Protein AF-A0A7V2D013-F1 (afdb_monomer_lite)

pLDDT: mean 81.35, std 12.37, range [38.5, 94.19]

Structure (mmCIF, N/CA/C/O backbone):
data_AF-A0A7V2D013-F1
#
_entry.id   AF-A0A7V2D013-F1
#
loop_
_atom_site.group_PDB
_atom_site.id
_atom_site.type_symbol
_atom_site.label_atom_id
_atom_site.label_alt_id
_atom_site.label_comp_id
_atom_site.label_asym_id
_atom_site.label_entity_id
_atom_site.label_seq_id
_atom_site.pdbx_PDB_ins_code
_atom_site.Cartn_x
_atom_site.Cartn_y
_atom_site.Cartn_z
_atom_site.occupancy
_atom_site.B_iso_or_equiv
_atom_site.auth_seq_id
_atom_site.auth_comp_id
_atom_site.auth_asym_id
_atom_site.auth_atom_id
_atom_site.pdbx_PDB_model_num
ATOM 1 N N . MET A 1 1 ? -15.275 -6.147 20.238 1.00 48.84 1 MET A N 1
ATOM 2 C CA . MET A 1 1 ? -16.226 -6.007 21.371 1.00 48.84 1 MET A CA 1
ATOM 3 C C . MET A 1 1 ? -17.447 -5.237 20.873 1.00 48.84 1 MET A C 1
ATOM 5 O O . MET A 1 1 ? -17.282 -4.377 20.027 1.00 48.84 1 MET A O 1
ATOM 9 N N . SER A 1 2 ? -18.668 -5.519 21.338 1.00 57.03 2 SER A N 1
ATOM 10 C CA . SER A 1 2 ? -19.839 -4.709 20.943 1.00 57.03 2 SER A CA 1
ATOM 11 C C . SER A 1 2 ? -19.957 -3.499 21.868 1.00 57.03 2 SER A C 1
ATOM 13 O O . SER A 1 2 ? -20.149 -3.677 23.070 1.00 57.03 2 SER A O 1
ATOM 15 N N . GLN A 1 3 ? -19.839 -2.284 21.332 1.00 69.25 3 GLN A N 1
ATOM 16 C CA . GLN A 1 3 ? -20.064 -1.048 22.090 1.00 69.25 3 GLN A CA 1
ATOM 17 C C . GLN A 1 3 ? -21.517 -0.597 21.887 1.00 69.25 3 GLN A C 1
ATOM 19 O O . GLN A 1 3 ? -21.955 -0.453 20.745 1.00 69.25 3 GLN A O 1
ATOM 24 N N . ARG A 1 4 ? -22.274 -0.402 22.977 1.00 81.31 4 ARG A N 1
ATOM 25 C CA . ARG A 1 4 ? -23.657 0.108 22.949 1.00 81.31 4 ARG A CA 1
ATOM 26 C C . ARG A 1 4 ? -23.694 1.537 23.492 1.00 81.31 4 ARG A C 1
ATOM 28 O O . ARG A 1 4 ? -23.240 1.769 24.608 1.00 81.31 4 ARG A O 1
ATOM 35 N N . PHE A 1 5 ? -24.262 2.465 22.728 1.00 85.88 5 PHE A N 1
ATOM 36 C CA . PHE A 1 5 ? -24.446 3.866 23.118 1.00 85.88 5 PHE A CA 1
ATOM 37 C C . PHE A 1 5 ? -25.932 4.229 23.114 1.00 85.88 5 PHE A C 1
ATOM 39 O O . PHE A 1 5 ? -26.641 3.870 22.178 1.00 85.88 5 PHE A O 1
ATOM 46 N N . LEU A 1 6 ? -26.399 4.957 24.130 1.00 86.56 6 LEU A N 1
ATOM 47 C CA . LEU A 1 6 ? -27.710 5.612 24.118 1.00 86.56 6 LEU A CA 1
ATOM 48 C C . LEU A 1 6 ? -27.517 7.083 23.750 1.00 86.56 6 LEU A C 1
ATOM 50 O O . LEU A 1 6 ? -26.732 7.779 24.394 1.00 86.56 6 LEU A O 1
ATOM 54 N N . VAL A 1 7 ? -28.223 7.549 22.723 1.00 90.38 7 VAL A N 1
ATOM 55 C CA . VAL A 1 7 ? -28.112 8.921 22.217 1.00 90.38 7 VAL A CA 1
ATOM 56 C C . VAL A 1 7 ? -29.482 9.519 21.920 1.00 90.38 7 VAL A C 1
ATOM 58 O O . VAL A 1 7 ? -30.440 8.812 21.604 1.00 90.38 7 VAL A O 1
ATOM 61 N N . TYR A 1 8 ? -29.570 10.842 21.994 1.00 90.38 8 TYR A N 1
ATOM 62 C CA . TYR A 1 8 ? -30.775 11.592 21.669 1.00 90.38 8 TYR A CA 1
ATOM 63 C C . TYR A 1 8 ? -30.547 12.360 20.365 1.00 90.38 8 TYR A C 1
ATOM 65 O O . TYR A 1 8 ? -29.547 13.052 20.195 1.00 90.38 8 TYR A O 1
ATOM 73 N N . ALA A 1 9 ? -31.455 12.212 19.409 1.00 91.19 9 ALA A N 1
ATOM 74 C CA . ALA A 1 9 ? -31.427 12.924 18.144 1.00 91.19 9 ALA A CA 1
ATOM 75 C C . ALA A 1 9 ? -32.244 14.210 18.274 1.00 91.19 9 ALA A C 1
ATOM 77 O O . ALA A 1 9 ? -33.476 14.171 18.324 1.00 91.19 9 ALA A O 1
ATOM 78 N N . HIS A 1 10 ? -31.566 15.354 18.309 1.00 91.00 10 HIS A N 1
ATOM 79 C CA . HIS A 1 10 ? -32.226 16.651 18.319 1.00 91.00 10 HIS A CA 1
ATOM 80 C C . HIS A 1 10 ? -32.726 16.982 16.906 1.00 91.00 10 HIS A C 1
ATOM 82 O O . HIS A 1 10 ? -31.964 17.425 16.050 1.00 91.00 10 HIS A O 1
ATOM 88 N N . MET A 1 11 ? -34.026 16.817 16.662 1.00 85.12 11 MET A N 1
ATOM 89 C CA . MET A 1 11 ? -34.632 16.890 15.325 1.00 85.12 11 MET A CA 1
ATOM 90 C C . MET A 1 11 ? -34.581 18.294 14.696 1.00 85.12 11 MET A C 1
ATOM 92 O O . MET A 1 11 ? -34.457 18.421 13.475 1.00 85.12 11 MET A O 1
ATOM 96 N N . ALA A 1 12 ? -34.645 19.355 15.510 1.00 83.25 12 ALA A N 1
ATOM 97 C CA . ALA A 1 12 ? -34.530 20.735 15.033 1.00 83.25 12 ALA A CA 1
ATOM 98 C C . ALA A 1 12 ? -33.088 21.116 14.640 1.00 83.25 12 ALA A C 1
ATOM 100 O O . ALA A 1 12 ? -32.873 21.672 13.562 1.00 83.25 12 ALA A O 1
ATOM 101 N N . GLU A 1 13 ? -32.098 20.792 15.481 1.00 84.44 13 GLU A N 1
ATOM 102 C CA . GLU A 1 13 ? -30.683 21.119 15.230 1.00 84.44 13 GLU A CA 1
ATOM 103 C C . GLU A 1 13 ? -29.951 20.082 14.365 1.00 84.44 13 GLU A C 1
ATOM 105 O O . GLU A 1 13 ? -28.898 20.378 13.799 1.00 84.44 13 GLU A O 1
ATOM 110 N N . ARG A 1 14 ? -30.531 18.886 14.215 1.00 88.19 14 ARG A N 1
ATOM 111 C CA . ARG A 1 14 ? -29.988 17.722 13.496 1.00 88.19 14 ARG A CA 1
ATOM 112 C C . ARG A 1 14 ? -28.646 17.255 14.047 1.00 88.19 14 ARG A C 1
ATOM 114 O O . ARG A 1 14 ? -27.709 16.979 13.289 1.00 88.19 14 ARG A O 1
ATOM 121 N N . ARG A 1 15 ? -28.575 17.165 15.371 1.00 88.50 15 ARG A N 1
ATOM 122 C CA . ARG A 1 15 ? -27.374 16.812 16.130 1.00 88.50 15 ARG A CA 1
ATOM 123 C C . ARG A 1 15 ? -27.632 15.693 17.117 1.00 88.50 15 ARG A C 1
ATOM 125 O O . ARG A 1 15 ? -28.773 15.440 17.505 1.00 88.50 15 ARG A O 1
ATOM 132 N N . MET A 1 16 ? -26.548 15.041 17.506 1.00 91.44 16 MET A N 1
ATOM 133 C CA . MET A 1 16 ? -26.563 14.028 18.551 1.00 91.44 16 MET A CA 1
ATOM 134 C C . MET A 1 16 ? -26.314 14.685 19.909 1.00 91.44 16 MET A C 1
ATOM 136 O O . MET A 1 16 ? -25.320 15.390 20.105 1.00 91.44 16 MET A O 1
ATOM 140 N N . THR A 1 17 ? -27.217 14.443 20.849 1.00 90.31 17 THR A N 1
ATOM 141 C CA . THR A 1 17 ? -27.198 15.034 22.184 1.00 90.31 17 THR A CA 1
ATOM 142 C C . THR A 1 17 ? -27.422 13.987 23.270 1.00 90.31 17 THR A C 1
ATOM 144 O O . THR A 1 17 ? -27.738 12.825 23.000 1.00 90.31 17 THR A O 1
ATOM 147 N N . ASP A 1 18 ? -27.251 14.403 24.519 1.00 87.75 18 ASP A N 1
ATOM 148 C CA . ASP A 1 18 ? -27.757 13.686 25.683 1.00 87.75 18 ASP A CA 1
ATOM 149 C C . ASP A 1 18 ? -29.231 14.054 25.948 1.00 87.75 18 ASP A C 1
ATOM 151 O O . ASP A 1 18 ? -29.847 14.814 25.192 1.00 87.75 18 ASP A O 1
ATOM 155 N N . ALA A 1 19 ? -29.794 13.525 27.038 1.00 80.31 19 ALA A N 1
ATOM 156 C CA . ALA A 1 19 ? -31.178 13.780 27.443 1.00 80.31 19 ALA A CA 1
ATOM 157 C C . ALA A 1 19 ? -31.468 15.263 27.752 1.00 80.31 19 ALA A C 1
ATOM 159 O O . ALA A 1 19 ? -32.623 15.677 27.748 1.00 80.31 19 ALA A O 1
ATOM 160 N N . THR A 1 20 ? -30.433 16.064 28.027 1.00 80.44 20 THR A N 1
ATOM 161 C CA . THR A 1 20 ? -30.549 17.498 28.340 1.00 80.44 20 THR A CA 1
ATOM 162 C C . THR A 1 20 ? -30.430 18.388 27.102 1.00 80.44 20 THR A C 1
ATOM 164 O O . THR A 1 20 ? -30.601 19.602 27.203 1.00 80.44 20 THR A O 1
ATOM 167 N N . GLY A 1 21 ? -30.135 17.801 25.935 1.00 78.62 21 GLY A N 1
ATOM 168 C CA . GLY A 1 21 ? -29.842 18.534 24.704 1.00 78.62 21 GLY A CA 1
ATOM 169 C C . GLY A 1 21 ? -28.378 18.969 24.572 1.00 78.62 21 GLY A C 1
ATOM 170 O O . GLY A 1 21 ? -28.044 19.697 23.637 1.00 78.62 21 GLY A O 1
ATOM 171 N N . SER A 1 22 ? -27.485 18.527 25.463 1.00 85.94 22 SER A N 1
ATOM 172 C CA . SER A 1 22 ? -26.056 18.848 25.368 1.00 85.94 22 SER A CA 1
ATOM 173 C C . SER A 1 22 ? -25.366 17.969 24.313 1.00 85.94 22 SER A C 1
ATOM 175 O O . SER A 1 22 ? -25.691 16.785 24.224 1.00 85.94 22 SER A O 1
ATOM 177 N N . PRO A 1 23 ? -24.408 18.487 23.514 1.00 85.75 23 PRO A N 1
ATOM 178 C CA . PRO A 1 23 ? -23.745 17.706 22.467 1.00 85.75 23 PRO A CA 1
ATOM 179 C C . PRO A 1 23 ? -22.999 16.483 23.011 1.00 85.75 23 PRO A C 1
ATOM 181 O O . PRO A 1 23 ? -22.244 16.594 23.979 1.00 85.75 23 PRO A O 1
ATOM 184 N N . VAL A 1 24 ? -23.146 15.340 22.339 1.00 87.62 24 VAL A N 1
ATOM 185 C CA . VAL A 1 24 ? -22.423 14.101 22.667 1.00 87.62 24 VAL A CA 1
ATOM 186 C C . VAL A 1 24 ? -21.383 13.817 21.591 1.00 87.62 24 VAL A C 1
ATOM 188 O O . VAL A 1 24 ? -21.656 13.932 20.400 1.00 87.62 24 VAL A O 1
ATOM 191 N N . VAL A 1 25 ? -20.182 13.419 22.012 1.00 86.19 25 VAL A N 1
ATOM 192 C CA . VAL A 1 25 ? -19.102 12.992 21.114 1.00 86.19 25 VAL A CA 1
ATOM 193 C C . VAL A 1 25 ? -18.832 11.516 21.362 1.00 86.19 25 VAL A C 1
ATOM 195 O O . VAL A 1 25 ? -18.525 11.123 22.487 1.00 86.19 25 VAL A O 1
ATOM 198 N N . LEU A 1 26 ? -18.951 10.699 20.316 1.00 87.94 26 LEU A N 1
ATOM 199 C CA . LEU A 1 26 ? -18.602 9.283 20.402 1.00 87.94 26 LEU A CA 1
ATOM 200 C C . LEU A 1 26 ? -17.077 9.122 20.495 1.00 87.94 26 LEU A C 1
ATOM 202 O O . LEU A 1 26 ? -16.343 9.879 19.849 1.00 87.94 26 LEU A O 1
ATOM 206 N N . PRO A 1 27 ? -16.581 8.137 21.264 1.00 89.06 27 PRO A N 1
ATOM 207 C CA . PRO A 1 27 ? -15.171 7.775 21.215 1.00 89.06 27 PRO A CA 1
ATOM 208 C C . PRO A 1 27 ? -14.786 7.281 19.807 1.00 89.06 27 PRO A C 1
ATOM 210 O O . PRO A 1 27 ? -15.666 6.909 19.023 1.00 89.06 27 PRO A O 1
ATOM 213 N N . PRO A 1 28 ? -13.482 7.253 19.468 1.00 89.06 28 PRO A N 1
ATOM 214 C CA . PRO A 1 28 ? -13.022 6.663 18.217 1.00 89.06 28 PRO A CA 1
ATOM 215 C C . PRO A 1 28 ? -13.534 5.227 18.068 1.00 89.06 28 PRO A C 1
ATOM 217 O O . PRO A 1 28 ? -13.373 4.407 18.973 1.00 89.06 28 PRO A O 1
ATOM 220 N N . LEU A 1 29 ? -14.157 4.940 16.929 1.00 90.75 29 LEU A N 1
ATOM 221 C CA . LEU A 1 29 ? -14.691 3.619 16.616 1.00 90.75 29 LEU A CA 1
ATOM 222 C C . LEU A 1 29 ? -13.575 2.751 16.030 1.00 90.75 29 LEU A C 1
ATOM 224 O O . LEU A 1 29 ? -12.749 3.249 15.267 1.00 90.75 29 LEU A O 1
ATOM 228 N N . VAL A 1 30 ? -13.544 1.464 16.361 1.00 88.69 30 VAL A N 1
ATOM 229 C CA . VAL A 1 30 ? -12.441 0.569 15.981 1.00 88.69 30 VAL A CA 1
ATOM 230 C C . VAL A 1 30 ? -12.851 -0.331 14.814 1.00 88.69 30 VAL A C 1
ATOM 232 O O . VAL A 1 30 ? -13.966 -0.853 14.776 1.00 88.69 30 VAL A O 1
ATOM 235 N N . GLU A 1 31 ? -11.952 -0.506 13.844 1.00 88.06 31 GLU A N 1
ATOM 236 C CA . GLU A 1 31 ? -12.093 -1.483 12.757 1.00 88.06 31 GLU A CA 1
ATOM 237 C C . GLU A 1 31 ? -12.451 -2.876 13.297 1.00 88.06 31 GLU A C 1
ATOM 239 O O . GLU A 1 31 ? -11.859 -3.345 14.263 1.00 88.06 31 GLU A O 1
ATOM 244 N N . GLY A 1 32 ? -13.402 -3.559 12.655 1.00 84.19 32 GLY A N 1
ATOM 245 C CA . GLY A 1 32 ? -13.798 -4.919 13.039 1.00 84.19 32 GLY A CA 1
ATOM 246 C C . GLY A 1 32 ? -14.856 -5.013 14.145 1.00 84.19 32 GLY A C 1
ATOM 247 O O . GLY A 1 32 ? -15.444 -6.083 14.311 1.00 84.19 32 GLY A O 1
ATOM 248 N N . ASP A 1 33 ? -15.162 -3.919 14.849 1.00 88.56 33 ASP A N 1
ATOM 249 C CA . ASP A 1 33 ? -16.217 -3.894 15.866 1.00 88.56 33 ASP A CA 1
ATOM 250 C C . ASP A 1 33 ? -17.629 -3.714 15.274 1.00 88.56 33 ASP A C 1
ATOM 252 O O . ASP A 1 33 ? -17.833 -3.248 14.149 1.00 88.56 33 ASP A O 1
ATOM 256 N N . ALA A 1 34 ? -18.635 -4.074 16.075 1.00 88.31 34 ALA A N 1
ATOM 257 C CA . ALA A 1 34 ? -20.032 -3.737 15.829 1.00 88.31 34 ALA A CA 1
ATOM 258 C C . ALA A 1 34 ? -20.449 -2.616 16.789 1.00 88.31 34 ALA A C 1
ATOM 260 O O . ALA A 1 34 ? -20.396 -2.777 18.012 1.00 88.31 34 ALA A O 1
ATOM 261 N N . VAL A 1 35 ? -20.864 -1.479 16.232 1.00 89.88 35 VAL A N 1
ATOM 262 C CA . VAL A 1 35 ? -21.283 -0.301 17.001 1.00 89.88 35 VAL A CA 1
ATOM 263 C C . VAL A 1 35 ? -22.798 -0.280 17.064 1.00 89.88 35 VAL A C 1
ATOM 265 O O . VAL A 1 35 ? -23.454 -0.164 16.033 1.00 89.88 35 VAL A O 1
ATOM 268 N N . THR A 1 36 ? -23.360 -0.385 18.263 1.00 91.12 36 THR A N 1
ATOM 269 C CA . THR A 1 36 ? -24.811 -0.387 18.477 1.00 91.12 36 THR A CA 1
ATOM 270 C C . THR A 1 36 ? -25.248 0.943 19.077 1.00 91.12 36 THR A C 1
ATOM 272 O O . THR A 1 36 ? -24.730 1.355 20.113 1.00 91.12 36 THR A O 1
ATOM 275 N N . LEU A 1 37 ? -26.206 1.619 18.445 1.00 90.44 37 LEU A N 1
ATOM 276 C CA . LEU A 1 37 ? -26.797 2.852 18.960 1.00 90.44 37 LEU A CA 1
ATOM 277 C C . LEU A 1 37 ? -28.277 2.629 19.255 1.00 90.44 37 LEU A C 1
ATOM 279 O O . LEU A 1 37 ? -29.020 2.189 18.382 1.00 90.44 37 LEU A O 1
ATOM 283 N N . ALA A 1 38 ? -28.689 2.963 20.474 1.00 89.62 38 ALA A N 1
ATOM 284 C CA . ALA A 1 38 ? -30.078 3.177 20.849 1.00 89.62 38 ALA A CA 1
ATOM 285 C C . ALA A 1 38 ? -30.375 4.678 20.734 1.00 89.62 38 ALA A C 1
ATOM 287 O O . ALA A 1 38 ? -29.634 5.498 21.280 1.00 89.62 38 ALA A O 1
ATOM 288 N N . VAL A 1 39 ? -31.422 5.042 19.997 1.00 90.06 39 VAL A N 1
ATOM 289 C CA . VAL A 1 39 ? -31.744 6.430 19.658 1.00 90.06 39 VAL A CA 1
ATOM 290 C C . VAL A 1 39 ? -33.134 6.806 20.150 1.00 90.06 39 VAL A C 1
ATOM 292 O O . VAL A 1 39 ? -34.116 6.121 19.863 1.00 90.06 39 VAL A O 1
ATOM 295 N N . ARG A 1 40 ? -33.212 7.955 20.823 1.00 89.00 40 ARG A N 1
ATOM 296 C CA . ARG A 1 40 ? -34.459 8.656 21.172 1.00 89.00 40 ARG A CA 1
ATOM 297 C C . ARG A 1 40 ? -34.552 9.967 20.405 1.00 89.00 40 ARG A C 1
ATOM 299 O O . ARG A 1 40 ? -33.527 10.504 19.997 1.00 89.00 40 ARG A O 1
ATOM 306 N N . LEU A 1 41 ? -35.755 10.491 20.179 1.00 89.50 41 LEU A N 1
ATOM 307 C CA . LEU A 1 41 ? -35.939 11.733 19.419 1.00 89.50 41 LEU A CA 1
ATOM 308 C C . LEU A 1 41 ? -36.306 12.880 20.360 1.00 89.50 41 LEU A C 1
ATOM 310 O O . LEU A 1 41 ? -37.228 12.754 21.160 1.00 89.50 41 LEU A O 1
ATOM 314 N N . LEU A 1 42 ? -35.615 14.010 20.222 1.00 89.19 42 LEU A N 1
ATOM 315 C CA . LEU A 1 42 ? -35.938 15.265 20.896 1.00 89.19 42 LEU A CA 1
ATOM 316 C C . LEU A 1 42 ? -36.432 16.280 19.864 1.00 89.19 42 LEU A C 1
ATOM 318 O O . LEU A 1 42 ? -35.790 16.493 18.830 1.00 89.19 42 LEU A O 1
ATOM 322 N N . ASP A 1 43 ? -37.554 16.927 20.148 1.00 87.50 43 ASP A N 1
ATOM 323 C CA . ASP A 1 43 ? -38.118 17.992 19.319 1.00 87.50 43 ASP A CA 1
ATOM 324 C C . ASP A 1 43 ? -38.484 19.197 20.192 1.00 87.50 43 ASP A C 1
ATOM 326 O O . ASP A 1 43 ? -38.609 19.087 21.413 1.00 87.50 43 ASP A O 1
ATOM 330 N N . LEU A 1 44 ? -38.628 20.362 19.568 1.00 85.50 44 LEU A N 1
ATOM 331 C CA . LEU A 1 44 ? -39.073 21.557 20.280 1.00 85.50 44 LEU A CA 1
ATOM 332 C C . LEU A 1 44 ? -40.599 21.542 20.380 1.00 85.50 44 LEU A C 1
ATOM 334 O O . LEU A 1 44 ? -41.296 21.395 19.372 1.00 85.50 44 LEU A O 1
ATOM 338 N N . ASP A 1 45 ? -41.122 21.720 21.590 1.00 84.12 45 ASP A N 1
ATOM 339 C CA . ASP A 1 45 ? -42.550 21.935 21.787 1.00 84.12 45 ASP A CA 1
ATOM 340 C C . ASP A 1 45 ? -42.993 23.321 21.268 1.00 84.12 45 ASP A C 1
ATOM 342 O O . ASP A 1 45 ? -42.196 24.157 20.830 1.00 84.12 45 ASP A O 1
ATOM 346 N N . ALA A 1 46 ? -44.298 23.601 21.330 1.00 78.88 46 ALA A N 1
ATOM 347 C CA . ALA A 1 46 ? -44.852 24.887 20.897 1.00 78.88 46 ALA A CA 1
ATOM 348 C C . ALA A 1 46 ? -44.339 26.096 21.714 1.00 78.88 46 ALA A C 1
ATOM 350 O O . ALA A 1 46 ? -44.480 27.235 21.265 1.00 78.88 46 ALA A O 1
ATOM 351 N N . ALA A 1 47 ? -43.764 25.862 22.898 1.00 79.88 47 ALA A N 1
ATOM 352 C CA . ALA A 1 47 ? -43.162 26.870 23.764 1.00 79.88 47 ALA A CA 1
ATOM 353 C C . ALA A 1 47 ? -41.637 27.003 23.558 1.00 79.88 47 ALA A C 1
ATOM 355 O O . ALA A 1 47 ? -41.014 27.857 24.191 1.00 79.88 47 ALA A O 1
ATOM 356 N N . GLY A 1 48 ? -41.041 26.205 22.664 1.00 77.88 48 GLY A N 1
ATOM 357 C CA . GLY A 1 48 ? -39.605 26.185 22.386 1.00 77.88 48 GLY A CA 1
ATOM 358 C C . GLY A 1 48 ? -38.772 25.418 23.418 1.00 77.88 48 GLY A C 1
ATOM 359 O O . GLY A 1 48 ? -37.554 25.589 23.443 1.00 77.88 48 GLY A O 1
ATOM 360 N N . SER A 1 49 ? -39.398 24.601 24.268 1.00 84.94 49 SER A N 1
ATOM 361 C CA . SER A 1 49 ? -38.707 23.708 25.204 1.00 84.94 49 SER A CA 1
ATOM 362 C C . SER A 1 49 ? -38.404 22.371 24.535 1.00 84.94 49 SER A C 1
ATOM 364 O O . SER A 1 49 ? -39.216 21.850 23.770 1.00 84.94 49 SER A O 1
ATOM 366 N N . LEU A 1 50 ? -37.225 21.815 24.815 1.00 83.69 50 LEU A N 1
ATOM 367 C CA . LEU A 1 50 ? -36.815 20.527 24.270 1.00 83.69 50 LEU A CA 1
ATOM 368 C C . LEU A 1 50 ? -37.544 19.402 25.010 1.00 83.69 50 LEU A C 1
ATOM 370 O O . LEU A 1 50 ? -37.403 19.268 26.225 1.00 83.69 50 LEU A O 1
ATOM 374 N N . VAL A 1 51 ? -38.322 18.612 24.276 1.00 86.12 51 VAL A N 1
ATOM 375 C CA . VAL A 1 51 ? -39.089 17.485 24.814 1.00 86.12 51 VAL A CA 1
ATOM 376 C C . VAL A 1 51 ? -38.816 16.225 24.004 1.00 86.12 51 VAL A C 1
ATOM 378 O O . VAL A 1 51 ? -38.566 16.278 22.799 1.00 86.12 51 VAL A O 1
ATOM 381 N N . GLU A 1 52 ? -38.867 15.073 24.666 1.00 83.94 52 GLU A N 1
ATOM 382 C CA . GLU A 1 52 ? -38.803 13.785 23.982 1.00 83.94 52 GLU A CA 1
ATOM 383 C C . GLU A 1 52 ? -40.101 13.533 23.214 1.00 83.94 52 GLU A C 1
ATOM 385 O O . GLU A 1 52 ? -41.200 13.711 23.740 1.00 83.94 52 GLU A O 1
ATOM 390 N N . VAL A 1 53 ? -39.976 13.144 21.946 1.00 84.81 53 VAL A N 1
ATOM 391 C CA . VAL A 1 53 ? -41.115 12.924 21.054 1.00 84.81 53 VAL A CA 1
ATOM 392 C C . VAL A 1 53 ? -41.031 11.540 20.441 1.00 84.81 53 VAL A C 1
ATOM 394 O O . VAL A 1 53 ? -40.001 11.125 19.920 1.00 84.81 53 VAL A O 1
ATOM 397 N N . ARG A 1 54 ? -42.163 10.839 20.418 1.00 80.81 54 ARG A N 1
ATOM 398 C CA . ARG A 1 54 ? -42.306 9.591 19.669 1.00 80.81 54 ARG A CA 1
ATOM 399 C C . ARG A 1 54 ? -42.937 9.873 18.315 1.00 80.81 54 ARG A C 1
ATOM 401 O O . ARG A 1 54 ? -43.902 10.625 18.203 1.00 80.81 54 ARG A O 1
ATOM 408 N N . ARG A 1 55 ? -42.363 9.281 17.273 1.00 83.06 55 ARG A N 1
ATOM 409 C CA . ARG A 1 55 ? -42.840 9.380 15.892 1.00 83.06 55 ARG A CA 1
ATOM 410 C C . ARG A 1 55 ? -43.030 7.972 15.343 1.00 83.06 55 ARG A C 1
ATOM 412 O O . ARG A 1 55 ? -42.276 7.073 15.704 1.00 83.06 55 ARG A O 1
ATOM 419 N N . ASN A 1 56 ? -44.006 7.792 14.459 1.00 82.88 56 ASN A N 1
ATOM 420 C CA . ASN A 1 56 ? -44.190 6.537 13.739 1.00 82.88 56 ASN A CA 1
ATOM 421 C C . ASN A 1 56 ? -43.097 6.389 12.663 1.00 82.88 56 ASN A C 1
ATOM 423 O O . ASN A 1 56 ? -43.228 6.913 11.553 1.00 82.88 56 ASN A O 1
ATOM 427 N N . VAL A 1 57 ? -41.987 5.741 13.021 1.00 84.50 57 VAL A N 1
ATOM 428 C CA . VAL A 1 57 ? -40.855 5.486 12.119 1.00 84.50 57 VAL A CA 1
ATOM 429 C C . VAL A 1 57 ? -41.132 4.216 11.319 1.00 84.50 57 VAL A C 1
ATOM 431 O O . VAL A 1 57 ? -41.219 3.130 11.887 1.00 84.50 57 VAL A O 1
ATOM 434 N N . ARG A 1 58 ? -41.250 4.347 9.995 1.00 83.75 58 ARG A N 1
ATOM 435 C CA . ARG A 1 58 ? -41.502 3.214 9.085 1.00 83.75 58 ARG A CA 1
ATOM 436 C C . ARG A 1 58 ? -40.225 2.571 8.579 1.00 83.75 58 ARG A C 1
ATOM 438 O O . ARG A 1 58 ? -40.139 1.354 8.469 1.00 83.75 58 ARG A O 1
ATOM 445 N N . SER A 1 59 ? -39.248 3.404 8.244 1.00 85.06 59 SER A N 1
ATOM 446 C CA . SER A 1 59 ? -37.941 2.970 7.781 1.00 85.06 59 SER A CA 1
ATOM 447 C C . SER A 1 59 ? -36.864 3.870 8.373 1.00 85.06 59 SER A C 1
ATOM 449 O O . SER A 1 59 ? -37.094 5.043 8.686 1.00 85.06 59 SER A O 1
ATOM 451 N N . MET A 1 60 ? -35.685 3.293 8.564 1.00 88.25 60 MET A N 1
ATOM 452 C CA . MET A 1 60 ? -34.515 3.970 9.097 1.00 88.25 60 MET A CA 1
ATOM 453 C C . MET A 1 60 ? -33.344 3.669 8.173 1.00 88.25 60 MET A C 1
ATOM 455 O O . MET A 1 60 ? -33.235 2.577 7.624 1.00 88.25 60 MET A O 1
ATOM 459 N N . LYS A 1 61 ? -32.449 4.633 8.015 1.00 89.06 61 LYS A N 1
ATOM 460 C CA . LYS A 1 61 ? -31.174 4.446 7.346 1.00 89.06 61 LYS A CA 1
ATOM 461 C C . LYS A 1 61 ? -30.083 5.103 8.173 1.00 89.06 61 LYS A C 1
ATOM 463 O O . LYS A 1 61 ? -30.068 6.323 8.317 1.00 89.06 61 LYS A O 1
ATOM 468 N N . ALA A 1 62 ? -29.152 4.299 8.665 1.00 89.81 62 ALA A N 1
ATOM 469 C CA . ALA A 1 62 ? -27.954 4.772 9.339 1.00 89.81 62 ALA A CA 1
ATOM 470 C C . ALA A 1 62 ? -26.720 4.446 8.495 1.00 89.81 62 ALA A C 1
ATOM 472 O O . ALA A 1 62 ? -26.582 3.345 7.957 1.00 89.81 62 ALA A O 1
ATOM 473 N N . SER A 1 63 ? -25.805 5.402 8.360 1.00 89.75 63 SER A N 1
ATOM 474 C CA . SER A 1 63 ? -24.571 5.175 7.606 1.00 89.75 63 SER A CA 1
ATOM 475 C C . SER A 1 63 ? -23.413 6.025 8.094 1.00 89.75 63 SER A C 1
ATOM 477 O O . SER A 1 63 ? -23.615 7.171 8.491 1.00 89.75 63 SER A O 1
ATOM 479 N N . ILE A 1 64 ? -22.203 5.477 7.999 1.00 88.81 64 ILE A N 1
ATOM 480 C CA . ILE A 1 64 ? -20.953 6.217 8.164 1.00 88.81 64 ILE A CA 1
ATOM 481 C C . ILE A 1 64 ? -20.321 6.355 6.784 1.00 88.81 64 ILE A C 1
ATOM 483 O O . ILE A 1 64 ? -19.948 5.362 6.158 1.00 88.81 64 ILE A O 1
ATOM 487 N N . GLY A 1 65 ? -20.219 7.586 6.290 1.00 82.44 65 GLY A N 1
ATOM 488 C CA . GLY A 1 65 ? -19.695 7.878 4.955 1.00 82.44 65 GLY A CA 1
ATOM 489 C C . GLY A 1 65 ? -18.697 9.034 4.944 1.00 82.44 65 GLY A C 1
ATOM 490 O O . GLY A 1 65 ? -18.535 9.726 5.948 1.00 82.44 65 GLY A O 1
ATOM 491 N N . PRO A 1 66 ? -18.010 9.272 3.816 1.00 72.88 66 PRO A N 1
ATOM 492 C CA . PRO A 1 66 ? -17.080 10.389 3.693 1.00 72.88 66 PRO A CA 1
ATOM 493 C C . PRO A 1 66 ? -17.795 11.742 3.815 1.00 72.88 66 PRO A C 1
ATOM 495 O O . PRO A 1 66 ? -18.948 11.910 3.405 1.00 72.88 66 PRO A O 1
ATOM 498 N N . VAL A 1 67 ? -17.082 12.742 4.342 1.00 64.56 67 VAL A N 1
ATOM 499 C CA . VAL A 1 67 ? -17.584 14.117 4.481 1.00 64.56 67 VAL A CA 1
ATOM 500 C C . VAL A 1 67 ? -18.009 14.667 3.110 1.00 64.56 67 VAL A C 1
ATOM 502 O O . VAL A 1 67 ? -17.217 14.730 2.165 1.00 64.56 67 VAL A O 1
ATOM 505 N N . ALA A 1 68 ? -19.272 15.084 2.978 1.00 52.50 68 ALA A N 1
ATOM 506 C CA . ALA A 1 68 ? -19.774 15.611 1.709 1.00 52.50 68 ALA A CA 1
ATOM 507 C C . ALA A 1 68 ? -19.116 16.963 1.381 1.00 52.50 68 ALA A C 1
ATOM 509 O O . ALA A 1 68 ? -19.212 17.904 2.163 1.00 52.50 68 ALA A O 1
ATOM 510 N N . GLY A 1 69 ? -18.503 17.083 0.198 1.00 50.22 69 GLY A N 1
ATOM 511 C CA . GLY A 1 69 ? -17.954 18.356 -0.293 1.00 50.22 69 GLY A CA 1
ATOM 512 C C . GLY A 1 69 ? -16.778 18.214 -1.257 1.00 50.22 69 GLY A C 1
ATOM 513 O O . GLY A 1 69 ? -16.687 18.981 -2.210 1.00 50.22 69 GLY A O 1
ATOM 514 N N . SER A 1 70 ? -15.944 17.194 -1.066 1.00 43.16 70 SER A N 1
ATOM 515 C CA . SER A 1 70 ? -14.790 16.889 -1.933 1.00 43.16 70 SER A CA 1
ATOM 516 C C . SER A 1 70 ? -14.304 15.440 -1.800 1.00 43.16 70 SER A C 1
ATOM 518 O O . SER A 1 70 ? -13.766 14.899 -2.757 1.00 43.16 70 SER A O 1
ATOM 520 N N . ALA A 1 71 ? -14.560 14.784 -0.662 1.00 49.91 71 ALA A N 1
ATOM 521 C CA . ALA A 1 71 ? -14.154 13.402 -0.385 1.00 49.91 71 ALA A CA 1
ATOM 522 C C . ALA A 1 71 ? -15.157 12.329 -0.857 1.00 49.91 71 ALA A C 1
ATOM 524 O O . ALA A 1 71 ? -14.889 11.143 -0.726 1.00 49.91 71 ALA A O 1
ATOM 525 N N . ALA A 1 72 ? -16.318 12.724 -1.394 1.00 61.16 72 ALA A N 1
ATOM 526 C CA . ALA A 1 72 ? -17.373 11.795 -1.820 1.00 61.16 72 ALA A CA 1
ATOM 527 C C . ALA A 1 72 ? -17.277 11.364 -3.297 1.00 61.16 72 ALA A C 1
ATOM 529 O O . ALA A 1 72 ? -18.056 10.516 -3.734 1.00 61.16 72 ALA A O 1
ATOM 530 N N . VAL A 1 73 ? -16.359 11.959 -4.070 1.00 70.81 73 VAL A N 1
ATOM 531 C CA . VAL A 1 73 ? -16.124 11.592 -5.473 1.00 70.81 73 VAL A CA 1
ATOM 532 C C . VAL A 1 73 ? -15.100 10.450 -5.508 1.00 70.81 73 VAL A C 1
ATOM 534 O O . VAL A 1 73 ? -14.065 10.566 -4.851 1.00 70.81 73 VAL A O 1
ATOM 537 N N . PRO A 1 74 ? -15.353 9.357 -6.251 1.00 76.31 74 PRO A N 1
ATOM 538 C CA . PRO A 1 74 ? -14.388 8.272 -6.387 1.00 76.31 74 PRO A CA 1
ATOM 539 C C . PRO A 1 74 ? -13.073 8.790 -6.983 1.00 76.31 74 PRO A C 1
ATOM 541 O O . PRO A 1 74 ? -13.083 9.600 -7.912 1.00 76.31 74 PRO A O 1
ATOM 544 N N . ALA A 1 75 ? -11.940 8.311 -6.470 1.00 74.06 75 ALA A N 1
ATOM 545 C CA . ALA A 1 75 ? -10.613 8.743 -6.909 1.00 74.06 75 ALA A CA 1
ATOM 546 C C . ALA A 1 75 ? -10.213 8.162 -8.280 1.00 74.06 75 ALA A C 1
ATOM 548 O O . ALA A 1 75 ? -9.342 8.707 -8.959 1.00 74.06 75 ALA A O 1
ATOM 549 N N . GLY A 1 76 ? -10.843 7.063 -8.701 1.00 78.56 76 GLY A N 1
ATOM 550 C CA . GLY A 1 76 ? -10.556 6.382 -9.955 1.00 78.56 76 GLY A CA 1
ATOM 551 C C . GLY A 1 76 ? -11.612 5.349 -10.347 1.00 78.56 76 GLY A C 1
ATOM 552 O O . GLY A 1 76 ? -12.722 5.314 -9.816 1.00 78.56 76 GLY A O 1
ATOM 553 N N . GLY A 1 77 ? -11.254 4.508 -11.317 1.00 85.69 77 GLY A N 1
ATOM 554 C CA . GLY A 1 77 ? -12.152 3.511 -11.898 1.00 85.69 77 GLY A CA 1
ATOM 555 C C . GLY A 1 77 ? -13.067 4.067 -12.991 1.00 85.69 77 GLY A C 1
ATOM 556 O O . GLY A 1 77 ? -13.028 5.256 -13.304 1.00 85.69 77 GLY A O 1
ATOM 557 N N . ALA A 1 78 ? -13.868 3.189 -13.595 1.00 90.75 78 ALA A N 1
ATOM 558 C CA . ALA A 1 78 ? -14.766 3.531 -14.697 1.00 90.75 78 ALA A CA 1
ATOM 559 C C . ALA A 1 78 ? -16.172 2.974 -14.478 1.00 90.75 78 ALA A C 1
ATOM 561 O O . ALA A 1 78 ? -16.351 1.956 -13.805 1.00 90.75 78 ALA A O 1
ATOM 562 N N . PHE A 1 79 ? -17.157 3.612 -15.095 1.00 92.19 79 PHE A N 1
ATOM 563 C CA . PHE A 1 79 ? -18.526 3.125 -15.177 1.00 92.19 79 PHE A CA 1
ATOM 564 C C . PHE A 1 79 ? -19.068 3.294 -16.595 1.00 92.19 79 PHE A C 1
ATOM 566 O O . PHE A 1 79 ? -18.574 4.108 -17.370 1.00 92.19 79 PHE A O 1
ATOM 573 N N . THR A 1 80 ? -20.093 2.531 -16.934 1.00 93.12 80 THR A N 1
ATOM 574 C CA . THR A 1 80 ? -20.773 2.604 -18.230 1.00 93.12 80 THR A CA 1
ATOM 575 C C . THR A 1 80 ? -22.275 2.669 -18.030 1.00 93.12 80 THR A C 1
ATOM 577 O O . THR A 1 80 ? -22.817 2.252 -17.000 1.00 93.12 80 THR A O 1
ATOM 580 N N . LEU A 1 81 ? -22.958 3.229 -19.019 1.00 92.81 81 LEU A N 1
ATOM 581 C CA . LEU A 1 81 ? -24.398 3.425 -19.017 1.00 92.81 81 LEU A CA 1
ATOM 582 C C . LEU A 1 81 ? -25.053 2.528 -20.069 1.00 92.81 81 LEU A C 1
ATOM 584 O O . LEU A 1 81 ? -24.415 2.075 -21.016 1.00 92.81 81 LEU A O 1
ATOM 588 N N . LYS A 1 82 ? -26.347 2.285 -19.895 1.00 91.75 82 LYS A N 1
ATOM 589 C CA . LYS A 1 82 ? -27.230 1.635 -20.867 1.00 91.75 82 LYS A CA 1
ATOM 590 C C . LYS A 1 82 ? -28.612 2.276 -20.809 1.00 91.75 82 LYS A C 1
ATOM 592 O O . LYS A 1 82 ? -28.979 2.883 -19.802 1.00 91.75 82 LYS A O 1
ATOM 597 N N . ILE A 1 83 ? -29.398 2.098 -21.863 1.00 90.25 83 ILE A N 1
ATOM 598 C CA . ILE A 1 83 ? -30.817 2.470 -21.881 1.00 90.25 83 ILE A CA 1
ATOM 599 C C . ILE A 1 83 ? -31.649 1.191 -21.963 1.00 90.25 83 ILE A C 1
ATOM 601 O O . ILE A 1 83 ? -31.458 0.387 -22.875 1.00 90.25 83 ILE A O 1
ATOM 605 N N . GLY A 1 84 ? -32.578 1.031 -21.021 1.00 83.44 84 GLY A N 1
ATOM 606 C CA . GLY A 1 84 ? -33.485 -0.113 -20.953 1.00 83.44 84 GLY A CA 1
ATOM 607 C C . GLY A 1 84 ? -32.844 -1.404 -20.433 1.00 83.44 84 GLY A C 1
ATOM 608 O O . GLY A 1 84 ? -31.631 -1.520 -20.223 1.00 83.44 84 GLY A O 1
ATOM 609 N N . GLU A 1 85 ? -33.693 -2.401 -20.206 1.00 74.81 85 GLU A N 1
ATOM 610 C CA . GLU A 1 85 ? -33.280 -3.721 -19.742 1.00 74.81 85 GLU A CA 1
ATOM 611 C C . GLU A 1 85 ? -32.646 -4.502 -20.908 1.00 74.81 85 GLU A C 1
ATOM 613 O O . GLU A 1 85 ? -33.256 -4.671 -21.959 1.00 74.81 85 GLU A O 1
ATOM 618 N N . GLY A 1 86 ? -31.381 -4.913 -20.764 1.00 72.62 86 GLY A N 1
ATOM 619 C CA . GLY A 1 86 ? -30.620 -5.584 -21.832 1.00 72.62 86 GLY A CA 1
ATOM 620 C C . GLY A 1 86 ? -29.984 -4.664 -22.888 1.00 72.62 86 GLY A C 1
ATOM 621 O O . GLY A 1 86 ? -29.460 -5.165 -23.880 1.00 72.62 86 GLY A O 1
ATOM 622 N N . GLY A 1 87 ? -30.000 -3.339 -22.690 1.00 78.31 87 GLY A N 1
ATOM 623 C CA . GLY A 1 87 ? -29.343 -2.386 -23.590 1.00 78.31 87 GLY A CA 1
ATOM 624 C C . GLY A 1 87 ? -27.820 -2.565 -23.674 1.00 78.31 87 GLY A C 1
ATOM 625 O O . GLY A 1 87 ? -27.178 -2.961 -22.696 1.00 78.31 87 GLY A O 1
ATOM 626 N N . ALA A 1 88 ? -27.255 -2.246 -24.846 1.00 84.31 88 ALA A N 1
ATOM 627 C CA . ALA A 1 88 ? -25.812 -2.247 -25.081 1.00 84.31 88 ALA A CA 1
ATOM 628 C C . ALA A 1 88 ? -25.088 -1.241 -24.170 1.00 84.31 88 ALA A C 1
ATOM 630 O O . ALA A 1 88 ? -25.667 -0.237 -23.753 1.00 84.31 88 ALA A O 1
ATOM 631 N N . GLU A 1 89 ? -23.831 -1.543 -23.863 1.00 90.12 89 GLU A N 1
ATOM 632 C CA . GLU A 1 89 ? -22.969 -0.727 -23.011 1.00 90.12 89 GLU A CA 1
ATOM 633 C C . GLU A 1 89 ? -22.477 0.527 -23.755 1.00 90.12 89 GLU A C 1
ATOM 635 O O . GLU A 1 89 ? -22.167 0.464 -24.946 1.00 90.12 89 GLU A O 1
ATOM 640 N N . SER A 1 90 ? -22.419 1.667 -23.062 1.00 91.81 90 SER A N 1
ATOM 641 C CA . SER A 1 90 ? -21.785 2.892 -23.563 1.00 91.81 90 SER A CA 1
ATOM 642 C C . SER A 1 90 ? -20.260 2.795 -23.527 1.00 91.81 90 SER A C 1
ATOM 644 O O . SER A 1 90 ? -19.688 1.931 -22.863 1.00 91.81 90 SER A O 1
ATOM 646 N N . ASP A 1 91 ? -19.583 3.784 -24.109 1.00 90.38 91 ASP A N 1
ATOM 647 C CA . ASP A 1 91 ? -18.171 4.016 -23.805 1.00 90.38 91 ASP A CA 1
ATOM 648 C C . ASP A 1 91 ? -17.951 4.246 -22.297 1.00 90.38 91 ASP A C 1
ATOM 650 O O . ASP A 1 91 ? -18.846 4.693 -21.568 1.00 90.38 91 ASP A O 1
ATOM 654 N N . SER A 1 92 ? -16.747 3.913 -21.823 1.00 91.50 92 SER A N 1
ATOM 655 C CA . SER A 1 92 ? -16.368 4.036 -20.411 1.00 91.50 92 SER A CA 1
ATOM 656 C C . SER A 1 92 ? -16.254 5.493 -19.967 1.00 91.50 92 SER A C 1
ATOM 658 O O . SER A 1 92 ? -15.495 6.275 -20.539 1.00 91.50 92 SER A O 1
ATOM 660 N N . LEU A 1 93 ? -16.968 5.822 -18.892 1.00 89.75 93 LEU A N 1
ATOM 661 C CA . LEU A 1 93 ? -16.969 7.112 -18.212 1.00 89.75 93 LEU A CA 1
ATOM 662 C C . LEU A 1 93 ? -16.170 7.044 -16.909 1.00 89.75 93 LEU A C 1
ATOM 664 O O . LEU A 1 93 ? -16.089 6.001 -16.258 1.00 89.75 93 LEU A O 1
ATOM 668 N N . TRP A 1 94 ? -15.598 8.178 -16.514 1.00 89.25 94 TRP A N 1
ATOM 669 C CA . TRP A 1 94 ? -14.682 8.307 -15.379 1.00 89.25 94 TRP A CA 1
ATOM 670 C C . TRP A 1 94 ? -15.207 9.371 -14.403 1.00 89.25 94 TRP A C 1
ATOM 672 O O . TRP A 1 94 ? -15.969 10.249 -14.817 1.00 89.25 94 TRP A O 1
ATOM 682 N N . PRO A 1 95 ? -14.793 9.372 -13.120 1.00 83.12 95 PRO A N 1
ATOM 683 C CA . PRO A 1 95 ? -15.239 10.375 -12.150 1.00 83.12 95 PRO A CA 1
ATOM 684 C C . PRO A 1 95 ? -15.062 11.833 -12.583 1.00 83.12 95 PRO A C 1
ATOM 686 O O . PRO A 1 95 ? -15.880 12.678 -12.233 1.00 83.12 95 PRO A O 1
ATOM 689 N N . GLY A 1 96 ? -14.027 12.111 -13.379 1.00 82.94 96 GLY A N 1
ATOM 690 C CA . GLY A 1 96 ? -13.733 13.434 -13.930 1.00 82.94 96 GLY A CA 1
ATOM 691 C C . GLY A 1 96 ? -14.279 13.699 -15.335 1.00 82.94 96 GLY A C 1
ATOM 692 O O . GLY A 1 96 ? -13.898 14.712 -15.919 1.00 82.94 96 GLY A O 1
ATOM 693 N N . SER A 1 97 ? -15.123 12.825 -15.898 1.00 87.06 97 SER A N 1
ATOM 694 C CA . SER A 1 97 ? -15.602 12.983 -17.275 1.00 87.06 97 SER A CA 1
ATOM 695 C C . SER A 1 97 ? -16.341 14.306 -17.484 1.00 87.06 97 SER A C 1
ATOM 697 O O . SER A 1 97 ? -17.237 14.692 -16.727 1.00 87.06 97 SER A O 1
ATOM 699 N N . SER A 1 98 ? -15.973 15.023 -18.540 1.00 89.12 98 SER A N 1
ATOM 700 C CA . SER A 1 98 ? -16.621 16.275 -18.915 1.00 89.12 98 SER A CA 1
ATOM 701 C C . SER A 1 98 ? -18.057 16.033 -19.392 1.00 89.12 98 SER A C 1
ATOM 703 O O . SER A 1 98 ? -18.427 14.937 -19.814 1.00 89.12 98 SER A O 1
ATOM 705 N N . ALA A 1 99 ? -18.887 17.079 -19.378 1.00 88.38 99 ALA A N 1
ATOM 706 C CA . ALA A 1 99 ? -20.249 16.989 -19.905 1.00 88.38 99 ALA A CA 1
ATOM 707 C C . ALA A 1 99 ? -20.285 16.558 -21.387 1.00 88.38 99 ALA A C 1
ATOM 709 O O . ALA A 1 99 ? -21.217 15.875 -21.800 1.00 88.38 99 ALA A O 1
ATOM 710 N N . ALA A 1 100 ? -19.256 16.913 -22.168 1.00 88.44 100 ALA A N 1
ATOM 711 C CA . ALA A 1 100 ? -19.127 16.510 -23.566 1.00 88.44 100 ALA A CA 1
ATOM 712 C C . ALA A 1 100 ? -18.833 15.008 -23.716 1.00 88.44 100 ALA A C 1
ATOM 714 O O . ALA A 1 100 ? -19.408 14.363 -24.586 1.00 88.44 100 ALA A O 1
ATOM 715 N N . GLU A 1 101 ? -17.997 14.440 -22.847 1.00 89.44 101 GLU A N 1
ATOM 716 C CA . GLU A 1 101 ? -17.686 13.003 -22.847 1.00 89.44 101 GLU A CA 1
ATOM 717 C C . GLU A 1 101 ? -18.893 12.169 -22.411 1.00 89.44 101 GLU A C 1
ATOM 719 O O . GLU A 1 101 ? -19.215 11.171 -23.049 1.00 89.44 101 GLU A O 1
ATOM 724 N N . VAL A 1 102 ? -19.621 12.616 -21.380 1.00 89.31 102 VAL A N 1
ATOM 725 C CA . VAL A 1 102 ? -20.878 11.970 -20.963 1.00 89.31 102 VAL A CA 1
ATOM 726 C C . VAL A 1 102 ? -21.921 12.047 -22.075 1.00 89.31 102 VAL A C 1
ATOM 728 O O . VAL A 1 102 ? -22.605 11.061 -22.344 1.00 89.31 102 VAL A O 1
ATOM 731 N N . LYS A 1 103 ? -22.017 13.190 -22.766 1.00 90.31 103 LYS A N 1
ATOM 732 C CA . LYS A 1 103 ? -22.891 13.332 -23.933 1.00 90.31 103 LYS A CA 1
ATOM 733 C C . LYS A 1 103 ? -22.513 12.341 -25.037 1.00 90.31 103 LYS A C 1
ATOM 735 O O . LYS A 1 103 ? -23.392 11.622 -25.498 1.00 90.31 103 LYS A O 1
ATOM 740 N N . ALA A 1 104 ? -21.236 12.262 -25.406 1.00 89.38 104 ALA A N 1
ATOM 741 C CA . ALA A 1 104 ? -20.758 11.352 -26.446 1.00 89.38 104 ALA A CA 1
ATOM 742 C C . ALA A 1 104 ? -21.033 9.877 -26.103 1.00 89.38 104 ALA A C 1
ATOM 744 O O . ALA A 1 104 ? -21.512 9.131 -26.953 1.00 89.38 104 ALA A O 1
ATOM 745 N N . ALA A 1 105 ? -20.822 9.473 -24.845 1.00 89.44 105 ALA A N 1
ATOM 746 C CA . ALA A 1 105 ? -21.101 8.109 -24.399 1.00 89.44 105 ALA A CA 1
ATOM 747 C C . ALA A 1 105 ? -22.596 7.757 -24.488 1.00 89.44 105 ALA A C 1
ATOM 749 O O . ALA A 1 105 ? -22.944 6.643 -24.877 1.00 89.44 105 ALA A O 1
ATOM 750 N N . ILE A 1 106 ? -23.487 8.703 -24.165 1.00 89.25 106 ILE A N 1
ATOM 751 C CA . ILE A 1 106 ? -24.935 8.501 -24.310 1.00 89.25 106 ILE A CA 1
ATOM 752 C C . ILE A 1 106 ? -25.333 8.493 -25.794 1.00 89.25 106 ILE A C 1
ATOM 754 O O . ILE A 1 106 ? -26.150 7.664 -26.186 1.00 89.25 106 ILE A O 1
ATOM 758 N N . GLU A 1 107 ? -24.743 9.357 -26.627 1.00 89.19 107 GLU A N 1
ATOM 759 C CA . GLU A 1 107 ? -24.962 9.389 -28.086 1.00 89.19 107 GLU A CA 1
ATOM 760 C C . GLU A 1 107 ? -24.506 8.107 -28.794 1.00 89.19 107 GLU A C 1
ATOM 762 O O . GLU A 1 107 ? -25.117 7.706 -29.786 1.00 89.19 107 GLU A O 1
ATOM 767 N N . GLY A 1 108 ? -23.497 7.419 -28.254 1.00 83.06 108 GLY A N 1
ATOM 768 C CA . GLY A 1 108 ? -23.044 6.113 -28.735 1.00 83.06 108 GLY A CA 1
ATOM 769 C C . GLY A 1 108 ? -24.009 4.952 -28.453 1.00 83.06 108 GLY A C 1
ATOM 770 O O . GLY A 1 108 ? -23.864 3.879 -29.043 1.00 83.06 108 GLY A O 1
ATOM 771 N N . LEU A 1 109 ? -25.015 5.129 -27.587 1.00 87.38 109 LEU A N 1
ATOM 772 C CA . LEU A 1 109 ? -25.973 4.070 -27.265 1.00 87.38 109 LEU A CA 1
ATOM 773 C C . LEU A 1 109 ? -26.980 3.874 -28.404 1.00 87.38 109 LEU A C 1
ATOM 775 O O . LEU A 1 109 ? -27.824 4.728 -28.663 1.00 87.38 109 LEU A O 1
ATOM 779 N N . ALA A 1 110 ? -26.984 2.690 -29.024 1.00 78.56 110 ALA A N 1
ATOM 780 C CA . ALA A 1 110 ? -27.889 2.360 -30.135 1.00 78.56 110 ALA A CA 1
ATOM 781 C C . ALA A 1 110 ? -29.387 2.575 -29.806 1.00 78.56 110 ALA A C 1
ATOM 783 O O . ALA A 1 110 ? -30.178 2.984 -30.661 1.00 78.56 110 ALA A O 1
ATOM 784 N N . ALA A 1 111 ? -29.768 2.343 -28.545 1.00 78.75 111 ALA A N 1
ATOM 785 C CA . ALA A 1 111 ? -31.129 2.525 -28.042 1.00 78.75 111 ALA A CA 1
ATOM 786 C C . ALA A 1 111 ? -31.561 4.002 -27.918 1.00 78.75 111 ALA A C 1
ATOM 788 O O . ALA A 1 111 ? -32.751 4.270 -27.762 1.00 78.75 111 ALA A O 1
ATOM 789 N N . LEU A 1 112 ? -30.638 4.966 -28.029 1.00 80.25 112 LEU A N 1
ATOM 790 C CA . LEU A 1 112 ? -30.942 6.398 -27.937 1.00 80.25 112 LEU A CA 1
ATOM 791 C C . LEU A 1 112 ? -31.851 6.887 -29.076 1.00 80.25 112 LEU A C 1
ATOM 793 O O . LEU A 1 112 ? -32.618 7.829 -28.888 1.00 80.25 112 LEU A O 1
ATOM 797 N N . SER A 1 113 ? -31.808 6.240 -30.244 1.00 74.56 113 SER A N 1
ATOM 798 C CA . SER A 1 113 ? -32.621 6.613 -31.414 1.00 74.56 113 SER A CA 1
ATOM 799 C C . SER A 1 113 ? -34.133 6.663 -31.129 1.00 74.56 113 SER A C 1
ATOM 801 O O . SER A 1 113 ? -34.840 7.446 -31.759 1.00 74.56 113 SER A O 1
ATOM 803 N N . GLY A 1 114 ? -34.620 5.904 -30.138 1.00 77.38 114 GLY A N 1
ATOM 804 C CA . GLY A 1 114 ? -36.013 5.940 -29.673 1.00 77.38 114 GLY A CA 1
ATOM 805 C C . GLY A 1 114 ? -36.369 7.103 -28.732 1.00 77.38 114 GLY A C 1
ATOM 806 O O . GLY A 1 114 ? -37.544 7.282 -28.422 1.00 77.38 114 GLY A O 1
ATOM 807 N N . TYR A 1 115 ? -35.387 7.895 -28.285 1.00 80.38 115 TYR A N 1
ATOM 808 C CA . TYR A 1 115 ? -35.523 8.894 -27.210 1.00 80.38 115 TYR A CA 1
ATOM 809 C C . TYR A 1 115 ? -34.940 10.279 -27.557 1.00 80.38 115 TYR A C 1
ATOM 811 O O . TYR A 1 115 ? -34.675 11.080 -26.661 1.00 80.38 115 TYR A O 1
ATOM 819 N N . GLY A 1 116 ? -34.741 10.567 -28.847 1.00 71.38 116 GLY A N 1
ATOM 820 C CA . GLY A 1 116 ? -34.169 11.832 -29.315 1.00 71.38 116 GLY A CA 1
ATOM 821 C C . GLY A 1 116 ? -32.639 11.786 -29.315 1.00 71.38 116 GLY A C 1
ATOM 822 O O . GLY A 1 116 ? -31.990 11.886 -28.278 1.00 71.38 116 GLY A O 1
ATOM 823 N N . GLY A 1 117 ? -32.056 11.617 -30.503 1.00 68.06 117 GLY A N 1
ATOM 824 C CA . GLY A 1 117 ? -30.654 11.234 -30.736 1.00 68.06 117 GLY A CA 1
ATOM 825 C C . GLY A 1 117 ? -29.550 12.208 -30.302 1.00 68.06 117 GLY A C 1
ATOM 826 O O . GLY A 1 117 ? -28.400 11.961 -30.645 1.00 68.06 117 GLY A O 1
ATOM 827 N N . SER A 1 118 ? -29.851 13.299 -29.591 1.00 80.19 118 SER A N 1
ATOM 828 C CA . SER A 1 118 ? -28.822 14.194 -29.039 1.00 80.19 118 SER A CA 1
ATOM 829 C C . SER A 1 118 ? -29.275 14.814 -27.711 1.00 80.19 118 SER A C 1
ATOM 831 O O . SER A 1 118 ? -29.963 15.839 -27.708 1.00 80.19 118 SER A O 1
ATOM 833 N N . PRO A 1 119 ? -28.919 14.215 -26.560 1.00 85.12 119 PRO A N 1
ATOM 834 C CA . PRO A 1 119 ? -29.233 14.781 -25.259 1.00 85.12 119 PRO A CA 1
ATOM 835 C C . PRO A 1 119 ? -28.389 16.029 -24.969 1.00 85.12 119 PRO A C 1
ATOM 837 O O . PRO A 1 119 ? -27.252 16.188 -25.428 1.00 85.12 119 PRO A O 1
ATOM 840 N N . VAL A 1 120 ? -28.935 16.917 -24.144 1.00 83.94 120 VAL A N 1
ATOM 841 C CA . VAL A 1 120 ? -28.190 18.024 -23.540 1.00 83.94 120 VAL A CA 1
ATOM 842 C C . VAL A 1 120 ? -27.647 17.545 -22.203 1.00 83.94 120 VAL A C 1
ATOM 844 O O . VAL A 1 120 ? -28.416 17.142 -21.334 1.00 83.94 120 VAL A O 1
ATOM 847 N N . VAL A 1 121 ? -26.330 17.610 -22.024 1.00 84.88 121 VAL A N 1
ATOM 848 C CA . VAL A 1 121 ? -25.671 17.248 -20.766 1.00 84.88 121 VAL A CA 1
ATOM 849 C C . VAL A 1 121 ? -24.994 18.477 -20.182 1.00 84.88 121 VAL A C 1
ATOM 851 O O . VAL A 1 121 ? -24.220 19.151 -20.862 1.00 84.88 121 VAL A O 1
ATOM 854 N N . VAL A 1 122 ? -25.267 18.755 -18.912 1.00 83.19 122 VAL A N 1
ATOM 855 C CA . VAL A 1 122 ? -24.592 19.788 -18.122 1.00 83.19 122 VAL A CA 1
ATOM 856 C C . VAL A 1 122 ? -23.988 19.107 -16.904 1.00 83.19 122 VAL A C 1
ATOM 858 O O . VAL A 1 122 ? -24.681 18.399 -16.185 1.00 83.19 122 VAL A O 1
ATOM 861 N N . GLY A 1 123 ? -22.690 19.284 -16.674 1.00 78.31 123 GLY A N 1
ATOM 862 C CA . GLY A 1 123 ? -21.967 18.552 -15.638 1.00 78.31 123 GLY A CA 1
ATOM 863 C C . GLY A 1 123 ? -21.142 19.449 -14.736 1.00 78.31 123 GLY A C 1
ATOM 864 O O . GLY A 1 123 ? -20.496 20.386 -15.199 1.00 78.31 123 GLY A O 1
ATOM 865 N N . LEU A 1 124 ? -21.111 19.105 -13.454 1.00 75.12 124 LEU A N 1
ATOM 866 C CA . LEU A 1 124 ? -20.088 19.523 -12.506 1.00 75.12 124 LEU A CA 1
ATOM 867 C C . LEU A 1 124 ? -19.127 18.343 -12.342 1.00 75.12 124 LEU A C 1
ATOM 869 O O . LEU A 1 124 ? -19.193 17.617 -11.352 1.00 75.12 124 LEU A O 1
ATOM 873 N N . ALA A 1 125 ? -18.249 18.145 -13.330 1.00 67.81 125 ALA A N 1
ATOM 874 C CA . ALA A 1 125 ? -17.327 17.004 -13.382 1.00 67.81 125 ALA A CA 1
ATOM 875 C C . ALA A 1 125 ? -16.472 16.885 -12.106 1.00 67.81 125 ALA A C 1
ATOM 877 O O . ALA A 1 125 ? -16.320 15.803 -11.557 1.00 67.81 125 ALA A O 1
ATOM 878 N N . ALA A 1 126 ? -16.030 18.016 -11.542 1.00 65.06 126 ALA A N 1
ATOM 879 C CA . ALA A 1 126 ? -15.291 18.061 -10.275 1.00 65.06 126 ALA A CA 1
ATOM 880 C C . ALA A 1 126 ? -16.077 17.532 -9.054 1.00 65.06 126 ALA A C 1
ATOM 882 O O . ALA A 1 126 ? -15.491 17.285 -8.005 1.00 65.06 126 ALA A O 1
ATOM 883 N N . ARG A 1 127 ? -17.403 17.386 -9.166 1.00 67.25 127 ARG A N 1
ATOM 884 C CA . ARG A 1 127 ? -18.288 16.852 -8.119 1.00 67.25 127 ARG A CA 1
ATOM 885 C C . ARG A 1 127 ? -18.902 15.500 -8.500 1.00 67.25 127 ARG A C 1
ATOM 887 O O . ARG A 1 127 ? -19.718 15.001 -7.734 1.00 67.25 127 ARG A O 1
ATOM 894 N N . GLY A 1 128 ? -18.554 14.935 -9.662 1.00 77.00 128 GLY A N 1
ATOM 895 C CA . GLY A 1 128 ? -19.135 13.687 -10.167 1.00 77.00 128 GLY A CA 1
ATOM 896 C C . GLY A 1 128 ? -20.651 13.758 -10.384 1.00 77.00 128 GLY A C 1
ATOM 897 O O . GLY A 1 128 ? -21.349 12.779 -10.121 1.00 77.00 128 GLY A O 1
ATOM 898 N N . ILE A 1 129 ? -21.177 14.928 -10.775 1.00 85.69 129 ILE A N 1
ATOM 899 C CA . ILE A 1 129 ? -22.613 15.148 -11.008 1.00 85.69 129 ILE A CA 1
ATOM 900 C C . ILE A 1 129 ? -22.837 15.608 -12.445 1.00 85.69 129 ILE A C 1
ATOM 902 O O . ILE A 1 129 ? -22.238 16.595 -12.881 1.00 85.69 129 ILE A O 1
ATOM 906 N N . TRP A 1 130 ? -23.768 14.961 -13.143 1.00 89.12 130 TRP A N 1
ATOM 907 C CA . TRP A 1 130 ? -24.236 15.363 -14.466 1.00 89.12 130 TRP A CA 1
ATOM 908 C C . TRP A 1 130 ? -25.759 15.378 -14.518 1.00 89.12 130 TRP A C 1
ATOM 910 O O . TRP A 1 130 ? -26.424 14.472 -14.029 1.00 89.12 130 TRP A O 1
ATOM 920 N N . LEU A 1 131 ? -26.306 16.419 -15.131 1.00 89.75 131 LEU A N 1
ATOM 921 C CA . LEU A 1 131 ? -27.713 16.550 -15.464 1.00 89.75 131 LEU A CA 1
ATOM 922 C C . LEU A 1 131 ? -27.864 16.324 -16.962 1.00 89.75 131 LEU A C 1
ATOM 924 O O . LEU A 1 131 ? -27.266 17.036 -17.772 1.00 89.75 131 LEU A O 1
ATOM 928 N N . VAL A 1 132 ? -28.662 15.329 -17.318 1.00 90.19 132 VAL A N 1
ATOM 929 C CA . VAL A 1 132 ? -28.957 14.950 -18.695 1.00 90.19 132 VAL A CA 1
ATOM 930 C C . VAL A 1 132 ? -30.410 15.295 -18.986 1.00 90.19 132 VAL A C 1
ATOM 932 O O . VAL A 1 132 ? -31.304 14.987 -18.201 1.00 90.19 132 VAL A O 1
ATOM 935 N N . LYS A 1 133 ? -30.643 15.931 -20.128 1.00 90.00 133 LYS A N 1
ATOM 936 C CA . LYS A 1 133 ? -31.969 16.183 -20.680 1.00 90.00 133 LYS A CA 1
ATOM 937 C C . LYS A 1 133 ? -32.058 15.524 -22.050 1.00 90.00 133 LYS A C 1
ATOM 939 O O . LYS A 1 133 ? -31.269 15.841 -22.940 1.00 90.00 133 LYS A O 1
ATOM 944 N N . PHE A 1 134 ? -33.043 14.654 -22.222 1.00 87.81 134 PHE A N 1
ATOM 945 C CA . PHE A 1 134 ? -33.362 14.030 -23.504 1.00 87.81 134 PHE A CA 1
ATOM 946 C C . PHE A 1 134 ? -34.423 14.841 -24.253 1.00 87.81 134 PHE A C 1
ATOM 948 O O . PHE A 1 134 ? -35.226 15.544 -23.636 1.00 87.81 134 PHE A O 1
ATOM 955 N N . ASP A 1 135 ? -34.446 14.726 -25.581 1.00 83.81 135 ASP A N 1
ATOM 956 C CA . ASP A 1 135 ? -35.530 15.265 -26.410 1.00 83.81 135 ASP A CA 1
ATOM 957 C C . ASP A 1 135 ? -36.696 14.260 -26.459 1.00 83.81 135 ASP A C 1
ATOM 959 O O . ASP A 1 135 ? -37.023 13.672 -27.489 1.00 83.81 135 ASP A O 1
ATOM 963 N N . HIS A 1 136 ? -37.261 13.981 -25.280 1.00 84.44 136 HIS A N 1
ATOM 964 C CA . HIS A 1 136 ? -38.336 13.016 -25.076 1.00 84.44 136 HIS A CA 1
ATOM 965 C C . HIS A 1 136 ? -39.317 13.515 -24.009 1.00 84.44 136 HIS A C 1
ATOM 967 O O . HIS A 1 136 ? -38.922 14.139 -23.026 1.00 84.44 136 HIS A O 1
ATOM 973 N N . ALA A 1 137 ? -40.609 13.226 -24.190 1.00 80.88 137 ALA A N 1
ATOM 974 C CA . ALA A 1 137 ? -41.678 13.722 -23.320 1.00 80.88 137 ALA A CA 1
ATOM 975 C C . ALA A 1 137 ? -41.782 12.992 -21.961 1.00 80.88 137 ALA A C 1
ATOM 977 O O . ALA A 1 137 ? -42.560 13.412 -21.109 1.00 80.88 137 ALA A O 1
ATOM 978 N N . GLY A 1 138 ? -41.019 11.914 -21.751 1.00 85.50 138 GLY A N 1
ATOM 979 C CA . GLY A 1 138 ? -41.067 11.078 -20.547 1.00 85.50 138 GLY A CA 1
ATOM 980 C C . GLY A 1 138 ? -39.693 10.725 -19.972 1.00 85.50 138 GLY A C 1
ATOM 981 O O . GLY A 1 138 ? -38.648 11.063 -20.532 1.00 85.50 138 GLY A O 1
ATOM 982 N N . ALA A 1 139 ? -39.692 9.994 -18.855 1.00 86.75 139 ALA A N 1
ATOM 983 C CA . ALA A 1 139 ? -38.471 9.477 -18.247 1.00 86.75 139 ALA A CA 1
ATOM 984 C C . ALA A 1 139 ? -37.824 8.398 -19.133 1.00 86.75 139 ALA A C 1
ATOM 986 O O . ALA A 1 139 ? -38.363 7.309 -19.318 1.00 86.75 139 ALA A O 1
ATOM 987 N N . VAL A 1 140 ? -36.629 8.683 -19.651 1.00 88.81 140 VAL A N 1
ATOM 988 C CA . VAL A 1 140 ? -35.792 7.689 -20.338 1.00 88.81 140 VAL A CA 1
ATOM 989 C C . VAL A 1 140 ? -35.230 6.691 -19.312 1.00 88.81 140 VAL A C 1
ATOM 991 O O . VAL A 1 140 ? -34.714 7.136 -18.282 1.00 88.81 140 VAL A O 1
ATOM 994 N N . PRO A 1 141 ? -35.284 5.366 -19.555 1.00 89.38 141 PRO A N 1
ATOM 995 C CA . PRO A 1 141 ? -34.796 4.348 -18.621 1.00 89.38 141 PRO A CA 1
ATOM 996 C C . PRO A 1 141 ? -33.264 4.219 -18.678 1.00 89.38 141 PRO A C 1
ATOM 998 O O . PRO A 1 141 ? -32.724 3.177 -19.051 1.00 89.38 141 PRO A O 1
ATOM 1001 N N . LEU A 1 142 ? -32.558 5.299 -18.345 1.00 90.31 142 LEU A N 1
ATOM 1002 C CA . LEU A 1 142 ? -31.101 5.328 -18.257 1.00 90.31 142 LEU A CA 1
ATOM 1003 C C . LEU A 1 142 ? -30.647 4.586 -16.993 1.00 90.31 142 LEU A C 1
ATOM 1005 O O . LEU A 1 142 ? -31.118 4.869 -15.892 1.00 90.31 142 LEU A O 1
ATOM 1009 N N . GLN A 1 143 ? -29.733 3.635 -17.152 1.00 90.62 143 GLN A N 1
ATOM 1010 C CA . GLN A 1 143 ? -29.242 2.779 -16.076 1.00 90.62 143 GLN A CA 1
ATOM 1011 C C . GLN A 1 143 ? -27.730 2.597 -16.178 1.00 90.62 143 GLN A C 1
ATOM 1013 O O . GLN A 1 143 ? -27.125 2.804 -17.228 1.00 90.62 143 GLN A O 1
ATOM 1018 N N . VAL A 1 144 ? -27.122 2.163 -15.080 1.00 90.81 144 VAL A N 1
ATOM 1019 C CA . VAL A 1 144 ? -25.716 1.754 -15.044 1.00 90.81 144 VAL A CA 1
ATOM 1020 C C . VAL A 1 144 ? -25.609 0.335 -15.600 1.00 90.81 144 VAL A C 1
ATOM 1022 O O . VAL A 1 144 ? -26.433 -0.521 -15.267 1.00 90.81 144 VAL A O 1
ATOM 1025 N N . HIS A 1 145 ? -24.620 0.083 -16.457 1.00 90.06 145 HIS A N 1
ATOM 1026 C CA . HIS A 1 145 ? -24.311 -1.261 -16.950 1.00 90.06 145 HIS A CA 1
ATOM 1027 C C . HIS A 1 145 ? -23.173 -1.877 -16.130 1.00 90.06 145 HIS A C 1
ATOM 1029 O O . HIS A 1 145 ? -23.415 -2.780 -15.331 1.00 90.06 145 HIS A O 1
ATOM 1035 N N . THR A 1 146 ? -21.960 -1.336 -16.262 1.00 88.56 146 THR A N 1
ATOM 1036 C CA . THR A 1 146 ? -20.781 -1.742 -15.486 1.00 88.56 146 THR A CA 1
ATOM 1037 C C . THR A 1 146 ? -20.391 -0.637 -14.512 1.00 88.56 146 THR A C 1
ATOM 1039 O O . THR A 1 146 ? -20.410 0.543 -14.854 1.00 88.56 146 THR A O 1
ATOM 1042 N N . ASN A 1 147 ? -19.972 -1.013 -13.304 1.00 90.25 147 ASN A N 1
ATOM 1043 C CA . ASN A 1 147 ? -19.400 -0.094 -12.327 1.00 90.25 147 ASN A CA 1
ATOM 1044 C C . ASN A 1 147 ? -18.128 -0.696 -11.716 1.00 90.25 147 ASN A C 1
ATOM 1046 O O . ASN A 1 147 ? -18.171 -1.752 -11.087 1.00 90.25 147 ASN A O 1
ATOM 1050 N N . ARG A 1 148 ? -16.991 -0.036 -11.939 1.00 87.00 148 ARG A N 1
ATOM 1051 C CA . ARG A 1 148 ? -15.660 -0.400 -11.429 1.00 87.00 148 ARG A CA 1
ATOM 1052 C C . ARG A 1 148 ? -14.974 0.804 -10.778 1.00 87.00 148 ARG A C 1
ATOM 1054 O O . ARG A 1 148 ? -13.763 0.965 -10.920 1.00 87.00 148 ARG A O 1
ATOM 1061 N N . LEU A 1 149 ? -15.754 1.685 -10.158 1.00 84.44 149 LEU A N 1
ATOM 1062 C CA . LEU A 1 149 ? -15.256 2.864 -9.452 1.00 84.44 149 LEU A CA 1
ATOM 1063 C C . LEU A 1 149 ? -14.452 2.476 -8.202 1.00 84.44 149 LEU A C 1
ATOM 1065 O O . LEU A 1 149 ? -14.777 1.493 -7.536 1.00 84.44 149 LEU A O 1
ATOM 1069 N N . ASP A 1 150 ? -13.408 3.253 -7.911 1.00 75.31 150 ASP A N 1
ATOM 1070 C CA . ASP A 1 150 ? -12.477 3.044 -6.795 1.00 75.31 150 ASP A CA 1
ATOM 1071 C C . ASP A 1 150 ? -12.215 4.377 -6.058 1.00 75.31 150 ASP A C 1
ATOM 1073 O O . ASP A 1 150 ? -11.850 5.359 -6.716 1.00 75.31 150 ASP A O 1
ATOM 1077 N N . PRO A 1 151 ? -12.389 4.485 -4.727 1.00 75.38 151 PRO A N 1
ATOM 1078 C CA . PRO A 1 151 ? -12.956 3.493 -3.803 1.00 75.38 151 PRO A CA 1
ATOM 1079 C C . PRO A 1 151 ? -14.347 3.005 -4.222 1.00 75.38 151 PRO A C 1
ATOM 1081 O O . PRO A 1 151 ? -15.001 3.657 -5.041 1.00 75.38 151 PRO A O 1
ATOM 1084 N N . VAL A 1 152 ? -14.802 1.874 -3.667 1.00 78.44 152 VAL A N 1
ATOM 1085 C CA . VAL A 1 152 ? -16.126 1.293 -3.965 1.00 78.44 152 VAL A CA 1
ATOM 1086 C C . VAL A 1 152 ? -17.184 2.394 -3.906 1.00 78.44 152 VAL A C 1
ATOM 1088 O O . VAL A 1 152 ? -17.318 3.097 -2.908 1.00 78.44 152 VAL A O 1
ATOM 1091 N N . SER A 1 153 ? -17.884 2.603 -5.017 1.00 83.38 153 SER A N 1
ATOM 1092 C CA . SER A 1 153 ? -18.804 3.725 -5.194 1.00 83.38 153 SER A CA 1
ATOM 1093 C C . SER A 1 153 ? -19.979 3.322 -6.062 1.00 83.38 153 SER A C 1
ATOM 1095 O O . SER A 1 153 ? -19.872 2.414 -6.881 1.00 83.38 153 SER A O 1
ATOM 1097 N N . PHE A 1 154 ? -21.089 4.034 -5.933 1.00 84.06 154 PHE A N 1
ATOM 1098 C CA . PHE A 1 154 ? -22.306 3.845 -6.705 1.00 84.06 154 PHE A CA 1
ATOM 1099 C C . PHE A 1 154 ? -22.504 4.988 -7.697 1.00 84.06 154 PHE A C 1
ATOM 1101 O O . PHE A 1 154 ? -22.247 6.154 -7.393 1.00 84.06 154 PHE A O 1
ATOM 1108 N N . VAL A 1 155 ? -23.029 4.655 -8.874 1.00 86.94 155 VAL A N 1
ATOM 1109 C CA . VAL A 1 155 ? -23.554 5.644 -9.817 1.00 86.94 155 VAL A CA 1
ATOM 1110 C C . VAL A 1 155 ? -25.061 5.687 -9.641 1.00 86.94 155 VAL A C 1
ATOM 1112 O O . VAL A 1 155 ? -25.777 4.753 -9.998 1.00 86.94 155 VAL A O 1
ATOM 1115 N N . ARG A 1 156 ? -25.553 6.767 -9.042 1.00 85.12 156 ARG A N 1
ATOM 1116 C CA . ARG A 1 156 ? -26.977 6.975 -8.821 1.00 85.12 156 ARG A CA 1
ATOM 1117 C C . ARG A 1 156 ? -27.575 7.679 -10.029 1.00 85.12 156 ARG A C 1
ATOM 1119 O O . ARG A 1 156 ? -27.151 8.784 -10.357 1.00 85.12 156 ARG A O 1
ATOM 1126 N N . VAL A 1 157 ? -28.581 7.058 -10.638 1.00 87.38 157 VAL A N 1
ATOM 1127 C CA . VAL A 1 157 ? -29.387 7.662 -11.703 1.00 87.38 157 VAL A CA 1
ATOM 1128 C C . VAL A 1 157 ? -30.765 7.993 -11.140 1.00 87.38 157 VAL A C 1
ATOM 1130 O O . VAL A 1 157 ? -31.448 7.111 -10.623 1.00 87.38 157 VAL A O 1
ATOM 1133 N N . ARG A 1 158 ? -31.168 9.263 -11.196 1.00 86.44 158 ARG A N 1
ATOM 1134 C CA . ARG A 1 158 ? -32.498 9.725 -10.769 1.00 86.44 158 ARG A CA 1
ATOM 1135 C C . ARG A 1 158 ? -33.165 10.490 -11.898 1.00 86.44 158 ARG A C 1
ATOM 1137 O O . ARG A 1 158 ? -32.603 11.468 -12.372 1.00 86.44 158 ARG A O 1
ATOM 1144 N N . ALA A 1 159 ? -34.367 10.082 -12.284 1.00 87.88 159 ALA A N 1
ATOM 1145 C CA . ALA A 1 159 ? -35.213 10.857 -13.182 1.00 87.88 159 ALA A CA 1
ATOM 1146 C C . ALA A 1 159 ? -36.221 11.667 -12.359 1.00 87.88 159 ALA A C 1
ATOM 1148 O O . ALA A 1 159 ? -36.841 11.124 -11.445 1.00 87.88 159 ALA A O 1
ATOM 1149 N N . TYR A 1 160 ? -36.386 12.948 -12.672 1.00 86.81 160 TYR A N 1
ATOM 1150 C CA . TYR A 1 160 ? -37.417 13.789 -12.068 1.00 86.81 160 TYR A CA 1
ATOM 1151 C C . TYR A 1 160 ? -37.933 14.822 -13.066 1.00 86.81 160 TYR A C 1
ATOM 1153 O O . TYR A 1 160 ? -37.234 15.222 -14.000 1.00 86.81 160 TYR A O 1
ATOM 1161 N N . GLU A 1 161 ? -39.166 15.265 -12.853 1.00 87.88 161 GLU A N 1
ATOM 1162 C CA . GLU A 1 161 ? -39.783 16.313 -13.652 1.00 87.88 161 GLU A CA 1
ATOM 1163 C C . GLU A 1 161 ? -39.611 17.668 -12.959 1.00 87.88 161 GLU A C 1
ATOM 1165 O O . GLU A 1 161 ? -39.911 17.830 -11.774 1.00 87.88 161 GLU A O 1
ATOM 1170 N N . HIS A 1 162 ? -39.123 18.659 -13.701 1.00 82.62 162 HIS A N 1
ATOM 1171 C CA . HIS A 1 162 ? -39.060 20.038 -13.234 1.00 82.62 162 HIS A CA 1
ATOM 1172 C C . HIS A 1 162 ? -39.502 20.984 -14.349 1.00 82.62 162 HIS A C 1
ATOM 1174 O O . HIS A 1 162 ? -38.931 20.978 -15.439 1.00 82.62 162 HIS A O 1
ATOM 1180 N N . ALA A 1 163 ? -40.520 21.800 -14.065 1.00 82.25 163 ALA A N 1
ATOM 1181 C CA . ALA A 1 163 ? -41.098 22.762 -15.007 1.00 82.25 163 ALA A CA 1
ATOM 1182 C C . ALA A 1 163 ? -41.531 22.142 -16.359 1.00 82.25 163 ALA A C 1
ATOM 1184 O O . ALA A 1 163 ? -41.313 22.737 -17.413 1.00 82.25 163 ALA A O 1
ATOM 1185 N N . GLY A 1 164 ? -42.125 20.940 -16.336 1.00 80.31 164 GLY A N 1
ATOM 1186 C CA . GLY A 1 164 ? -42.605 20.244 -17.539 1.00 80.31 164 GLY A CA 1
ATOM 1187 C C . GLY A 1 164 ? -41.506 19.592 -18.387 1.00 80.31 164 GLY A C 1
ATOM 1188 O O . GLY A 1 164 ? -41.754 19.210 -19.528 1.00 80.31 164 GLY A O 1
ATOM 1189 N N . VAL A 1 165 ? -40.277 19.500 -17.863 1.00 84.44 165 VAL A N 1
ATOM 1190 C CA . VAL A 1 165 ? -39.126 18.874 -18.524 1.00 84.44 165 VAL A CA 1
ATOM 1191 C C . VAL A 1 165 ? -38.578 17.752 -17.647 1.00 84.44 165 VAL A C 1
ATOM 1193 O O . VAL A 1 165 ? -38.341 17.950 -16.454 1.00 84.44 165 VAL A O 1
ATOM 1196 N N . TRP A 1 166 ? -38.324 16.593 -18.255 1.00 87.06 166 TRP A N 1
ATOM 1197 C CA . TRP A 1 166 ? -37.663 15.469 -17.597 1.00 87.06 166 TRP A CA 1
ATOM 1198 C C . TRP A 1 166 ? -36.147 15.658 -17.565 1.00 87.06 166 TRP A C 1
ATOM 1200 O O . TRP A 1 166 ? -35.505 15.840 -18.604 1.00 87.06 166 TRP A O 1
ATOM 1210 N N . TRP A 1 167 ? -35.590 15.595 -16.359 1.00 88.50 167 TRP A N 1
ATOM 1211 C CA . TRP A 1 167 ? -34.158 15.636 -16.093 1.00 88.50 167 TRP A CA 1
ATOM 1212 C C . TRP A 1 167 ? -33.695 14.314 -15.496 1.00 88.50 167 TRP A C 1
ATOM 1214 O O . TRP A 1 167 ? -34.379 13.721 -14.660 1.00 88.50 167 TRP A O 1
ATOM 1224 N N . HIS A 1 168 ? -32.497 13.894 -15.887 1.00 90.31 168 HIS A N 1
ATOM 1225 C CA . HIS A 1 168 ? -31.821 12.721 -15.356 1.00 90.31 168 HIS A CA 1
ATOM 1226 C C . HIS A 1 168 ? -30.541 13.155 -14.663 1.00 90.31 168 HIS A C 1
ATOM 1228 O O . HIS A 1 168 ? -29.591 13.611 -15.296 1.00 90.31 168 HIS A O 1
ATOM 1234 N N . GLU A 1 169 ? -30.519 13.015 -13.348 1.00 89.06 169 GLU A N 1
ATOM 1235 C CA . GLU A 1 169 ? -29.337 13.242 -12.538 1.00 89.06 169 GLU A CA 1
ATOM 1236 C C . GLU A 1 169 ? -28.505 11.962 -12.457 1.00 89.06 169 GLU A C 1
ATOM 1238 O O . GLU A 1 169 ? -28.958 10.943 -11.937 1.00 89.06 169 GLU A O 1
ATOM 1243 N N . LEU A 1 170 ? -27.269 12.048 -12.939 1.00 88.69 170 LEU A N 1
ATOM 1244 C CA . LEU A 1 170 ? -26.199 11.088 -12.717 1.00 88.69 170 LEU A CA 1
ATOM 1245 C C . LEU A 1 170 ? -25.315 11.623 -11.594 1.00 88.69 170 LEU A C 1
ATOM 1247 O O . LEU A 1 170 ? -24.710 12.685 -11.743 1.00 88.69 170 LEU A O 1
ATOM 1251 N N . ARG A 1 171 ? -25.221 10.901 -10.479 1.00 86.31 171 ARG A N 1
ATOM 1252 C CA . ARG A 1 171 ? -24.389 11.290 -9.335 1.00 86.31 171 ARG A CA 1
ATOM 1253 C C . ARG A 1 171 ? -23.515 10.132 -8.883 1.00 86.31 171 ARG A C 1
ATOM 1255 O O . ARG A 1 171 ? -24.027 9.057 -8.574 1.00 86.31 171 ARG A O 1
ATOM 1262 N N . LEU A 1 172 ? -22.215 10.376 -8.777 1.00 85.38 172 LEU A N 1
ATOM 1263 C CA . LEU A 1 172 ? -21.289 9.455 -8.127 1.00 85.38 172 LEU A CA 1
ATOM 1264 C C . LEU A 1 172 ? -21.373 9.627 -6.615 1.00 85.38 172 LEU A C 1
ATOM 1266 O O . LEU A 1 172 ? -21.326 10.746 -6.102 1.00 85.38 172 LEU A O 1
ATOM 1270 N N . VAL A 1 173 ? -21.525 8.512 -5.911 1.00 78.25 173 VAL A N 1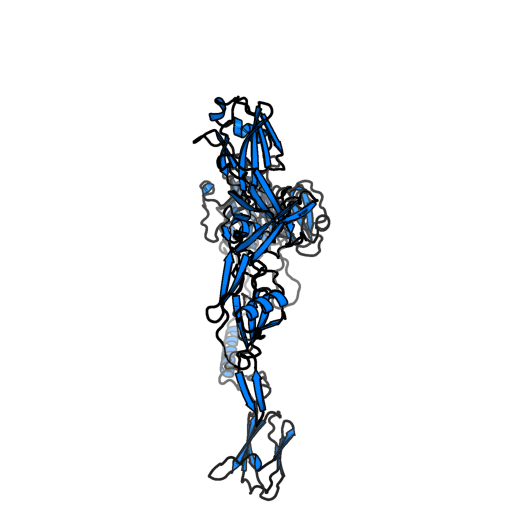
ATOM 1271 C CA . VAL A 1 173 ? -21.624 8.475 -4.455 1.00 78.25 173 VAL A CA 1
ATOM 1272 C C . VAL A 1 173 ? -20.701 7.377 -3.961 1.00 78.25 173 VAL A C 1
ATOM 1274 O O . VAL A 1 173 ? -20.930 6.210 -4.268 1.00 78.25 173 VAL A O 1
ATOM 1277 N N . MET A 1 174 ? -19.662 7.733 -3.213 1.00 79.12 174 MET A N 1
ATOM 1278 C CA . MET A 1 174 ? -18.826 6.735 -2.548 1.00 79.12 174 MET A CA 1
ATOM 1279 C C . MET A 1 174 ? -19.667 5.861 -1.616 1.00 79.12 174 MET A C 1
ATOM 1281 O O . MET A 1 174 ? -20.577 6.363 -0.949 1.00 79.12 174 MET A O 1
ATOM 1285 N N . ALA A 1 175 ? -19.389 4.559 -1.597 1.00 78.69 175 ALA A N 1
ATOM 1286 C CA . ALA A 1 175 ? -20.063 3.656 -0.684 1.00 78.69 175 ALA A CA 1
ATOM 1287 C C . ALA A 1 175 ? -19.750 4.071 0.764 1.00 78.69 175 ALA A C 1
ATOM 1289 O O . ALA A 1 175 ? -18.611 4.445 1.062 1.00 78.69 175 ALA A O 1
ATOM 1290 N N . PRO A 1 176 ? -20.747 4.054 1.662 1.00 82.62 176 PRO A N 1
ATOM 1291 C CA . PRO A 1 176 ? -20.481 4.241 3.077 1.00 82.62 176 PRO A CA 1
ATOM 1292 C C . PRO A 1 176 ? -19.585 3.103 3.579 1.00 82.62 176 PRO A C 1
ATOM 1294 O O . PRO A 1 176 ? -19.696 1.969 3.115 1.00 82.62 176 PRO A O 1
ATOM 1297 N N . ILE A 1 177 ? -18.710 3.399 4.538 1.00 85.62 177 ILE A N 1
ATOM 1298 C CA . ILE A 1 177 ? -17.851 2.380 5.153 1.00 85.62 177 ILE A CA 1
ATOM 1299 C C . ILE A 1 177 ? -18.655 1.433 6.050 1.00 85.62 177 ILE A C 1
ATOM 1301 O O . ILE A 1 177 ? -18.271 0.285 6.233 1.00 85.62 177 ILE A O 1
ATOM 1305 N N . ALA A 1 178 ? -19.788 1.900 6.576 1.00 87.88 178 ALA A N 1
ATOM 1306 C CA . ALA A 1 178 ? -20.751 1.094 7.309 1.00 87.88 178 ALA A CA 1
ATOM 1307 C C . ALA A 1 178 ? -22.163 1.609 7.042 1.00 87.88 178 ALA A C 1
ATOM 1309 O O . ALA A 1 178 ? -22.388 2.818 6.946 1.00 87.88 178 ALA A O 1
ATOM 1310 N N . PHE A 1 179 ? -23.112 0.691 6.917 1.00 88.56 179 PHE A N 1
ATOM 1311 C CA . PHE A 1 179 ? -24.497 0.988 6.578 1.00 88.56 179 PHE A CA 1
ATOM 1312 C C . PHE A 1 179 ? -25.423 -0.031 7.234 1.00 88.56 179 PHE A C 1
ATOM 1314 O O . PHE A 1 179 ? -25.099 -1.217 7.273 1.00 88.56 179 PHE A O 1
ATOM 1321 N N . THR A 1 180 ? -26.580 0.434 7.696 1.00 90.38 180 THR A N 1
ATOM 1322 C CA . THR A 1 180 ? -27.723 -0.412 8.039 1.00 90.38 180 THR A CA 1
ATOM 1323 C C . THR A 1 180 ? -29.023 0.317 7.713 1.00 90.38 180 THR A C 1
ATOM 1325 O O . THR A 1 180 ? -29.146 1.528 7.914 1.00 90.38 180 THR A O 1
ATOM 1328 N N . ASP A 1 181 ? -29.996 -0.426 7.208 1.00 89.69 181 ASP A N 1
ATOM 1329 C CA . ASP A 1 181 ? -31.399 -0.031 7.077 1.00 89.69 181 ASP A CA 1
ATOM 1330 C C . ASP A 1 181 ? -32.317 -0.808 8.038 1.00 89.69 181 ASP A C 1
ATOM 1332 O O . ASP A 1 181 ? -33.524 -0.573 8.094 1.00 89.69 181 ASP A O 1
ATOM 1336 N N . ALA A 1 182 ? -31.736 -1.713 8.829 1.00 88.25 182 ALA A N 1
ATOM 1337 C CA . ALA A 1 182 ? -32.432 -2.476 9.846 1.00 88.25 182 ALA A CA 1
ATOM 1338 C C . ALA A 1 182 ? -32.351 -1.770 11.203 1.00 88.25 182 ALA A C 1
ATOM 1340 O O . ALA A 1 182 ? -31.279 -1.318 11.625 1.00 88.25 182 ALA A O 1
ATOM 1341 N N . PHE A 1 183 ? -33.487 -1.727 11.894 1.00 90.75 183 PHE A N 1
ATOM 1342 C CA . PHE A 1 183 ? -33.601 -1.296 13.280 1.00 90.75 183 PHE A CA 1
ATOM 1343 C C . PHE A 1 183 ? -34.638 -2.146 14.005 1.00 90.75 183 PHE A C 1
ATOM 1345 O O . PHE A 1 183 ? -35.560 -2.683 13.390 1.00 90.75 183 PHE A O 1
ATOM 1352 N N . GLU A 1 184 ? -34.499 -2.229 15.321 1.00 87.31 184 GLU A N 1
ATOM 1353 C CA . GLU A 1 184 ? -35.456 -2.888 16.200 1.00 87.31 184 GLU A CA 1
ATOM 1354 C C . GLU A 1 184 ? -35.821 -1.947 17.347 1.00 87.31 184 GLU A C 1
ATOM 1356 O O . GLU A 1 184 ? -35.006 -1.140 17.796 1.00 87.31 184 GLU A O 1
ATOM 1361 N N . SER A 1 185 ? -37.057 -2.037 17.830 1.00 84.38 185 SER A N 1
ATOM 1362 C CA . SER A 1 185 ? -37.449 -1.387 19.079 1.00 84.38 185 SER A CA 1
ATOM 1363 C C . SER A 1 185 ? -37.079 -2.324 20.227 1.00 84.38 185 SER A C 1
ATOM 1365 O O . SER A 1 185 ? -37.712 -3.364 20.412 1.00 84.38 185 SER A O 1
ATOM 1367 N N . VAL A 1 186 ? -36.021 -1.983 20.962 1.00 84.06 186 VAL A N 1
ATOM 1368 C CA . VAL A 1 186 ? -35.475 -2.811 22.045 1.00 84.06 186 VAL A CA 1
ATOM 1369 C C . VAL A 1 186 ? -35.853 -2.189 23.382 1.00 84.06 186 VAL A C 1
ATOM 1371 O O . VAL A 1 186 ? -35.536 -1.032 23.654 1.00 84.06 186 VAL A O 1
ATOM 1374 N N . LEU A 1 187 ? -36.543 -2.954 24.227 1.00 82.19 187 LEU A N 1
ATOM 1375 C CA . LEU A 1 187 ? -36.848 -2.531 25.592 1.00 82.19 187 LEU A CA 1
ATOM 1376 C C . LEU A 1 187 ? -35.565 -2.504 26.431 1.00 82.19 187 LEU A C 1
ATOM 1378 O O . LEU A 1 187 ? -34.679 -3.34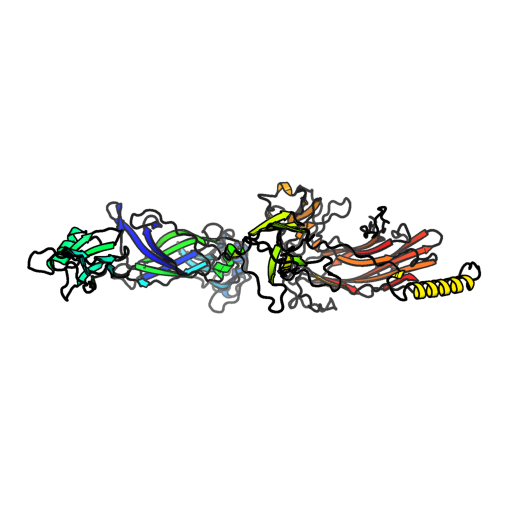2 26.264 1.00 82.19 187 LEU A O 1
ATOM 1382 N N . ALA A 1 188 ? -35.471 -1.524 27.324 1.00 78.12 188 ALA A N 1
ATOM 1383 C CA . ALA A 1 188 ? -34.430 -1.493 28.339 1.00 78.12 188 ALA A CA 1
ATOM 1384 C C . ALA A 1 188 ? -34.598 -2.658 29.324 1.00 78.12 188 ALA A C 1
ATOM 1386 O O . ALA A 1 188 ? -35.709 -3.162 29.516 1.00 78.12 188 ALA A O 1
ATOM 1387 N N . ASP A 1 189 ? -33.498 -3.051 29.964 1.00 82.50 189 ASP A N 1
ATOM 1388 C CA . ASP A 1 189 ? -33.531 -4.078 30.999 1.00 82.50 189 ASP A CA 1
ATOM 1389 C C . ASP A 1 189 ? -34.425 -3.623 32.161 1.00 82.50 189 ASP A C 1
ATOM 1391 O O . ASP A 1 189 ? -34.451 -2.445 32.531 1.00 82.50 189 ASP A O 1
ATOM 1395 N N . ALA A 1 190 ? -35.201 -4.556 32.715 1.00 84.12 190 ALA A N 1
ATOM 1396 C CA . ALA A 1 190 ? -36.043 -4.274 33.869 1.00 84.12 190 ALA A CA 1
ATOM 1397 C C . ALA A 1 190 ? -35.178 -3.983 35.111 1.00 84.12 190 ALA A C 1
ATOM 1399 O O . ALA A 1 190 ? -34.051 -4.479 35.199 1.00 84.12 190 ALA A O 1
ATOM 1400 N N . PRO A 1 191 ? -35.692 -3.221 36.096 1.00 89.44 191 PRO A N 1
ATOM 1401 C CA . PRO A 1 191 ? -35.002 -3.049 37.363 1.00 89.44 191 PRO A CA 1
ATOM 1402 C C . PRO A 1 191 ? -34.745 -4.399 38.031 1.00 89.44 191 PRO A C 1
ATOM 1404 O O . PRO A 1 191 ? -35.537 -5.335 37.907 1.00 89.44 191 PRO A O 1
ATOM 1407 N N . SER A 1 192 ? -33.634 -4.495 38.748 1.00 90.81 192 SER A N 1
ATOM 1408 C CA . SER A 1 192 ? -33.199 -5.735 39.386 1.00 90.81 192 SER A CA 1
ATOM 1409 C C . SER A 1 192 ? -32.810 -5.483 40.829 1.00 90.81 192 SER A C 1
ATOM 1411 O O . SER A 1 192 ? -32.281 -4.417 41.155 1.00 90.81 192 SER A O 1
ATOM 1413 N N . ILE A 1 193 ? -33.009 -6.485 41.675 1.00 92.69 193 ILE A N 1
ATOM 1414 C CA . ILE A 1 193 ? -32.492 -6.491 43.038 1.00 92.69 193 ILE A CA 1
ATOM 1415 C C . ILE A 1 193 ? -31.296 -7.440 43.108 1.00 92.69 193 ILE A C 1
ATOM 1417 O O . ILE A 1 193 ? -31.113 -8.303 42.254 1.00 92.69 193 ILE A O 1
ATOM 1421 N N . SER A 1 194 ? -30.396 -7.165 44.045 1.00 91.75 194 SER A N 1
ATOM 1422 C CA . SER A 1 194 ? -29.278 -8.042 44.373 1.00 91.75 194 SER A CA 1
ATOM 1423 C C . SER A 1 194 ? -28.920 -7.890 45.842 1.00 91.75 194 SER A C 1
ATOM 1425 O O . SER A 1 194 ? -29.000 -6.794 46.405 1.00 91.75 194 SER A O 1
ATOM 1427 N N . THR A 1 195 ? -28.489 -8.973 46.471 1.00 91.06 195 THR A N 1
ATOM 1428 C CA . THR A 1 195 ? -28.077 -8.944 47.877 1.00 91.06 195 THR A CA 1
ATOM 1429 C C . THR A 1 195 ? -26.679 -8.328 48.028 1.00 91.06 195 THR A C 1
ATOM 1431 O O . THR A 1 195 ? -25.723 -8.737 47.369 1.00 91.06 195 THR A O 1
ATOM 1434 N N . VAL A 1 196 ? -26.549 -7.309 48.886 1.00 89.94 196 VAL A N 1
ATOM 1435 C CA . VAL A 1 196 ? -25.272 -6.625 49.184 1.00 89.94 196 VAL A CA 1
ATOM 1436 C C . VAL A 1 196 ? -24.636 -7.181 50.452 1.00 89.94 196 VAL A C 1
ATOM 1438 O O . VAL A 1 196 ? -23.408 -7.247 50.556 1.00 89.94 196 VAL A O 1
ATOM 1441 N N . ARG A 1 197 ? -25.463 -7.519 51.444 1.00 90.12 197 ARG A N 1
ATOM 1442 C CA . ARG A 1 197 ? -25.021 -8.036 52.738 1.00 90.12 197 ARG A CA 1
ATOM 1443 C C . ARG A 1 197 ? -26.131 -8.848 53.382 1.00 90.12 197 ARG A C 1
ATOM 1445 O O . ARG A 1 197 ? -27.179 -8.270 53.636 1.00 90.12 197 ARG A O 1
ATOM 1452 N N . ASP A 1 198 ? -25.831 -10.088 53.742 1.00 89.44 198 ASP A N 1
ATOM 1453 C CA . ASP A 1 198 ? -26.756 -11.000 54.422 1.00 89.44 198 ASP A CA 1
ATOM 1454 C C . ASP A 1 198 ? -27.037 -10.560 55.867 1.00 89.44 198 ASP A C 1
ATOM 1456 O O . ASP A 1 198 ? -26.179 -9.972 56.549 1.00 89.44 198 ASP A O 1
ATOM 1460 N N . GLY A 1 199 ? -28.242 -10.855 56.350 1.00 86.81 199 GLY A N 1
ATOM 1461 C CA . GLY A 1 199 ? -28.614 -10.618 57.738 1.00 86.81 199 GLY A CA 1
ATOM 1462 C C . GLY A 1 199 ? -28.053 -11.690 58.672 1.00 86.81 199 GLY A C 1
ATOM 1463 O O . GLY A 1 199 ? -28.113 -12.886 58.397 1.00 86.81 199 GLY A O 1
ATOM 1464 N N . SER A 1 200 ? -27.516 -11.290 59.824 1.00 86.44 200 SER A N 1
ATOM 1465 C CA . SER A 1 200 ? -27.075 -12.252 60.838 1.00 86.44 200 SER A CA 1
ATOM 1466 C C . SER A 1 200 ? -27.218 -11.724 62.259 1.00 86.44 200 SER A C 1
ATOM 1468 O O . SER A 1 200 ? -27.235 -10.519 62.524 1.00 86.44 200 SER A O 1
ATOM 1470 N N . THR A 1 201 ? -27.336 -12.654 63.204 1.00 85.12 201 THR A N 1
ATOM 1471 C CA . THR A 1 201 ? -27.343 -12.350 64.633 1.00 85.12 201 THR A CA 1
ATOM 1472 C C . THR A 1 201 ? -26.097 -12.954 65.267 1.00 85.12 201 THR A C 1
ATOM 1474 O O . THR A 1 201 ? -25.938 -14.173 65.314 1.00 85.12 201 THR A O 1
ATOM 1477 N N . GLU A 1 202 ? -25.224 -12.098 65.790 1.00 83.31 202 GLU A N 1
ATOM 1478 C CA . GLU A 1 202 ? -24.023 -12.503 66.515 1.00 83.31 202 GLU A CA 1
ATOM 1479 C C . GLU A 1 202 ? -24.240 -12.321 68.019 1.00 83.31 202 GLU A C 1
ATOM 1481 O O . GLU A 1 202 ? -24.602 -11.242 68.491 1.00 83.31 202 GLU A O 1
ATOM 1486 N N . VAL A 1 203 ? -23.988 -13.371 68.801 1.00 78.00 203 VAL A N 1
ATOM 1487 C CA . VAL A 1 203 ? -23.983 -13.282 70.267 1.00 78.00 203 VAL A CA 1
ATOM 1488 C C . VAL A 1 203 ? -22.539 -13.154 70.739 1.00 78.00 203 VAL A C 1
ATOM 1490 O O . VAL A 1 203 ? -21.759 -14.101 70.630 1.00 78.00 203 VAL A O 1
ATOM 1493 N N . VAL A 1 204 ? -22.183 -11.990 71.286 1.00 72.00 204 VAL A N 1
ATOM 1494 C CA . VAL A 1 204 ? -20.853 -11.715 71.846 1.00 72.00 204 VAL A CA 1
ATOM 1495 C C . VAL A 1 204 ? -20.998 -11.504 73.354 1.00 72.00 204 VAL A C 1
ATOM 1497 O O . VAL A 1 204 ? -21.344 -10.428 73.838 1.00 72.00 204 VAL A O 1
ATOM 1500 N N . GLY A 1 205 ? -20.756 -12.563 74.131 1.00 76.75 205 GLY A N 1
ATOM 1501 C CA . GLY A 1 205 ? -20.931 -12.535 75.586 1.00 76.75 205 GLY A CA 1
ATOM 1502 C C . GLY A 1 205 ? -22.408 -12.481 75.995 1.00 76.75 205 GLY A C 1
ATOM 1503 O O . GLY A 1 205 ? -23.151 -13.418 75.722 1.00 76.75 205 GLY A O 1
ATOM 1504 N N . LEU A 1 206 ? -22.821 -11.409 76.682 1.00 72.88 206 LEU A N 1
ATOM 1505 C CA . LEU A 1 206 ? -24.226 -11.139 77.044 1.00 72.88 206 LEU A CA 1
ATOM 1506 C C . LEU A 1 206 ? -24.912 -10.159 76.072 1.00 72.88 206 LEU A C 1
ATOM 1508 O O . LEU A 1 206 ? -26.086 -9.843 76.261 1.00 72.88 206 LEU A O 1
ATOM 1512 N N . GLU A 1 207 ? -24.196 -9.667 75.056 1.00 71.44 207 GLU A N 1
ATOM 1513 C CA . GLU A 1 207 ? -24.724 -8.725 74.070 1.00 71.44 207 GLU A CA 1
ATOM 1514 C C . GLU A 1 207 ? -25.106 -9.451 72.777 1.00 71.44 207 GLU A C 1
ATOM 1516 O O . GLU A 1 207 ? -24.347 -10.260 72.238 1.00 71.44 207 GLU A O 1
ATOM 1521 N N . VAL A 1 208 ? -26.306 -9.148 72.278 1.00 77.88 208 VAL A N 1
ATOM 1522 C CA . VAL A 1 208 ? -26.786 -9.611 70.974 1.00 77.88 208 VAL A CA 1
ATOM 1523 C C . VAL A 1 208 ? -26.580 -8.481 69.976 1.00 77.88 208 VAL A C 1
ATOM 1525 O O . VAL A 1 208 ? -27.201 -7.421 70.093 1.00 77.88 208 VAL A O 1
ATOM 1528 N N . ARG A 1 209 ? -25.704 -8.708 68.999 1.00 81.69 209 ARG A N 1
ATOM 1529 C CA . ARG A 1 209 ? -25.454 -7.795 67.890 1.00 81.69 209 ARG A CA 1
ATOM 1530 C C . ARG A 1 209 ? -26.249 -8.263 66.678 1.00 81.69 209 ARG A C 1
ATOM 1532 O O . ARG A 1 209 ? -26.067 -9.377 66.200 1.00 81.69 209 ARG A O 1
ATOM 1539 N N . TYR A 1 210 ? -27.112 -7.389 66.176 1.00 82.62 210 TYR A N 1
ATOM 1540 C CA . TYR A 1 210 ? -27.854 -7.621 64.942 1.00 82.62 210 TYR A CA 1
ATOM 1541 C C . TYR A 1 210 ? -27.104 -6.968 63.783 1.00 82.62 210 TYR A C 1
ATOM 1543 O O . TYR A 1 210 ? -26.757 -5.785 63.854 1.00 82.62 210 TYR A O 1
ATOM 1551 N N . ILE A 1 211 ? -26.843 -7.742 62.737 1.00 85.88 211 ILE A N 1
ATOM 1552 C CA . ILE A 1 211 ? -26.338 -7.269 61.453 1.00 85.88 211 ILE A CA 1
ATOM 1553 C C . ILE A 1 211 ? -27.517 -7.339 60.489 1.00 85.88 211 ILE A C 1
ATOM 1555 O O . ILE A 1 211 ? -27.982 -8.420 60.150 1.00 85.88 211 ILE A O 1
ATOM 1559 N N . ASN A 1 212 ? -28.039 -6.178 60.102 1.00 89.38 212 ASN A N 1
ATOM 1560 C CA . ASN A 1 212 ? -29.181 -6.093 59.199 1.00 89.38 212 ASN A CA 1
ATOM 1561 C C . ASN A 1 212 ? -28.783 -6.471 57.773 1.00 89.38 212 ASN A C 1
ATOM 1563 O O . ASN A 1 212 ? -27.704 -6.079 57.305 1.00 89.38 212 ASN A O 1
ATOM 1567 N N . GLU A 1 213 ? -29.692 -7.151 57.086 1.00 91.31 213 GLU A N 1
ATOM 1568 C CA . GLU A 1 213 ? -29.564 -7.428 55.665 1.00 91.31 213 GLU A CA 1
ATOM 1569 C C . GLU A 1 213 ? -29.719 -6.146 54.838 1.00 91.31 213 GLU A C 1
ATOM 1571 O O . GLU A 1 213 ? -30.496 -5.253 55.196 1.00 91.31 213 GLU A O 1
ATOM 1576 N N . ILE A 1 214 ? -28.960 -6.046 53.746 1.00 91.50 214 ILE A N 1
ATOM 1577 C CA . ILE A 1 214 ? -29.076 -4.973 52.758 1.00 91.50 214 ILE A CA 1
ATOM 1578 C C . ILE A 1 214 ? -29.197 -5.590 51.369 1.00 91.50 214 ILE A C 1
ATOM 1580 O O . ILE A 1 214 ? -28.282 -6.276 50.904 1.00 91.50 214 ILE A O 1
ATOM 1584 N N . GLN A 1 215 ? -30.273 -5.237 50.676 1.00 93.50 215 GLN A N 1
ATOM 1585 C CA . GLN A 1 215 ? -30.473 -5.533 49.261 1.00 93.50 215 GLN A CA 1
ATOM 1586 C C . GLN A 1 215 ? -30.399 -4.235 48.445 1.00 93.50 215 GLN A C 1
ATOM 1588 O O . GLN A 1 215 ? -30.817 -3.172 48.900 1.00 93.50 215 GLN A O 1
ATOM 1593 N N . ALA A 1 216 ? -29.826 -4.293 47.246 1.00 91.69 216 ALA A N 1
ATOM 1594 C CA . ALA A 1 216 ? -29.688 -3.161 46.338 1.00 91.69 216 ALA A CA 1
ATOM 1595 C C . ALA A 1 216 ? -30.667 -3.285 45.174 1.00 91.69 216 ALA A C 1
ATOM 1597 O O . ALA A 1 216 ? -30.517 -4.167 44.332 1.00 91.69 216 ALA A O 1
ATOM 1598 N N . LEU A 1 217 ? -31.612 -2.351 45.104 1.00 91.81 217 LEU A N 1
ATOM 1599 C CA . LEU A 1 217 ? -32.441 -2.101 43.934 1.00 91.81 217 LEU A CA 1
ATOM 1600 C C . LEU A 1 217 ? -31.661 -1.238 42.942 1.00 91.81 217 LEU A C 1
ATOM 1602 O O . LEU A 1 217 ? -31.354 -0.078 43.225 1.00 91.81 217 LEU A O 1
ATOM 1606 N N . TYR A 1 218 ? -31.361 -1.802 41.778 1.00 90.06 218 TYR A N 1
ATOM 1607 C CA . TYR A 1 218 ? -30.783 -1.096 40.643 1.00 90.06 218 TYR A CA 1
ATOM 1608 C C . TYR A 1 218 ? -31.871 -0.805 39.609 1.00 90.06 218 TYR A C 1
ATOM 1610 O O . TYR A 1 218 ? -32.507 -1.726 39.093 1.00 90.06 218 TYR A O 1
ATOM 1618 N N . VAL A 1 219 ? -32.071 0.477 39.303 1.00 86.94 219 VAL A N 1
ATOM 1619 C CA . VAL A 1 219 ? -32.990 0.932 38.252 1.00 86.94 219 VAL A CA 1
ATOM 1620 C C . VAL A 1 219 ? -32.138 1.433 37.085 1.00 86.94 219 VAL A C 1
ATOM 1622 O O . VAL A 1 219 ? -31.484 2.467 37.227 1.00 86.94 219 VAL A O 1
ATOM 1625 N N . PRO A 1 220 ? -32.097 0.730 35.939 1.00 83.88 220 PRO A N 1
ATOM 1626 C CA . PRO A 1 220 ? -31.322 1.180 34.790 1.00 83.88 220 PRO A CA 1
ATOM 1627 C C . PRO A 1 220 ? -31.764 2.585 34.347 1.00 83.88 220 PRO A C 1
ATOM 1629 O O . PRO A 1 220 ? -32.967 2.823 34.208 1.00 83.88 220 PRO A O 1
ATOM 1632 N N . PRO A 1 221 ? -30.837 3.531 34.100 1.00 76.25 221 PRO A N 1
ATOM 1633 C CA . PRO A 1 221 ? -31.197 4.897 33.710 1.00 76.25 221 PRO A CA 1
ATOM 1634 C C . PRO A 1 221 ? -31.931 4.964 32.363 1.00 76.25 221 PRO A C 1
ATOM 1636 O O . PRO A 1 221 ? -32.614 5.952 32.083 1.00 76.25 221 PRO A O 1
ATOM 1639 N N . GLU A 1 222 ? -31.814 3.929 31.535 1.00 75.50 222 GLU A N 1
ATOM 1640 C CA . GLU A 1 222 ? -32.559 3.731 30.293 1.00 75.50 222 GLU A CA 1
ATOM 1641 C C . GLU A 1 222 ? -33.985 3.181 30.481 1.00 75.50 222 GLU A C 1
ATOM 1643 O O . GLU A 1 222 ? -34.801 3.366 29.577 1.00 75.50 222 GLU A O 1
ATOM 1648 N N . TYR A 1 223 ? -34.325 2.561 31.620 1.00 82.25 223 TYR A N 1
ATOM 1649 C CA . TYR A 1 223 ? -35.649 1.965 31.844 1.00 82.25 223 TYR A CA 1
ATOM 1650 C C . TYR A 1 223 ? -36.740 3.042 31.896 1.00 82.25 223 TYR A C 1
ATOM 1652 O O . TYR A 1 223 ? -36.579 4.086 32.530 1.00 82.25 223 TYR A O 1
ATOM 1660 N N . ARG A 1 224 ? -37.851 2.821 31.188 1.00 72.44 224 ARG A N 1
ATOM 1661 C CA . ARG A 1 224 ? -38.980 3.762 31.079 1.00 72.44 224 ARG A CA 1
ATOM 1662 C C . ARG A 1 224 ? -40.291 3.006 31.215 1.00 72.44 224 ARG A C 1
ATOM 1664 O O . ARG A 1 224 ? -40.962 2.668 30.246 1.00 72.44 224 ARG A O 1
ATOM 1671 N N . GLY A 1 225 ? -40.626 2.710 32.455 1.00 81.12 225 GLY A N 1
ATOM 1672 C CA . GLY A 1 225 ? -41.875 2.078 32.835 1.00 81.12 225 GLY A CA 1
ATOM 1673 C C . GLY A 1 225 ? -42.077 2.246 34.325 1.00 81.12 225 GLY A C 1
ATOM 1674 O O . GLY A 1 225 ? -41.255 2.855 35.008 1.00 81.12 225 GLY A O 1
ATOM 1675 N N . THR A 1 226 ? -43.149 1.685 34.849 1.00 87.44 226 THR A N 1
ATOM 1676 C CA . THR A 1 226 ? -43.255 1.523 36.296 1.00 87.44 226 THR A CA 1
ATOM 1677 C C . THR A 1 226 ? -42.700 0.169 36.717 1.00 87.44 226 THR A C 1
ATOM 1679 O O . THR A 1 226 ? -42.464 -0.724 35.894 1.00 87.44 226 THR A O 1
ATOM 1682 N N . TYR A 1 227 ? -42.445 0.013 38.006 1.00 89.81 227 TYR A N 1
ATOM 1683 C CA . TYR A 1 227 ? -42.084 -1.269 38.599 1.00 89.81 227 TYR A CA 1
ATOM 1684 C C . TYR A 1 227 ? -42.763 -1.403 39.958 1.00 89.81 227 TYR A C 1
ATOM 1686 O O . TYR A 1 227 ? -43.037 -0.407 40.620 1.00 89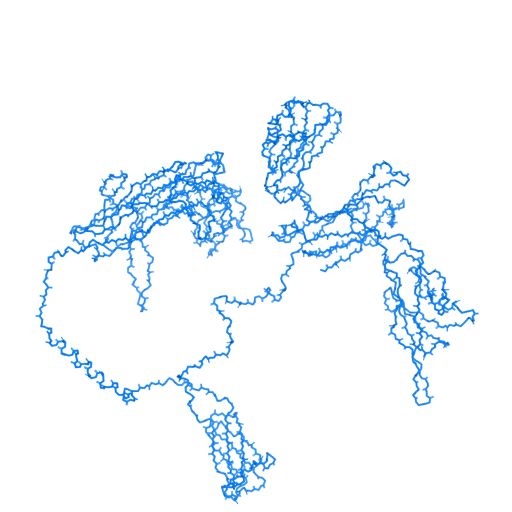.81 227 TYR A O 1
ATOM 1694 N N . ALA A 1 228 ? -43.063 -2.629 40.361 1.00 90.56 228 ALA A N 1
ATOM 1695 C CA . ALA A 1 228 ? -43.517 -2.945 41.707 1.00 90.56 228 ALA A CA 1
ATOM 1696 C C . ALA A 1 228 ? -42.499 -3.874 42.371 1.00 90.56 228 ALA A C 1
ATOM 1698 O O . ALA A 1 228 ? -41.774 -4.613 41.697 1.00 90.56 228 ALA A O 1
ATOM 1699 N N . LEU A 1 229 ? -42.426 -3.820 43.695 1.00 91.75 229 LEU A N 1
ATOM 1700 C CA . LEU A 1 229 ? -41.583 -4.699 44.493 1.00 91.75 229 LEU A CA 1
ATOM 1701 C C . LEU A 1 229 ? -42.469 -5.768 45.129 1.00 91.75 229 LEU A C 1
ATOM 1703 O O . LEU A 1 229 ? -43.502 -5.457 45.716 1.00 91.75 229 LEU A O 1
ATOM 1707 N N . SER A 1 230 ? -42.076 -7.030 44.992 1.00 90.25 230 SER A N 1
ATOM 1708 C CA . SER A 1 230 ? -42.780 -8.176 45.555 1.00 90.25 230 SER A CA 1
ATOM 1709 C C . SER A 1 230 ? -41.943 -8.821 46.649 1.00 90.25 230 SER A C 1
ATOM 1711 O O . SER A 1 230 ? -40.821 -9.267 46.402 1.00 90.25 230 SER A O 1
ATOM 1713 N N . TYR A 1 231 ? -42.512 -8.939 47.843 1.00 89.00 231 TYR A N 1
ATOM 1714 C CA . TYR A 1 231 ? -41.889 -9.606 48.983 1.00 89.00 231 TYR A CA 1
ATOM 1715 C C . TYR A 1 231 ? -42.921 -10.476 49.710 1.00 89.00 231 TYR A C 1
ATOM 1717 O O . TYR A 1 231 ? -44.051 -10.046 49.938 1.00 89.00 231 TYR A O 1
ATOM 1725 N N . GLU A 1 232 ? -42.568 -11.732 50.007 1.00 85.81 232 GLU A N 1
ATOM 1726 C CA . GLU A 1 232 ? -43.464 -12.735 50.623 1.00 85.81 232 GLU A CA 1
ATOM 1727 C C . GLU A 1 232 ? -44.836 -12.894 49.916 1.00 85.81 232 GLU A C 1
ATOM 1729 O O . GLU A 1 232 ? -45.853 -13.206 50.540 1.00 85.81 232 GLU A O 1
ATOM 1734 N N . GLY A 1 233 ? -44.882 -12.673 48.597 1.00 81.50 233 GLY A N 1
ATOM 1735 C CA . GLY A 1 233 ? -46.107 -12.763 47.791 1.00 81.50 233 GLY A CA 1
ATOM 1736 C C . GLY A 1 233 ? -47.049 -11.557 47.898 1.00 81.50 233 GLY A C 1
ATOM 1737 O O . GLY A 1 233 ? -48.200 -11.657 47.469 1.00 81.50 233 GLY A O 1
ATOM 1738 N N . ARG A 1 234 ? -46.590 -10.436 48.471 1.00 86.56 234 ARG A N 1
ATOM 1739 C CA . ARG A 1 234 ? -47.284 -9.138 48.461 1.00 86.56 234 ARG A CA 1
ATOM 1740 C C . ARG A 1 234 ? -46.552 -8.173 47.542 1.00 86.56 234 ARG A C 1
ATOM 1742 O O . ARG A 1 234 ? -45.328 -8.122 47.580 1.00 86.56 234 ARG A O 1
ATOM 1749 N N . GLU A 1 235 ? -47.303 -7.400 46.769 1.00 91.00 235 GLU A N 1
ATOM 1750 C CA . GLU A 1 235 ? -46.774 -6.438 45.800 1.00 91.00 235 GLU A CA 1
ATOM 1751 C C . GLU A 1 235 ? -47.043 -5.007 46.263 1.00 91.00 235 GLU A C 1
ATOM 1753 O O . GLU A 1 235 ? -48.115 -4.712 46.801 1.00 91.00 235 GLU A O 1
ATOM 1758 N N . THR A 1 236 ? -46.073 -4.119 46.054 1.00 91.69 236 THR A N 1
ATOM 1759 C CA . THR A 1 236 ? -46.259 -2.681 46.265 1.00 91.69 236 THR A CA 1
ATOM 1760 C C . THR A 1 236 ? -47.154 -2.083 45.180 1.00 91.69 236 THR A C 1
ATOM 1762 O O . THR A 1 236 ? -47.420 -2.701 44.147 1.00 91.69 236 THR A O 1
ATOM 1765 N N . GLU A 1 237 ? -47.560 -0.826 45.356 1.00 88.69 237 GLU A N 1
ATOM 1766 C CA . GLU A 1 237 ? -48.032 -0.042 44.217 1.00 88.69 237 GLU A CA 1
ATOM 1767 C C . GLU A 1 237 ? -46.922 0.153 43.168 1.00 88.69 237 GLU A C 1
ATOM 1769 O O . GLU A 1 237 ? -45.730 -0.040 43.436 1.00 88.69 237 GLU A O 1
ATOM 1774 N N . PHE A 1 238 ? -47.328 0.517 41.952 1.00 87.38 238 PHE A N 1
ATOM 1775 C CA . PHE A 1 238 ? -46.398 0.797 40.868 1.00 87.38 238 PHE A CA 1
ATOM 1776 C C . PHE A 1 238 ? -45.631 2.094 41.138 1.00 87.38 238 PHE A C 1
ATOM 1778 O O . PHE A 1 238 ? -46.205 3.181 41.128 1.00 87.38 238 PHE A O 1
ATOM 1785 N N . LEU A 1 239 ? -44.321 1.963 41.308 1.00 87.25 239 LEU A N 1
ATOM 1786 C CA . LEU A 1 239 ? -43.375 3.055 41.487 1.00 87.25 239 LEU A CA 1
ATOM 1787 C C . LEU A 1 239 ? -42.892 3.575 40.128 1.00 87.25 239 LEU A C 1
ATOM 1789 O O . LEU A 1 239 ? -42.694 2.809 39.179 1.00 87.25 239 LEU A O 1
ATOM 1793 N N . GLY A 1 240 ? -42.693 4.891 40.039 1.00 83.00 240 GLY A N 1
ATOM 1794 C CA . GLY A 1 240 ? -42.035 5.529 38.899 1.00 83.00 240 GLY A CA 1
ATOM 1795 C C . GLY A 1 240 ? -40.515 5.342 38.927 1.00 83.00 240 GLY A C 1
ATOM 1796 O O . GLY A 1 240 ? -39.927 5.052 39.966 1.00 83.00 240 GLY A O 1
ATOM 1797 N N . VAL A 1 241 ? -39.851 5.543 37.786 1.00 81.19 241 VAL A N 1
ATOM 1798 C CA . VAL A 1 241 ? -38.377 5.468 37.697 1.00 81.19 241 VAL A CA 1
ATOM 1799 C C . VAL A 1 241 ? -37.658 6.546 38.502 1.00 81.19 241 VAL A C 1
ATOM 1801 O O . VAL A 1 241 ? -36.566 6.298 38.999 1.00 81.19 241 VAL A O 1
ATOM 1804 N N . ASP A 1 242 ? -38.299 7.700 38.684 1.00 79.94 242 ASP A N 1
ATOM 1805 C CA . ASP A 1 242 ? -37.783 8.814 39.485 1.00 79.94 242 ASP A CA 1
ATOM 1806 C C . ASP A 1 242 ? -38.185 8.711 40.967 1.00 79.94 242 ASP A C 1
ATOM 1808 O O . ASP A 1 242 ? -38.013 9.678 41.712 1.00 79.94 242 ASP A O 1
ATOM 1812 N N . ALA A 1 243 ? -38.743 7.566 41.395 1.00 82.00 243 ALA A N 1
ATOM 1813 C CA . ALA A 1 243 ? -39.248 7.395 42.751 1.00 82.00 243 ALA A CA 1
ATOM 1814 C C . ALA A 1 243 ? -38.153 7.670 43.789 1.00 82.00 243 ALA A C 1
ATOM 1816 O O . ALA A 1 243 ? -37.066 7.081 43.771 1.00 82.00 243 ALA A O 1
ATOM 1817 N N . GLY A 1 244 ? -38.453 8.593 44.699 1.00 81.69 244 GLY A N 1
ATOM 1818 C CA . GLY A 1 244 ? -37.518 9.036 45.723 1.00 81.69 244 GLY A CA 1
ATOM 1819 C C . GLY A 1 244 ? -37.330 8.010 46.843 1.00 81.69 244 GLY A C 1
ATOM 1820 O O . GLY A 1 244 ? -38.080 7.049 46.990 1.00 81.69 244 GLY A O 1
ATOM 1821 N N . ILE A 1 245 ? -36.348 8.266 47.711 1.00 87.00 245 ILE A N 1
ATOM 1822 C CA . ILE A 1 245 ? -36.048 7.423 48.884 1.00 87.00 245 ILE A CA 1
ATOM 1823 C C . ILE A 1 245 ? -37.288 7.218 49.766 1.00 87.00 245 ILE A C 1
ATOM 1825 O O . ILE A 1 245 ? -37.552 6.108 50.223 1.00 87.00 245 ILE A O 1
ATOM 1829 N N . GLU A 1 246 ? -38.045 8.291 50.002 1.00 86.56 246 GLU A N 1
ATOM 1830 C CA . GLU A 1 246 ? -39.230 8.272 50.865 1.00 86.56 246 GLU A CA 1
ATOM 1831 C C . GLU A 1 246 ? -40.389 7.490 50.238 1.00 86.56 246 GLU A C 1
ATOM 1833 O O . GLU A 1 246 ? -41.084 6.770 50.947 1.00 86.56 246 GLU A O 1
ATOM 1838 N N . GLU A 1 247 ? -40.557 7.573 48.917 1.00 87.38 247 GLU A N 1
ATOM 1839 C CA . GLU A 1 247 ? -41.631 6.893 48.183 1.00 87.38 247 GLU A CA 1
ATOM 1840 C C . GLU A 1 247 ? -41.398 5.380 48.140 1.00 87.38 247 GLU A C 1
ATOM 1842 O O . GLU A 1 247 ? -42.300 4.605 48.452 1.00 87.38 247 GLU A O 1
ATOM 1847 N N . ILE A 1 248 ? -40.162 4.950 47.857 1.00 88.12 248 ILE A N 1
ATOM 1848 C CA . ILE A 1 248 ? -39.792 3.526 47.869 1.00 88.12 248 ILE A CA 1
ATOM 1849 C C . ILE A 1 248 ? -39.934 2.951 49.288 1.00 88.12 248 ILE A C 1
ATOM 1851 O O . ILE A 1 248 ? -40.456 1.849 49.468 1.00 88.12 248 ILE A O 1
ATOM 1855 N N . ALA A 1 249 ? -39.496 3.694 50.313 1.00 87.56 249 ALA A N 1
ATOM 1856 C CA . ALA A 1 249 ? -39.621 3.261 51.703 1.00 87.56 249 ALA A CA 1
ATOM 1857 C C . ALA A 1 249 ? -41.086 3.177 52.157 1.00 87.56 249 ALA A C 1
ATOM 1859 O O . ALA A 1 249 ? -41.443 2.234 52.864 1.00 87.56 249 ALA A O 1
ATOM 1860 N N . ALA A 1 250 ? -41.930 4.137 51.769 1.00 87.00 250 ALA A N 1
ATOM 1861 C CA . ALA A 1 250 ? -43.357 4.116 52.077 1.00 87.00 250 ALA A CA 1
ATOM 1862 C C . ALA A 1 250 ? -44.033 2.899 51.434 1.00 87.00 250 ALA A C 1
ATOM 1864 O O . ALA A 1 250 ? -44.617 2.088 52.150 1.00 87.00 250 ALA A O 1
ATOM 1865 N N . ALA A 1 251 ? -43.828 2.692 50.131 1.00 87.62 251 ALA A N 1
ATOM 1866 C CA . ALA A 1 251 ? -44.429 1.588 49.389 1.00 87.62 251 ALA A CA 1
ATOM 1867 C C . ALA A 1 251 ? -44.065 0.206 49.964 1.00 87.62 251 ALA A C 1
ATOM 1869 O O . ALA A 1 251 ? -44.925 -0.666 50.070 1.00 87.62 251 ALA A O 1
ATOM 1870 N N . LEU A 1 252 ? -42.810 0.005 50.388 1.00 87.88 252 LEU A N 1
ATOM 1871 C CA . LEU A 1 252 ? -42.373 -1.244 51.025 1.00 87.88 252 LEU A CA 1
ATOM 1872 C C . LEU A 1 252 ? -42.952 -1.442 52.432 1.00 87.88 252 LEU A C 1
ATOM 1874 O O . LEU A 1 252 ? -43.267 -2.567 52.819 1.00 87.88 252 LEU A O 1
ATOM 1878 N N . ASN A 1 253 ? -43.080 -0.374 53.223 1.00 88.06 253 ASN A N 1
ATOM 1879 C CA . ASN A 1 253 ? -43.652 -0.475 54.567 1.00 88.06 253 ASN A CA 1
ATOM 1880 C C . ASN A 1 253 ? -45.180 -0.662 54.530 1.00 88.06 253 ASN A C 1
ATOM 1882 O O . ASN A 1 253 ? -45.711 -1.386 55.373 1.00 88.06 253 ASN A O 1
ATOM 1886 N N . ASP A 1 254 ? -45.856 -0.121 53.513 1.00 87.94 254 ASP A N 1
ATOM 1887 C CA . ASP A 1 254 ? -47.295 -0.290 53.271 1.00 87.94 254 ASP A CA 1
ATOM 1888 C C . ASP A 1 254 ? -47.680 -1.724 52.848 1.00 87.94 254 ASP A C 1
ATOM 1890 O O . ASP A 1 254 ? -48.858 -2.075 52.853 1.00 87.94 254 ASP A O 1
ATOM 1894 N N . LEU A 1 255 ? -46.708 -2.613 52.589 1.00 85.88 255 LEU A N 1
ATOM 1895 C CA . LEU A 1 255 ? -46.957 -4.059 52.448 1.00 85.88 255 LEU A CA 1
ATOM 1896 C C . LEU A 1 255 ? -47.520 -4.702 53.734 1.00 85.88 255 LEU A C 1
ATOM 1898 O O . LEU A 1 255 ? -47.995 -5.846 53.701 1.00 85.88 255 LEU A O 1
ATOM 1902 N N . TYR A 1 256 ? -47.436 -4.012 54.879 1.00 83.12 256 TYR A N 1
ATOM 1903 C CA . TYR A 1 256 ? -47.899 -4.480 56.184 1.00 83.12 256 TYR A CA 1
ATOM 1904 C C . TYR A 1 256 ? -48.868 -3.469 56.827 1.00 83.12 256 TYR A C 1
ATOM 1906 O O . TYR A 1 256 ? -48.467 -2.396 57.266 1.00 83.12 256 TYR A O 1
ATOM 1914 N N . ASP A 1 257 ? -50.132 -3.865 57.008 1.00 76.38 257 ASP A N 1
ATOM 1915 C CA . ASP A 1 257 ? -51.211 -3.035 57.592 1.00 76.38 257 ASP A CA 1
ATOM 1916 C C . ASP A 1 257 ? -51.063 -2.719 59.106 1.00 76.38 257 ASP A C 1
ATOM 1918 O O . ASP A 1 257 ? -52.027 -2.335 59.772 1.00 76.38 257 ASP A O 1
ATOM 1922 N N . ASP A 1 258 ? -49.884 -2.912 59.705 1.00 77.75 258 ASP A N 1
ATOM 1923 C CA . ASP A 1 258 ? -49.661 -2.760 61.151 1.00 77.75 258 ASP A CA 1
ATOM 1924 C C . ASP A 1 258 ? -48.914 -1.474 61.552 1.00 77.75 258 ASP A C 1
ATOM 1926 O O . ASP A 1 258 ? -48.679 -1.244 62.742 1.00 77.75 258 ASP A O 1
ATOM 1930 N N . GLY A 1 259 ? -48.563 -0.630 60.574 1.00 72.44 259 GLY A N 1
ATOM 1931 C CA . GLY A 1 259 ? -47.955 0.687 60.787 1.00 72.44 259 GLY A CA 1
ATOM 1932 C C . GLY A 1 259 ? -46.527 0.659 61.342 1.00 72.44 259 GLY A C 1
ATOM 1933 O O . GLY A 1 259 ? -46.053 1.678 61.851 1.00 72.44 259 GLY A O 1
ATOM 1934 N N . LYS A 1 260 ? -45.836 -0.489 61.293 1.00 80.19 260 LYS A N 1
ATOM 1935 C CA . LYS A 1 260 ? -44.440 -0.609 61.737 1.00 80.19 260 LYS A CA 1
ATOM 1936 C C . LYS A 1 260 ? -43.461 -0.432 60.579 1.00 80.19 260 LYS A C 1
ATOM 1938 O O . LYS A 1 260 ? -43.637 -1.003 59.510 1.00 80.19 260 LYS A O 1
ATOM 1943 N N . THR A 1 261 ? -42.353 0.257 60.842 1.00 84.00 261 THR A N 1
ATOM 1944 C CA . THR A 1 261 ? -41.241 0.395 59.894 1.00 84.00 261 THR A CA 1
ATOM 1945 C C . THR A 1 261 ? -40.364 -0.858 59.896 1.00 84.00 261 THR A C 1
ATOM 1947 O O . THR A 1 261 ? -39.736 -1.179 60.911 1.00 84.00 261 THR A O 1
ATOM 1950 N N . ARG A 1 262 ? -40.320 -1.549 58.759 1.00 85.88 262 ARG A N 1
ATOM 1951 C CA . ARG A 1 262 ? -39.497 -2.740 58.496 1.00 85.88 262 ARG A CA 1
ATOM 1952 C C . ARG A 1 262 ? -38.406 -2.493 57.466 1.00 85.88 262 ARG A C 1
ATOM 1954 O O . ARG A 1 262 ? -37.400 -3.189 57.486 1.00 85.88 262 ARG A O 1
ATOM 1961 N N . PHE A 1 263 ? -38.567 -1.486 56.616 1.00 88.12 263 PHE A N 1
ATOM 1962 C CA . PHE A 1 263 ? -37.611 -1.166 55.563 1.00 88.12 263 PHE A CA 1
ATOM 1963 C C . PHE A 1 263 ? -37.114 0.264 55.716 1.00 88.12 263 PHE A C 1
ATOM 1965 O O . PHE A 1 263 ? -37.909 1.194 55.890 1.00 88.12 263 PHE A O 1
ATOM 1972 N N . LEU A 1 264 ? -35.797 0.428 55.633 1.00 88.44 264 LEU A N 1
ATOM 1973 C CA . LEU A 1 264 ? -35.135 1.721 55.539 1.00 88.44 264 LEU A CA 1
ATOM 1974 C C . LEU A 1 264 ? -34.425 1.800 54.188 1.00 88.44 264 LEU A C 1
ATOM 1976 O O . LEU A 1 264 ? -33.606 0.943 53.875 1.00 88.44 264 LEU A O 1
ATOM 1980 N N . VAL A 1 265 ? -34.722 2.828 53.395 1.00 89.81 265 VAL A N 1
ATOM 1981 C CA . VAL A 1 265 ? -34.117 3.005 52.070 1.00 89.81 265 VAL A CA 1
ATOM 1982 C C . VAL A 1 265 ? -33.065 4.108 52.124 1.00 89.81 265 VAL A C 1
ATOM 1984 O O . VAL A 1 265 ? -33.266 5.148 52.749 1.00 89.81 265 VAL A O 1
ATOM 1987 N N . THR A 1 266 ? -31.926 3.891 51.473 1.00 89.56 266 THR A N 1
ATOM 1988 C CA . THR A 1 266 ? -30.855 4.887 51.305 1.00 89.56 266 THR A CA 1
ATOM 1989 C C . THR A 1 266 ? -30.327 4.854 49.872 1.00 89.56 266 THR A C 1
ATOM 1991 O O . THR A 1 266 ? -30.437 3.835 49.204 1.00 89.56 266 THR A O 1
ATOM 1994 N N . VAL A 1 267 ? -29.745 5.945 49.362 1.00 85.19 267 VAL A N 1
ATOM 1995 C CA . VAL A 1 267 ? -29.179 5.996 47.994 1.00 85.19 267 VAL A CA 1
ATOM 1996 C C . VAL A 1 267 ? -27.686 6.309 48.079 1.00 85.19 267 VAL A C 1
ATOM 1998 O O . VAL A 1 267 ? -27.287 7.474 48.067 1.00 85.19 267 VAL A O 1
ATOM 2001 N N . PRO A 1 268 ? -26.832 5.283 48.232 1.00 81.12 268 PRO A N 1
ATOM 2002 C CA . PRO A 1 268 ? -25.387 5.475 48.341 1.00 81.12 268 PRO A CA 1
ATOM 2003 C C . PRO A 1 268 ? -24.694 5.656 46.982 1.00 81.12 268 PRO A C 1
ATOM 2005 O O . PRO A 1 268 ? -23.544 6.092 46.941 1.00 81.12 268 PRO A O 1
ATOM 2008 N N . LYS A 1 269 ? -25.359 5.300 45.875 1.00 81.25 269 LYS A N 1
ATOM 2009 C CA . LYS A 1 269 ? -24.860 5.421 44.496 1.00 81.25 269 LYS A CA 1
ATOM 2010 C C . LYS A 1 269 ? -25.987 5.905 43.583 1.00 81.25 269 LYS A C 1
ATOM 2012 O O . LYS A 1 269 ? -27.151 5.625 43.847 1.00 81.25 269 LYS A O 1
ATOM 2017 N N . ALA A 1 270 ? -25.650 6.599 42.496 1.00 77.00 270 ALA A N 1
ATOM 2018 C CA . ALA A 1 270 ? -26.643 7.003 41.499 1.00 77.00 270 ALA A CA 1
ATOM 2019 C C . ALA A 1 270 ? -27.389 5.773 40.943 1.00 77.00 270 ALA A C 1
ATOM 2021 O O . ALA A 1 270 ? -26.766 4.742 40.683 1.00 77.00 270 ALA A O 1
ATOM 2022 N N . ASN A 1 271 ? -28.710 5.890 40.775 1.00 81.31 271 ASN A N 1
ATOM 2023 C CA . ASN A 1 271 ? -29.598 4.848 40.235 1.00 81.31 271 ASN A CA 1
ATOM 2024 C C . ASN A 1 271 ? -29.620 3.523 41.028 1.00 81.31 271 ASN A C 1
ATOM 2026 O O . ASN A 1 271 ? -30.055 2.495 40.513 1.00 81.31 271 ASN A O 1
ATOM 2030 N N . THR A 1 272 ? -29.117 3.520 42.270 1.00 87.50 272 THR A N 1
ATOM 2031 C CA . THR A 1 272 ? -29.119 2.338 43.142 1.00 87.50 272 THR A CA 1
ATOM 2032 C C . THR A 1 272 ? -29.618 2.702 44.537 1.00 87.50 272 THR A C 1
ATOM 2034 O O . THR A 1 272 ? -28.964 3.466 45.253 1.00 87.50 272 THR A O 1
ATOM 2037 N N . ALA A 1 273 ? -30.748 2.128 44.941 1.00 88.81 273 ALA A N 1
ATOM 2038 C CA . ALA A 1 273 ? -31.312 2.278 46.277 1.00 88.81 273 ALA A CA 1
ATOM 2039 C C . ALA A 1 273 ? -30.987 1.042 47.128 1.00 88.81 273 ALA A C 1
ATOM 2041 O O . ALA A 1 273 ? -31.220 -0.089 46.716 1.00 88.81 273 ALA A O 1
ATOM 2042 N N . TYR A 1 274 ? -30.423 1.247 48.313 1.00 92.19 274 TYR A N 1
ATOM 2043 C CA . TYR A 1 274 ? -30.175 0.196 49.295 1.00 92.19 274 TYR A CA 1
ATOM 2044 C C . TYR A 1 274 ? -31.361 0.113 50.243 1.00 92.19 274 TYR A C 1
ATOM 2046 O O . TYR A 1 274 ? -31.688 1.095 50.910 1.00 92.19 274 TYR A O 1
ATOM 2054 N N . ILE A 1 275 ? -31.967 -1.063 50.300 1.00 91.56 275 ILE A N 1
ATOM 2055 C CA . ILE A 1 275 ? -33.077 -1.423 51.170 1.00 91.56 275 ILE A CA 1
ATOM 2056 C C . ILE A 1 275 ? -32.481 -2.205 52.341 1.00 91.56 275 ILE A C 1
ATOM 2058 O O . ILE A 1 275 ? -31.997 -3.323 52.175 1.00 91.56 275 ILE A O 1
ATOM 2062 N N . GLU A 1 276 ? -32.470 -1.590 53.518 1.00 90.94 276 GLU A N 1
ATOM 2063 C CA . GLU A 1 276 ? -32.038 -2.212 54.766 1.00 90.94 276 GLU A CA 1
ATOM 2064 C C . GLU A 1 276 ? -33.248 -2.769 55.528 1.00 90.94 276 GLU A C 1
ATOM 2066 O O . GLU A 1 276 ? -34.221 -2.053 55.796 1.00 90.94 276 GLU A O 1
ATOM 2071 N N . PHE A 1 277 ? -33.160 -4.042 55.918 1.00 89.44 277 PHE A N 1
ATOM 2072 C CA . PHE A 1 277 ? -34.186 -4.732 56.698 1.00 89.44 277 PHE A CA 1
ATOM 2073 C C . PHE A 1 277 ? -34.014 -4.419 58.188 1.00 89.44 277 PHE A C 1
ATOM 2075 O O . PHE A 1 277 ? -33.003 -4.736 58.817 1.00 89.44 277 PHE A O 1
ATOM 2082 N N . THR A 1 278 ? -35.011 -3.759 58.766 1.00 88.12 278 THR A N 1
ATOM 2083 C CA . THR A 1 278 ? -34.993 -3.211 60.126 1.00 88.12 278 THR A CA 1
ATOM 2084 C C . THR A 1 278 ? -36.239 -3.636 60.915 1.00 88.12 278 THR A C 1
ATOM 2086 O O . THR A 1 278 ? -37.060 -4.435 60.464 1.00 88.12 278 THR A O 1
ATOM 2089 N N . GLY A 1 279 ? -36.381 -3.142 62.150 1.00 85.50 279 GLY A N 1
ATOM 2090 C CA . GLY A 1 279 ? -37.551 -3.426 62.983 1.00 85.50 279 GLY A CA 1
ATOM 2091 C C . GLY A 1 279 ? -37.665 -4.907 63.353 1.00 85.50 279 GLY A C 1
ATOM 2092 O O . GLY A 1 279 ? -36.758 -5.463 63.976 1.00 85.50 279 GLY A O 1
ATOM 2093 N N . ASP A 1 280 ? -38.792 -5.520 62.987 1.00 83.81 280 ASP A N 1
ATOM 2094 C CA . ASP A 1 280 ? -39.096 -6.932 63.258 1.00 83.81 280 ASP A CA 1
ATOM 2095 C C . ASP A 1 280 ? -38.299 -7.904 62.352 1.00 83.81 280 ASP A C 1
ATOM 2097 O O . ASP A 1 280 ? -38.234 -9.088 62.665 1.00 83.81 280 ASP A O 1
ATOM 2101 N N . LEU A 1 281 ? -37.671 -7.408 61.275 1.00 83.50 281 LEU A N 1
ATOM 2102 C CA . LEU A 1 281 ? -36.900 -8.186 60.287 1.00 83.50 281 LEU A CA 1
ATOM 2103 C C . LEU A 1 281 ? -35.372 -8.086 60.483 1.00 83.50 281 LEU A C 1
ATOM 2105 O O . LEU A 1 281 ? -34.586 -8.453 59.615 1.00 83.50 281 LEU A O 1
ATOM 2109 N N . LYS A 1 282 ? -34.922 -7.534 61.615 1.00 86.38 282 LYS A N 1
ATOM 2110 C CA . LYS A 1 282 ? -33.496 -7.282 61.874 1.00 86.38 282 LYS A CA 1
ATOM 2111 C C . LYS A 1 282 ? -32.712 -8.568 62.173 1.00 86.38 282 LYS A C 1
ATOM 2113 O O . LYS A 1 282 ? -33.157 -9.410 62.953 1.00 86.38 282 LYS A O 1
ATOM 2118 N N . GLY A 1 283 ? -31.478 -8.648 61.673 1.00 81.19 283 GLY A N 1
ATOM 2119 C CA . GLY A 1 283 ? -30.512 -9.699 62.032 1.00 81.19 283 GLY A CA 1
ATOM 2120 C C . GLY A 1 283 ? -30.870 -11.117 61.582 1.00 81.19 283 GLY A C 1
ATOM 2121 O O . GLY A 1 283 ? -30.319 -12.080 62.123 1.00 81.19 283 GLY A O 1
ATOM 2122 N N . THR A 1 284 ? -31.783 -11.245 60.625 1.00 83.56 284 THR A N 1
ATOM 2123 C CA . THR A 1 284 ? -32.168 -12.501 59.977 1.00 83.56 284 THR A CA 1
ATOM 2124 C C . THR A 1 284 ? -31.828 -12.436 58.500 1.00 83.56 284 THR A C 1
ATOM 2126 O O . THR A 1 284 ? -31.979 -11.375 57.906 1.00 83.56 284 THR A O 1
ATOM 2129 N N . ASP A 1 285 ? -31.392 -13.563 57.950 1.00 87.56 285 ASP A N 1
ATOM 2130 C CA . ASP A 1 285 ? -31.219 -13.781 56.515 1.00 87.56 285 ASP A CA 1
ATOM 2131 C C . ASP A 1 285 ? -32.600 -14.002 55.875 1.00 87.56 285 ASP A C 1
ATOM 2133 O O . ASP A 1 285 ? -33.389 -14.814 56.378 1.00 87.56 285 ASP A O 1
ATOM 2137 N N . LEU A 1 286 ? -32.923 -13.225 54.848 1.00 88.44 286 LEU A N 1
ATOM 2138 C CA . LEU A 1 286 ? -34.239 -13.112 54.228 1.00 88.44 286 LEU A CA 1
ATOM 2139 C C . LEU A 1 286 ? -34.144 -13.349 52.720 1.00 88.44 286 LEU A C 1
ATOM 2141 O O . LEU A 1 286 ? -33.112 -13.153 52.088 1.00 88.44 286 LEU A O 1
ATOM 2145 N N . ASP A 1 287 ? -35.259 -13.769 52.126 1.00 87.94 287 ASP A N 1
ATOM 2146 C CA . ASP A 1 287 ? -35.318 -13.977 50.682 1.00 87.94 287 ASP A CA 1
ATOM 2147 C C . ASP A 1 287 ? -35.208 -12.648 49.911 1.00 87.94 287 ASP A C 1
ATOM 2149 O O . ASP A 1 287 ? -35.655 -11.585 50.357 1.00 87.94 287 ASP A O 1
ATOM 2153 N N . GLU A 1 288 ? -34.646 -12.717 48.705 1.00 90.75 288 GLU A N 1
ATOM 2154 C CA . GLU A 1 288 ? -34.471 -11.550 47.844 1.00 90.75 288 GLU A CA 1
ATOM 2155 C C . GLU A 1 288 ? -35.820 -10.986 47.367 1.00 90.75 288 GLU A C 1
ATOM 2157 O O . GLU A 1 288 ? -36.653 -11.712 46.807 1.00 90.75 288 GLU A O 1
ATOM 2162 N N . ILE A 1 289 ? -36.030 -9.677 47.557 1.00 91.69 289 ILE A N 1
ATOM 2163 C CA . ILE A 1 289 ? -37.198 -8.962 47.028 1.00 91.69 289 ILE A CA 1
ATOM 2164 C C . ILE A 1 289 ? -37.197 -9.098 45.502 1.00 91.69 289 ILE A C 1
ATOM 2166 O O . ILE A 1 289 ? -36.186 -8.884 44.837 1.00 91.69 289 ILE A O 1
ATOM 2170 N N . GLN A 1 290 ? -38.351 -9.431 44.933 1.00 90.44 290 GLN A N 1
ATOM 2171 C CA . GLN A 1 290 ? -38.506 -9.606 43.493 1.00 90.44 290 GLN A CA 1
ATOM 2172 C C . GLN A 1 290 ? -39.005 -8.314 42.847 1.00 90.44 290 GLN A C 1
ATOM 2174 O O . GLN A 1 290 ? -39.885 -7.643 43.386 1.00 90.44 290 GLN A O 1
ATOM 2179 N N . VAL A 1 291 ? -38.486 -7.978 41.667 1.00 90.25 291 VAL A N 1
ATOM 2180 C CA . VAL A 1 291 ? -39.010 -6.863 40.868 1.00 90.25 291 VAL A CA 1
ATOM 2181 C C . VAL A 1 291 ? -40.061 -7.388 39.900 1.00 90.25 291 VAL A C 1
ATOM 2183 O O . VAL A 1 291 ? -39.796 -8.287 39.102 1.00 90.25 291 VAL A O 1
ATOM 2186 N N . VAL A 1 292 ? -41.245 -6.784 39.938 1.00 88.88 292 VAL A N 1
ATOM 2187 C CA . VAL A 1 292 ? -42.318 -7.022 38.974 1.00 88.88 292 VAL A CA 1
ATOM 2188 C C . VAL A 1 292 ? -42.350 -5.838 37.998 1.00 88.88 292 VAL A C 1
ATOM 2190 O O . VAL A 1 292 ? -42.711 -4.726 38.400 1.00 88.88 292 VAL A O 1
ATOM 2193 N N . PRO A 1 293 ? -41.944 -6.019 36.726 1.00 83.50 293 PRO A N 1
ATOM 2194 C CA . PRO A 1 293 ? -41.984 -4.942 35.744 1.00 83.50 293 PRO A CA 1
ATOM 2195 C C . PRO A 1 293 ? -43.438 -4.566 35.435 1.00 83.50 293 PRO A C 1
ATOM 2197 O O . PRO A 1 293 ? -44.268 -5.425 35.133 1.00 83.50 293 PRO A O 1
ATOM 2200 N N . GLY A 1 294 ? -43.749 -3.275 35.535 1.00 81.06 294 GLY A N 1
ATOM 2201 C CA . GLY A 1 294 ? -45.053 -2.717 35.193 1.00 81.06 294 GLY A CA 1
ATOM 2202 C C . GLY A 1 294 ? -45.199 -2.419 33.700 1.00 81.06 294 GLY A C 1
ATOM 2203 O O . GLY A 1 294 ? -44.382 -2.853 32.885 1.00 81.06 294 GLY A O 1
ATOM 2204 N N . PRO A 1 295 ? -46.243 -1.667 33.306 1.00 77.81 295 PRO A N 1
ATOM 2205 C CA . PRO A 1 295 ? -46.375 -1.164 31.946 1.00 77.81 295 PRO A CA 1
ATOM 2206 C C . PRO A 1 295 ? -45.132 -0.362 31.541 1.00 77.81 295 PRO A C 1
ATOM 2208 O O . PRO A 1 295 ? -44.775 0.623 32.190 1.00 77.81 295 PRO A O 1
ATOM 2211 N N . VAL A 1 296 ? -44.477 -0.800 30.467 1.00 74.19 296 VAL A N 1
ATOM 2212 C CA . VAL A 1 296 ? -43.297 -0.141 29.901 1.00 74.19 296 VAL A CA 1
ATOM 2213 C C . VAL A 1 296 ? -43.724 0.649 28.675 1.00 74.19 296 VAL A C 1
ATOM 2215 O O . VAL A 1 296 ? -44.503 0.167 27.846 1.00 74.19 296 VAL A O 1
ATOM 2218 N N . GLU A 1 297 ? -43.217 1.867 28.542 1.00 65.06 297 GLU A N 1
ATOM 2219 C CA . GLU A 1 297 ? -43.370 2.618 27.306 1.00 65.06 297 GLU A CA 1
ATOM 2220 C C . GLU A 1 297 ? -42.466 1.973 26.242 1.00 65.06 297 GLU A C 1
ATOM 2222 O O . GLU A 1 297 ? -41.319 1.649 26.525 1.00 65.06 297 GLU A O 1
ATOM 2227 N N . GLY A 1 298 ? -42.978 1.737 25.024 1.00 69.75 298 GLY A N 1
ATOM 2228 C CA . GLY A 1 298 ? -42.292 0.960 23.967 1.00 69.75 298 GLY A CA 1
ATOM 2229 C C . GLY A 1 298 ? -40.794 1.265 23.769 1.00 69.75 298 GLY A C 1
ATOM 2230 O O . GLY A 1 298 ? -40.351 2.375 24.055 1.00 69.75 298 GLY A O 1
ATOM 2231 N N . GLY A 1 299 ? -40.038 0.277 23.282 1.00 78.19 299 GLY A N 1
ATOM 2232 C CA . GLY A 1 299 ? -38.572 0.254 23.318 1.00 78.19 299 GLY A CA 1
ATOM 2233 C C . GLY A 1 299 ? -37.847 1.291 22.454 1.00 78.19 299 GLY A C 1
ATOM 2234 O O . GLY A 1 299 ? -38.408 1.870 21.519 1.00 78.19 299 GLY A O 1
ATOM 2235 N N . ASP A 1 300 ? -36.560 1.463 22.744 1.00 84.81 300 ASP A N 1
ATOM 2236 C CA . ASP A 1 300 ? -35.673 2.396 22.055 1.00 84.81 300 ASP A CA 1
ATOM 2237 C C . ASP A 1 300 ? -35.332 1.904 20.648 1.00 84.81 300 ASP A C 1
ATOM 2239 O O . ASP A 1 300 ? -35.053 0.719 20.434 1.00 84.81 300 ASP A O 1
ATOM 2243 N N . MET A 1 301 ? -35.298 2.831 19.688 1.00 88.69 301 MET A N 1
ATOM 2244 C CA . MET A 1 301 ? -34.899 2.531 18.315 1.00 88.69 301 MET A CA 1
ATOM 2245 C C . MET A 1 301 ? -33.413 2.179 18.291 1.00 88.69 301 MET A C 1
ATOM 2247 O O . MET A 1 301 ? -32.556 3.052 18.413 1.00 88.69 301 MET A O 1
ATOM 2251 N N . THR A 1 302 ? -33.115 0.894 18.149 1.00 89.94 302 THR A N 1
ATOM 2252 C CA . THR A 1 302 ? -31.762 0.357 18.242 1.00 89.94 302 THR A CA 1
ATOM 2253 C C . THR A 1 302 ? -31.313 -0.187 16.897 1.00 89.94 302 THR A C 1
ATOM 2255 O O . THR A 1 302 ? -32.042 -0.923 16.233 1.00 89.94 302 THR A O 1
ATOM 2258 N N . PHE A 1 303 ? -30.094 0.163 16.499 1.00 91.94 303 PHE A N 1
ATOM 2259 C CA . PHE A 1 303 ? -29.470 -0.349 15.286 1.00 91.94 303 PHE A CA 1
ATOM 2260 C C . PHE A 1 303 ? -27.981 -0.597 15.487 1.00 91.94 303 PHE A C 1
ATOM 2262 O O . PHE A 1 303 ? -27.337 0.033 16.328 1.00 91.94 303 PHE A O 1
ATOM 2269 N N . SER A 1 304 ? -27.425 -1.491 14.672 1.00 91.56 304 SER A N 1
ATOM 2270 C CA . SER A 1 304 ? -26.005 -1.832 14.706 1.00 91.56 304 SER A CA 1
ATOM 2271 C C . SER A 1 304 ? -25.336 -1.532 13.370 1.00 91.56 304 SER A C 1
ATOM 2273 O O . SER A 1 304 ? -25.821 -1.911 12.307 1.00 91.56 304 SER A O 1
ATOM 2275 N N . LEU A 1 305 ? -24.189 -0.864 13.433 1.00 91.44 305 LEU A N 1
ATOM 2276 C CA . LEU A 1 305 ? -23.304 -0.607 12.307 1.00 91.44 305 LEU A CA 1
ATOM 2277 C C . LEU A 1 305 ? -22.115 -1.561 12.385 1.00 91.44 305 LEU A C 1
ATOM 2279 O O . LEU A 1 305 ? -21.369 -1.567 13.364 1.00 91.44 305 LEU A O 1
ATOM 2283 N N . ASN A 1 306 ? -21.942 -2.366 11.341 1.00 90.12 306 ASN A N 1
ATOM 2284 C CA . ASN A 1 306 ? -20.821 -3.289 11.229 1.00 90.12 306 ASN A CA 1
ATOM 2285 C C . ASN A 1 306 ? -19.597 -2.574 10.633 1.00 90.12 306 ASN A C 1
ATOM 2287 O O . ASN A 1 306 ? -19.674 -2.083 9.505 1.00 90.12 306 ASN A O 1
ATOM 2291 N N . LEU A 1 307 ? -18.478 -2.542 11.364 1.00 89.56 307 LEU A N 1
ATOM 2292 C CA . LEU A 1 307 ? -17.196 -1.998 10.895 1.00 89.56 307 LEU A CA 1
ATOM 2293 C C . LEU A 1 307 ? -16.249 -3.084 10.353 1.00 89.56 307 LEU A C 1
ATOM 2295 O O . LEU A 1 307 ? -15.138 -2.777 9.927 1.00 89.56 307 LEU A O 1
ATOM 2299 N N . ALA A 1 308 ? -16.676 -4.349 10.316 1.00 85.94 308 ALA A N 1
ATOM 2300 C CA . ALA A 1 308 ? -15.959 -5.458 9.682 1.00 85.94 308 ALA A CA 1
ATOM 2301 C C . ALA A 1 308 ? -16.302 -5.587 8.182 1.00 85.94 308 ALA A C 1
ATOM 2303 O O . ALA A 1 308 ? -16.584 -6.676 7.679 1.00 85.94 308 ALA A O 1
ATOM 2304 N N . THR A 1 309 ? -16.326 -4.468 7.459 1.00 83.06 309 THR A N 1
ATOM 2305 C CA . THR A 1 309 ? -16.641 -4.413 6.022 1.00 83.06 309 THR A CA 1
ATOM 2306 C C . THR A 1 309 ? -15.375 -4.189 5.202 1.00 83.06 309 THR A C 1
ATOM 2308 O O . THR A 1 309 ? -14.430 -3.536 5.648 1.00 83.06 309 THR A O 1
ATOM 2311 N N . ALA A 1 310 ? -15.341 -4.702 3.970 1.00 76.94 310 ALA A N 1
ATOM 2312 C CA . ALA A 1 310 ? -14.200 -4.500 3.076 1.00 76.94 310 ALA A CA 1
ATOM 2313 C C . ALA A 1 310 ? -13.973 -3.009 2.758 1.00 76.94 310 ALA A C 1
ATOM 2315 O O . ALA A 1 310 ? -12.837 -2.577 2.558 1.00 76.94 310 ALA A O 1
ATOM 2316 N N . GLU A 1 311 ? -15.048 -2.223 2.745 1.00 79.38 311 GLU A N 1
ATOM 2317 C CA . GLU A 1 311 ? -15.059 -0.778 2.550 1.00 79.38 311 GLU A CA 1
ATOM 2318 C C . GLU A 1 311 ? -14.366 -0.051 3.709 1.00 79.38 311 GLU A C 1
ATOM 2320 O O . GLU A 1 311 ? -13.534 0.824 3.460 1.00 79.38 311 GLU A O 1
ATOM 2325 N N . CYS A 1 312 ? -14.643 -0.449 4.959 1.00 81.44 312 CYS A N 1
ATOM 2326 C CA . CYS A 1 312 ? -13.963 0.086 6.139 1.00 81.44 312 CYS A CA 1
ATOM 2327 C C . CYS A 1 312 ? -12.461 -0.233 6.099 1.00 81.44 312 CYS A C 1
ATOM 2329 O O . CYS A 1 312 ? -11.636 0.679 6.190 1.00 81.44 312 CYS A O 1
ATOM 2331 N N . GLN A 1 313 ? -12.099 -1.491 5.815 1.00 79.12 313 GLN A N 1
ATOM 2332 C CA . GLN A 1 313 ? -10.693 -1.893 5.678 1.00 79.12 313 GLN A CA 1
ATOM 2333 C C . GLN A 1 313 ? -9.976 -1.124 4.560 1.00 79.12 313 GLN A C 1
ATOM 2335 O O . GLN A 1 313 ? -8.805 -0.765 4.688 1.00 79.12 313 GLN A O 1
ATOM 2340 N N . ALA A 1 314 ? -10.654 -0.886 3.432 1.00 76.44 314 ALA A N 1
ATOM 2341 C CA . ALA A 1 314 ? -10.097 -0.144 2.307 1.00 76.44 314 ALA A CA 1
ATOM 2342 C C . ALA A 1 314 ? -9.873 1.334 2.651 1.00 76.44 314 ALA A C 1
ATOM 2344 O O . ALA A 1 314 ? -8.815 1.871 2.312 1.00 76.44 314 ALA A O 1
ATOM 2345 N N . ALA A 1 315 ? -10.826 1.966 3.342 1.00 75.75 315 ALA A N 1
ATOM 2346 C CA . ALA A 1 315 ? -10.724 3.354 3.781 1.00 75.75 315 ALA A CA 1
ATOM 2347 C C . ALA A 1 315 ? -9.567 3.561 4.775 1.00 75.75 315 ALA A C 1
ATOM 2349 O O . ALA A 1 315 ? -8.809 4.522 4.642 1.00 75.75 315 ALA A O 1
ATOM 2350 N N . LEU A 1 316 ? -9.364 2.613 5.695 1.00 79.56 316 LEU A N 1
ATOM 2351 C CA . LEU A 1 316 ? -8.318 2.679 6.721 1.00 79.56 316 LEU A CA 1
ATOM 2352 C C . LEU A 1 316 ? -6.896 2.395 6.201 1.00 79.56 316 LEU A C 1
ATOM 2354 O O . LEU A 1 316 ? -5.916 2.586 6.923 1.00 79.56 316 LEU A O 1
ATOM 2358 N N . ARG A 1 317 ? -6.724 1.992 4.930 1.00 75.25 317 ARG A N 1
ATOM 2359 C CA . ARG A 1 317 ? -5.381 1.810 4.330 1.00 75.25 317 ARG A CA 1
ATOM 2360 C C . ARG A 1 317 ? -4.568 3.102 4.281 1.00 75.25 317 ARG A C 1
ATOM 2362 O O . ARG A 1 317 ? -3.341 3.033 4.246 1.00 75.25 317 ARG A O 1
ATOM 2369 N N . ALA A 1 318 ? -5.241 4.250 4.219 1.00 67.38 318 ALA A N 1
ATOM 2370 C CA . ALA A 1 318 ? -4.612 5.566 4.150 1.00 67.38 318 ALA A CA 1
ATOM 2371 C C . ALA A 1 318 ? -4.348 6.195 5.535 1.00 67.38 318 ALA A C 1
ATOM 2373 O O . ALA A 1 318 ? -3.723 7.253 5.591 1.00 67.38 318 ALA A O 1
ATOM 2374 N N . GLY A 1 319 ? -4.788 5.554 6.625 1.00 78.38 319 GLY A N 1
ATOM 2375 C CA . GLY A 1 319 ? -4.755 6.082 7.993 1.00 78.38 319 GLY A CA 1
ATOM 2376 C C . GLY A 1 319 ? -6.151 6.133 8.618 1.00 78.38 319 GLY A C 1
ATOM 2377 O O . GLY A 1 319 ? -7.073 5.488 8.121 1.00 78.38 319 GLY A O 1
ATOM 2378 N N . ASP A 1 320 ? -6.303 6.907 9.693 1.00 84.19 320 ASP A N 1
ATOM 2379 C CA . ASP A 1 320 ? -7.588 7.095 10.374 1.00 84.19 320 ASP A CA 1
ATOM 2380 C C . ASP A 1 320 ? -8.631 7.706 9.430 1.00 84.19 320 ASP A C 1
ATOM 2382 O O . ASP A 1 320 ? -8.354 8.650 8.679 1.00 84.19 320 ASP A O 1
ATOM 2386 N N . PHE A 1 321 ? -9.853 7.182 9.481 1.00 83.44 321 PHE A N 1
ATOM 2387 C CA . PHE A 1 321 ? -10.947 7.641 8.641 1.00 83.44 321 PHE A CA 1
ATOM 2388 C C . PHE A 1 321 ? -11.848 8.608 9.409 1.00 83.44 321 PHE A C 1
ATOM 2390 O O . PHE A 1 321 ? -12.525 8.227 10.363 1.00 83.44 321 PHE A O 1
ATOM 2397 N N . LEU A 1 322 ? -11.902 9.861 8.956 1.00 85.31 322 LEU A N 1
ATOM 2398 C CA . LEU A 1 322 ? -12.866 10.848 9.438 1.00 85.31 322 LEU A CA 1
ATOM 2399 C C . LEU A 1 322 ? -14.128 10.807 8.564 1.00 85.31 322 LEU A C 1
ATOM 2401 O O . LEU A 1 322 ? -14.124 11.278 7.421 1.00 85.31 322 LEU A O 1
ATOM 2405 N N . GLY A 1 323 ? -15.202 10.243 9.110 1.00 83.19 323 GLY A N 1
ATOM 2406 C CA . GLY A 1 323 ? -16.495 10.091 8.448 1.00 83.19 323 GLY A CA 1
ATOM 2407 C C . GLY A 1 323 ? -17.595 10.939 9.080 1.00 83.19 323 GLY A C 1
ATOM 2408 O O . GLY A 1 323 ? -17.414 11.545 10.131 1.00 83.19 323 GLY A O 1
ATOM 2409 N N . LEU A 1 324 ? -18.757 10.968 8.435 1.00 86.62 324 LEU A N 1
ATOM 2410 C CA . LEU A 1 324 ? -20.004 11.476 9.002 1.00 86.62 324 LEU A CA 1
ATOM 2411 C C . LEU A 1 324 ? -20.933 10.298 9.272 1.00 86.62 324 LEU A C 1
ATOM 2413 O O . LEU A 1 324 ? -21.258 9.558 8.341 1.00 86.62 324 LEU A O 1
ATOM 2417 N N . LEU A 1 325 ? -21.357 10.158 10.525 1.00 90.56 325 LEU A N 1
ATOM 2418 C CA . LEU A 1 325 ? -22.467 9.309 10.929 1.00 90.56 325 LEU A CA 1
ATOM 2419 C C . LEU A 1 325 ? -23.769 10.070 10.674 1.00 90.56 325 LEU A C 1
ATOM 2421 O O . LEU A 1 325 ? -23.986 11.149 11.225 1.00 90.56 325 LEU A O 1
ATOM 2425 N N . GLU A 1 326 ? -24.624 9.511 9.828 1.00 89.75 326 GLU A N 1
ATOM 2426 C CA . GLU A 1 326 ? -25.897 10.104 9.430 1.00 89.75 326 GLU A CA 1
ATOM 2427 C C . GLU A 1 326 ? -27.040 9.123 9.686 1.00 89.75 326 GLU A C 1
ATOM 2429 O O . GLU A 1 326 ? -26.943 7.954 9.302 1.00 89.75 326 GLU A O 1
ATOM 2434 N N . LEU A 1 327 ? -28.110 9.622 10.311 1.00 90.12 327 LEU A N 1
ATOM 2435 C CA . LEU A 1 327 ? -29.359 8.899 10.542 1.00 90.12 327 LEU A CA 1
ATOM 2436 C C . LEU A 1 327 ? -30.500 9.594 9.790 1.00 90.12 327 LEU A C 1
ATOM 2438 O O . LEU A 1 327 ? -30.845 10.740 10.087 1.00 90.12 327 LEU A O 1
ATOM 2442 N N . GLU A 1 328 ? -31.104 8.896 8.836 1.00 89.19 328 GLU A N 1
ATOM 2443 C CA . GLU A 1 328 ? -32.308 9.315 8.116 1.00 89.19 328 GLU A CA 1
ATOM 2444 C C . GLU A 1 328 ? -33.490 8.436 8.539 1.00 89.19 328 GLU A C 1
ATOM 2446 O O . GLU A 1 328 ? -33.365 7.216 8.628 1.00 89.19 328 GLU A O 1
ATOM 2451 N N . LEU A 1 329 ? -34.639 9.060 8.783 1.00 87.69 329 LEU A N 1
ATOM 2452 C CA . LEU A 1 329 ? -35.875 8.407 9.205 1.00 87.69 329 LEU A CA 1
ATOM 2453 C C . LEU A 1 329 ? -36.985 8.715 8.211 1.00 87.69 329 LEU A C 1
ATOM 2455 O O . LEU A 1 329 ? -37.136 9.860 7.780 1.00 87.69 329 LEU A O 1
ATOM 2459 N N . GLU A 1 330 ? -37.799 7.720 7.890 1.00 86.56 330 GLU A N 1
ATOM 2460 C CA . GLU A 1 330 ? -39.081 7.923 7.227 1.00 86.56 330 GLU A CA 1
ATOM 2461 C C . GLU A 1 330 ? -40.186 7.934 8.279 1.00 86.56 330 GLU A C 1
ATOM 2463 O O . GLU A 1 330 ? -40.500 6.910 8.892 1.00 86.56 330 GLU A O 1
ATOM 2468 N N . ILE A 1 331 ? -40.766 9.113 8.493 1.00 84.44 331 ILE A N 1
ATOM 2469 C CA . ILE A 1 331 ? -41.834 9.317 9.468 1.00 84.44 331 ILE A CA 1
ATOM 2470 C C . ILE A 1 331 ? -43.173 9.287 8.730 1.00 84.44 331 ILE A C 1
ATOM 2472 O O . ILE A 1 331 ? -43.402 10.084 7.813 1.00 84.44 331 ILE A O 1
ATOM 2476 N N . GLY A 1 332 ? -44.044 8.362 9.125 1.00 76.31 332 GLY A N 1
ATOM 2477 C CA . GLY A 1 332 ? -45.428 8.306 8.661 1.00 76.31 332 GLY A CA 1
ATOM 2478 C C . GLY A 1 332 ? -46.333 9.251 9.451 1.00 76.31 332 GLY A C 1
ATOM 2479 O O . GLY A 1 332 ? -46.053 9.560 10.609 1.00 76.31 332 GLY A O 1
ATOM 2480 N N . GLU A 1 333 ? -47.430 9.690 8.834 1.00 70.19 333 GLU A N 1
ATOM 2481 C CA . GLU A 1 333 ? -48.534 10.314 9.567 1.00 70.19 333 GLU A CA 1
ATOM 2482 C C . GLU A 1 333 ? -49.394 9.230 10.237 1.00 70.19 333 GLU A C 1
ATOM 2484 O O . GLU A 1 333 ? -49.549 8.119 9.712 1.00 70.19 333 GLU A O 1
ATOM 2489 N N . ASP A 1 334 ? -49.904 9.532 11.432 1.00 59.19 334 ASP A N 1
ATOM 2490 C CA . ASP A 1 334 ? -50.683 8.583 12.224 1.00 59.19 334 ASP A CA 1
ATOM 2491 C C . ASP A 1 334 ? -51.997 8.237 11.505 1.00 59.19 334 ASP A C 1
ATOM 2493 O O . ASP A 1 334 ? -52.842 9.099 11.274 1.00 59.19 334 ASP A O 1
ATOM 2497 N N . GLY A 1 335 ? -52.173 6.953 11.168 1.00 57.50 335 GLY A N 1
ATOM 2498 C CA . GLY A 1 335 ? -53.394 6.415 10.556 1.00 57.50 335 GLY A CA 1
ATOM 2499 C C . GLY A 1 335 ? -53.394 6.281 9.027 1.00 57.50 335 GLY A C 1
ATOM 2500 O O . GLY A 1 335 ? -54.364 5.752 8.490 1.00 57.50 335 GLY A O 1
ATOM 2501 N N . GLU A 1 336 ? -52.333 6.689 8.321 1.00 57.12 336 GLU A N 1
ATOM 2502 C CA . GLU A 1 336 ? -52.278 6.647 6.845 1.00 57.12 336 GLU A CA 1
ATOM 2503 C C . GLU A 1 336 ? -51.129 5.772 6.316 1.00 57.12 336 GLU A C 1
ATOM 2505 O O . GLU A 1 336 ? -50.151 6.265 5.756 1.00 57.12 336 GLU A O 1
ATOM 2510 N N . GLU A 1 337 ? -51.220 4.449 6.492 1.00 56.06 337 GLU A N 1
ATOM 2511 C CA . GLU A 1 337 ? -50.170 3.482 6.105 1.00 56.06 337 GLU A CA 1
ATOM 2512 C C . GLU A 1 337 ? -49.865 3.434 4.592 1.00 56.06 337 GLU A C 1
ATOM 2514 O O . GLU A 1 337 ? -48.759 3.061 4.206 1.00 56.06 337 GLU A O 1
ATOM 2519 N N . GLU A 1 338 ? -50.799 3.854 3.731 1.00 56.94 338 GLU A N 1
ATOM 2520 C CA . GLU A 1 338 ? -50.685 3.710 2.268 1.00 56.94 338 GLU A CA 1
ATOM 2521 C C . GLU A 1 338 ? -49.983 4.880 1.546 1.00 56.94 338 GLU A C 1
ATOM 2523 O O . GLU A 1 338 ? -49.617 4.739 0.376 1.00 56.94 338 GLU A O 1
ATOM 2528 N N . LEU A 1 339 ? -49.760 6.027 2.203 1.00 61.41 339 LEU A N 1
ATOM 2529 C CA . LEU A 1 339 ? -49.040 7.162 1.604 1.00 61.41 339 LEU A CA 1
ATOM 2530 C C . LEU A 1 339 ? -47.539 7.123 1.941 1.00 61.41 339 LEU A C 1
ATOM 2532 O O . LEU A 1 339 ? -47.188 6.770 3.067 1.00 61.41 339 LEU A O 1
ATOM 2536 N N . PRO A 1 340 ? -46.638 7.497 1.008 1.00 61.53 340 PRO A N 1
ATOM 2537 C CA . PRO A 1 340 ? -45.200 7.548 1.275 1.00 61.53 340 PRO A CA 1
ATOM 2538 C C . PRO A 1 340 ? -44.888 8.552 2.394 1.00 61.53 340 PRO A C 1
ATOM 2540 O O . PRO A 1 340 ? -45.364 9.690 2.360 1.00 61.53 340 PRO A O 1
ATOM 2543 N N . GLY A 1 341 ? -44.094 8.129 3.383 1.00 68.81 341 GLY A N 1
ATOM 2544 C CA . GLY A 1 341 ? -43.765 8.945 4.549 1.00 68.81 341 GLY A CA 1
ATOM 2545 C C . GLY A 1 341 ? -42.787 10.078 4.229 1.00 68.81 341 GLY A C 1
ATOM 2546 O O . GLY A 1 341 ? -42.167 10.145 3.162 1.00 68.81 341 GLY A O 1
ATOM 2547 N N . LYS A 1 342 ? -42.622 11.001 5.180 1.00 79.75 342 LYS A N 1
ATOM 2548 C CA . LYS A 1 342 ? -41.673 12.111 5.050 1.00 79.75 342 LYS A CA 1
ATOM 2549 C C . LYS A 1 342 ? -40.285 11.669 5.507 1.00 79.75 342 LYS A C 1
ATOM 2551 O O . LYS A 1 342 ? -40.095 11.316 6.668 1.00 79.75 342 LYS A O 1
ATOM 2556 N N . ILE A 1 343 ? -39.300 11.771 4.616 1.00 82.00 343 ILE A N 1
ATOM 2557 C CA . ILE A 1 343 ? -37.891 11.517 4.945 1.00 82.00 343 ILE A CA 1
ATOM 2558 C C . ILE A 1 343 ? -37.314 12.726 5.692 1.00 82.00 343 ILE A C 1
ATOM 2560 O O . ILE A 1 343 ? -37.343 13.856 5.191 1.00 82.00 343 ILE A O 1
ATOM 2564 N N . VAL A 1 344 ? -36.775 12.489 6.885 1.00 83.50 344 VAL A N 1
ATOM 2565 C CA . VAL A 1 344 ? -36.149 13.492 7.751 1.00 83.50 344 VAL A CA 1
ATOM 2566 C C . VAL A 1 344 ? -34.778 12.990 8.201 1.00 83.50 344 VAL A C 1
ATOM 2568 O O . VAL A 1 344 ? -34.651 11.886 8.717 1.00 83.50 344 VAL A O 1
ATOM 2571 N N . THR A 1 345 ? -33.739 13.810 8.040 1.00 85.81 345 THR A N 1
ATOM 2572 C CA . THR A 1 345 ? -32.423 13.546 8.640 1.00 85.81 345 THR A CA 1
ATOM 2573 C C . THR A 1 345 ? -32.482 13.887 10.126 1.00 85.81 345 THR A C 1
ATOM 2575 O O . THR A 1 345 ? -32.620 15.062 10.472 1.00 85.81 345 THR A O 1
ATOM 2578 N N . ALA A 1 346 ? -32.391 12.873 10.985 1.00 86.19 346 ALA A N 1
ATOM 2579 C CA . ALA A 1 346 ? -32.472 13.013 12.434 1.00 86.19 346 ALA A CA 1
ATOM 2580 C C . ALA A 1 346 ? -31.206 13.658 13.011 1.00 86.19 346 ALA A C 1
ATOM 2582 O O . ALA A 1 346 ? -31.302 14.615 13.772 1.00 86.19 346 ALA A O 1
ATOM 2583 N N . PHE A 1 347 ? -30.021 13.193 12.603 1.00 89.31 347 PHE A N 1
ATOM 2584 C CA . PHE A 1 347 ? -28.758 13.856 12.927 1.00 89.31 347 PHE A CA 1
ATOM 2585 C C . PHE A 1 347 ? -27.652 13.550 11.917 1.00 89.31 347 PHE A C 1
ATOM 2587 O O . PHE A 1 347 ? -27.739 12.591 11.141 1.00 89.31 347 PHE A O 1
ATOM 2594 N N . ARG A 1 348 ? -26.600 14.378 11.944 1.00 88.44 348 ARG A N 1
ATOM 2595 C CA . ARG A 1 348 ? -25.380 14.184 11.158 1.00 88.44 348 ARG A CA 1
ATOM 2596 C C . ARG A 1 348 ? -24.154 14.685 11.918 1.00 88.44 348 ARG A C 1
ATOM 2598 O O . ARG A 1 348 ? -23.968 15.893 12.034 1.00 88.44 348 ARG A O 1
ATOM 2605 N N . GLU A 1 349 ? -23.305 13.770 12.373 1.00 87.38 349 GLU A N 1
ATOM 2606 C CA . GLU A 1 349 ? -22.152 14.090 13.227 1.00 87.38 349 GLU A CA 1
ATOM 2607 C C . GLU A 1 349 ? -20.844 13.492 12.695 1.00 87.38 349 GLU A C 1
ATOM 2609 O O . GLU A 1 349 ? -20.859 12.405 12.112 1.00 87.38 349 GLU A O 1
ATOM 2614 N N . PRO A 1 350 ? -19.697 14.171 12.872 1.00 87.62 350 PRO A N 1
ATOM 2615 C CA . PRO A 1 350 ? -18.402 13.612 12.531 1.00 87.62 350 PRO A CA 1
ATOM 2616 C C . PRO A 1 350 ? -18.000 12.520 13.522 1.00 87.62 350 PRO A C 1
ATOM 2618 O O . PRO A 1 350 ? -18.088 12.693 14.736 1.00 87.62 350 PRO A O 1
ATOM 2621 N N . VAL A 1 351 ? -17.510 11.407 12.987 1.00 89.25 351 VAL A N 1
ATOM 2622 C CA . VAL A 1 351 ? -16.977 10.281 13.754 1.00 89.25 351 VAL A CA 1
ATOM 2623 C C . VAL A 1 351 ? -15.627 9.869 13.183 1.00 89.25 351 VAL A C 1
ATOM 2625 O O . VAL A 1 351 ? -15.414 9.901 11.968 1.00 89.25 351 VAL A O 1
ATOM 2628 N N . THR A 1 352 ? -14.715 9.468 14.061 1.00 89.50 352 THR A N 1
ATOM 2629 C CA . THR A 1 352 ? -13.407 8.940 13.666 1.00 89.50 352 THR A CA 1
ATOM 2630 C C . THR A 1 352 ? -13.432 7.426 13.784 1.00 89.50 352 THR A C 1
ATOM 2632 O O . THR A 1 352 ? -13.781 6.898 14.839 1.00 89.50 352 THR A O 1
ATOM 2635 N N . VAL A 1 353 ? -13.046 6.739 12.711 1.00 88.25 353 VAL A N 1
ATOM 2636 C CA . VAL A 1 353 ? -12.804 5.296 12.704 1.00 88.25 353 VAL A CA 1
ATOM 2637 C C . VAL A 1 353 ? -11.301 5.066 12.616 1.00 88.25 353 VAL A C 1
ATOM 2639 O O . VAL A 1 353 ? -10.635 5.635 11.749 1.00 88.25 353 VAL A O 1
ATOM 2642 N N . VAL A 1 354 ? -10.770 4.251 13.518 1.00 89.50 354 VAL A N 1
ATOM 2643 C CA . VAL A 1 354 ? -9.345 3.930 13.617 1.00 89.50 354 VAL A CA 1
ATOM 2644 C C . VAL A 1 354 ? -9.114 2.455 13.334 1.00 89.50 354 VAL A C 1
ATOM 2646 O O . VAL A 1 354 ? -9.999 1.614 13.513 1.00 89.50 354 VAL A O 1
ATOM 2649 N N . ARG A 1 355 ? -7.901 2.136 12.891 1.00 83.75 355 ARG A N 1
ATOM 2650 C CA . ARG A 1 355 ? -7.478 0.750 12.709 1.00 83.75 355 ARG A CA 1
ATOM 2651 C C . ARG A 1 355 ? -7.359 0.050 14.060 1.00 83.75 355 ARG A C 1
ATOM 2653 O O . ARG A 1 355 ? -6.955 0.682 15.036 1.00 83.75 355 ARG A O 1
ATOM 2660 N N . GLU A 1 356 ? -7.620 -1.253 14.105 1.00 75.62 356 GLU A N 1
ATOM 2661 C CA . GLU A 1 356 ? -7.187 -2.062 15.244 1.00 75.62 356 GLU A CA 1
ATOM 2662 C C . GLU A 1 356 ? -5.650 -2.002 15.302 1.00 75.62 356 GLU A C 1
ATOM 2664 O O . GLU A 1 356 ? -4.944 -2.532 14.437 1.00 75.62 356 GLU A O 1
ATOM 2669 N N . ALA A 1 357 ? -5.109 -1.250 16.262 1.00 59.53 357 ALA A N 1
ATOM 2670 C CA . ALA A 1 357 ? -3.677 -1.214 16.489 1.00 59.53 357 ALA A CA 1
ATOM 2671 C C . ALA A 1 357 ? -3.250 -2.591 17.006 1.00 59.53 357 ALA A C 1
ATOM 2673 O O . ALA A 1 357 ? -3.818 -3.096 17.973 1.00 59.53 357 ALA A O 1
ATOM 2674 N N . ASN A 1 358 ? -2.230 -3.194 16.385 1.00 55.31 358 ASN A N 1
ATOM 2675 C CA . ASN A 1 358 ? -1.519 -4.297 17.029 1.00 55.31 358 ASN A CA 1
ATOM 2676 C C . ASN A 1 358 ? -1.124 -3.818 18.428 1.00 55.31 358 ASN A C 1
ATOM 2678 O O . ASN A 1 358 ? -0.558 -2.729 18.522 1.00 55.31 358 ASN A O 1
ATOM 2682 N N . TYR A 1 359 ? -1.436 -4.614 19.459 1.00 53.53 359 TYR A N 1
ATOM 2683 C CA . TYR A 1 359 ? -1.149 -4.343 20.871 1.00 53.53 359 TYR A CA 1
ATOM 2684 C C . TYR A 1 359 ? 0.099 -3.466 21.040 1.00 53.53 359 TYR A C 1
ATOM 2686 O O . TYR A 1 359 ? 1.148 -3.802 20.488 1.00 53.53 359 TYR A O 1
ATOM 2694 N N . ASP A 1 360 ? 0.015 -2.369 21.798 1.00 51.62 360 ASP A N 1
ATOM 2695 C CA . ASP A 1 360 ? 1.143 -1.442 22.008 1.00 51.62 360 ASP A CA 1
ATOM 2696 C C . ASP A 1 360 ? 2.429 -2.162 22.477 1.00 51.62 360 ASP A C 1
ATOM 2698 O O . ASP A 1 360 ? 3.548 -1.731 22.179 1.00 51.62 360 ASP A O 1
ATOM 2702 N N . GLU A 1 361 ? 2.266 -3.320 23.125 1.00 50.06 361 GLU A N 1
ATOM 2703 C CA . GLU A 1 361 ? 3.320 -4.261 23.526 1.00 50.06 361 GLU A CA 1
ATOM 2704 C C . GLU A 1 361 ? 4.139 -4.836 22.347 1.00 50.06 361 GLU A C 1
ATOM 2706 O O . GLU A 1 361 ? 5.318 -5.145 22.500 1.00 50.06 361 GLU A O 1
ATOM 2711 N N . LEU A 1 362 ? 3.548 -4.954 21.152 1.00 45.91 362 LEU A N 1
ATOM 2712 C CA . LEU A 1 362 ? 4.211 -5.362 19.903 1.00 45.91 362 LEU A CA 1
ATOM 2713 C C . LEU A 1 362 ? 4.753 -4.165 19.102 1.00 45.91 362 LEU A C 1
ATOM 2715 O O . LEU A 1 362 ? 5.693 -4.325 18.318 1.00 45.91 362 LEU A O 1
ATOM 2719 N N . ALA A 1 363 ? 4.176 -2.970 19.276 1.00 47.00 363 ALA A N 1
ATOM 2720 C CA . ALA A 1 363 ? 4.589 -1.746 18.581 1.00 47.00 363 ALA A CA 1
ATOM 2721 C C . ALA A 1 363 ? 5.857 -1.116 19.191 1.00 47.00 363 ALA A C 1
ATOM 2723 O O . ALA A 1 363 ? 6.648 -0.468 18.492 1.00 47.00 363 ALA A O 1
ATOM 2724 N N . THR A 1 364 ? 6.113 -1.358 20.478 1.00 46.78 364 THR A N 1
ATOM 2725 C CA . THR A 1 364 ? 7.364 -0.989 21.153 1.00 46.78 364 THR A CA 1
ATOM 2726 C C . THR A 1 364 ? 8.473 -1.987 20.811 1.00 46.78 364 THR A C 1
ATOM 2728 O O . THR A 1 364 ? 8.790 -2.867 21.596 1.00 46.78 364 THR A O 1
ATOM 2731 N N . ARG A 1 365 ? 9.051 -1.860 19.603 1.00 45.03 365 ARG A N 1
ATOM 2732 C CA . ARG A 1 365 ? 10.261 -2.563 19.105 1.00 45.03 365 ARG A CA 1
ATOM 2733 C C . ARG A 1 365 ? 10.757 -3.716 20.001 1.00 45.03 365 ARG A C 1
ATOM 2735 O O . ARG A 1 365 ? 11.687 -3.530 20.788 1.00 45.03 365 ARG A O 1
ATOM 2742 N N . GLN A 1 366 ? 10.303 -4.940 19.752 1.00 45.12 366 GLN A N 1
ATOM 2743 C CA . GLN A 1 366 ? 11.258 -6.040 19.839 1.00 45.12 366 GLN A CA 1
ATOM 2744 C C . GLN A 1 366 ? 12.125 -5.954 18.583 1.00 45.12 366 GLN A C 1
ATOM 2746 O O . GLN A 1 366 ? 11.642 -6.141 17.466 1.00 45.12 366 GLN A O 1
ATOM 2751 N N . GLN A 1 367 ? 13.402 -5.595 18.746 1.00 45.38 367 GLN A N 1
ATOM 2752 C CA . GLN A 1 367 ? 14.419 -5.801 17.714 1.00 45.38 367 GLN A CA 1
ATOM 2753 C C . GLN A 1 367 ? 14.576 -7.310 17.489 1.00 45.38 367 GLN A C 1
ATOM 2755 O O . GLN A 1 367 ? 15.530 -7.926 17.952 1.00 45.38 367 GLN A O 1
ATOM 2760 N N . ILE A 1 368 ? 13.625 -7.921 16.789 1.00 52.06 368 ILE A N 1
ATOM 2761 C CA . ILE A 1 368 ? 13.839 -9.230 16.193 1.00 52.06 368 ILE A CA 1
ATOM 2762 C C . ILE A 1 368 ? 14.704 -8.959 14.967 1.00 52.06 368 ILE A C 1
ATOM 2764 O O . ILE A 1 368 ? 14.228 -8.531 13.913 1.00 52.06 368 ILE A O 1
ATOM 2768 N N . ASP A 1 369 ? 16.010 -9.110 15.152 1.00 48.69 369 ASP A N 1
ATOM 2769 C CA . ASP A 1 369 ? 16.958 -9.196 14.055 1.00 48.69 369 ASP A CA 1
ATOM 2770 C C . ASP A 1 369 ? 16.673 -10.498 13.298 1.00 48.69 369 ASP A C 1
ATOM 2772 O O . ASP A 1 369 ? 17.156 -11.561 13.664 1.00 48.69 369 ASP A O 1
ATOM 2776 N N . TRP A 1 370 ? 15.851 -10.429 12.250 1.00 50.91 370 TRP A N 1
ATOM 2777 C CA . TRP A 1 370 ? 15.488 -11.586 11.421 1.00 50.91 370 TRP A CA 1
ATOM 2778 C C . TRP A 1 370 ? 16.690 -12.235 10.706 1.00 50.91 370 TRP A C 1
ATOM 2780 O O . TRP A 1 370 ? 16.536 -13.302 10.113 1.00 50.91 370 TRP A O 1
ATOM 2790 N N . LEU A 1 371 ? 17.877 -11.613 10.753 1.00 51.53 371 LEU A N 1
ATOM 2791 C CA . LEU A 1 371 ? 19.136 -12.186 10.266 1.00 51.53 371 LEU A CA 1
ATOM 2792 C C . LEU A 1 371 ? 19.913 -12.935 11.362 1.00 51.53 371 LEU A C 1
ATOM 2794 O O . LEU A 1 371 ? 20.886 -13.622 11.042 1.00 51.53 371 LEU A O 1
ATOM 2798 N N . ARG A 1 372 ? 19.495 -12.851 12.632 1.00 45.06 372 ARG A N 1
ATOM 2799 C CA . ARG A 1 372 ? 20.057 -13.626 13.744 1.00 45.06 372 ARG A CA 1
ATOM 2800 C C . ARG A 1 372 ? 18.991 -14.547 14.345 1.00 45.06 372 ARG A C 1
ATOM 2802 O O . ARG A 1 372 ? 18.013 -14.060 14.908 1.00 45.06 372 ARG A O 1
ATOM 2809 N N . PRO A 1 373 ? 19.162 -15.881 14.274 1.00 47.53 373 PRO A N 1
ATOM 2810 C CA . PRO A 1 373 ? 18.272 -16.785 14.989 1.00 47.53 373 PRO A CA 1
ATOM 2811 C C . PRO A 1 373 ? 18.307 -16.458 16.492 1.00 47.53 373 PRO A C 1
ATOM 2813 O O . PRO A 1 373 ? 19.376 -16.112 17.003 1.00 47.53 373 PRO A O 1
ATOM 2816 N N . PRO A 1 374 ? 17.169 -16.551 17.203 1.00 48.03 374 PRO A N 1
ATOM 2817 C CA . PRO A 1 374 ? 17.103 -16.211 18.615 1.00 48.03 374 PRO A CA 1
ATOM 2818 C C . PRO A 1 374 ? 18.001 -17.178 19.385 1.00 48.03 374 PRO A C 1
ATOM 2820 O O . PRO A 1 374 ? 17.700 -18.367 19.488 1.00 48.03 374 PRO A O 1
ATOM 2823 N N . GLN A 1 375 ? 19.129 -16.678 19.882 1.00 49.44 375 GLN A N 1
ATOM 2824 C CA . GLN A 1 375 ? 19.994 -17.424 20.785 1.00 49.44 375 GLN A CA 1
ATOM 2825 C C . GLN A 1 375 ? 19.851 -16.882 22.211 1.00 49.44 375 GLN A C 1
ATOM 2827 O O . GLN A 1 375 ? 19.635 -15.679 22.382 1.00 49.44 375 GLN A O 1
ATOM 2832 N N . PRO A 1 376 ? 19.964 -17.750 23.233 1.00 44.50 376 PRO A N 1
ATOM 2833 C CA . PRO A 1 376 ? 20.019 -17.323 24.625 1.00 44.50 376 PRO A CA 1
ATOM 2834 C C . PRO A 1 376 ? 21.215 -16.391 24.817 1.00 44.50 376 PRO A C 1
ATOM 2836 O O . PRO A 1 376 ? 22.307 -16.681 24.330 1.00 44.50 376 PRO A O 1
ATOM 2839 N N . THR A 1 377 ? 21.016 -15.289 25.537 1.00 45.38 377 THR A N 1
ATOM 2840 C CA . THR A 1 377 ? 22.044 -14.269 25.782 1.00 45.38 377 THR A CA 1
ATOM 2841 C C . THR A 1 377 ? 23.280 -14.815 26.502 1.00 45.38 377 THR A C 1
ATOM 2843 O O . THR A 1 377 ? 24.345 -14.232 26.357 1.00 45.38 377 THR A O 1
ATOM 2846 N N . ASP A 1 378 ? 23.173 -15.971 27.169 1.00 42.53 378 ASP A N 1
ATOM 2847 C CA . ASP A 1 378 ? 24.267 -16.598 27.911 1.00 42.53 378 ASP A CA 1
ATOM 2848 C C . ASP A 1 378 ? 24.391 -18.096 27.578 1.00 42.53 378 ASP A C 1
ATOM 2850 O O . ASP A 1 378 ? 24.020 -18.976 28.354 1.00 42.53 378 ASP A O 1
ATOM 2854 N N . TYR A 1 379 ? 24.922 -18.414 26.398 1.00 41.97 379 TYR A N 1
ATOM 2855 C CA . TYR A 1 379 ? 25.520 -19.726 26.143 1.00 41.97 379 TYR A CA 1
ATOM 2856 C C . TYR A 1 379 ? 26.783 -19.536 25.309 1.00 41.97 379 TYR A C 1
ATOM 2858 O O . TYR A 1 379 ? 26.725 -19.445 24.084 1.00 41.97 379 TYR A O 1
ATOM 2866 N N . VAL A 1 380 ? 27.940 -19.453 25.973 1.00 48.59 380 VAL A N 1
ATOM 2867 C CA . VAL A 1 380 ? 29.220 -19.621 25.280 1.00 48.59 380 VAL A CA 1
ATOM 2868 C C . VAL A 1 380 ? 29.327 -21.113 24.959 1.00 48.59 380 VAL A C 1
ATOM 2870 O O . VAL A 1 380 ? 29.366 -21.921 25.888 1.00 48.59 380 VAL A O 1
ATOM 2873 N N . PRO A 1 381 ? 29.318 -21.513 23.677 1.00 42.53 381 PRO A N 1
ATOM 2874 C CA . PRO A 1 381 ? 29.401 -22.916 23.323 1.00 42.53 381 PRO A CA 1
ATOM 2875 C C . PRO A 1 381 ? 30.730 -23.481 23.826 1.00 42.53 381 PRO A C 1
ATOM 2877 O O . PRO A 1 381 ? 31.787 -22.878 23.637 1.00 42.53 381 PRO A O 1
ATOM 2880 N N . PHE A 1 382 ? 30.652 -24.636 24.484 1.00 42.06 382 PHE A N 1
ATOM 2881 C CA . PHE A 1 382 ? 31.809 -25.417 24.898 1.00 42.06 382 PHE A CA 1
ATOM 2882 C C . PHE A 1 382 ? 32.689 -25.685 23.672 1.00 42.06 382 PHE A C 1
ATOM 2884 O O . PHE A 1 382 ? 32.292 -26.426 22.769 1.00 42.06 382 PHE A O 1
ATOM 2891 N N . THR A 1 383 ? 33.872 -25.075 23.627 1.00 45.91 383 THR A N 1
ATOM 2892 C CA . THR A 1 383 ? 34.940 -25.503 22.724 1.00 45.91 383 THR A CA 1
ATOM 2893 C C . THR A 1 383 ? 35.903 -26.388 23.514 1.00 45.91 383 THR A C 1
ATOM 2895 O O . THR A 1 383 ? 36.163 -26.098 24.683 1.00 45.91 383 THR A O 1
ATOM 2898 N N . PRO A 1 384 ? 36.454 -27.459 22.912 1.00 50.25 384 PRO A N 1
ATOM 2899 C CA . PRO A 1 384 ? 37.443 -28.322 23.568 1.00 50.25 384 PRO A CA 1
ATOM 2900 C C . PRO A 1 384 ? 38.660 -27.571 24.143 1.00 50.25 384 PRO A C 1
ATOM 2902 O O . PRO A 1 384 ? 39.362 -28.110 24.993 1.00 50.25 384 PRO A O 1
ATOM 2905 N N . ASP A 1 385 ? 38.877 -26.324 23.713 1.00 45.78 385 ASP A N 1
ATOM 2906 C CA . ASP A 1 385 ? 39.981 -25.446 24.113 1.00 45.78 385 ASP A CA 1
ATOM 2907 C C . ASP A 1 385 ? 39.722 -24.669 25.425 1.00 45.78 385 ASP A C 1
ATOM 2909 O O . ASP A 1 385 ? 40.593 -23.938 25.903 1.00 45.78 385 ASP A O 1
ATOM 2913 N N . GLN A 1 386 ? 38.535 -24.802 26.029 1.00 49.09 386 GLN A N 1
ATOM 2914 C CA . GLN A 1 386 ? 38.180 -24.161 27.301 1.00 49.09 386 GLN A CA 1
ATOM 2915 C C . GLN A 1 386 ? 38.659 -25.003 28.493 1.00 49.09 386 GLN A C 1
ATOM 2917 O O . GLN A 1 386 ? 37.887 -25.729 29.120 1.00 49.09 386 GLN A O 1
ATOM 2922 N N . ILE A 1 387 ? 39.945 -24.905 28.829 1.00 53.91 387 ILE A N 1
ATOM 2923 C CA . ILE A 1 387 ? 40.490 -25.519 30.047 1.00 53.91 387 ILE A CA 1
ATOM 2924 C C . ILE A 1 387 ? 40.440 -24.495 31.186 1.00 53.91 387 ILE A C 1
ATOM 2926 O O . ILE A 1 387 ? 41.061 -23.436 31.117 1.00 53.91 387 ILE A O 1
ATOM 2930 N N . ILE A 1 388 ? 39.716 -24.822 32.258 1.00 54.28 388 ILE A N 1
ATOM 2931 C CA . ILE A 1 388 ? 39.804 -24.101 33.532 1.00 54.28 388 ILE A CA 1
ATOM 2932 C C . ILE A 1 388 ? 41.198 -24.368 34.120 1.00 54.28 388 ILE A C 1
ATOM 2934 O O . ILE A 1 388 ? 41.565 -25.516 34.372 1.00 54.28 388 ILE A O 1
ATOM 2938 N N . THR A 1 389 ? 42.003 -23.328 34.328 1.00 56.31 389 THR A N 1
ATOM 2939 C CA . THR A 1 389 ? 43.294 -23.451 35.021 1.00 56.31 389 THR A CA 1
ATOM 2940 C C . THR A 1 389 ? 43.242 -22.703 36.347 1.00 56.31 389 THR A C 1
ATOM 2942 O O . THR A 1 389 ? 43.102 -21.484 36.368 1.00 56.31 389 THR A O 1
ATOM 2945 N N . GLY A 1 390 ? 43.343 -23.449 37.451 1.00 58.56 390 GLY A N 1
ATOM 2946 C CA . GLY A 1 390 ? 43.315 -22.950 38.829 1.00 58.56 390 GLY A CA 1
ATOM 2947 C C . GLY A 1 390 ? 42.750 -24.002 39.790 1.00 58.56 390 GLY A C 1
ATOM 2948 O O . GLY A 1 390 ? 41.905 -24.807 39.398 1.00 58.56 390 GLY A O 1
ATOM 2949 N N . SER A 1 391 ? 43.216 -24.035 41.043 1.00 61.78 391 SER A N 1
ATOM 2950 C CA . SER A 1 391 ? 42.627 -24.933 42.046 1.00 61.78 391 SER A CA 1
ATOM 2951 C C . SER A 1 391 ? 41.287 -24.358 42.498 1.00 61.78 391 SER A C 1
ATOM 2953 O O . SER A 1 391 ? 41.253 -23.296 43.102 1.00 61.78 391 SER A O 1
ATOM 2955 N N . GLN A 1 392 ? 40.176 -25.038 42.207 1.00 70.12 392 GLN A N 1
ATOM 2956 C CA . GLN A 1 392 ? 38.833 -24.601 42.639 1.00 70.12 392 GLN A CA 1
ATOM 2957 C C . GLN A 1 392 ? 38.500 -24.999 44.080 1.00 70.12 392 GLN A C 1
ATOM 2959 O O . GLN A 1 392 ? 37.439 -24.672 44.611 1.00 70.12 392 GLN A O 1
ATOM 2964 N N . HIS A 1 393 ? 39.404 -25.740 44.711 1.00 77.94 393 HIS A N 1
ATOM 2965 C CA . HIS A 1 393 ? 39.267 -26.143 46.092 1.00 77.94 393 HIS A CA 1
ATOM 2966 C C . HIS A 1 393 ? 40.634 -26.247 46.766 1.00 77.94 393 HIS A C 1
ATOM 2968 O O . HIS A 1 393 ? 41.656 -26.492 46.122 1.00 77.94 393 HIS A O 1
ATOM 2974 N N . TRP A 1 394 ? 40.637 -26.074 48.080 1.00 83.44 394 TRP A N 1
ATOM 2975 C CA . TRP A 1 394 ? 41.762 -26.315 48.965 1.00 83.44 394 TRP A CA 1
ATOM 2976 C C . TRP A 1 394 ? 41.367 -27.388 49.979 1.00 83.44 394 TRP A C 1
ATOM 2978 O O . TRP A 1 394 ? 40.255 -27.372 50.513 1.00 83.44 394 TRP A O 1
ATOM 2988 N N . VAL A 1 395 ? 42.268 -28.335 50.242 1.00 85.81 395 VAL A N 1
ATOM 2989 C CA . VAL A 1 395 ? 42.059 -29.391 51.238 1.00 85.81 395 VAL A CA 1
ATOM 2990 C C . VAL A 1 395 ? 43.299 -29.517 52.102 1.00 85.81 395 VAL A C 1
ATOM 2992 O O . VAL A 1 395 ? 44.397 -29.719 51.588 1.00 85.81 395 VAL A O 1
ATOM 2995 N N . GLY A 1 396 ? 43.107 -29.486 53.415 1.00 83.12 396 GLY A N 1
ATOM 2996 C CA . GLY A 1 396 ? 44.184 -29.657 54.383 1.00 83.12 396 GLY A CA 1
ATOM 2997 C C . GLY A 1 396 ? 43.679 -30.195 55.714 1.00 83.12 396 GLY A C 1
ATOM 2998 O O . GLY A 1 396 ? 42.480 -30.183 55.997 1.00 83.12 396 GLY A O 1
ATOM 2999 N N . THR A 1 397 ? 44.596 -30.713 56.524 1.00 87.50 397 THR A N 1
ATOM 3000 C CA . THR A 1 397 ? 44.309 -31.122 57.902 1.00 87.50 397 THR A CA 1
ATOM 3001 C C . THR A 1 397 ? 44.647 -29.991 58.863 1.00 87.50 397 THR A C 1
ATOM 3003 O O . THR A 1 397 ? 45.634 -29.283 58.678 1.00 87.50 397 THR A O 1
ATOM 3006 N N . ILE A 1 398 ? 43.804 -29.812 59.873 1.00 82.44 398 ILE A N 1
ATOM 3007 C CA . ILE A 1 398 ? 43.813 -28.700 60.816 1.00 82.44 398 ILE A CA 1
ATOM 3008 C C . ILE A 1 398 ? 43.748 -29.264 62.238 1.00 82.44 398 ILE A C 1
ATOM 3010 O O . ILE A 1 398 ? 43.050 -30.245 62.506 1.00 82.44 398 ILE A O 1
ATOM 3014 N N . GLY A 1 399 ? 44.484 -28.617 63.138 1.00 80.50 399 GLY A N 1
ATOM 3015 C CA . GLY A 1 399 ? 44.525 -28.903 64.565 1.00 80.50 399 GLY A CA 1
ATOM 3016 C C . GLY A 1 399 ? 45.941 -29.193 65.033 1.00 80.50 399 GLY A C 1
ATOM 3017 O O . GLY A 1 399 ? 46.644 -30.011 64.444 1.00 80.50 399 GLY A O 1
ATOM 3018 N N . ASP A 1 400 ? 46.366 -28.502 66.082 1.00 77.25 400 ASP A N 1
ATOM 3019 C CA . ASP A 1 400 ? 47.678 -28.641 66.723 1.00 77.25 400 ASP A CA 1
ATOM 3020 C C . ASP A 1 400 ? 47.563 -29.151 68.174 1.00 77.25 400 ASP A C 1
ATOM 3022 O O . ASP A 1 400 ? 48.573 -29.360 68.845 1.00 77.25 400 ASP A O 1
ATOM 3026 N N . GLY A 1 401 ? 46.334 -29.394 68.649 1.00 77.12 401 GLY A N 1
ATOM 3027 C CA . GLY A 1 401 ? 46.025 -29.842 70.004 1.00 77.12 401 GLY A CA 1
ATOM 3028 C C . GLY A 1 401 ? 46.073 -28.751 71.077 1.00 77.12 401 GLY A C 1
ATOM 3029 O O . GLY A 1 401 ? 45.877 -29.086 72.246 1.00 77.12 401 GLY A O 1
ATOM 3030 N N . ALA A 1 402 ? 46.336 -27.484 70.727 1.00 78.38 402 ALA A N 1
ATOM 3031 C CA . ALA A 1 402 ? 46.546 -26.413 71.708 1.00 78.38 402 ALA A CA 1
ATOM 3032 C C . ALA A 1 402 ? 45.911 -25.061 71.332 1.00 78.38 402 ALA A C 1
ATOM 3034 O O . ALA A 1 402 ? 45.407 -24.369 72.219 1.00 78.38 402 ALA A O 1
ATOM 3035 N N . ALA A 1 403 ? 45.915 -24.670 70.057 1.00 83.50 403 ALA A N 1
ATOM 3036 C CA . ALA A 1 403 ? 45.358 -23.404 69.601 1.00 83.50 403 ALA A CA 1
ATOM 3037 C C . ALA A 1 403 ? 43.852 -23.516 69.331 1.00 83.50 403 ALA A C 1
ATOM 3039 O O . ALA A 1 403 ? 43.380 -24.398 68.616 1.00 83.50 403 ALA A O 1
ATOM 3040 N N . THR A 1 404 ? 43.086 -22.573 69.875 1.00 84.56 404 THR A N 1
ATOM 3041 C CA . THR A 1 404 ? 41.657 -22.412 69.572 1.00 84.56 404 THR A CA 1
ATOM 3042 C C . THR A 1 404 ? 41.408 -21.535 68.349 1.00 84.56 404 THR A C 1
ATOM 3044 O O . THR A 1 404 ? 40.297 -21.531 67.838 1.00 84.56 404 THR A O 1
ATOM 3047 N N . THR A 1 405 ? 42.422 -20.827 67.846 1.00 88.38 405 THR A N 1
ATOM 3048 C CA . THR A 1 405 ? 42.327 -19.971 66.656 1.00 88.38 405 THR A CA 1
ATOM 3049 C C . THR A 1 405 ? 43.379 -20.396 65.644 1.00 88.38 405 THR A C 1
ATOM 3051 O O . THR A 1 405 ? 44.569 -20.384 65.963 1.00 88.38 405 THR A O 1
ATOM 3054 N N . ILE A 1 406 ? 42.956 -20.762 64.433 1.00 86.31 406 ILE A N 1
ATOM 3055 C CA . ILE A 1 406 ? 43.838 -21.298 63.391 1.00 86.31 406 ILE A CA 1
ATOM 3056 C C . ILE A 1 406 ? 43.593 -20.560 62.075 1.00 86.31 406 ILE A C 1
ATOM 3058 O O . ILE A 1 406 ? 42.472 -20.536 61.572 1.00 86.31 406 ILE A O 1
ATOM 3062 N N . VAL A 1 407 ? 44.658 -19.991 61.505 1.00 88.00 407 VAL A N 1
ATOM 3063 C CA . VAL A 1 407 ? 44.629 -19.319 60.198 1.00 88.00 407 VAL A CA 1
ATOM 3064 C C . VAL A 1 407 ? 44.927 -20.332 59.095 1.00 88.00 407 VAL A C 1
ATOM 3066 O O . VAL A 1 407 ? 45.924 -21.054 59.153 1.00 88.00 407 VAL A O 1
ATOM 3069 N N . VAL A 1 408 ? 44.075 -20.366 58.077 1.00 87.12 408 VAL A N 1
ATOM 3070 C CA . VAL A 1 408 ? 44.168 -21.252 56.917 1.00 87.12 408 VAL A CA 1
ATOM 3071 C C . VAL A 1 408 ? 44.378 -20.412 55.664 1.00 87.12 408 VAL A C 1
ATOM 3073 O O . VAL A 1 408 ? 43.459 -19.744 55.198 1.00 87.12 408 VAL A O 1
ATOM 3076 N N . ALA A 1 409 ? 45.583 -20.475 55.095 1.00 86.19 409 ALA A N 1
ATOM 3077 C CA . ALA A 1 409 ? 45.888 -19.870 53.801 1.00 86.19 409 ALA A CA 1
ATOM 3078 C C . ALA A 1 409 ? 45.479 -20.826 52.668 1.00 86.19 409 ALA A C 1
ATOM 3080 O O . ALA A 1 409 ? 46.141 -21.842 52.434 1.00 86.19 409 ALA A O 1
ATOM 3081 N N . HIS A 1 410 ? 44.377 -20.513 51.986 1.00 82.06 410 HIS A N 1
ATOM 3082 C CA . HIS A 1 410 ? 43.826 -21.320 50.897 1.00 82.06 410 HIS A CA 1
ATOM 3083 C C . HIS A 1 410 ? 44.269 -20.853 49.502 1.00 82.06 410 HIS A C 1
ATOM 3085 O O . HIS A 1 410 ? 44.262 -21.670 48.584 1.00 82.06 410 HIS A O 1
ATOM 3091 N N . ASN A 1 411 ? 44.705 -19.594 49.345 1.00 80.50 411 ASN A N 1
ATOM 3092 C CA . ASN A 1 411 ? 45.221 -19.018 48.091 1.00 80.50 411 ASN A CA 1
ATOM 3093 C C . ASN A 1 411 ? 44.285 -19.212 46.880 1.00 80.50 411 ASN A C 1
ATOM 3095 O O . ASN A 1 411 ? 44.728 -19.605 45.799 1.00 80.50 411 ASN A O 1
ATOM 3099 N N . LEU A 1 412 ? 42.975 -19.028 47.083 1.00 77.94 412 LEU A N 1
ATOM 3100 C CA . LEU A 1 412 ? 41.962 -19.269 46.044 1.00 77.94 412 LEU A CA 1
ATOM 3101 C C . LEU A 1 412 ? 41.565 -17.984 45.297 1.00 77.94 412 LEU A C 1
ATOM 3103 O O . LEU A 1 412 ? 40.766 -18.064 44.363 1.00 77.94 412 LEU A O 1
ATOM 3107 N N . GLY A 1 413 ? 42.110 -16.823 45.680 1.00 74.81 413 GLY A N 1
ATOM 3108 C CA . GLY A 1 413 ? 41.874 -15.538 45.022 1.00 74.81 413 GLY A CA 1
ATOM 3109 C C . GLY A 1 413 ? 40.422 -15.055 45.060 1.00 74.81 413 GLY A C 1
ATOM 3110 O O . GLY A 1 413 ? 40.011 -14.312 44.170 1.00 74.81 413 GLY A O 1
ATOM 3111 N N . THR A 1 414 ? 39.621 -15.501 46.034 1.00 77.88 414 THR A N 1
ATOM 3112 C CA . THR A 1 414 ? 38.224 -15.077 46.207 1.00 77.88 414 THR A CA 1
ATOM 3113 C C . THR A 1 414 ? 37.737 -15.239 47.650 1.00 77.88 414 THR A C 1
ATOM 3115 O O . THR A 1 414 ? 38.204 -16.109 48.386 1.00 77.88 414 THR A O 1
ATOM 3118 N N . ARG A 1 415 ? 36.752 -14.416 48.033 1.00 82.12 415 ARG A N 1
ATOM 3119 C CA . ARG A 1 415 ? 36.025 -14.498 49.314 1.00 82.12 415 ARG A CA 1
ATOM 3120 C C . ARG A 1 415 ? 34.752 -15.343 49.236 1.00 82.12 415 ARG A C 1
ATOM 3122 O O . ARG A 1 415 ? 34.199 -15.690 50.277 1.00 82.12 415 ARG A O 1
ATOM 3129 N N . ASP A 1 416 ? 34.304 -15.695 48.032 1.00 83.00 416 ASP A N 1
ATOM 3130 C CA . ASP A 1 416 ? 33.099 -16.500 47.816 1.00 83.00 416 ASP A CA 1
ATOM 3131 C C . ASP A 1 416 ? 33.421 -17.991 47.999 1.00 83.00 416 ASP A C 1
ATOM 3133 O O . ASP A 1 416 ? 33.756 -18.715 47.055 1.00 83.00 416 ASP A O 1
ATOM 3137 N N . LEU A 1 417 ? 33.379 -18.437 49.258 1.00 84.00 417 LEU A N 1
ATOM 3138 C CA . LEU A 1 417 ? 33.871 -19.744 49.694 1.00 84.00 417 LEU A CA 1
ATOM 3139 C C . LEU A 1 417 ? 32.772 -20.586 50.353 1.00 84.00 417 LEU A C 1
ATOM 3141 O O . LEU A 1 417 ? 31.994 -20.112 51.179 1.00 84.00 417 LEU A O 1
ATOM 3145 N N . HIS A 1 418 ? 32.787 -21.884 50.066 1.00 86.56 418 HIS A N 1
ATOM 3146 C CA . HIS A 1 418 ? 32.093 -22.914 50.827 1.00 86.56 418 HIS A CA 1
ATOM 3147 C C . HIS A 1 418 ? 33.109 -23.691 51.664 1.00 86.56 418 HIS A C 1
ATOM 3149 O O . HIS A 1 418 ? 33.992 -24.356 51.122 1.00 86.56 418 HIS A O 1
ATOM 3155 N N . LEU A 1 419 ? 32.975 -23.622 52.989 1.00 86.00 419 LEU A N 1
ATOM 3156 C CA . LEU A 1 419 ? 33.803 -24.369 53.931 1.00 86.00 419 LEU A CA 1
ATOM 3157 C C . LEU A 1 419 ? 33.049 -25.597 54.443 1.00 86.00 419 LEU A C 1
ATOM 3159 O O . LEU A 1 419 ? 31.940 -25.488 54.958 1.00 86.00 419 LEU A O 1
ATOM 3163 N N . THR A 1 420 ? 33.692 -26.757 54.372 1.00 87.62 420 THR A N 1
ATOM 3164 C CA . THR A 1 420 ? 33.260 -27.978 55.057 1.00 87.62 420 THR A CA 1
ATOM 3165 C C . THR A 1 420 ? 34.396 -28.488 55.934 1.00 87.62 420 THR A C 1
ATOM 3167 O O . THR A 1 420 ? 35.479 -28.815 55.438 1.00 87.62 420 THR A O 1
ATOM 3170 N N . LEU A 1 421 ? 34.149 -28.575 57.239 1.00 87.44 421 LEU A N 1
ATOM 3171 C CA . LEU A 1 421 ? 35.047 -29.217 58.195 1.00 87.44 421 LEU A CA 1
ATOM 3172 C C . LEU A 1 421 ? 34.519 -30.614 58.507 1.00 87.44 421 LEU A C 1
ATOM 3174 O O . LEU A 1 421 ? 33.338 -30.784 58.790 1.00 87.44 421 LEU A O 1
ATOM 3178 N N . ARG A 1 422 ? 35.389 -31.618 58.468 1.00 87.00 422 ARG A N 1
ATOM 3179 C CA . ARG A 1 422 ? 35.065 -32.980 58.909 1.00 87.00 422 ARG A CA 1
ATOM 3180 C C . ARG A 1 422 ? 36.105 -33.490 59.883 1.00 87.00 422 ARG A C 1
ATOM 3182 O O . ARG A 1 422 ? 37.263 -33.084 59.805 1.00 87.00 422 ARG A O 1
ATOM 3189 N N . GLU A 1 423 ? 35.719 -34.402 60.753 1.00 84.12 423 GLU A N 1
ATOM 3190 C CA . GLU A 1 423 ? 36.668 -35.124 61.589 1.00 84.12 423 GLU A CA 1
ATOM 3191 C C . GLU A 1 423 ? 37.614 -35.928 60.689 1.00 84.12 423 GLU A C 1
ATOM 3193 O O . GLU A 1 423 ? 37.212 -36.557 59.708 1.00 84.12 423 GLU A O 1
ATOM 3198 N N . ASN A 1 424 ? 38.910 -35.842 60.968 1.00 81.62 424 ASN A N 1
ATOM 3199 C CA . ASN A 1 424 ? 39.944 -36.580 60.250 1.00 81.62 424 ASN A CA 1
ATOM 3200 C C . ASN A 1 424 ? 40.228 -37.911 60.961 1.00 81.62 424 ASN A C 1
ATOM 3202 O O . ASN A 1 424 ? 41.376 -38.281 61.207 1.00 81.62 424 ASN A O 1
ATOM 3206 N N . ASP A 1 425 ? 39.152 -38.599 61.327 1.00 75.56 425 ASP A N 1
ATOM 3207 C CA . ASP A 1 425 ? 39.154 -39.928 61.914 1.00 75.56 425 ASP A CA 1
ATOM 3208 C C . ASP A 1 425 ? 38.529 -40.940 60.930 1.00 75.56 425 ASP A C 1
ATOM 3210 O O . ASP A 1 425 ? 38.224 -40.620 59.779 1.00 75.56 425 ASP A O 1
ATOM 3214 N N . GLY A 1 426 ? 38.364 -42.195 61.350 1.00 59.22 426 GLY A N 1
ATOM 3215 C CA . GLY A 1 426 ? 37.786 -43.232 60.489 1.00 59.22 426 GLY A CA 1
ATOM 3216 C C . GLY A 1 426 ? 36.305 -43.026 60.142 1.00 59.22 426 GLY A C 1
ATOM 3217 O O . GLY A 1 426 ? 35.808 -43.718 59.254 1.00 59.22 426 GLY A O 1
ATOM 3218 N N . THR A 1 427 ? 35.600 -42.119 60.826 1.00 66.75 427 THR A N 1
ATOM 3219 C CA . THR A 1 427 ? 34.161 -41.886 60.636 1.00 66.75 427 THR A CA 1
ATOM 3220 C C . THR A 1 427 ? 33.881 -40.734 59.675 1.00 66.75 427 THR A C 1
ATOM 3222 O O . THR A 1 427 ? 32.913 -40.804 58.917 1.00 66.75 427 THR A O 1
ATOM 3225 N N . GLY A 1 428 ? 34.753 -39.718 59.635 1.00 68.25 428 GLY A N 1
ATOM 3226 C CA . GLY A 1 428 ? 34.684 -38.634 58.652 1.00 68.25 428 GLY A CA 1
ATOM 3227 C C . GLY A 1 428 ? 33.447 -37.744 58.783 1.00 68.25 428 GLY A C 1
ATOM 3228 O O . GLY A 1 428 ? 33.048 -37.126 57.790 1.00 68.25 428 GLY A O 1
ATOM 3229 N N . LEU A 1 429 ? 32.825 -37.714 59.967 1.00 79.06 429 LEU A N 1
ATOM 3230 C CA . LEU A 1 429 ? 31.619 -36.934 60.237 1.00 79.06 429 LEU A CA 1
ATOM 3231 C C . LEU A 1 429 ? 31.881 -35.437 60.041 1.00 79.06 429 LEU A C 1
ATOM 3233 O O . LEU A 1 429 ? 32.954 -34.925 60.360 1.00 79.06 429 LEU A O 1
ATOM 3237 N N . VAL A 1 430 ? 30.896 -34.730 59.482 1.00 81.31 430 VAL A N 1
ATOM 3238 C CA . VAL A 1 430 ? 30.966 -33.277 59.288 1.00 81.31 430 VAL A CA 1
ATOM 3239 C C . VAL A 1 430 ? 30.840 -32.603 60.651 1.00 81.31 430 VAL A C 1
ATOM 3241 O O . VAL A 1 430 ? 29.891 -32.870 61.385 1.00 81.31 430 VAL A O 1
ATOM 3244 N N . VAL A 1 431 ? 31.794 -31.735 60.982 1.00 81.31 431 VAL A N 1
ATOM 3245 C CA . VAL A 1 431 ? 31.765 -30.942 62.213 1.00 81.31 431 VAL A CA 1
ATOM 3246 C C . VAL A 1 431 ? 30.624 -29.937 62.091 1.00 81.31 431 VAL A C 1
ATOM 3248 O O . VAL A 1 431 ? 30.545 -29.202 61.106 1.00 81.31 431 VAL A O 1
ATOM 3251 N N . GLU A 1 432 ? 29.725 -29.910 63.072 1.00 76.69 432 GLU A N 1
ATOM 3252 C CA . GLU A 1 432 ? 28.551 -29.042 63.010 1.00 76.69 432 GLU A CA 1
ATOM 3253 C C . GLU A 1 432 ? 28.945 -27.550 63.000 1.00 76.69 432 GLU A C 1
ATOM 3255 O O . GLU A 1 432 ? 29.825 -27.152 63.768 1.00 76.69 432 GLU A O 1
ATOM 3260 N N . PRO A 1 433 ? 28.269 -26.694 62.204 1.00 66.62 433 PRO A N 1
ATOM 3261 C CA . PRO A 1 433 ? 28.603 -25.269 62.086 1.00 66.62 433 PRO A CA 1
ATOM 3262 C C . PRO A 1 433 ? 28.534 -24.464 63.392 1.00 66.62 433 PRO A C 1
ATOM 3264 O O . PRO A 1 433 ? 29.063 -23.366 63.452 1.00 66.62 433 PRO A O 1
ATOM 3267 N N . VAL A 1 434 ? 27.880 -24.983 64.438 1.00 70.44 434 VAL A N 1
ATOM 3268 C CA . VAL A 1 434 ? 27.809 -24.339 65.764 1.00 70.44 434 VAL A CA 1
ATOM 3269 C C . VAL A 1 434 ? 29.083 -24.544 66.598 1.00 70.44 434 VAL A C 1
ATOM 3271 O O . VAL A 1 434 ? 29.282 -23.871 67.606 1.00 70.44 434 VAL A O 1
ATOM 3274 N N . ALA A 1 435 ? 29.950 -25.481 66.204 1.00 74.00 435 ALA A N 1
ATOM 3275 C CA . ALA A 1 435 ? 31.153 -25.836 66.955 1.00 74.00 435 ALA A CA 1
ATOM 3276 C C . ALA A 1 435 ? 32.374 -24.953 66.625 1.00 74.00 435 ALA A C 1
ATOM 3278 O O . ALA A 1 435 ? 33.412 -25.079 67.285 1.00 74.00 435 ALA A O 1
ATOM 3279 N N . TYR A 1 436 ? 32.271 -24.077 65.620 1.00 82.62 436 TYR A N 1
ATOM 3280 C CA . TYR A 1 436 ? 33.345 -23.187 65.187 1.00 82.62 436 TYR A CA 1
ATOM 3281 C C . TYR A 1 436 ? 32.804 -21.903 64.545 1.00 82.62 436 TYR A C 1
ATOM 3283 O O . TYR A 1 436 ? 31.795 -21.927 63.850 1.00 82.62 436 TYR A O 1
ATOM 3291 N N . ASP A 1 437 ? 33.526 -20.799 64.720 1.00 84.94 437 ASP A N 1
ATOM 3292 C CA . ASP A 1 437 ? 33.289 -19.545 64.004 1.00 84.94 437 ASP A CA 1
ATOM 3293 C C . ASP A 1 437 ? 34.315 -19.381 62.875 1.00 84.94 437 ASP A C 1
ATOM 3295 O O . ASP A 1 437 ? 35.476 -19.789 63.002 1.00 84.94 437 ASP A O 1
ATOM 3299 N N . VAL A 1 438 ? 33.898 -18.756 61.772 1.00 87.25 438 VAL A N 1
ATOM 3300 C CA . VAL A 1 438 ? 34.744 -18.499 60.597 1.00 87.25 438 VAL A CA 1
ATOM 3301 C C . VAL A 1 438 ? 34.817 -17.003 60.336 1.00 87.25 438 VAL A C 1
ATOM 3303 O O . VAL A 1 438 ? 33.789 -16.338 60.219 1.00 87.25 438 VAL A O 1
ATOM 3306 N N . GLU A 1 439 ? 36.031 -16.488 60.190 1.00 89.00 439 GLU A N 1
ATOM 3307 C CA . GLU A 1 439 ? 36.306 -15.122 59.750 1.00 89.00 439 GLU A CA 1
ATOM 3308 C C . GLU A 1 439 ? 37.044 -15.175 58.405 1.00 89.00 439 GLU A C 1
ATOM 3310 O O . GLU A 1 439 ? 38.038 -15.885 58.263 1.00 89.00 439 GLU A O 1
ATOM 3315 N N . ILE A 1 440 ? 36.522 -14.483 57.388 1.00 86.88 440 ILE A N 1
ATOM 3316 C CA . ILE A 1 440 ? 37.152 -14.403 56.063 1.00 86.88 440 ILE A CA 1
ATOM 3317 C C . ILE A 1 440 ? 38.097 -13.202 56.082 1.00 86.88 440 ILE A C 1
ATOM 3319 O O . ILE A 1 440 ? 37.650 -12.060 55.977 1.00 86.88 440 ILE A O 1
ATOM 3323 N N . ASP A 1 441 ? 39.393 -13.463 56.246 1.00 83.44 441 ASP A N 1
ATOM 3324 C CA . ASP A 1 441 ? 40.395 -12.414 56.463 1.00 83.44 441 ASP A CA 1
ATOM 3325 C C . ASP A 1 441 ? 40.804 -11.723 55.157 1.00 83.44 441 ASP A C 1
ATOM 3327 O O . ASP A 1 441 ? 41.077 -10.521 55.129 1.00 83.44 441 ASP A O 1
ATOM 3331 N N . SER A 1 442 ? 40.883 -12.485 54.062 1.00 84.94 442 SER A N 1
ATOM 3332 C CA . SER A 1 442 ? 41.267 -11.986 52.738 1.00 84.94 442 SER A CA 1
ATOM 3333 C C . SER A 1 442 ? 40.796 -12.926 51.628 1.00 84.94 442 SER A C 1
ATOM 3335 O O . SER A 1 442 ? 40.189 -13.958 51.891 1.00 84.94 442 SER A O 1
ATOM 3337 N N . ASP A 1 443 ? 41.117 -12.587 50.381 1.00 81.31 443 ASP A N 1
ATOM 3338 C CA . ASP A 1 443 ? 40.797 -13.397 49.199 1.00 81.31 443 ASP A CA 1
ATOM 3339 C C . ASP A 1 443 ? 41.566 -14.740 49.185 1.00 81.31 443 ASP A C 1
ATOM 3341 O O . ASP A 1 443 ? 41.242 -15.643 48.415 1.00 81.31 443 ASP A O 1
ATOM 3345 N N . ASP A 1 444 ? 42.569 -14.894 50.058 1.00 83.81 444 ASP A N 1
ATOM 3346 C CA . ASP A 1 444 ? 43.469 -16.047 50.104 1.00 83.81 444 ASP A CA 1
ATOM 3347 C C . ASP A 1 444 ? 43.550 -16.735 51.475 1.00 83.81 444 ASP A C 1
ATOM 3349 O O . ASP A 1 444 ? 44.234 -17.757 51.598 1.00 83.81 444 ASP A O 1
ATOM 3353 N N . ALA A 1 445 ? 42.879 -16.219 52.510 1.00 84.88 445 ALA A N 1
ATOM 3354 C CA . ALA A 1 445 ? 42.954 -16.787 53.854 1.00 84.88 445 ALA A CA 1
ATOM 3355 C C . ALA A 1 445 ? 41.672 -16.615 54.679 1.00 84.88 445 ALA A C 1
ATOM 3357 O O . ALA A 1 445 ? 40.996 -15.587 54.599 1.00 84.88 445 ALA A O 1
ATOM 3358 N N . ILE A 1 446 ? 41.411 -17.609 55.534 1.00 89.44 446 ILE A N 1
ATOM 3359 C CA . ILE A 1 446 ? 40.348 -17.599 56.547 1.00 89.44 446 ILE A CA 1
ATOM 3360 C C . ILE A 1 446 ? 40.909 -17.935 57.933 1.00 89.44 446 ILE A C 1
ATOM 3362 O O . ILE A 1 446 ? 41.849 -18.724 58.054 1.00 89.44 446 ILE A O 1
ATOM 3366 N N . THR A 1 447 ? 40.276 -17.425 58.984 1.00 90.31 447 THR A N 1
ATOM 3367 C CA . THR A 1 447 ? 40.572 -17.763 60.378 1.00 90.31 447 THR A CA 1
ATOM 3368 C C . THR A 1 447 ? 39.420 -18.559 60.979 1.00 90.31 447 THR A C 1
ATOM 3370 O O . THR A 1 447 ? 38.270 -18.123 60.978 1.00 90.31 447 THR A O 1
ATOM 3373 N N . LEU A 1 448 ? 39.735 -19.733 61.529 1.00 88.38 448 LEU A N 1
ATOM 3374 C CA . LEU A 1 448 ? 38.796 -20.610 62.228 1.00 88.38 448 LEU A CA 1
ATOM 3375 C C . LEU A 1 448 ? 38.982 -20.474 63.738 1.00 88.38 448 LEU A C 1
ATOM 3377 O O . LEU A 1 448 ? 40.107 -20.594 64.232 1.00 88.38 448 LEU A O 1
ATOM 3381 N N . LYS A 1 449 ? 37.890 -20.258 64.473 1.00 88.19 449 LYS A N 1
ATOM 3382 C CA . LYS A 1 449 ? 37.883 -20.163 65.939 1.00 88.19 449 LYS A CA 1
ATOM 3383 C C . LYS A 1 449 ? 37.036 -21.290 66.518 1.00 88.19 449 LYS A C 1
ATOM 3385 O O . LYS A 1 449 ? 35.868 -21.427 66.178 1.00 88.19 449 LYS A O 1
ATOM 3390 N N . PHE A 1 450 ? 37.615 -22.085 67.406 1.00 84.62 450 PHE A N 1
ATOM 3391 C CA . PHE A 1 450 ? 36.971 -23.221 68.058 1.00 84.62 450 PHE A CA 1
ATOM 3392 C C . PHE A 1 450 ? 36.777 -22.946 69.548 1.00 84.62 450 PHE A C 1
ATOM 3394 O O . PHE A 1 450 ? 37.642 -22.360 70.202 1.00 84.62 450 PHE A O 1
ATOM 3401 N N . ALA A 1 451 ? 35.674 -23.435 70.118 1.00 83.31 451 ALA A N 1
ATOM 3402 C CA . ALA A 1 451 ? 35.443 -23.355 71.563 1.00 83.31 451 ALA A CA 1
ATOM 3403 C C . ALA A 1 451 ? 36.447 -24.208 72.370 1.00 83.31 451 ALA A C 1
ATOM 3405 O O . ALA A 1 451 ? 36.795 -23.866 73.500 1.00 83.31 451 ALA A O 1
ATOM 3406 N N . VAL A 1 452 ? 36.931 -25.306 71.778 1.00 82.81 452 VAL A N 1
ATOM 3407 C CA . VAL A 1 452 ? 37.968 -26.197 72.319 1.00 82.81 452 VAL A CA 1
ATOM 3408 C C . VAL A 1 452 ? 38.988 -26.466 71.216 1.00 82.81 452 VAL A C 1
ATOM 3410 O O . VAL A 1 452 ? 38.601 -26.715 70.077 1.00 82.81 452 VAL A O 1
ATOM 3413 N N . ALA A 1 453 ? 40.283 -26.416 71.540 1.00 83.75 453 ALA A N 1
ATOM 3414 C CA . ALA A 1 453 ? 41.342 -26.618 70.556 1.00 83.75 453 ALA A CA 1
ATOM 3415 C C . ALA A 1 453 ? 41.234 -28.018 69.914 1.00 83.75 453 ALA A C 1
ATOM 3417 O O . ALA A 1 453 ? 41.226 -29.016 70.644 1.00 83.75 453 ALA A O 1
ATOM 3418 N N . PRO A 1 454 ? 41.151 -28.121 68.575 1.00 83.88 454 PRO A N 1
ATOM 3419 C CA . PRO A 1 454 ? 41.072 -29.411 67.904 1.00 83.88 454 PRO A CA 1
ATOM 3420 C C . PRO A 1 454 ? 42.366 -30.208 68.094 1.00 83.88 454 PRO A C 1
ATOM 3422 O O . PRO A 1 454 ? 43.466 -29.651 68.074 1.00 83.88 454 PRO A O 1
ATOM 3425 N N . ALA A 1 455 ? 42.234 -31.528 68.261 1.00 82.75 455 ALA A N 1
ATOM 3426 C CA . ALA A 1 455 ? 43.369 -32.438 68.402 1.00 82.75 455 ALA A CA 1
ATOM 3427 C C . ALA A 1 455 ? 44.320 -32.360 67.191 1.00 82.75 455 ALA A C 1
ATOM 3429 O O . ALA A 1 455 ? 43.927 -31.931 66.106 1.00 82.75 455 ALA A O 1
ATOM 3430 N N . LEU A 1 456 ? 45.572 -32.797 67.366 1.00 83.19 456 LEU A N 1
ATOM 3431 C CA . LEU A 1 456 ? 46.587 -32.755 66.309 1.00 83.19 456 LEU A CA 1
ATOM 3432 C C . LEU A 1 456 ? 46.094 -33.457 65.029 1.00 83.19 456 LEU A C 1
ATOM 3434 O O . LEU A 1 456 ? 45.815 -34.654 65.053 1.00 83.19 456 LEU A O 1
ATOM 3438 N N . ASN A 1 457 ? 46.013 -32.715 63.919 1.00 81.50 457 ASN A N 1
ATOM 3439 C CA . ASN A 1 457 ? 45.449 -33.145 62.632 1.00 81.50 457 ASN A CA 1
ATOM 3440 C C . ASN A 1 457 ? 44.044 -33.766 62.731 1.00 81.50 457 ASN A C 1
ATOM 3442 O O . ASN A 1 457 ? 43.683 -34.588 61.888 1.00 81.50 457 ASN A O 1
ATOM 3446 N N . GLY A 1 458 ? 43.269 -33.405 63.757 1.00 80.94 458 GLY A N 1
ATOM 3447 C CA . GLY A 1 458 ? 41.980 -34.018 64.075 1.00 80.94 458 GLY A CA 1
ATOM 3448 C C . GLY A 1 458 ? 40.839 -33.594 63.154 1.00 80.94 458 GLY A C 1
ATOM 3449 O O . GLY A 1 458 ? 39.815 -34.267 63.121 1.00 80.94 458 GLY A O 1
ATOM 3450 N N . ILE A 1 459 ? 41.007 -32.519 62.380 1.00 86.75 459 ILE A N 1
ATOM 3451 C CA . ILE A 1 459 ? 39.997 -32.011 61.445 1.00 86.75 459 ILE A CA 1
ATOM 3452 C C . ILE A 1 459 ? 40.583 -31.977 60.036 1.00 86.75 459 ILE A C 1
ATOM 3454 O O . ILE A 1 459 ? 41.747 -31.640 59.836 1.00 86.75 459 ILE A O 1
ATOM 3458 N N . ARG A 1 460 ? 39.776 -32.302 59.030 1.00 87.50 460 ARG A N 1
ATOM 3459 C CA . ARG A 1 460 ? 40.085 -32.101 57.617 1.00 87.50 460 ARG A CA 1
ATOM 3460 C C . ARG A 1 460 ? 39.153 -31.041 57.055 1.00 87.50 460 ARG A C 1
ATOM 3462 O O . ARG A 1 460 ? 37.942 -31.232 56.995 1.00 87.50 460 ARG A O 1
ATOM 3469 N N . ALA A 1 461 ? 39.735 -29.937 56.623 1.00 87.25 461 ALA A N 1
ATOM 3470 C CA . ALA A 1 461 ? 39.025 -28.839 56.002 1.00 87.25 461 ALA A CA 1
ATOM 3471 C C . ALA A 1 461 ? 39.027 -28.994 54.485 1.00 87.25 461 ALA A C 1
ATOM 3473 O O . ALA A 1 461 ? 40.042 -29.347 53.883 1.00 87.25 461 ALA A O 1
ATOM 3474 N N . THR A 1 462 ? 37.871 -28.737 53.885 1.00 88.25 462 THR A N 1
ATOM 3475 C CA . THR A 1 462 ? 37.691 -28.599 52.440 1.00 88.25 462 THR A CA 1
ATOM 3476 C C . THR A 1 462 ? 37.055 -27.242 52.190 1.00 88.25 462 THR A C 1
ATOM 3478 O O . THR A 1 462 ? 35.971 -26.968 52.699 1.00 88.25 462 THR A O 1
ATOM 3481 N N . ILE A 1 463 ? 37.748 -26.392 51.442 1.00 86.12 463 ILE A N 1
ATOM 3482 C CA . ILE A 1 463 ? 37.284 -25.066 51.040 1.00 86.12 463 ILE A CA 1
ATOM 3483 C C . ILE A 1 463 ? 37.095 -25.118 49.531 1.00 86.12 463 ILE A C 1
ATOM 3485 O O . ILE A 1 463 ? 38.052 -25.418 48.826 1.00 86.12 463 ILE A O 1
ATOM 3489 N N . SER A 1 464 ? 35.898 -24.853 49.025 1.00 85.69 464 SER A N 1
ATOM 3490 C CA . SER A 1 464 ? 35.615 -24.779 47.585 1.00 85.69 464 SER A CA 1
ATOM 3491 C C . SER A 1 464 ? 35.098 -23.399 47.208 1.00 85.69 464 SER A C 1
ATOM 3493 O O . SER A 1 464 ? 34.383 -22.785 47.995 1.00 85.69 464 SER A O 1
ATOM 3495 N N . THR A 1 465 ? 35.432 -22.911 46.018 1.00 79.81 465 THR A N 1
ATOM 3496 C CA . THR A 1 465 ? 34.997 -21.586 45.556 1.00 79.81 465 THR A CA 1
ATOM 3497 C C . THR A 1 465 ? 33.633 -21.636 44.867 1.00 79.81 465 THR A C 1
ATOM 3499 O O . THR A 1 465 ? 33.310 -22.601 44.171 1.00 79.81 465 THR A O 1
ATOM 3502 N N . ALA A 1 466 ? 32.832 -20.583 45.034 1.00 66.00 466 ALA A N 1
ATOM 3503 C CA . ALA A 1 466 ? 31.618 -20.348 44.259 1.00 66.00 466 ALA A CA 1
ATOM 3504 C C . ALA A 1 466 ? 31.894 -19.250 43.221 1.00 66.00 466 ALA A C 1
ATOM 3506 O O . ALA A 1 466 ? 31.948 -18.074 43.552 1.00 66.00 466 ALA A O 1
ATOM 3507 N N . GLY A 1 467 ? 32.098 -19.645 41.960 1.00 64.62 467 GLY A N 1
ATOM 3508 C CA . GLY A 1 467 ? 32.261 -18.713 40.838 1.00 64.62 467 GLY A CA 1
ATOM 3509 C C . GLY A 1 467 ? 33.597 -17.954 40.802 1.00 64.62 467 GLY A C 1
ATOM 3510 O O . GLY A 1 467 ? 33.586 -16.726 40.850 1.00 64.62 467 GLY A O 1
ATOM 3511 N N . PRO A 1 468 ? 34.758 -18.632 40.675 1.00 60.12 468 PRO A N 1
ATOM 3512 C CA . PRO A 1 468 ? 36.016 -17.923 40.454 1.00 60.12 468 PRO A CA 1
ATOM 3513 C C . PRO A 1 468 ? 35.961 -17.128 39.140 1.00 60.12 468 PRO A C 1
ATOM 3515 O O . PRO A 1 468 ? 35.413 -17.603 38.139 1.00 60.12 468 PRO A O 1
ATOM 3518 N N . VAL A 1 469 ? 36.574 -15.938 39.122 1.00 52.31 469 VAL A N 1
ATOM 3519 C CA . VAL A 1 469 ? 36.799 -15.182 37.881 1.00 52.31 469 VAL A CA 1
ATOM 3520 C C . VAL A 1 469 ? 37.606 -16.082 36.952 1.00 52.31 469 VAL A C 1
ATOM 3522 O O . VAL A 1 469 ? 38.766 -16.389 37.221 1.00 52.31 469 VAL A O 1
ATOM 3525 N N . SER A 1 470 ? 36.974 -16.556 35.879 1.00 55.22 470 SER A N 1
ATOM 3526 C CA . SER A 1 470 ? 37.641 -17.401 34.893 1.00 55.22 470 SER A CA 1
ATOM 3527 C C . SER A 1 470 ? 38.719 -16.569 34.203 1.00 55.22 470 SER A C 1
ATOM 3529 O O . SER A 1 470 ? 38.431 -15.738 33.344 1.00 55.22 470 SER A O 1
ATOM 3531 N N . ALA A 1 471 ? 39.970 -16.746 34.623 1.00 52.25 471 ALA A N 1
ATOM 3532 C CA . ALA A 1 471 ? 41.113 -16.119 33.985 1.00 52.25 471 ALA A CA 1
ATOM 3533 C C . ALA A 1 471 ? 41.498 -16.959 32.762 1.00 52.25 471 ALA A C 1
ATOM 3535 O O . ALA A 1 471 ? 42.238 -17.935 32.859 1.00 52.25 471 ALA A O 1
ATOM 3536 N N . PHE A 1 472 ? 40.955 -16.594 31.604 1.00 54.00 472 PHE A N 1
ATOM 3537 C CA . PHE A 1 472 ? 41.303 -17.220 30.333 1.00 54.00 472 PHE A CA 1
ATOM 3538 C C . PHE A 1 472 ? 42.653 -16.668 29.853 1.00 54.00 472 PHE A C 1
ATOM 3540 O O . PHE A 1 472 ? 42.727 -15.548 29.348 1.00 54.00 472 PHE A O 1
ATOM 3547 N N . GLN A 1 473 ? 43.737 -17.429 30.026 1.00 52.41 473 GLN A N 1
ATOM 3548 C CA . GLN A 1 473 ? 45.011 -17.119 29.373 1.00 52.41 473 GLN A CA 1
ATOM 3549 C C . GLN A 1 473 ? 45.082 -17.783 27.998 1.00 52.41 473 GLN A C 1
ATOM 3551 O O . GLN A 1 473 ? 44.729 -18.950 27.833 1.00 52.41 473 GLN A O 1
ATOM 3556 N N . ALA A 1 474 ? 45.590 -17.043 27.011 1.00 46.81 474 ALA A N 1
ATOM 3557 C CA . ALA A 1 474 ? 46.016 -17.622 25.746 1.00 46.81 474 ALA A CA 1
ATOM 3558 C C . ALA A 1 474 ? 47.162 -18.604 26.028 1.00 46.81 474 ALA A C 1
ATOM 3560 O O . ALA A 1 474 ? 48.236 -18.186 26.463 1.00 46.81 474 ALA A O 1
ATOM 3561 N N . HIS A 1 475 ? 46.939 -19.899 25.812 1.00 56.22 475 HIS A N 1
ATOM 3562 C CA . HIS A 1 475 ? 48.002 -20.890 25.921 1.00 56.22 475 HIS A CA 1
ATOM 3563 C C . HIS A 1 475 ? 48.643 -21.072 24.544 1.00 56.22 475 HIS A C 1
ATOM 3565 O O . HIS A 1 475 ? 47.972 -21.340 23.550 1.00 56.22 475 HIS A O 1
ATOM 3571 N N . THR A 1 476 ? 49.953 -20.871 24.473 1.00 56.16 476 THR A N 1
ATOM 3572 C CA . THR A 1 476 ? 50.761 -21.150 23.287 1.00 56.16 476 THR A CA 1
ATOM 3573 C C . THR A 1 476 ? 51.607 -22.387 23.565 1.00 56.16 476 THR A C 1
ATOM 3575 O O . THR A 1 476 ? 52.189 -22.519 24.641 1.00 56.16 476 THR A O 1
ATOM 3578 N N . HIS A 1 477 ? 51.669 -23.310 22.605 1.00 63.72 477 HIS A N 1
ATOM 3579 C CA . HIS A 1 477 ? 52.572 -24.456 22.668 1.00 63.72 477 HIS A CA 1
ATOM 3580 C C . HIS A 1 477 ? 53.890 -24.094 21.990 1.00 63.72 477 HIS A C 1
ATOM 3582 O O . HIS A 1 477 ? 53.903 -23.583 20.868 1.00 63.72 477 HIS A O 1
ATOM 3588 N N . THR A 1 478 ? 55.012 -24.349 22.656 1.00 67.94 478 THR A N 1
ATOM 3589 C CA . THR A 1 478 ? 56.319 -24.280 21.997 1.00 67.94 478 THR A CA 1
ATOM 3590 C C . THR A 1 478 ? 56.526 -25.537 21.151 1.00 67.94 478 THR A C 1
ATOM 3592 O O . THR A 1 478 ? 55.973 -26.590 21.456 1.00 67.94 478 THR A O 1
ATOM 3595 N N . MET A 1 479 ? 57.305 -25.447 20.067 1.00 61.22 479 MET A N 1
ATOM 3596 C CA . MET A 1 479 ? 57.464 -26.545 19.095 1.00 61.22 479 MET A CA 1
ATOM 3597 C C . MET A 1 479 ? 57.900 -27.872 19.745 1.00 61.22 479 MET A C 1
ATOM 3599 O O . MET A 1 479 ? 57.418 -28.925 19.349 1.00 61.22 479 MET A O 1
ATOM 3603 N N . GLY A 1 480 ? 58.723 -27.816 20.799 1.00 63.44 480 GLY A N 1
ATOM 3604 C CA . GLY A 1 480 ? 59.166 -28.995 21.554 1.00 63.44 480 GLY A CA 1
ATOM 3605 C C . GLY A 1 480 ? 58.116 -29.609 22.491 1.00 63.44 480 GLY A C 1
ATOM 3606 O O . GLY A 1 480 ? 58.379 -30.638 23.100 1.00 63.44 480 GLY A O 1
ATOM 3607 N N . GLN A 1 481 ? 56.944 -28.987 22.638 1.00 65.94 481 GLN A N 1
ATOM 3608 C CA . GLN A 1 481 ? 55.805 -29.537 23.384 1.00 65.94 481 GLN A CA 1
ATOM 3609 C C . GLN A 1 481 ? 54.853 -30.343 22.488 1.00 65.94 481 GLN A C 1
ATOM 3611 O O . GLN A 1 481 ? 53.920 -30.955 23.004 1.00 65.94 481 GLN A O 1
ATOM 3616 N N . ILE A 1 482 ? 55.063 -30.330 21.166 1.00 71.38 482 ILE A N 1
ATOM 3617 C CA . ILE A 1 482 ? 54.245 -31.046 20.185 1.00 71.38 482 ILE A CA 1
ATOM 3618 C C . ILE A 1 482 ? 55.082 -32.202 19.627 1.00 71.38 482 ILE A C 1
ATOM 3620 O O . ILE A 1 482 ? 55.932 -31.997 18.758 1.00 71.38 482 ILE A O 1
ATOM 3624 N N . ASP A 1 483 ? 54.841 -33.414 20.134 1.00 70.81 483 ASP A N 1
ATOM 3625 C CA . ASP A 1 483 ? 55.560 -34.622 19.713 1.00 70.81 483 ASP A CA 1
ATOM 3626 C C . ASP A 1 483 ? 55.509 -34.797 18.181 1.00 70.81 483 ASP A C 1
ATOM 3628 O O . ASP A 1 483 ? 54.438 -34.872 17.577 1.00 70.81 483 ASP A O 1
ATOM 3632 N N . GLY A 1 484 ? 56.687 -34.857 17.549 1.00 75.31 484 GLY A N 1
ATOM 3633 C CA . GLY A 1 484 ? 56.860 -35.127 16.113 1.00 75.31 484 GLY A CA 1
ATOM 3634 C C . GLY A 1 484 ? 56.820 -33.912 15.170 1.00 75.31 484 GLY A C 1
ATOM 3635 O O . GLY A 1 484 ? 57.131 -34.059 13.987 1.00 75.31 484 GLY A O 1
ATOM 3636 N N . LEU A 1 485 ? 56.493 -32.703 15.645 1.00 79.31 485 LEU A N 1
ATOM 3637 C CA . LEU A 1 485 ? 56.416 -31.515 14.774 1.00 79.31 485 LEU A CA 1
ATOM 3638 C C . LEU A 1 485 ? 57.799 -31.046 14.277 1.00 79.31 485 LEU A C 1
ATOM 3640 O O . LEU A 1 485 ? 57.947 -30.653 13.119 1.00 79.31 485 LEU A O 1
ATOM 3644 N N . GLU A 1 486 ? 58.818 -31.114 15.135 1.00 83.06 486 GLU A N 1
ATOM 3645 C CA . GLU A 1 486 ? 60.194 -30.716 14.802 1.00 83.06 486 GLU A CA 1
ATOM 3646 C C . GLU A 1 486 ? 60.841 -31.651 13.764 1.00 83.06 486 GLU A C 1
ATOM 3648 O O . GLU A 1 486 ? 61.563 -31.200 12.870 1.00 83.06 486 GLU A O 1
ATOM 3653 N N . GLU A 1 487 ? 60.521 -32.944 13.820 1.00 85.06 487 GLU A N 1
ATOM 3654 C CA . GLU A 1 487 ? 60.994 -33.936 12.849 1.00 85.06 487 GLU A CA 1
ATOM 3655 C C . GLU A 1 487 ? 60.399 -33.674 11.456 1.00 85.06 487 GLU A C 1
ATOM 3657 O O . GLU A 1 487 ? 61.135 -33.627 10.467 1.00 85.06 487 GLU A O 1
ATOM 3662 N N . LEU A 1 488 ? 59.091 -33.393 11.380 1.00 83.69 488 LEU A N 1
ATOM 3663 C CA . LEU A 1 488 ? 58.392 -33.093 10.122 1.00 83.69 488 LEU A CA 1
ATOM 3664 C C . LEU A 1 488 ? 58.893 -31.810 9.443 1.00 83.69 488 LEU A C 1
ATOM 3666 O O . LEU A 1 488 ? 59.066 -31.776 8.222 1.00 83.69 488 LEU A O 1
ATOM 3670 N N . LEU A 1 489 ? 59.139 -30.747 10.215 1.00 84.94 489 LEU A N 1
ATOM 3671 C CA . LEU A 1 489 ? 59.668 -29.483 9.685 1.00 84.94 489 LEU A CA 1
ATOM 3672 C C . LEU A 1 489 ? 61.105 -29.629 9.174 1.00 84.94 489 LEU A C 1
ATOM 3674 O O . LEU A 1 489 ? 61.465 -29.051 8.141 1.00 84.94 489 LEU A O 1
ATOM 3678 N N . THR A 1 490 ? 61.910 -30.443 9.857 1.00 86.94 490 THR A N 1
ATOM 3679 C CA . THR A 1 490 ? 63.280 -30.754 9.437 1.00 86.94 490 THR A CA 1
ATOM 3680 C C . THR A 1 490 ? 63.286 -31.543 8.123 1.00 86.94 490 THR A C 1
ATOM 3682 O O . THR A 1 490 ? 64.055 -31.225 7.212 1.00 86.94 490 THR A O 1
ATOM 3685 N N . GLU A 1 491 ? 62.375 -32.508 7.968 1.00 89.94 491 GLU A N 1
ATOM 3686 C CA . GLU A 1 491 ? 62.212 -33.278 6.729 1.00 89.94 491 GLU A CA 1
ATOM 3687 C C . GLU A 1 491 ? 61.784 -32.392 5.542 1.00 89.94 491 GLU A C 1
ATOM 3689 O O . GLU A 1 491 ? 62.359 -32.478 4.451 1.00 89.94 491 GLU A O 1
ATOM 3694 N N . LEU A 1 492 ? 60.815 -31.494 5.752 1.00 85.25 492 LEU A N 1
ATOM 3695 C CA . LEU A 1 492 ? 60.341 -30.544 4.736 1.00 85.25 492 LEU A CA 1
ATOM 3696 C C . LEU A 1 492 ? 61.444 -29.589 4.272 1.00 85.25 492 LEU A C 1
ATOM 3698 O O . LEU A 1 492 ? 61.618 -29.387 3.069 1.00 85.25 492 LEU A O 1
ATOM 3702 N N . THR A 1 493 ? 62.224 -29.059 5.214 1.00 85.44 493 THR A N 1
ATOM 3703 C CA . THR A 1 493 ? 63.363 -28.183 4.907 1.00 85.44 493 THR A CA 1
ATOM 3704 C C . THR A 1 493 ? 64.410 -28.921 4.067 1.00 85.44 493 THR A C 1
ATOM 3706 O O . THR A 1 493 ? 64.914 -28.375 3.085 1.00 85.44 493 THR A O 1
ATOM 3709 N N . GLY A 1 494 ? 64.670 -30.197 4.375 1.00 87.44 494 GLY A N 1
ATOM 3710 C CA . GLY A 1 494 ? 65.554 -31.044 3.571 1.00 87.44 494 GLY A CA 1
ATOM 3711 C C . GLY A 1 494 ? 65.059 -31.247 2.134 1.00 87.44 494 GLY A C 1
ATOM 3712 O O . GLY A 1 494 ? 65.846 -31.164 1.192 1.00 87.44 494 GLY A O 1
ATOM 3713 N N . ARG A 1 495 ? 63.750 -31.453 1.934 1.00 83.25 495 ARG A N 1
ATOM 3714 C CA . ARG A 1 495 ? 63.156 -31.615 0.590 1.00 83.25 495 ARG A CA 1
ATOM 3715 C C . ARG A 1 495 ? 63.226 -30.339 -0.249 1.00 83.25 495 ARG A C 1
ATOM 3717 O O . ARG A 1 495 ? 63.432 -30.431 -1.458 1.00 83.25 495 ARG A O 1
ATOM 3724 N N . VAL A 1 496 ? 63.056 -29.173 0.375 1.00 81.25 496 VAL A N 1
ATOM 3725 C CA . VAL A 1 496 ? 63.162 -27.873 -0.306 1.00 81.25 496 VAL A CA 1
ATOM 3726 C C . VAL A 1 496 ? 64.606 -27.592 -0.716 1.00 81.25 496 VAL A C 1
ATOM 3728 O O . VAL A 1 496 ? 64.835 -27.252 -1.872 1.00 81.25 496 VAL A O 1
ATOM 3731 N N . ALA A 1 497 ? 65.583 -27.847 0.159 1.00 79.56 497 ALA A N 1
ATOM 3732 C CA . ALA A 1 497 ? 66.998 -27.669 -0.174 1.00 79.56 497 ALA A CA 1
ATOM 3733 C C . ALA A 1 497 ? 67.431 -28.527 -1.383 1.00 79.56 497 ALA A C 1
ATOM 3735 O O . ALA A 1 497 ? 68.143 -28.049 -2.263 1.00 79.56 497 ALA A O 1
ATOM 3736 N N . VAL A 1 498 ? 66.938 -29.768 -1.480 1.00 78.81 498 VAL A N 1
ATOM 3737 C CA . VAL A 1 498 ? 67.186 -30.643 -2.642 1.00 78.81 498 VAL A CA 1
ATOM 3738 C C . VAL A 1 498 ? 66.531 -30.101 -3.920 1.00 78.81 498 VAL A C 1
ATOM 3740 O O . VAL A 1 498 ? 67.121 -30.183 -4.994 1.00 78.81 498 VAL A O 1
ATOM 3743 N N . LEU A 1 499 ? 65.321 -29.535 -3.837 1.00 70.38 499 LEU A N 1
ATOM 3744 C CA . LEU A 1 499 ? 64.652 -28.914 -4.990 1.00 70.38 499 LEU A CA 1
ATOM 3745 C C . LEU A 1 499 ? 65.397 -27.671 -5.489 1.00 70.38 499 LEU A C 1
ATOM 3747 O O . LEU A 1 499 ? 65.496 -27.463 -6.699 1.00 70.38 499 LEU A O 1
ATOM 3751 N N . GLU A 1 500 ? 65.931 -26.873 -4.569 1.00 71.62 500 GLU A N 1
ATOM 3752 C CA . GLU A 1 500 ? 66.716 -25.681 -4.887 1.00 71.62 500 GLU A CA 1
ATOM 3753 C C . GLU A 1 500 ? 68.074 -26.035 -5.515 1.00 71.62 500 GLU A C 1
ATOM 3755 O O . GLU A 1 500 ? 68.531 -25.329 -6.412 1.00 71.62 500 GLU A O 1
ATOM 3760 N N . GLU A 1 501 ? 68.684 -27.163 -5.133 1.00 70.25 501 GLU A N 1
ATOM 3761 C CA . GLU A 1 501 ? 69.940 -27.655 -5.721 1.00 70.25 501 GLU A CA 1
ATOM 3762 C C . GLU A 1 501 ? 69.760 -28.217 -7.150 1.00 70.25 501 GLU A C 1
ATOM 3764 O O . GLU A 1 501 ? 70.679 -28.159 -7.971 1.00 70.25 501 GLU A O 1
ATOM 3769 N N . VAL A 1 502 ? 68.568 -28.731 -7.485 1.00 68.31 502 VAL A N 1
ATOM 3770 C CA . VAL A 1 502 ? 68.269 -29.372 -8.784 1.00 68.31 502 VAL A CA 1
ATOM 3771 C C . VAL A 1 502 ? 67.926 -28.371 -9.898 1.00 68.31 502 VAL A C 1
ATOM 3773 O O . VAL A 1 502 ? 67.931 -28.753 -11.068 1.00 68.31 502 VAL A O 1
ATOM 3776 N N . LEU A 1 503 ? 67.670 -27.095 -9.594 1.00 60.81 503 LEU A N 1
ATOM 3777 C CA . LEU A 1 503 ? 67.402 -26.054 -10.597 1.00 60.81 503 LEU A CA 1
ATOM 3778 C C . LEU A 1 503 ? 68.707 -25.333 -10.998 1.00 60.81 503 LEU A C 1
ATOM 3780 O O . LEU A 1 503 ? 69.148 -24.438 -10.276 1.00 60.81 503 LEU A O 1
ATOM 3784 N N . PRO A 1 504 ? 69.342 -25.633 -12.154 1.00 50.31 504 PRO A N 1
ATOM 3785 C CA . PRO A 1 504 ? 70.498 -24.875 -12.592 1.00 50.31 504 PRO A CA 1
ATOM 3786 C C . PRO A 1 504 ? 70.043 -23.568 -13.243 1.00 50.31 504 PRO A C 1
ATOM 3788 O O . PRO A 1 504 ? 69.131 -23.532 -14.071 1.00 50.31 504 PRO A O 1
ATOM 3791 N N . ALA A 1 505 ? 70.745 -22.496 -12.888 1.00 56.34 505 ALA A N 1
ATOM 3792 C CA . ALA A 1 505 ? 70.647 -21.165 -13.464 1.00 56.34 505 ALA A CA 1
ATOM 3793 C C . ALA A 1 505 ? 70.652 -21.179 -15.009 1.00 56.34 505 ALA A C 1
ATOM 3795 O O . ALA A 1 505 ? 71.699 -21.283 -15.645 1.00 56.34 505 ALA A O 1
ATOM 3796 N N . ALA A 1 506 ? 69.481 -21.007 -15.617 1.00 41.28 506 ALA A N 1
ATOM 3797 C CA . ALA A 1 506 ? 69.331 -20.663 -17.024 1.00 41.28 506 ALA A CA 1
ATOM 3798 C C . ALA A 1 506 ? 68.164 -19.684 -17.156 1.00 41.28 506 ALA A C 1
ATOM 3800 O O . ALA A 1 506 ? 67.021 -20.028 -16.872 1.00 41.28 506 ALA A O 1
ATOM 3801 N N . GLN A 1 507 ? 68.456 -18.455 -17.583 1.00 57.31 507 GLN A N 1
ATOM 3802 C CA . GLN A 1 507 ? 67.433 -17.562 -18.117 1.00 57.31 507 GLN A CA 1
ATOM 3803 C C . GLN A 1 507 ? 66.906 -18.117 -19.450 1.00 57.31 507 GLN A C 1
ATOM 3805 O O . GLN A 1 507 ? 67.714 -18.370 -20.345 1.00 57.31 507 GLN A O 1
ATOM 3810 N N . PRO A 1 508 ? 65.582 -18.197 -19.650 1.00 45.19 508 PRO A N 1
ATOM 3811 C CA . PRO A 1 508 ? 64.969 -18.174 -20.971 1.00 45.19 508 PRO A CA 1
ATOM 3812 C C . PRO A 1 508 ? 64.254 -16.817 -21.120 1.00 45.19 508 PRO A C 1
ATOM 3814 O O . PRO A 1 508 ? 63.352 -16.483 -20.363 1.00 45.19 508 PRO A O 1
ATOM 3817 N N . GLY A 1 509 ? 64.678 -15.914 -22.000 1.00 40.25 509 GLY A N 1
ATOM 3818 C CA . GLY A 1 509 ? 64.772 -16.177 -23.429 1.00 40.25 509 GLY A CA 1
ATOM 3819 C C . GLY A 1 509 ? 63.376 -16.032 -24.027 1.00 40.25 509 GLY A C 1
ATOM 3820 O O . GLY A 1 509 ? 62.508 -16.854 -23.757 1.00 40.25 509 GLY A O 1
ATOM 3821 N N . TYR A 1 510 ? 63.179 -14.957 -24.795 1.00 49.59 510 TYR A N 1
ATOM 3822 C CA . TYR A 1 510 ? 62.001 -14.675 -25.620 1.00 49.59 510 TYR A CA 1
ATOM 3823 C C . TYR A 1 510 ? 61.336 -15.963 -26.128 1.00 49.59 510 TYR A C 1
ATOM 3825 O O . TYR A 1 510 ? 61.917 -16.690 -26.936 1.00 49.59 510 TYR A O 1
ATOM 3833 N N . VAL A 1 511 ? 60.110 -16.224 -25.679 1.00 38.50 511 VAL A N 1
ATOM 3834 C CA . VAL A 1 511 ? 59.269 -17.261 -26.275 1.00 38.50 511 VAL A CA 1
ATOM 3835 C C . VAL A 1 511 ? 58.588 -16.624 -27.486 1.00 38.50 511 VAL A C 1
ATOM 3837 O O . VAL A 1 511 ? 57.894 -15.613 -27.364 1.00 38.50 511 VAL A O 1
ATOM 3840 N N . SER A 1 512 ? 58.842 -17.197 -28.665 1.00 47.59 512 SER A N 1
ATOM 3841 C CA . SER A 1 512 ? 58.015 -17.063 -29.876 1.00 47.59 512 SER A CA 1
ATOM 3842 C C . SER A 1 512 ? 56.527 -17.091 -29.495 1.00 47.59 512 SER A C 1
ATOM 3844 O O . SER A 1 512 ? 56.204 -17.804 -28.546 1.00 47.59 512 SER A O 1
ATOM 3846 N N . PRO A 1 513 ? 55.614 -16.350 -30.158 1.00 46.53 513 PRO A N 1
ATOM 3847 C CA . PRO A 1 513 ? 54.227 -16.278 -29.721 1.00 46.53 513 PRO A CA 1
ATOM 3848 C C . PRO A 1 513 ? 53.643 -17.684 -29.726 1.00 46.53 513 PRO A C 1
ATOM 3850 O O . PRO A 1 513 ? 53.349 -18.244 -30.781 1.00 46.53 513 PRO A O 1
ATOM 3853 N N . ASP A 1 514 ? 53.471 -18.252 -28.536 1.00 42.88 514 ASP A N 1
ATOM 3854 C CA . ASP A 1 514 ? 52.516 -19.322 -28.375 1.00 42.88 514 ASP A CA 1
ATOM 3855 C C . ASP A 1 514 ? 51.197 -18.756 -28.891 1.00 42.88 514 ASP A C 1
ATOM 3857 O O . ASP A 1 514 ? 50.795 -17.636 -28.534 1.00 42.88 514 ASP A O 1
ATOM 3861 N N . ALA A 1 515 ? 50.541 -19.519 -29.759 1.00 51.28 515 ALA A N 1
ATOM 3862 C CA . ALA A 1 515 ? 49.148 -19.328 -30.110 1.00 51.28 515 ALA A CA 1
ATOM 3863 C C . ALA A 1 515 ? 48.316 -19.588 -28.845 1.00 51.28 515 ALA A C 1
ATOM 3865 O O . ALA A 1 515 ? 47.619 -20.590 -28.732 1.00 51.28 515 ALA A O 1
ATOM 3866 N N . GLY A 1 516 ? 48.460 -18.722 -27.836 1.00 53.16 516 GLY A N 1
ATOM 3867 C CA . GLY A 1 516 ? 47.682 -18.779 -26.616 1.00 53.16 516 GLY A CA 1
ATOM 3868 C C . GLY A 1 516 ? 46.231 -18.756 -27.045 1.00 53.16 516 GLY A C 1
ATOM 3869 O O . GLY A 1 516 ? 45.858 -17.876 -27.826 1.00 53.16 516 GLY A O 1
ATOM 3870 N N . GLY A 1 517 ? 45.474 -19.757 -26.608 1.00 65.12 517 GLY A N 1
ATOM 3871 C CA . GLY A 1 517 ? 44.112 -19.983 -27.067 1.00 65.12 517 GLY A CA 1
ATOM 3872 C C . GLY A 1 517 ? 43.266 -18.711 -27.058 1.00 65.12 517 GLY A C 1
ATOM 3873 O O . GLY A 1 517 ? 43.529 -17.763 -26.312 1.00 65.12 517 GLY A O 1
ATOM 3874 N N . GLU A 1 518 ? 42.258 -18.701 -27.924 1.00 79.62 518 GLU A N 1
ATOM 3875 C CA . GLU A 1 518 ? 41.199 -17.695 -27.922 1.00 79.62 518 GLU A CA 1
ATOM 3876 C C . GLU A 1 518 ? 40.652 -17.558 -26.491 1.00 79.62 518 GLU A C 1
ATOM 3878 O O . GLU A 1 518 ? 40.135 -18.525 -25.926 1.00 79.62 518 GLU A O 1
ATOM 3883 N N . ILE A 1 519 ? 40.796 -16.374 -25.889 1.00 85.50 519 ILE A N 1
ATOM 3884 C CA . ILE A 1 519 ? 40.187 -16.089 -24.585 1.00 85.50 519 ILE A CA 1
ATOM 3885 C C . ILE A 1 519 ? 38.745 -15.698 -24.873 1.00 85.50 519 ILE A C 1
ATOM 3887 O O . ILE A 1 519 ? 38.510 -14.715 -25.574 1.00 85.50 519 ILE A O 1
ATOM 3891 N N . LYS A 1 520 ? 37.787 -16.467 -24.358 1.00 87.62 520 LYS A N 1
ATOM 3892 C CA . LYS A 1 520 ? 36.354 -16.211 -24.532 1.00 87.62 520 LYS A CA 1
ATOM 3893 C C . LYS A 1 520 ? 35.780 -15.596 -23.265 1.00 87.62 520 LYS A C 1
ATOM 3895 O O . LYS A 1 520 ? 36.088 -16.058 -22.170 1.00 87.62 520 LYS A O 1
ATOM 3900 N N . PHE A 1 521 ? 34.948 -14.575 -23.432 1.00 87.06 521 PHE A N 1
ATOM 3901 C CA . PHE A 1 521 ? 34.102 -14.051 -22.370 1.00 87.06 521 PHE A CA 1
ATOM 3902 C C . PHE A 1 521 ? 32.672 -14.513 -22.622 1.00 87.06 521 PHE A C 1
ATOM 3904 O O . PHE A 1 521 ? 32.087 -14.193 -23.660 1.00 87.06 521 PHE A O 1
ATOM 3911 N N . ASP A 1 522 ? 32.118 -15.247 -21.663 1.00 85.38 522 ASP A N 1
ATOM 3912 C CA . ASP A 1 522 ? 30.719 -15.651 -21.693 1.00 85.38 522 ASP A CA 1
ATOM 3913 C C . ASP A 1 522 ? 29.862 -14.469 -21.233 1.00 85.38 522 ASP A C 1
ATOM 3915 O O . ASP A 1 522 ? 29.771 -14.157 -20.045 1.00 85.38 522 ASP A O 1
ATOM 3919 N N . ILE A 1 523 ? 29.280 -13.759 -22.200 1.00 86.75 523 ILE A N 1
ATOM 3920 C CA . ILE A 1 523 ? 28.310 -12.699 -21.928 1.00 86.75 523 ILE A CA 1
ATOM 3921 C C . ILE A 1 523 ? 26.956 -13.372 -21.677 1.00 86.75 523 ILE A C 1
ATOM 3923 O O . ILE A 1 523 ? 26.502 -14.116 -22.547 1.00 86.75 523 ILE A O 1
ATOM 3927 N N . PRO A 1 524 ? 26.309 -13.129 -20.523 1.00 82.38 524 PRO A N 1
ATOM 3928 C CA . PRO A 1 524 ? 25.032 -13.751 -20.212 1.00 82.38 524 PRO A CA 1
ATOM 3929 C C . PRO A 1 524 ? 23.943 -13.303 -21.189 1.00 82.38 524 PRO A C 1
ATOM 3931 O O . PRO A 1 524 ? 23.900 -12.145 -21.613 1.00 82.38 524 PRO A O 1
ATOM 3934 N N . ASP A 1 525 ? 23.035 -14.222 -21.504 1.00 81.56 525 ASP A N 1
ATOM 3935 C CA . ASP A 1 525 ? 21.824 -13.900 -22.244 1.00 81.56 525 ASP A CA 1
ATOM 3936 C C . ASP A 1 525 ? 20.951 -12.973 -21.390 1.00 81.56 525 ASP A C 1
ATOM 3938 O O . ASP A 1 525 ? 20.661 -13.256 -20.226 1.00 81.56 525 ASP A O 1
ATOM 3942 N N . LEU A 1 526 ? 20.520 -11.858 -21.977 1.00 85.19 526 LEU A N 1
ATOM 3943 C CA . LEU A 1 526 ? 19.615 -10.913 -21.336 1.00 85.19 526 LEU A CA 1
ATOM 3944 C C . LEU A 1 526 ? 18.303 -10.893 -22.112 1.00 85.19 526 LEU A C 1
ATOM 3946 O O . LEU A 1 526 ? 18.287 -10.489 -23.272 1.00 85.19 526 LEU A O 1
ATOM 3950 N N . VAL A 1 527 ? 17.212 -11.287 -21.458 1.00 87.25 527 VAL A N 1
ATOM 3951 C CA . VAL A 1 527 ? 15.835 -11.057 -21.912 1.00 87.25 527 VAL A CA 1
ATOM 3952 C C . VAL A 1 527 ? 15.121 -10.321 -20.791 1.00 87.25 527 VAL A C 1
ATOM 3954 O O . VAL A 1 527 ? 14.954 -10.860 -19.699 1.00 87.25 527 VAL A O 1
ATOM 3957 N N . GLU A 1 528 ? 14.697 -9.088 -21.049 1.00 86.38 528 GLU A N 1
ATOM 3958 C CA . GLU A 1 528 ? 13.997 -8.281 -20.053 1.00 86.38 528 GLU A CA 1
ATOM 3959 C C . GLU A 1 528 ? 12.766 -7.608 -20.662 1.00 86.38 528 GLU A C 1
ATOM 3961 O O . GLU A 1 528 ? 12.821 -7.018 -21.743 1.00 86.38 528 GLU A O 1
ATOM 3966 N N . ILE A 1 529 ? 11.650 -7.667 -19.935 1.00 86.56 529 ILE A N 1
ATOM 3967 C CA . ILE A 1 529 ? 10.434 -6.901 -20.212 1.00 86.56 529 ILE A CA 1
ATOM 3968 C C . ILE A 1 529 ? 10.195 -5.972 -19.025 1.00 86.56 529 ILE A C 1
ATOM 3970 O O . ILE A 1 529 ? 10.194 -6.406 -17.876 1.00 86.56 529 ILE A O 1
ATOM 3974 N N . PHE A 1 530 ? 9.969 -4.688 -19.281 1.00 82.56 530 PHE A N 1
ATOM 3975 C CA . PHE A 1 530 ? 9.759 -3.692 -18.228 1.00 82.56 530 PHE A CA 1
ATOM 3976 C C . PHE A 1 530 ? 8.984 -2.483 -18.788 1.00 82.56 530 PHE A C 1
ATOM 3978 O O . PHE A 1 530 ? 8.957 -2.317 -19.995 1.00 82.56 530 PHE A O 1
ATOM 3985 N N . PRO A 1 531 ? 8.362 -1.595 -17.996 1.00 76.38 531 PRO A N 1
ATOM 3986 C CA . PRO A 1 531 ? 8.148 -1.673 -16.556 1.00 76.38 531 PRO A CA 1
ATOM 3987 C C . PRO A 1 531 ? 7.060 -2.698 -16.200 1.00 76.38 531 PRO A C 1
ATOM 3989 O O . PRO A 1 531 ? 5.935 -2.600 -16.675 1.00 76.38 531 PRO A O 1
ATOM 3992 N N . GLY A 1 532 ? 7.362 -3.658 -15.323 1.00 69.62 532 GLY A N 1
ATOM 3993 C CA . GLY A 1 532 ? 6.396 -4.664 -14.873 1.00 69.62 532 GLY A CA 1
ATOM 3994 C C . GLY A 1 532 ? 6.921 -5.498 -13.708 1.00 69.62 532 GLY A C 1
ATOM 3995 O O . GLY A 1 532 ? 8.128 -5.654 -13.550 1.00 69.62 532 GLY A O 1
ATOM 3996 N N . ARG A 1 533 ? 6.017 -6.013 -12.864 1.00 66.38 533 ARG A N 1
ATOM 3997 C CA . ARG A 1 533 ? 6.368 -6.991 -11.825 1.00 66.38 533 ARG A CA 1
ATOM 3998 C C . ARG A 1 533 ? 6.114 -8.387 -12.364 1.00 66.38 533 ARG A C 1
ATOM 4000 O O . ARG A 1 533 ? 4.964 -8.810 -12.444 1.00 66.38 533 ARG A O 1
ATOM 4007 N N . PHE A 1 534 ? 7.189 -9.073 -12.705 1.00 70.75 534 PHE A N 1
ATOM 4008 C CA . PHE A 1 534 ? 7.165 -10.486 -13.043 1.00 70.75 534 PHE A CA 1
ATOM 4009 C C . PHE A 1 534 ? 7.502 -11.295 -11.788 1.00 70.75 534 PHE A C 1
ATOM 4011 O O . PHE A 1 534 ? 8.235 -10.819 -10.917 1.00 70.75 534 PHE A O 1
ATOM 4018 N N . ALA A 1 535 ? 6.915 -12.484 -11.650 1.00 68.44 535 ALA A N 1
ATOM 4019 C CA . ALA A 1 535 ? 7.345 -13.411 -10.610 1.00 68.44 535 ALA A CA 1
ATOM 4020 C C . ALA A 1 535 ? 8.821 -13.791 -10.856 1.00 68.44 535 ALA A C 1
ATOM 4022 O O . ALA A 1 535 ? 9.220 -13.840 -12.019 1.00 68.44 535 ALA A O 1
ATOM 4023 N N . PRO A 1 536 ? 9.621 -14.072 -9.811 1.00 60.91 536 PRO A N 1
ATOM 4024 C CA . PRO A 1 536 ? 11.038 -14.422 -9.967 1.00 60.91 536 PRO A CA 1
ATOM 4025 C C . PRO A 1 536 ? 11.282 -15.577 -10.952 1.00 60.91 536 PRO A C 1
ATOM 4027 O O . PRO A 1 536 ? 12.277 -15.564 -11.666 1.00 60.91 536 PRO A O 1
ATOM 4030 N N . ASP A 1 537 ? 10.330 -16.512 -11.044 1.00 65.12 537 ASP A N 1
ATOM 4031 C CA . ASP A 1 537 ? 10.403 -17.706 -11.898 1.00 65.12 537 ASP A CA 1
ATOM 4032 C C . ASP A 1 537 ? 9.584 -17.581 -13.198 1.00 65.12 537 ASP A C 1
ATOM 4034 O O . ASP A 1 537 ? 9.319 -18.575 -13.881 1.00 65.12 537 ASP A O 1
ATOM 4038 N N . ALA A 1 538 ? 9.113 -16.376 -13.537 1.00 66.25 538 ALA A N 1
ATOM 4039 C CA . ALA A 1 538 ? 8.335 -16.163 -14.751 1.00 66.25 538 ALA A CA 1
ATOM 4040 C C . ALA A 1 538 ? 9.217 -16.403 -15.985 1.00 66.25 538 ALA A C 1
ATOM 4042 O O . ALA A 1 538 ? 10.150 -15.648 -16.255 1.00 66.25 538 ALA A O 1
ATOM 4043 N N . LYS A 1 539 ? 8.897 -17.445 -16.759 1.00 70.38 539 LYS A N 1
ATOM 4044 C CA . LYS A 1 539 ? 9.527 -17.686 -18.060 1.00 70.38 539 LYS A CA 1
ATOM 4045 C C . LYS A 1 539 ? 9.051 -16.617 -19.038 1.00 70.38 539 LYS A C 1
ATOM 4047 O O . LYS A 1 539 ? 7.901 -16.646 -19.468 1.00 70.38 539 LYS A O 1
ATOM 4052 N N . LEU A 1 540 ? 9.921 -15.662 -19.345 1.00 74.44 540 LEU A N 1
ATOM 4053 C CA . LEU A 1 540 ? 9.659 -14.659 -20.371 1.00 74.44 540 LEU A CA 1
ATOM 4054 C C . LEU A 1 540 ? 9.775 -15.314 -21.752 1.00 74.44 540 LEU A C 1
ATOM 4056 O O . LEU A 1 540 ? 10.681 -16.108 -21.989 1.00 74.44 540 LEU A O 1
ATOM 4060 N N . GLU A 1 541 ? 8.854 -14.983 -22.657 1.00 81.19 541 GLU A N 1
ATOM 4061 C CA . GLU A 1 541 ? 8.929 -15.416 -24.054 1.00 81.19 541 GLU A CA 1
ATOM 4062 C C . GLU A 1 541 ? 10.193 -14.828 -24.701 1.00 81.19 541 GLU A C 1
ATOM 4064 O O . GLU A 1 541 ? 10.357 -13.609 -24.793 1.00 81.19 541 GLU A O 1
ATOM 4069 N N . GLU A 1 542 ? 11.099 -15.707 -25.133 1.00 79.38 542 GLU A N 1
ATOM 4070 C CA . GLU A 1 542 ? 12.390 -15.322 -25.710 1.00 79.38 542 GLU A CA 1
ATOM 4071 C C . GLU A 1 542 ? 12.252 -14.753 -27.126 1.00 79.38 542 GLU A C 1
ATOM 4073 O O . GLU A 1 542 ? 13.136 -14.030 -27.594 1.00 79.38 542 GLU A O 1
ATOM 4078 N N . ASP A 1 543 ? 11.175 -15.084 -27.837 1.00 85.06 543 ASP A N 1
ATOM 4079 C CA . ASP A 1 543 ? 10.863 -14.494 -29.132 1.00 85.06 543 ASP A CA 1
ATOM 4080 C C . ASP A 1 543 ? 10.022 -13.228 -28.934 1.00 85.06 543 ASP A C 1
ATOM 4082 O O . ASP A 1 543 ? 8.801 -13.275 -28.752 1.00 85.06 543 ASP A O 1
ATOM 4086 N N . LEU A 1 544 ? 10.674 -12.061 -29.017 1.00 86.50 544 LEU A N 1
ATOM 4087 C CA . LEU A 1 544 ? 10.013 -10.775 -28.779 1.00 86.50 544 LEU A CA 1
ATOM 4088 C C . LEU A 1 544 ? 8.800 -10.532 -29.693 1.00 86.50 544 LEU A C 1
ATOM 4090 O O . LEU A 1 544 ? 7.924 -9.732 -29.345 1.00 86.50 544 LEU A O 1
ATOM 4094 N N . ALA A 1 545 ? 8.719 -11.195 -30.852 1.00 85.81 545 ALA A N 1
ATOM 4095 C CA . ALA A 1 545 ? 7.571 -11.091 -31.749 1.00 85.81 545 ALA A CA 1
ATOM 4096 C C . ALA A 1 545 ? 6.343 -11.852 -31.220 1.00 85.81 545 ALA A C 1
ATOM 4098 O O . ALA A 1 545 ? 5.214 -11.419 -31.465 1.00 85.81 545 ALA A O 1
ATOM 4099 N N . LYS A 1 546 ? 6.556 -12.938 -30.466 1.00 87.06 546 LYS A N 1
ATOM 4100 C CA . LYS A 1 546 ? 5.506 -13.821 -29.935 1.00 87.06 546 LYS A CA 1
ATOM 4101 C C . LYS A 1 546 ? 4.947 -13.393 -28.585 1.00 87.06 546 LYS A C 1
ATOM 4103 O O . LYS A 1 546 ? 3.940 -13.955 -28.171 1.00 87.06 546 LYS A O 1
ATOM 4108 N N . ILE A 1 547 ? 5.538 -12.392 -27.928 1.00 85.56 547 ILE A N 1
ATOM 4109 C CA . ILE A 1 547 ? 5.028 -11.888 -26.647 1.00 85.56 547 ILE A CA 1
ATOM 4110 C C . ILE A 1 547 ? 3.553 -11.479 -26.786 1.00 85.56 547 ILE A C 1
ATOM 4112 O O . ILE A 1 547 ? 3.210 -10.571 -27.556 1.00 85.56 547 ILE A O 1
ATOM 4116 N N . VAL A 1 548 ? 2.691 -12.132 -26.004 1.00 81.25 548 VAL A N 1
ATOM 4117 C CA . VAL A 1 548 ? 1.250 -11.880 -25.962 1.00 81.25 548 VAL A CA 1
ATOM 4118 C C . VAL A 1 548 ? 0.942 -10.863 -24.866 1.00 81.25 548 VAL A C 1
ATOM 4120 O O . VAL A 1 548 ? 1.172 -11.102 -23.686 1.00 81.25 548 VAL A O 1
ATOM 4123 N N . VAL A 1 549 ? 0.362 -9.722 -25.248 1.00 79.44 549 VAL A N 1
ATOM 4124 C CA . VAL A 1 549 ? 0.024 -8.620 -24.325 1.00 79.44 549 VAL A CA 1
ATOM 4125 C C . VAL A 1 549 ? -0.852 -9.081 -23.154 1.00 79.44 549 VAL A C 1
ATOM 4127 O O . VAL A 1 549 ? -0.673 -8.607 -22.038 1.00 79.44 549 VAL A O 1
ATOM 4130 N N . ALA A 1 550 ? -1.793 -9.996 -23.400 1.00 79.06 550 ALA A N 1
ATOM 4131 C CA . ALA A 1 550 ? -2.745 -10.476 -22.397 1.00 79.06 550 ALA A CA 1
ATOM 4132 C C . ALA A 1 550 ? -2.099 -11.295 -21.263 1.00 79.06 550 ALA A C 1
ATOM 4134 O O . ALA A 1 550 ? -2.693 -11.414 -20.195 1.00 79.06 550 ALA A O 1
ATOM 4135 N N . GLU A 1 551 ? -0.904 -11.846 -21.486 1.00 81.75 551 GLU A N 1
ATOM 4136 C CA . GLU A 1 551 ? -0.161 -12.633 -20.491 1.00 81.75 551 GLU A CA 1
ATOM 4137 C C . GLU A 1 551 ? 0.762 -11.760 -19.630 1.00 81.75 551 GLU A C 1
ATOM 4139 O O . GLU A 1 551 ? 1.293 -12.209 -18.614 1.00 81.75 551 GLU A O 1
ATOM 4144 N N . LEU A 1 552 ? 0.948 -10.496 -20.018 1.00 81.19 552 LEU A N 1
ATOM 4145 C CA . LEU A 1 552 ? 1.754 -9.549 -19.266 1.00 81.19 552 LEU A CA 1
ATOM 4146 C C . LEU A 1 552 ? 0.957 -8.969 -18.082 1.00 81.19 552 LEU A C 1
ATOM 4148 O O . LEU A 1 552 ? -0.271 -8.847 -18.140 1.00 81.19 552 LEU A O 1
ATOM 4152 N N . PRO A 1 553 ? 1.643 -8.567 -16.995 1.00 81.38 553 PRO A N 1
ATOM 4153 C CA . PRO A 1 553 ? 1.019 -7.855 -15.884 1.00 81.38 553 PRO A CA 1
ATOM 4154 C C . PRO A 1 553 ? 0.401 -6.522 -16.341 1.00 81.38 553 PRO A C 1
ATOM 4156 O O . PRO A 1 553 ? 0.469 -6.129 -17.503 1.00 81.38 553 PRO A O 1
ATOM 4159 N N . ARG A 1 554 ? -0.224 -5.775 -15.423 1.00 82.38 554 ARG A N 1
ATOM 4160 C CA . ARG A 1 554 ? -0.784 -4.461 -15.781 1.00 82.38 554 ARG A CA 1
ATOM 4161 C C . ARG A 1 554 ? 0.320 -3.527 -16.317 1.00 82.38 554 ARG A C 1
ATOM 4163 O O . ARG A 1 554 ? 1.369 -3.429 -15.678 1.00 82.38 554 ARG A O 1
ATOM 4170 N N . PRO A 1 555 ? 0.079 -2.818 -17.436 1.00 80.38 555 PRO A N 1
ATOM 4171 C CA . PRO A 1 555 ? 1.063 -1.941 -18.068 1.00 80.38 555 PRO A CA 1
ATOM 4172 C C . PRO A 1 555 ? 1.459 -0.790 -17.142 1.00 80.38 555 PRO A C 1
ATOM 4174 O O . PRO A 1 555 ? 0.601 -0.051 -16.645 1.00 80.38 555 PRO A O 1
ATOM 4177 N N . GLY A 1 556 ? 2.764 -0.622 -16.933 1.00 83.81 556 GLY A N 1
ATOM 4178 C CA . GLY A 1 556 ? 3.310 0.540 -16.238 1.00 83.81 556 GLY A CA 1
ATOM 4179 C C . GLY A 1 556 ? 3.303 1.797 -17.113 1.00 83.81 556 GLY A C 1
ATOM 4180 O O . GLY A 1 556 ? 3.128 1.738 -18.332 1.00 83.81 556 GLY A O 1
ATOM 4181 N N . GLY A 1 557 ? 3.499 2.959 -16.487 1.00 87.75 557 GLY A N 1
ATOM 4182 C CA . GLY A 1 557 ? 3.674 4.221 -17.216 1.00 87.75 557 GLY A CA 1
ATOM 4183 C C . GLY A 1 557 ? 5.038 4.294 -17.890 1.00 87.75 557 GLY A C 1
ATOM 4184 O O . GLY A 1 557 ? 6.051 4.050 -17.237 1.00 87.75 557 GLY A O 1
ATOM 4185 N N . LEU A 1 558 ? 5.096 4.666 -19.164 1.00 90.19 558 LEU A N 1
ATOM 4186 C CA . LEU A 1 558 ? 6.359 5.019 -19.810 1.00 90.19 558 LEU A CA 1
ATOM 4187 C C . LEU A 1 558 ? 6.697 6.464 -19.429 1.00 90.19 558 LEU A C 1
ATOM 4189 O O . LEU A 1 558 ? 5.817 7.326 -19.456 1.00 90.19 558 LEU A O 1
ATOM 4193 N N . LEU A 1 559 ? 7.933 6.696 -18.987 1.00 90.62 559 LEU A N 1
ATOM 4194 C CA . LEU A 1 559 ? 8.362 7.998 -18.479 1.00 90.62 559 LEU A CA 1
ATOM 4195 C C . LEU A 1 559 ? 9.081 8.759 -19.600 1.00 90.62 559 LEU A C 1
ATOM 4197 O O . LEU A 1 559 ? 10.001 8.185 -20.187 1.00 90.62 559 LEU A O 1
ATOM 4201 N N . PRO A 1 560 ? 8.673 9.998 -19.913 1.00 91.31 560 PRO A N 1
ATOM 4202 C CA . PRO A 1 560 ? 9.359 10.818 -20.905 1.00 91.31 560 PRO A CA 1
ATOM 4203 C C . PRO A 1 560 ? 10.690 11.345 -20.360 1.00 91.31 560 PRO A C 1
ATOM 4205 O O . PRO A 1 560 ? 10.902 11.393 -19.144 1.00 91.31 560 PRO A O 1
ATOM 4208 N N . ALA A 1 561 ? 11.582 11.775 -21.251 1.00 92.12 561 ALA A N 1
ATOM 4209 C CA . ALA A 1 561 ? 12.672 12.648 -20.847 1.00 92.12 561 ALA A CA 1
ATOM 4210 C C . ALA A 1 561 ? 12.148 14.077 -20.642 1.00 92.12 561 ALA A C 1
ATOM 4212 O O . ALA A 1 561 ? 11.186 14.512 -21.276 1.00 92.12 561 ALA A O 1
ATOM 4213 N N . ILE A 1 562 ? 12.800 14.826 -19.758 1.00 91.94 562 ILE A N 1
ATOM 4214 C CA . ILE A 1 562 ? 12.504 16.239 -19.540 1.00 91.94 562 ILE A CA 1
ATOM 4215 C C . ILE A 1 562 ? 13.603 17.054 -20.212 1.00 91.94 562 ILE A C 1
ATOM 4217 O O . ILE A 1 562 ? 14.761 17.030 -19.792 1.00 91.94 562 ILE A O 1
ATOM 4221 N N . HIS A 1 563 ? 13.234 17.772 -21.266 1.00 89.94 563 HIS 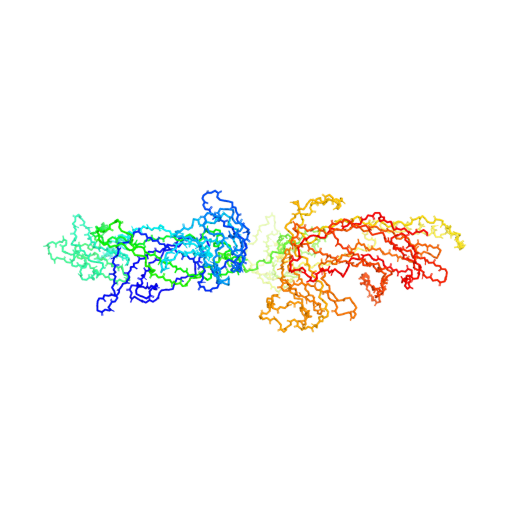A N 1
ATOM 4222 C CA . HIS A 1 563 ? 14.141 18.623 -22.026 1.00 89.94 563 HIS A CA 1
ATOM 4223 C C . HIS A 1 563 ? 14.068 20.075 -21.551 1.00 89.94 563 HIS A C 1
ATOM 4225 O O . HIS A 1 563 ? 13.014 20.543 -21.129 1.00 89.94 563 HIS A O 1
ATOM 4231 N N . ASP A 1 564 ? 15.198 20.779 -21.632 1.00 84.62 564 ASP A N 1
ATOM 4232 C CA . ASP A 1 564 ? 15.326 22.213 -21.339 1.00 84.62 564 ASP A CA 1
ATOM 4233 C C . ASP A 1 564 ? 14.860 22.637 -19.937 1.00 84.62 564 ASP A C 1
ATOM 4235 O O . ASP A 1 564 ? 14.485 23.786 -19.706 1.00 84.62 564 ASP A O 1
ATOM 4239 N N . ALA A 1 565 ? 14.931 21.718 -18.971 1.00 83.75 565 ALA A N 1
ATOM 4240 C CA . ALA A 1 565 ? 14.525 21.994 -17.602 1.00 83.75 565 ALA A CA 1
ATOM 4241 C C . ALA A 1 565 ? 15.557 22.835 -16.843 1.00 83.75 565 ALA A C 1
ATOM 4243 O O . ALA A 1 565 ? 16.757 22.539 -16.817 1.00 83.75 565 ALA A O 1
ATOM 4244 N N . SER A 1 566 ? 15.057 23.844 -16.130 1.00 85.62 566 SER A N 1
ATOM 4245 C CA . SER A 1 566 ? 15.788 24.493 -15.044 1.00 85.62 566 SER A CA 1
ATOM 4246 C C . SER A 1 566 ? 15.740 23.618 -13.794 1.00 85.62 566 SER A C 1
ATOM 4248 O O . SER A 1 566 ? 14.659 23.189 -13.390 1.00 85.62 566 SER A O 1
ATOM 4250 N N . VAL A 1 567 ? 16.890 23.396 -13.158 1.00 91.19 567 VAL A N 1
ATOM 4251 C CA . VAL A 1 567 ? 16.967 22.637 -11.904 1.00 91.19 567 VAL A CA 1
ATOM 4252 C C . VAL A 1 567 ? 16.640 23.550 -10.729 1.00 91.19 567 VAL A C 1
ATOM 4254 O O . VAL A 1 567 ? 17.288 24.581 -10.551 1.00 91.19 567 VAL A O 1
ATOM 4257 N N . ALA A 1 568 ? 15.660 23.153 -9.924 1.00 93.12 568 ALA A N 1
ATOM 4258 C CA . ALA A 1 568 ? 15.338 23.785 -8.647 1.00 93.12 568 ALA A CA 1
ATOM 4259 C C . ALA A 1 568 ? 15.758 22.896 -7.464 1.00 93.12 568 ALA A C 1
ATOM 4261 O O . ALA A 1 568 ? 16.058 21.716 -7.623 1.00 93.12 568 ALA A O 1
ATOM 4262 N N . ASN A 1 569 ? 15.776 23.448 -6.256 1.00 93.81 569 ASN A N 1
ATOM 4263 C CA . ASN A 1 569 ? 16.099 22.686 -5.051 1.00 93.81 569 ASN A CA 1
ATOM 4264 C C . ASN A 1 569 ? 14.872 21.920 -4.549 1.00 93.81 569 ASN A C 1
ATOM 4266 O O . ASN A 1 569 ? 13.797 22.509 -4.413 1.00 93.81 569 ASN A O 1
ATOM 4270 N N . LEU A 1 570 ? 15.023 20.632 -4.232 1.00 92.06 570 LEU A N 1
ATOM 4271 C CA . LEU A 1 570 ? 13.938 19.804 -3.696 1.00 92.06 570 LEU A CA 1
ATOM 4272 C C . LEU A 1 570 ? 13.359 20.399 -2.404 1.00 92.06 570 LEU A C 1
ATOM 4274 O O . LEU A 1 570 ? 12.142 20.396 -2.228 1.00 92.06 570 LEU A O 1
ATOM 4278 N N . SER A 1 571 ? 14.198 20.975 -1.540 1.00 90.81 571 SER A N 1
ATOM 4279 C CA . SER A 1 571 ? 13.773 21.630 -0.294 1.00 90.81 571 SER A CA 1
ATOM 4280 C C . SER A 1 571 ? 12.684 22.695 -0.485 1.00 90.81 571 SER A C 1
ATOM 4282 O O . SER A 1 571 ? 11.888 22.916 0.424 1.00 90.81 571 SER A O 1
ATOM 4284 N N . THR A 1 572 ? 12.587 23.307 -1.672 1.00 91.19 572 THR A N 1
ATOM 4285 C CA . THR A 1 572 ? 11.588 24.346 -1.981 1.00 91.19 572 THR A CA 1
ATOM 4286 C C . THR A 1 572 ? 10.161 23.818 -2.133 1.00 91.19 572 THR A C 1
ATOM 4288 O O . THR A 1 572 ? 9.216 24.598 -2.038 1.00 91.19 572 THR A O 1
ATOM 4291 N N . ILE A 1 573 ? 9.993 22.509 -2.344 1.00 90.25 573 ILE A N 1
ATOM 4292 C CA . ILE A 1 573 ? 8.690 21.859 -2.558 1.00 90.25 573 ILE A CA 1
ATOM 4293 C C . ILE A 1 573 ? 8.354 20.816 -1.482 1.00 90.25 573 ILE A C 1
ATOM 4295 O O . ILE A 1 573 ? 7.343 20.117 -1.590 1.00 90.25 573 ILE A O 1
ATOM 4299 N N . LEU A 1 574 ? 9.194 20.690 -0.449 1.00 89.94 574 LEU A N 1
ATOM 4300 C CA . LEU A 1 574 ? 8.939 19.812 0.690 1.00 89.94 574 LEU A CA 1
ATOM 4301 C C . LEU A 1 574 ? 8.092 20.540 1.737 1.00 89.94 574 LEU A C 1
ATOM 4303 O O . LEU A 1 574 ? 8.484 21.581 2.256 1.00 89.94 574 LEU A O 1
ATOM 4307 N N . THR A 1 575 ? 6.954 19.954 2.104 1.00 81.75 575 THR A N 1
ATOM 4308 C CA . THR A 1 575 ? 6.128 20.417 3.231 1.00 81.75 575 THR A CA 1
ATOM 4309 C C . THR A 1 575 ? 6.061 19.305 4.271 1.00 81.75 575 THR A C 1
ATOM 4311 O O . THR A 1 575 ? 5.589 18.210 3.981 1.00 81.75 575 THR A O 1
ATOM 4314 N N . GLY A 1 576 ? 6.600 19.544 5.472 1.00 78.19 576 GLY A N 1
ATOM 4315 C CA . GLY A 1 576 ? 6.649 18.525 6.532 1.00 78.19 576 GLY A CA 1
ATOM 4316 C C . GLY A 1 576 ? 7.474 17.277 6.177 1.00 78.19 576 GLY A C 1
ATOM 4317 O O . GLY A 1 576 ? 7.195 16.199 6.685 1.00 78.19 576 GLY A O 1
ATOM 4318 N N . GLY A 1 577 ? 8.455 17.396 5.271 1.00 79.06 577 GLY A N 1
ATOM 4319 C CA . GLY A 1 577 ? 9.252 16.263 4.778 1.00 79.06 577 GLY A CA 1
ATOM 4320 C C . GLY A 1 577 ? 8.582 15.439 3.671 1.00 79.06 577 GLY A C 1
ATOM 4321 O O . GLY A 1 577 ? 9.178 14.482 3.181 1.00 79.06 577 GLY A O 1
ATOM 4322 N N . VAL A 1 578 ? 7.377 15.824 3.240 1.00 83.25 578 VAL A N 1
ATOM 4323 C CA . VAL A 1 578 ? 6.639 15.189 2.143 1.00 83.25 578 VAL A CA 1
ATOM 4324 C C . VAL A 1 578 ? 6.755 16.045 0.884 1.00 83.25 578 VAL A C 1
ATOM 4326 O O . VAL A 1 578 ? 6.636 17.270 0.939 1.00 83.25 578 VAL A O 1
ATOM 4329 N N . ILE A 1 579 ? 6.997 15.402 -0.259 1.00 89.62 579 ILE A N 1
ATOM 4330 C CA . ILE A 1 579 ? 7.032 16.073 -1.562 1.00 89.62 579 ILE A CA 1
ATOM 4331 C C . ILE A 1 579 ? 5.621 16.465 -2.008 1.00 89.62 579 ILE A C 1
ATOM 4333 O O . ILE A 1 579 ? 4.676 15.688 -1.862 1.00 89.62 579 ILE A O 1
ATOM 4337 N N . ALA A 1 580 ? 5.477 17.668 -2.564 1.00 88.88 580 ALA A N 1
ATOM 4338 C CA . ALA A 1 580 ? 4.223 18.128 -3.151 1.00 88.88 580 ALA A CA 1
ATOM 4339 C C . ALA A 1 580 ? 3.714 17.190 -4.268 1.00 88.88 580 ALA A C 1
ATOM 4341 O O . ALA A 1 580 ? 4.463 16.403 -4.850 1.00 88.88 580 ALA A O 1
ATOM 4342 N N . ALA A 1 581 ? 2.425 17.285 -4.604 1.00 88.00 581 ALA A N 1
ATOM 4343 C CA . ALA A 1 581 ? 1.833 16.474 -5.665 1.00 88.00 581 ALA A CA 1
ATOM 4344 C C . ALA A 1 581 ? 2.512 16.717 -7.031 1.00 88.00 581 ALA A C 1
ATOM 4346 O O . ALA A 1 581 ? 2.821 17.854 -7.403 1.00 88.00 581 ALA A O 1
ATOM 4347 N N . ALA A 1 582 ? 2.705 15.637 -7.798 1.00 88.19 582 ALA A N 1
ATOM 4348 C CA . ALA A 1 582 ? 3.372 15.672 -9.103 1.00 88.19 582 ALA A CA 1
ATOM 4349 C C . ALA A 1 582 ? 2.631 16.547 -10.131 1.00 88.19 582 ALA A C 1
ATOM 4351 O O . ALA A 1 582 ? 3.281 17.183 -10.960 1.00 88.19 582 ALA A O 1
ATOM 4352 N N . SER A 1 583 ? 1.299 16.637 -10.032 1.00 86.44 583 SER A N 1
ATOM 4353 C CA . SER A 1 583 ? 0.412 17.344 -10.971 1.00 86.44 583 SER A CA 1
ATOM 4354 C C . SER A 1 583 ? 0.699 18.838 -11.126 1.00 86.44 583 SER A C 1
ATOM 4356 O O . SER A 1 583 ? 0.435 19.398 -12.186 1.00 86.44 583 SER A O 1
ATOM 4358 N N . GLY A 1 584 ? 1.265 19.484 -10.103 1.00 86.19 584 GLY A N 1
ATOM 4359 C CA . GLY A 1 584 ? 1.667 20.895 -10.158 1.00 86.19 584 GLY A CA 1
ATOM 4360 C C . GLY A 1 584 ? 3.040 21.144 -10.793 1.00 86.19 584 GLY A C 1
ATOM 4361 O O . GLY A 1 584 ? 3.434 22.296 -10.936 1.00 86.19 584 GLY A O 1
ATOM 4362 N N . HIS A 1 585 ? 3.774 20.088 -11.152 1.00 89.00 585 HIS A N 1
ATOM 4363 C CA . HIS A 1 585 ? 5.208 20.147 -11.458 1.00 89.00 585 HIS A CA 1
ATOM 4364 C C . HIS A 1 585 ? 5.570 19.440 -12.773 1.00 89.00 585 HIS A C 1
ATOM 4366 O O . HIS A 1 585 ? 6.664 18.899 -12.920 1.00 89.00 585 HIS A O 1
ATOM 4372 N N . THR A 1 586 ? 4.649 19.419 -13.735 1.00 89.75 586 THR A N 1
ATOM 4373 C CA . THR A 1 586 ? 4.859 18.821 -15.061 1.00 89.75 586 THR A CA 1
ATOM 4374 C C . THR A 1 586 ? 6.068 19.437 -15.768 1.00 89.75 586 THR A C 1
ATOM 4376 O O . THR A 1 586 ? 6.108 20.645 -15.990 1.00 89.75 586 THR A O 1
ATOM 4379 N N . GLY A 1 587 ? 7.045 18.609 -16.137 1.00 87.88 587 GLY A N 1
ATOM 4380 C CA . GLY A 1 587 ? 8.277 19.034 -16.805 1.00 87.88 587 GLY A CA 1
ATOM 4381 C C . GLY A 1 587 ? 9.295 19.722 -15.889 1.00 87.88 587 GLY A C 1
ATOM 4382 O O . GLY A 1 587 ? 10.256 20.305 -16.386 1.00 87.88 587 GLY A O 1
ATOM 4383 N N . ALA A 1 588 ? 9.108 19.682 -14.566 1.00 91.50 588 ALA A N 1
ATOM 4384 C CA . ALA A 1 588 ? 10.049 20.262 -13.612 1.00 91.50 588 ALA A CA 1
ATOM 4385 C C . ALA A 1 588 ? 11.106 19.242 -13.164 1.00 91.50 588 ALA A C 1
ATOM 4387 O O . ALA A 1 588 ? 10.816 18.051 -13.019 1.00 91.50 588 ALA A O 1
ATOM 4388 N N . VAL A 1 589 ? 12.323 19.729 -12.898 1.00 93.88 589 VAL A N 1
ATOM 4389 C CA . VAL A 1 589 ? 13.445 18.939 -12.373 1.00 93.88 589 VAL A CA 1
ATOM 4390 C C . VAL A 1 589 ? 13.952 19.566 -11.082 1.00 93.88 589 VAL A C 1
ATOM 4392 O O . VAL A 1 589 ? 14.166 20.778 -11.010 1.00 93.88 589 VAL A O 1
ATOM 4395 N N . PHE A 1 590 ? 14.188 18.729 -10.075 1.00 94.12 590 PHE A N 1
ATOM 4396 C CA . PHE A 1 590 ? 14.729 19.135 -8.787 1.00 94.12 590 PHE A CA 1
ATOM 4397 C C . PHE A 1 590 ? 15.999 18.361 -8.450 1.00 94.12 590 PHE A C 1
ATOM 4399 O O . PHE A 1 590 ? 16.125 17.187 -8.795 1.00 94.12 590 PHE A O 1
ATOM 4406 N N . VAL A 1 591 ? 16.927 19.004 -7.748 1.00 94.19 591 VAL A N 1
ATOM 4407 C CA . VAL A 1 591 ? 18.089 18.354 -7.134 1.00 94.19 591 VAL A CA 1
ATOM 4408 C C . VAL A 1 591 ? 17.815 18.117 -5.656 1.00 94.19 591 VAL A C 1
ATOM 4410 O O . VAL A 1 591 ? 17.276 18.986 -4.968 1.00 94.19 591 VAL A O 1
ATOM 4413 N N . ASN A 1 592 ? 18.170 16.936 -5.156 1.00 93.94 592 ASN A N 1
ATOM 4414 C CA . ASN A 1 592 ? 18.072 16.637 -3.736 1.00 93.94 592 ASN A CA 1
ATOM 4415 C C . ASN A 1 592 ? 19.165 17.381 -2.951 1.00 93.94 592 ASN A C 1
ATOM 4417 O O . ASN A 1 592 ? 20.281 16.887 -2.795 1.00 93.94 592 ASN A O 1
ATOM 4421 N N . ASP A 1 593 ? 18.818 18.553 -2.434 1.00 93.62 593 ASP A N 1
ATOM 4422 C CA . ASP A 1 593 ? 19.681 19.432 -1.644 1.00 93.62 593 ASP A CA 1
ATOM 4423 C C . ASP A 1 593 ? 19.546 19.220 -0.123 1.00 93.62 593 ASP A C 1
ATOM 4425 O O . ASP A 1 593 ? 20.113 19.968 0.667 1.00 93.62 593 ASP A O 1
ATOM 4429 N N . THR A 1 594 ? 18.817 18.188 0.315 1.00 86.69 594 THR A N 1
ATOM 4430 C CA . THR A 1 594 ? 18.508 17.961 1.743 1.00 86.69 594 THR A CA 1
ATOM 4431 C C . THR A 1 594 ? 19.691 17.439 2.568 1.00 86.69 594 THR A C 1
ATOM 4433 O O . THR A 1 594 ? 19.585 17.306 3.786 1.00 86.69 594 THR A O 1
ATOM 4436 N N . GLY A 1 595 ? 20.813 17.094 1.927 1.00 86.06 595 GLY A N 1
ATOM 4437 C CA . GLY A 1 595 ? 21.983 16.501 2.583 1.00 86.06 595 GLY A CA 1
ATOM 4438 C C . GLY A 1 595 ? 21.811 15.030 2.990 1.00 86.06 595 GLY A C 1
ATOM 4439 O O . GLY A 1 595 ? 22.775 14.407 3.430 1.00 86.06 595 GLY A O 1
ATOM 4440 N N . ALA A 1 596 ? 20.621 14.451 2.804 1.00 87.88 596 ALA A N 1
ATOM 4441 C CA . ALA A 1 596 ? 20.297 13.064 3.125 1.00 87.88 596 ALA A CA 1
ATOM 4442 C C . ALA A 1 596 ? 19.689 12.331 1.918 1.00 87.88 596 ALA A C 1
ATOM 4444 O O . ALA A 1 596 ? 19.375 12.917 0.883 1.00 87.88 596 ALA A O 1
ATOM 4445 N N . THR A 1 597 ? 19.531 11.012 2.042 1.00 90.50 597 THR A N 1
ATOM 4446 C CA . THR A 1 597 ? 18.804 10.225 1.036 1.00 90.50 597 THR A CA 1
ATOM 4447 C C . THR A 1 597 ? 17.305 10.493 1.168 1.00 90.50 597 THR A C 1
ATOM 4449 O O . THR A 1 597 ? 16.742 10.277 2.240 1.00 90.50 597 THR A O 1
ATOM 4452 N N . PHE A 1 598 ? 16.659 10.919 0.084 1.00 90.12 598 PHE A N 1
ATOM 4453 C CA . PHE A 1 598 ? 15.223 11.192 0.033 1.00 90.12 598 PHE A CA 1
ATOM 4454 C C . PHE A 1 598 ? 14.464 10.028 -0.622 1.00 90.12 598 PHE A C 1
ATOM 4456 O O . PHE A 1 598 ? 14.976 9.382 -1.538 1.00 90.12 598 PHE A O 1
ATOM 4463 N N . VAL A 1 599 ? 13.247 9.733 -0.157 1.00 90.81 599 VAL A N 1
ATOM 4464 C CA . VAL A 1 599 ? 12.402 8.666 -0.720 1.00 90.81 599 VAL A CA 1
ATOM 4465 C C . VAL A 1 599 ? 11.361 9.283 -1.646 1.00 90.81 599 VAL A C 1
ATOM 4467 O O . VAL A 1 599 ? 10.432 9.948 -1.199 1.00 90.81 599 VAL A O 1
ATOM 4470 N N . VAL A 1 600 ? 11.495 9.023 -2.941 1.00 88.62 600 VAL A N 1
ATOM 4471 C CA . VAL A 1 600 ? 10.522 9.410 -3.960 1.00 88.62 600 VAL A CA 1
ATOM 4472 C C . VAL A 1 600 ? 9.331 8.443 -3.907 1.00 88.62 600 VAL A C 1
ATOM 4474 O O . VAL A 1 600 ? 9.543 7.226 -3.984 1.00 88.62 600 VAL A O 1
ATOM 4477 N N . PRO A 1 601 ? 8.084 8.936 -3.772 1.00 86.25 601 PRO A N 1
ATOM 4478 C CA . PRO A 1 601 ? 6.891 8.094 -3.790 1.00 86.25 601 PRO A CA 1
ATOM 4479 C C . PRO A 1 601 ? 6.782 7.277 -5.082 1.00 86.25 601 PRO A C 1
ATOM 4481 O O . PRO A 1 601 ? 7.055 7.777 -6.169 1.00 86.25 601 PRO A O 1
ATOM 4484 N N . GLY A 1 602 ? 6.364 6.016 -4.966 1.00 82.88 602 GLY A N 1
ATOM 4485 C CA . GLY A 1 602 ? 6.095 5.173 -6.131 1.00 82.88 602 GLY A CA 1
ATOM 4486 C C . GLY A 1 602 ? 4.778 5.548 -6.816 1.00 82.88 602 GLY A C 1
ATOM 4487 O O . GLY A 1 602 ? 3.857 6.051 -6.180 1.00 82.88 602 GLY A O 1
ATOM 4488 N N . GLY A 1 603 ? 4.660 5.250 -8.108 1.00 82.81 603 GLY A N 1
ATOM 4489 C CA . GLY A 1 603 ? 3.434 5.457 -8.880 1.00 82.81 603 GLY A CA 1
ATOM 4490 C C . GLY A 1 603 ? 3.513 4.801 -10.257 1.00 82.81 603 GLY A C 1
ATOM 4491 O O . GLY A 1 603 ? 4.565 4.304 -10.660 1.00 82.81 603 GLY A O 1
ATOM 4492 N N . MET A 1 604 ? 2.389 4.746 -10.981 1.00 82.25 604 MET A N 1
ATOM 4493 C CA . MET A 1 604 ? 2.319 4.194 -12.349 1.00 82.25 604 MET A CA 1
ATOM 4494 C C . MET A 1 604 ? 2.897 2.766 -12.490 1.00 82.25 604 MET A C 1
ATOM 4496 O O . MET A 1 604 ? 3.536 2.439 -13.490 1.00 82.25 604 MET A O 1
ATOM 4500 N N . GLY A 1 605 ? 2.681 1.916 -11.477 1.00 73.62 605 GLY A N 1
ATOM 4501 C CA . GLY A 1 605 ? 3.167 0.527 -11.437 1.00 73.62 605 GLY A CA 1
ATOM 4502 C C . GLY A 1 605 ? 4.559 0.332 -10.814 1.00 73.62 605 GLY A C 1
ATOM 4503 O O . GLY A 1 605 ? 5.043 -0.799 -10.762 1.00 73.62 605 GLY A O 1
ATOM 4504 N N . ARG A 1 606 ? 5.197 1.397 -10.304 1.00 76.81 606 ARG A N 1
ATOM 4505 C CA . ARG A 1 606 ? 6.553 1.374 -9.723 1.00 76.81 606 ARG A CA 1
ATOM 4506 C C . ARG A 1 606 ? 6.561 1.443 -8.194 1.00 76.81 606 ARG A C 1
ATOM 4508 O O . ARG A 1 606 ? 5.612 1.922 -7.577 1.00 76.81 606 ARG A O 1
ATOM 4515 N N . ARG A 1 607 ? 7.641 0.946 -7.577 1.00 79.44 607 ARG A N 1
ATOM 4516 C CA . ARG A 1 607 ? 7.917 1.119 -6.137 1.00 79.44 607 ARG A CA 1
ATOM 4517 C C . ARG A 1 607 ? 8.497 2.508 -5.874 1.00 79.44 607 ARG A C 1
ATOM 4519 O O . ARG A 1 607 ? 8.961 3.162 -6.801 1.00 79.44 607 ARG A O 1
ATOM 4526 N N . SER A 1 608 ? 8.469 2.934 -4.615 1.00 85.00 608 SER A N 1
ATOM 4527 C CA . SER A 1 608 ? 9.244 4.095 -4.193 1.00 85.00 608 SER A CA 1
ATOM 4528 C C . SER A 1 608 ? 10.734 3.858 -4.435 1.00 85.00 608 SER A C 1
ATOM 4530 O O . SER A 1 608 ? 11.228 2.732 -4.309 1.00 85.00 608 SER A O 1
ATOM 4532 N N . LEU A 1 609 ? 11.441 4.924 -4.788 1.00 87.00 609 LEU A N 1
ATOM 4533 C CA . LEU A 1 609 ? 12.875 4.903 -5.059 1.00 87.00 609 LEU A CA 1
ATOM 4534 C C . LEU A 1 609 ? 13.582 5.841 -4.083 1.00 87.00 609 LEU A C 1
ATOM 4536 O O . LEU A 1 609 ? 13.044 6.871 -3.691 1.00 87.00 609 LEU A O 1
ATOM 4540 N N . LYS A 1 610 ? 14.801 5.489 -3.686 1.00 90.62 610 LYS A N 1
ATOM 4541 C CA . LYS A 1 610 ? 15.669 6.359 -2.896 1.00 90.62 610 LYS A CA 1
ATOM 4542 C C . LYS A 1 610 ? 16.580 7.152 -3.828 1.00 90.62 610 LYS A C 1
ATOM 4544 O O . LYS A 1 610 ? 17.253 6.542 -4.653 1.00 90.62 610 LYS A O 1
ATOM 4549 N N . ILE A 1 611 ? 16.626 8.468 -3.652 1.00 91.31 611 ILE A N 1
ATOM 4550 C CA . ILE A 1 611 ? 17.580 9.359 -4.319 1.00 91.31 611 ILE A CA 1
ATOM 4551 C C . ILE A 1 611 ? 18.598 9.873 -3.301 1.00 91.31 611 ILE A C 1
ATOM 4553 O O . ILE A 1 611 ? 18.239 10.300 -2.200 1.00 91.31 611 ILE A O 1
ATOM 4557 N N . ARG A 1 612 ? 19.883 9.796 -3.635 1.00 91.75 612 ARG A N 1
ATOM 4558 C CA . ARG A 1 612 ? 20.978 10.276 -2.776 1.00 91.75 612 ARG A CA 1
ATOM 4559 C C . ARG A 1 612 ? 21.045 11.806 -2.799 1.00 91.75 612 ARG A C 1
ATOM 4561 O O . ARG A 1 612 ? 20.388 12.458 -3.608 1.00 91.75 612 ARG A O 1
ATOM 4568 N N . SER A 1 613 ? 21.824 12.384 -1.888 1.00 90.88 613 SER A N 1
ATOM 4569 C CA . SER A 1 613 ? 22.129 13.820 -1.927 1.00 90.88 613 SER A CA 1
ATOM 4570 C C . SER A 1 613 ? 22.784 14.174 -3.271 1.00 90.88 613 SER A C 1
ATOM 4572 O O . SER A 1 613 ? 23.621 13.411 -3.756 1.00 90.88 613 SER A O 1
ATOM 4574 N N . ASN A 1 614 ? 22.399 15.304 -3.864 1.00 89.75 614 ASN A N 1
ATOM 4575 C CA . ASN A 1 614 ? 22.798 15.789 -5.195 1.00 89.75 614 ASN A CA 1
ATOM 4576 C C . ASN A 1 614 ? 22.303 14.975 -6.409 1.00 89.75 614 ASN A C 1
ATOM 4578 O O . ASN A 1 614 ? 22.653 15.311 -7.541 1.00 89.75 614 ASN A O 1
ATOM 4582 N N . GLU A 1 615 ? 21.481 13.937 -6.224 1.00 92.12 615 GLU A N 1
ATOM 4583 C CA . GLU A 1 615 ? 20.792 13.286 -7.348 1.00 92.12 615 GLU A CA 1
ATOM 4584 C C . GLU A 1 615 ? 19.550 14.086 -7.777 1.00 92.12 615 GLU A C 1
ATOM 4586 O O . GLU A 1 615 ? 18.996 14.873 -7.003 1.00 92.12 615 GLU A O 1
ATOM 4591 N N . HIS A 1 616 ? 19.111 13.882 -9.022 1.00 93.25 616 HIS A N 1
ATOM 4592 C CA . HIS A 1 616 ? 18.005 14.626 -9.620 1.00 93.25 616 HIS A CA 1
ATOM 4593 C C . HIS A 1 616 ? 16.708 13.804 -9.647 1.00 93.25 616 HIS A C 1
ATOM 4595 O O . HIS A 1 616 ? 16.705 12.581 -9.812 1.00 93.25 616 HIS A O 1
ATOM 4601 N N . LEU A 1 617 ? 15.583 14.500 -9.525 1.00 93.06 617 LEU A N 1
ATOM 4602 C CA . LEU A 1 617 ? 14.235 13.960 -9.680 1.00 93.06 617 LEU A CA 1
ATOM 4603 C C . LEU A 1 617 ? 13.430 14.832 -10.647 1.00 93.06 617 LEU A C 1
ATOM 4605 O O . LEU A 1 617 ? 13.614 16.046 -10.703 1.00 93.06 617 LEU A O 1
ATOM 4609 N N . GLY A 1 618 ? 12.541 14.210 -11.409 1.00 92.62 618 GLY A N 1
ATOM 4610 C CA . GLY A 1 618 ? 11.665 14.874 -12.365 1.00 92.62 618 GLY A CA 1
ATOM 4611 C C . GLY A 1 618 ? 10.203 14.510 -12.137 1.00 92.62 618 GLY A C 1
ATOM 4612 O O . GLY A 1 618 ? 9.895 13.506 -11.488 1.00 92.62 618 GLY A O 1
ATOM 4613 N N . SER A 1 619 ? 9.304 15.325 -12.684 1.00 91.31 619 SER A N 1
ATOM 4614 C CA . SER A 1 619 ? 7.877 15.007 -12.779 1.00 91.31 619 SER A CA 1
ATOM 4615 C C . SER A 1 619 ? 7.367 15.238 -14.193 1.00 91.31 619 SER A C 1
ATOM 4617 O O . SER A 1 619 ? 7.693 16.228 -14.842 1.00 91.31 619 SER A O 1
ATOM 4619 N N . ASP A 1 620 ? 6.523 14.326 -14.664 1.00 87.44 620 ASP A N 1
ATOM 4620 C CA . ASP A 1 620 ? 5.745 14.462 -15.898 1.00 87.44 620 ASP A CA 1
ATOM 4621 C C . ASP A 1 620 ? 4.290 14.885 -15.620 1.00 87.44 620 ASP A C 1
ATOM 4623 O O . ASP A 1 620 ? 3.427 14.767 -16.486 1.00 87.44 620 ASP A O 1
ATOM 4627 N N . GLY A 1 621 ? 3.997 15.326 -14.392 1.00 86.56 621 GLY A N 1
ATOM 4628 C CA . GLY A 1 621 ? 2.650 15.657 -13.926 1.00 86.56 621 GLY A CA 1
ATOM 4629 C C . GLY A 1 621 ? 1.877 14.462 -13.367 1.00 86.56 621 GLY A C 1
ATOM 4630 O O . GLY A 1 621 ? 0.987 14.637 -12.533 1.00 86.56 621 GLY A O 1
ATOM 4631 N N . ARG A 1 622 ? 2.223 13.235 -13.773 1.00 88.19 622 ARG A N 1
ATOM 4632 C CA . ARG A 1 622 ? 1.551 12.004 -13.331 1.00 88.19 622 ARG A CA 1
ATOM 4633 C C . ARG A 1 622 ? 2.257 11.393 -12.127 1.00 88.19 622 ARG A C 1
ATOM 4635 O O . ARG A 1 622 ? 1.595 10.916 -11.206 1.00 88.19 622 ARG A O 1
ATOM 4642 N N . VAL A 1 623 ? 3.590 11.379 -12.134 1.00 90.94 623 VAL A N 1
ATOM 4643 C CA . VAL A 1 623 ? 4.399 10.744 -11.085 1.00 90.94 623 VAL A CA 1
ATOM 4644 C C . VAL A 1 623 ? 5.758 11.423 -10.928 1.00 90.94 623 VAL A C 1
ATOM 4646 O O . VAL A 1 623 ? 6.288 12.007 -11.870 1.00 90.94 623 VAL A O 1
ATOM 4649 N N . TRP A 1 624 ? 6.336 11.308 -9.734 1.00 91.75 624 TRP A N 1
ATOM 4650 C CA . TRP A 1 624 ? 7.734 11.644 -9.484 1.00 91.75 624 TRP A CA 1
ATOM 4651 C C . TRP A 1 624 ? 8.639 10.458 -9.816 1.00 91.75 624 TRP A C 1
ATOM 4653 O O . TRP A 1 624 ? 8.348 9.323 -9.438 1.00 91.75 624 TRP A O 1
ATOM 4663 N N . TYR A 1 625 ? 9.755 10.707 -10.491 1.00 91.94 625 TYR A N 1
ATOM 4664 C CA . TYR A 1 625 ? 10.722 9.666 -10.836 1.00 91.94 625 TYR A CA 1
ATOM 4665 C C . TYR A 1 625 ? 12.148 10.207 -10.818 1.00 91.94 625 TYR A C 1
ATOM 4667 O O . TYR A 1 625 ? 12.380 11.403 -10.990 1.00 91.94 625 TYR A O 1
ATOM 4675 N N . ALA A 1 626 ? 13.119 9.325 -10.586 1.00 92.75 626 ALA A N 1
ATOM 4676 C CA . ALA A 1 626 ? 14.519 9.716 -10.653 1.00 92.75 626 ALA A CA 1
ATOM 4677 C C . ALA A 1 626 ? 14.935 9.941 -12.103 1.00 92.75 626 ALA A C 1
ATOM 4679 O O . ALA A 1 626 ? 14.619 9.145 -12.995 1.00 92.75 626 ALA A O 1
ATOM 4680 N N . VAL A 1 627 ? 15.686 11.013 -12.311 1.00 92.94 627 VAL A N 1
ATOM 4681 C CA . VAL A 1 627 ? 16.239 11.356 -13.613 1.00 92.94 627 VAL A CA 1
ATOM 4682 C C . VAL A 1 627 ? 17.745 11.492 -13.512 1.00 92.94 627 VAL A C 1
ATOM 4684 O O . VAL A 1 627 ? 18.269 11.936 -12.493 1.00 92.94 627 VAL A O 1
ATOM 4687 N N . ASP A 1 628 ? 18.437 11.103 -14.573 1.00 90.19 628 ASP A N 1
ATOM 4688 C CA . ASP A 1 628 ? 19.870 11.302 -14.704 1.00 90.19 628 ASP A CA 1
ATOM 4689 C C . ASP A 1 628 ? 20.177 12.282 -15.838 1.00 90.19 628 ASP A C 1
ATOM 4691 O O . ASP A 1 628 ? 19.456 12.377 -16.842 1.00 90.19 628 ASP A O 1
ATOM 4695 N N . ARG A 1 629 ? 21.261 13.033 -15.654 1.00 87.44 629 ARG A N 1
ATOM 4696 C CA . ARG A 1 629 ? 21.750 14.034 -16.598 1.00 87.44 629 ARG A CA 1
ATOM 4697 C C . ARG A 1 629 ? 23.061 13.540 -17.179 1.00 87.44 629 ARG A C 1
ATOM 4699 O O . ARG A 1 629 ? 24.066 13.441 -16.482 1.00 87.44 629 ARG A O 1
ATOM 4706 N N . GLN A 1 630 ? 23.079 13.296 -18.483 1.00 73.12 630 GLN A N 1
ATOM 4707 C CA . GLN A 1 630 ? 24.309 12.900 -19.160 1.00 73.12 630 GLN A CA 1
ATOM 4708 C C . GLN A 1 630 ? 25.095 14.150 -19.588 1.00 73.12 630 GLN A C 1
ATOM 4710 O O . GLN A 1 630 ? 24.653 14.930 -20.441 1.00 73.12 630 GLN A O 1
ATOM 4715 N N . GLY A 1 631 ? 26.267 14.346 -18.980 1.00 70.62 631 GLY A N 1
ATOM 4716 C CA . GLY A 1 631 ? 27.161 15.477 -19.245 1.00 70.62 631 GLY A CA 1
ATOM 4717 C C . GLY A 1 631 ? 26.552 16.841 -18.891 1.00 70.62 631 GLY A C 1
ATOM 4718 O O . GLY A 1 631 ? 25.798 16.982 -17.933 1.00 70.62 631 GLY A O 1
ATOM 4719 N N . ALA A 1 632 ? 26.873 17.868 -19.682 1.00 72.44 632 ALA A N 1
ATOM 4720 C CA . ALA A 1 632 ? 26.394 19.239 -19.474 1.00 72.44 632 ALA A CA 1
ATOM 4721 C C . ALA A 1 632 ? 25.060 19.557 -20.189 1.00 72.44 632 ALA A C 1
ATOM 4723 O O . ALA A 1 632 ? 24.691 20.723 -20.318 1.00 72.44 632 ALA A O 1
ATOM 4724 N N . THR A 1 633 ? 24.315 18.551 -20.656 1.00 82.75 633 THR A N 1
ATOM 4725 C CA . THR A 1 633 ? 23.067 18.744 -21.428 1.00 82.75 633 THR A CA 1
ATOM 4726 C C . THR A 1 633 ? 21.925 19.300 -20.572 1.00 82.75 633 THR A C 1
ATOM 4728 O O . THR A 1 633 ? 21.947 19.156 -19.361 1.00 82.75 633 THR A O 1
ATOM 4731 N N . THR A 1 634 ? 20.910 19.941 -21.149 1.00 84.81 634 THR A N 1
ATOM 4732 C CA . THR A 1 634 ? 19.700 20.390 -20.417 1.00 84.81 634 THR A CA 1
ATOM 4733 C C . THR A 1 634 ? 18.595 19.328 -20.391 1.00 84.81 634 THR A C 1
ATOM 4735 O O . THR A 1 634 ? 17.454 19.623 -20.050 1.00 84.81 634 THR A O 1
ATOM 4738 N N . SER A 1 635 ? 18.920 18.094 -20.785 1.00 90.06 635 SER A N 1
ATOM 4739 C CA . SER A 1 635 ? 17.976 16.984 -20.903 1.00 90.06 635 SER A CA 1
ATOM 4740 C C . SER A 1 635 ? 18.197 15.967 -19.791 1.00 90.06 635 SER A C 1
ATOM 4742 O O . SER A 1 635 ? 19.319 15.509 -19.569 1.00 90.06 635 SER A O 1
ATOM 4744 N N . TYR A 1 636 ? 17.111 15.614 -19.116 1.00 93.00 636 TYR A N 1
ATOM 4745 C CA . TYR A 1 636 ? 17.082 14.700 -17.985 1.00 93.00 636 TYR A CA 1
ATOM 4746 C C . TYR A 1 636 ? 16.288 13.460 -18.374 1.00 93.00 636 TYR A C 1
ATOM 4748 O O . TYR A 1 636 ? 15.124 13.557 -18.759 1.00 93.00 636 TYR A O 1
ATOM 4756 N N . HIS A 1 637 ? 16.921 12.295 -18.291 1.00 93.12 637 HIS A N 1
ATOM 4757 C CA . HIS A 1 637 ? 16.332 11.035 -18.735 1.00 93.12 637 HIS A CA 1
ATOM 4758 C C . HIS A 1 637 ? 15.948 10.161 -17.541 1.00 93.12 637 HIS A C 1
ATOM 4760 O O . HIS A 1 637 ? 16.656 10.166 -16.536 1.00 93.12 637 HIS A O 1
ATOM 4766 N N . PRO A 1 638 ? 14.854 9.390 -17.619 1.00 92.06 638 PRO A N 1
ATOM 4767 C CA . PRO A 1 638 ? 14.396 8.567 -16.510 1.00 92.06 638 PRO A CA 1
ATOM 4768 C C . PRO A 1 638 ? 15.378 7.425 -16.229 1.00 92.06 638 PRO A C 1
ATOM 4770 O O . PRO A 1 638 ? 15.591 6.539 -17.062 1.00 92.06 638 PRO A O 1
ATOM 4773 N N . ARG A 1 639 ? 15.927 7.412 -15.010 1.00 89.94 639 ARG A N 1
ATOM 4774 C CA . ARG A 1 639 ? 16.921 6.423 -14.559 1.00 89.94 639 ARG A CA 1
ATOM 4775 C C . ARG A 1 639 ? 16.360 4.999 -14.530 1.00 89.94 639 ARG A C 1
ATOM 4777 O O . ARG A 1 639 ? 17.080 4.034 -14.757 1.00 89.94 639 ARG A O 1
ATOM 4784 N N . ASP A 1 640 ? 15.054 4.866 -14.326 1.00 86.56 640 ASP A N 1
ATOM 4785 C CA . ASP A 1 640 ? 14.337 3.587 -14.304 1.00 86.56 640 ASP A CA 1
ATOM 4786 C C . ASP A 1 640 ? 14.438 2.781 -15.607 1.00 86.56 640 ASP A C 1
ATOM 4788 O O . ASP A 1 640 ? 14.171 1.578 -15.604 1.00 86.56 640 ASP A O 1
ATOM 4792 N N . PHE A 1 641 ? 14.779 3.432 -16.720 1.00 88.88 641 PHE A N 1
ATOM 4793 C CA . PHE A 1 641 ? 14.915 2.816 -18.042 1.00 88.88 641 PHE A CA 1
ATOM 4794 C C . PHE A 1 641 ? 16.377 2.596 -18.441 1.00 88.88 641 PHE A C 1
ATOM 4796 O O . PHE A 1 641 ? 16.645 2.166 -19.565 1.00 88.88 641 PHE A O 1
ATOM 4803 N N . GLU A 1 642 ? 17.320 2.888 -17.545 1.00 90.25 642 GLU A N 1
ATOM 4804 C CA . GLU A 1 642 ? 18.723 2.579 -17.768 1.00 90.25 642 GLU A CA 1
ATOM 4805 C C . GLU A 1 642 ? 18.999 1.110 -17.460 1.00 90.25 642 GLU A C 1
ATOM 4807 O O . GLU A 1 642 ? 18.534 0.573 -16.451 1.00 90.25 642 GLU A O 1
ATOM 4812 N N . ARG A 1 643 ? 19.759 0.449 -18.334 1.00 89.19 643 ARG A N 1
ATOM 4813 C CA . ARG A 1 643 ? 20.165 -0.950 -18.160 1.00 89.19 643 ARG A CA 1
ATOM 4814 C C . ARG A 1 643 ? 21.638 -1.112 -18.433 1.00 89.19 643 ARG A C 1
ATOM 4816 O O . ARG A 1 643 ? 22.145 -0.576 -19.414 1.00 89.19 643 ARG A O 1
ATOM 4823 N N . GLU A 1 644 ? 22.308 -1.863 -17.573 1.00 90.00 644 GLU A N 1
ATOM 4824 C CA . GLU A 1 644 ? 23.615 -2.415 -17.889 1.00 90.00 644 GLU A CA 1
ATOM 4825 C C . GLU A 1 644 ? 23.406 -3.780 -18.532 1.00 90.00 644 GLU A C 1
ATOM 4827 O O . GLU A 1 644 ? 22.730 -4.639 -17.977 1.00 90.00 644 GLU A O 1
ATOM 4832 N N . LEU A 1 645 ? 23.922 -3.925 -19.746 1.00 90.00 645 LEU A N 1
ATOM 4833 C CA . LEU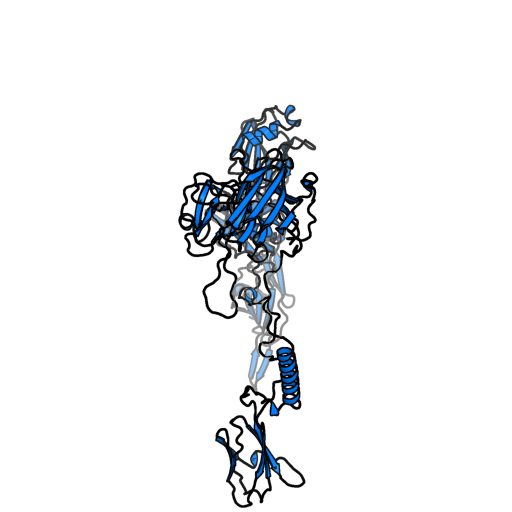 A 1 645 ? 23.773 -5.119 -20.565 1.00 90.00 645 LEU A CA 1
ATOM 4834 C C . LEU A 1 645 ? 24.811 -6.174 -20.177 1.00 90.00 645 LEU A C 1
ATOM 4836 O O . LEU A 1 645 ? 24.492 -7.346 -20.032 1.00 90.00 645 LEU A O 1
ATOM 4840 N N . PHE A 1 646 ? 26.061 -5.742 -20.015 1.00 90.44 646 PHE A N 1
ATOM 4841 C CA . PHE A 1 646 ? 27.182 -6.581 -19.609 1.00 90.44 646 PHE A CA 1
ATOM 4842 C C . PHE A 1 646 ? 28.341 -5.706 -19.128 1.00 90.44 646 PHE A C 1
ATOM 4844 O O . PHE A 1 646 ? 28.435 -4.529 -19.497 1.00 90.44 646 PHE A O 1
ATOM 4851 N N . LEU A 1 647 ? 29.264 -6.322 -18.391 1.00 90.31 647 LEU A N 1
ATOM 4852 C CA . LEU A 1 647 ? 30.545 -5.750 -17.996 1.00 90.31 647 LEU A CA 1
ATOM 4853 C C . LEU A 1 647 ? 31.641 -6.805 -18.181 1.00 90.31 647 LEU A C 1
ATOM 4855 O O . LEU A 1 647 ? 31.522 -7.925 -17.693 1.00 90.31 647 LEU A O 1
ATOM 4859 N N . VAL A 1 648 ? 32.708 -6.443 -18.889 1.00 89.31 648 VAL A N 1
ATOM 4860 C CA . VAL A 1 648 ? 33.878 -7.293 -19.142 1.00 89.31 648 VAL A CA 1
ATOM 4861 C C . VAL A 1 648 ? 35.130 -6.540 -18.714 1.00 89.31 648 VAL A C 1
ATOM 4863 O O . VAL A 1 648 ? 35.376 -5.433 -19.183 1.00 89.31 648 VAL A O 1
ATOM 4866 N N . ALA A 1 649 ? 35.942 -7.140 -17.847 1.00 88.88 649 ALA A N 1
ATOM 4867 C CA . ALA A 1 649 ? 37.243 -6.600 -17.467 1.00 88.88 649 ALA A CA 1
ATOM 4868 C C . ALA A 1 649 ? 38.357 -7.261 -18.290 1.00 88.88 649 ALA A C 1
ATOM 4870 O O . ALA A 1 649 ? 38.406 -8.485 -18.413 1.00 88.88 649 ALA A O 1
ATOM 4871 N N . VAL A 1 650 ? 39.259 -6.448 -18.837 1.00 88.31 650 VAL A N 1
ATOM 4872 C CA . VAL A 1 650 ? 40.407 -6.882 -19.637 1.00 88.31 650 VAL A CA 1
ATOM 4873 C C . VAL A 1 650 ? 41.676 -6.338 -19.000 1.00 88.31 650 VAL A C 1
ATOM 4875 O O . VAL A 1 650 ? 41.777 -5.148 -18.705 1.00 88.31 650 VAL A O 1
ATOM 4878 N N . ASN A 1 651 ? 42.655 -7.216 -18.797 1.00 87.69 651 ASN A N 1
ATOM 4879 C CA . ASN A 1 651 ? 43.976 -6.827 -18.322 1.00 87.69 651 ASN A CA 1
ATOM 4880 C C . ASN A 1 651 ? 45.039 -6.947 -19.423 1.00 87.69 651 ASN A C 1
ATOM 4882 O O . ASN A 1 651 ? 44.845 -7.572 -20.471 1.00 87.69 651 ASN A O 1
ATOM 4886 N N . GLU A 1 652 ? 46.208 -6.382 -19.151 1.00 84.31 652 GLU A N 1
ATOM 4887 C CA . GLU A 1 652 ? 47.326 -6.320 -20.087 1.00 84.31 652 GLU A CA 1
ATOM 4888 C C . GLU A 1 652 ? 47.896 -7.688 -20.486 1.00 84.31 652 GLU A C 1
ATOM 4890 O O . GLU A 1 652 ? 48.475 -7.814 -21.568 1.00 84.31 652 GLU A O 1
ATOM 4895 N N . ASN A 1 653 ? 47.713 -8.705 -19.637 1.00 84.38 653 ASN A N 1
ATOM 4896 C CA . ASN A 1 653 ? 48.151 -10.077 -19.889 1.00 84.38 653 ASN A CA 1
ATOM 4897 C C . ASN A 1 653 ? 47.187 -10.831 -20.815 1.00 84.38 653 ASN A C 1
ATOM 4899 O O . ASN A 1 653 ? 47.628 -11.738 -21.531 1.00 84.38 653 ASN A O 1
ATOM 4903 N N . MET A 1 654 ? 45.905 -10.449 -20.812 1.00 85.94 654 MET A N 1
ATOM 4904 C CA . MET A 1 654 ? 44.881 -10.921 -21.745 1.00 85.94 654 MET A CA 1
ATOM 4905 C C . MET A 1 654 ? 45.044 -10.240 -23.110 1.00 85.94 654 MET A C 1
ATOM 4907 O O . MET A 1 654 ? 45.194 -10.921 -24.125 1.00 85.94 654 MET A O 1
ATOM 4911 N N . LEU A 1 655 ? 45.094 -8.902 -23.142 1.00 87.88 655 LEU A N 1
ATOM 4912 C CA . LEU A 1 655 ? 45.285 -8.123 -24.369 1.00 87.88 655 LEU A CA 1
ATOM 4913 C C . LEU A 1 655 ? 46.770 -7.799 -24.585 1.00 87.88 655 LEU A C 1
ATOM 4915 O O . LEU A 1 655 ? 47.219 -6.666 -24.401 1.00 87.88 655 LEU A O 1
ATOM 4919 N N . ARG A 1 656 ? 47.553 -8.811 -24.970 1.00 86.94 656 ARG A N 1
ATOM 4920 C CA . ARG A 1 656 ? 48.979 -8.653 -25.310 1.00 86.94 656 ARG A CA 1
ATOM 4921 C C . ARG A 1 656 ? 49.158 -7.879 -26.617 1.00 86.94 656 ARG A C 1
ATOM 4923 O O . ARG A 1 656 ? 48.251 -7.803 -27.442 1.00 86.94 656 ARG A O 1
ATOM 4930 N N . VAL A 1 657 ? 50.349 -7.319 -26.823 1.00 85.69 657 VAL A N 1
ATOM 4931 C CA . VAL A 1 657 ? 50.700 -6.672 -28.097 1.00 85.69 657 VAL A CA 1
ATOM 4932 C C . VAL A 1 657 ? 50.552 -7.683 -29.241 1.00 85.69 657 VAL A C 1
ATOM 4934 O O . VAL A 1 657 ? 51.068 -8.794 -29.154 1.00 85.69 657 VAL A O 1
ATOM 4937 N N . GLY A 1 658 ? 49.834 -7.296 -30.295 1.00 83.75 658 GLY A N 1
ATOM 4938 C CA . GLY A 1 658 ? 49.499 -8.140 -31.443 1.00 83.75 658 GLY A CA 1
ATOM 4939 C C . GLY A 1 658 ? 48.130 -8.825 -31.362 1.00 83.75 658 GLY A C 1
ATOM 4940 O O . GLY A 1 658 ? 47.717 -9.404 -32.361 1.00 83.75 658 GLY A O 1
ATOM 4941 N N . ARG A 1 659 ? 47.421 -8.739 -30.225 1.00 88.00 659 ARG A N 1
ATOM 4942 C CA . ARG A 1 659 ? 46.065 -9.291 -30.063 1.00 88.00 659 ARG A CA 1
ATOM 4943 C C . ARG A 1 659 ? 44.970 -8.244 -30.227 1.00 88.00 659 ARG A C 1
ATOM 4945 O O . ARG A 1 659 ? 45.191 -7.041 -30.031 1.00 88.00 659 ARG A O 1
ATOM 4952 N N . ALA A 1 660 ? 43.774 -8.730 -30.536 1.00 90.19 660 ALA A N 1
ATOM 4953 C CA . ALA A 1 660 ? 42.567 -7.928 -30.636 1.00 90.19 660 ALA A CA 1
ATOM 4954 C C . ALA A 1 660 ? 41.426 -8.529 -29.806 1.00 90.19 660 ALA A C 1
ATOM 4956 O O . ALA A 1 660 ? 41.161 -9.727 -29.870 1.00 90.19 660 ALA A O 1
ATOM 4957 N N . LEU A 1 661 ? 40.734 -7.679 -29.045 1.00 92.44 661 LEU A N 1
ATOM 4958 C CA . LEU A 1 661 ? 39.423 -7.985 -28.485 1.00 92.44 661 LEU A CA 1
ATOM 4959 C C . LEU A 1 661 ? 38.372 -7.722 -29.561 1.00 92.44 661 LEU A C 1
ATOM 4961 O O . LEU A 1 661 ? 38.261 -6.594 -30.038 1.00 92.44 661 LEU A O 1
ATOM 4965 N N . HIS A 1 662 ? 37.578 -8.734 -29.882 1.00 92.62 662 HIS A N 1
ATOM 4966 C CA . HIS A 1 662 ? 36.417 -8.646 -30.754 1.00 92.62 662 HIS A CA 1
ATOM 4967 C C . HIS A 1 662 ? 35.148 -8.823 -29.928 1.00 92.62 662 HIS A C 1
ATOM 4969 O O . HIS A 1 662 ? 34.957 -9.868 -29.310 1.00 92.62 662 HIS A O 1
ATOM 4975 N N . LEU A 1 663 ? 34.295 -7.803 -29.930 1.00 93.06 663 LEU A N 1
ATOM 4976 C CA . LEU A 1 663 ? 32.958 -7.819 -29.358 1.00 93.06 663 LEU A CA 1
ATOM 4977 C C . LEU A 1 663 ? 31.939 -7.632 -30.482 1.00 93.06 663 LEU A C 1
ATOM 4979 O O . LEU A 1 663 ? 31.951 -6.613 -31.173 1.00 93.06 663 LEU A O 1
ATOM 4983 N N . GLU A 1 664 ? 31.015 -8.570 -30.614 1.00 92.75 664 GLU A N 1
ATOM 4984 C CA . GLU A 1 664 ? 29.841 -8.463 -31.478 1.00 92.75 664 GLU A CA 1
ATOM 4985 C C . GLU A 1 664 ? 28.601 -8.840 -30.674 1.00 92.75 664 GLU A C 1
ATOM 4987 O O . GLU A 1 664 ? 28.633 -9.773 -29.875 1.00 92.75 664 GLU A O 1
ATOM 4992 N N . LEU A 1 665 ? 27.516 -8.096 -30.861 1.00 92.19 665 LEU A N 1
ATOM 4993 C CA . LEU A 1 665 ? 26.231 -8.369 -30.228 1.00 92.19 665 LEU A CA 1
ATOM 4994 C C . LEU A 1 665 ? 25.086 -7.825 -31.080 1.00 92.19 665 LEU A C 1
ATOM 4996 O O . LEU A 1 665 ? 25.231 -6.850 -31.825 1.00 92.19 665 LEU A O 1
ATOM 5000 N N . GLU A 1 666 ? 23.924 -8.445 -30.959 1.00 92.06 666 GLU A N 1
ATOM 5001 C CA . GLU A 1 666 ? 22.686 -7.987 -31.570 1.00 92.06 666 GLU A CA 1
ATOM 5002 C C . GLU A 1 666 ? 21.686 -7.644 -30.466 1.00 92.06 666 GLU A C 1
ATOM 5004 O O . GLU A 1 666 ? 21.433 -8.445 -29.572 1.00 92.06 666 GLU A O 1
ATOM 5009 N N . ILE A 1 667 ? 21.123 -6.437 -30.517 1.00 92.38 667 ILE A N 1
ATOM 5010 C CA . ILE A 1 667 ? 20.056 -6.019 -29.606 1.00 92.38 667 ILE A CA 1
ATOM 5011 C C . ILE A 1 667 ? 18.747 -6.064 -30.377 1.00 92.38 667 ILE A C 1
ATOM 5013 O O . ILE A 1 667 ? 18.553 -5.288 -31.318 1.00 92.38 667 ILE A O 1
ATOM 5017 N N . ALA A 1 668 ? 17.855 -6.958 -29.968 1.00 92.31 668 ALA A N 1
ATOM 5018 C CA . ALA A 1 668 ? 16.469 -6.958 -30.398 1.00 92.31 668 ALA A CA 1
ATOM 5019 C C . ALA A 1 668 ? 15.647 -6.156 -29.386 1.00 92.31 668 ALA A C 1
ATOM 5021 O O . ALA A 1 668 ? 15.732 -6.399 -28.182 1.00 92.31 668 ALA A O 1
ATOM 5022 N N . ALA A 1 669 ? 14.859 -5.191 -29.850 1.00 92.38 669 ALA A N 1
ATOM 5023 C CA . ALA A 1 669 ? 14.014 -4.394 -28.970 1.00 92.38 669 ALA A CA 1
ATOM 5024 C C . ALA A 1 669 ? 12.625 -4.167 -29.572 1.00 92.38 669 ALA A C 1
ATOM 5026 O O . ALA A 1 669 ? 12.459 -4.091 -30.791 1.00 92.38 669 ALA A O 1
ATOM 5027 N N . ARG A 1 670 ? 11.614 -4.079 -28.707 1.00 91.31 670 ARG A N 1
ATOM 5028 C CA . ARG A 1 670 ? 10.212 -3.882 -29.093 1.00 91.31 670 ARG A CA 1
ATOM 5029 C C . ARG A 1 670 ? 9.478 -3.073 -28.032 1.00 91.31 670 ARG A C 1
ATOM 5031 O O . ARG A 1 670 ? 9.636 -3.315 -26.838 1.00 91.31 670 ARG A O 1
ATOM 5038 N N . LEU A 1 671 ? 8.620 -2.161 -28.469 1.00 90.94 671 LEU A N 1
ATOM 5039 C CA . LEU A 1 671 ? 7.634 -1.511 -27.616 1.00 90.94 671 LEU A CA 1
ATOM 5040 C C . LEU A 1 671 ? 6.310 -2.281 -27.670 1.00 90.94 671 LEU A C 1
ATOM 5042 O O . LEU A 1 671 ? 5.737 -2.493 -28.734 1.00 90.94 671 LEU A O 1
ATOM 5046 N N . ILE A 1 672 ? 5.793 -2.680 -26.521 1.00 88.62 672 ILE A N 1
ATOM 5047 C CA . ILE A 1 672 ? 4.554 -3.434 -26.378 1.00 88.62 672 ILE A CA 1
ATOM 5048 C C . ILE A 1 672 ? 3.548 -2.530 -25.677 1.00 88.62 672 ILE A C 1
ATOM 5050 O O . ILE A 1 672 ? 3.647 -2.267 -24.481 1.00 88.62 672 ILE A O 1
ATOM 5054 N N . THR A 1 673 ? 2.569 -2.038 -26.425 1.00 81.25 673 THR A N 1
ATOM 5055 C CA . THR A 1 673 ? 1.491 -1.209 -25.880 1.00 81.25 673 THR A CA 1
ATOM 5056 C C . THR A 1 673 ? 0.181 -1.994 -25.936 1.00 81.25 673 THR A C 1
ATOM 5058 O O . THR A 1 673 ? -0.096 -2.639 -26.947 1.00 81.25 673 THR A O 1
ATOM 5061 N N . PRO A 1 674 ? -0.613 -2.004 -24.852 1.00 71.56 674 PRO A N 1
ATOM 5062 C CA . PRO A 1 674 ? -1.824 -2.817 -24.784 1.00 71.56 674 PRO A CA 1
ATOM 5063 C C . PRO A 1 674 ? -3.027 -2.200 -25.495 1.00 71.56 674 PRO A C 1
ATOM 5065 O O . PRO A 1 674 ? -4.038 -2.868 -25.672 1.00 71.56 674 PRO A O 1
ATOM 5068 N N . ASP A 1 675 ? -2.932 -0.927 -25.869 1.00 73.38 675 ASP A N 1
ATOM 5069 C CA . ASP A 1 675 ? -4.029 -0.145 -26.414 1.00 73.38 675 ASP A CA 1
ATOM 5070 C C . ASP A 1 675 ? -3.484 0.861 -27.435 1.00 73.38 675 ASP A C 1
ATOM 5072 O O . ASP A 1 675 ? -2.471 1.522 -27.185 1.00 73.38 675 ASP A O 1
ATOM 5076 N N . ALA A 1 676 ? -4.174 0.995 -28.568 1.00 71.56 676 ALA A N 1
ATOM 5077 C CA . ALA A 1 676 ? -3.852 1.953 -29.618 1.00 71.56 676 ALA A CA 1
ATOM 5078 C C . ALA A 1 676 ? -3.903 3.407 -29.115 1.00 71.56 676 ALA A C 1
ATOM 5080 O O . ALA A 1 676 ? -3.115 4.233 -29.574 1.00 71.56 676 ALA A O 1
ATOM 5081 N N . PHE A 1 677 ? -4.757 3.715 -28.131 1.00 66.81 677 PHE A N 1
ATOM 5082 C CA . PHE A 1 677 ? -4.853 5.061 -27.552 1.00 66.81 677 PHE A CA 1
ATOM 5083 C C . PHE A 1 677 ? -3.646 5.449 -26.696 1.00 66.81 677 PHE A C 1
ATOM 5085 O O . PHE A 1 677 ? -3.385 6.636 -26.522 1.00 66.81 677 PHE A O 1
ATOM 5092 N N . ARG A 1 678 ? -2.890 4.467 -26.187 1.00 74.31 678 ARG A N 1
ATOM 5093 C CA . ARG A 1 678 ? -1.673 4.678 -25.379 1.00 74.31 678 ARG A CA 1
ATOM 5094 C C . ARG A 1 678 ? -0.389 4.421 -26.165 1.00 74.31 678 ARG A C 1
ATOM 5096 O O . ARG A 1 678 ? 0.698 4.379 -25.584 1.00 74.31 678 ARG A O 1
ATOM 5103 N N . LEU A 1 679 ? -0.514 4.250 -27.482 1.00 79.62 679 LEU A N 1
ATOM 5104 C CA . LEU A 1 679 ? 0.608 4.067 -28.386 1.00 79.62 679 LEU A CA 1
ATOM 5105 C C . LEU A 1 679 ? 1.503 5.311 -28.349 1.00 79.62 679 LEU A C 1
ATOM 5107 O O . LEU A 1 679 ? 1.036 6.440 -28.485 1.00 79.62 679 LEU A O 1
ATOM 5111 N N . THR A 1 680 ? 2.797 5.094 -28.162 1.00 86.88 680 THR A N 1
ATOM 5112 C CA . THR A 1 680 ? 3.840 6.118 -28.269 1.00 86.88 680 THR A CA 1
ATOM 5113 C C . THR A 1 680 ? 4.999 5.528 -29.057 1.00 86.88 680 THR A C 1
ATOM 5115 O O . THR A 1 680 ? 5.119 4.305 -29.154 1.00 86.88 680 THR A O 1
ATOM 5118 N N . ARG A 1 681 ? 5.861 6.365 -29.627 1.00 88.50 681 ARG A N 1
ATOM 5119 C CA . ARG A 1 681 ? 7.212 5.939 -30.009 1.00 88.50 681 ARG A CA 1
ATOM 5120 C C . ARG A 1 681 ? 8.155 6.219 -28.849 1.00 88.50 681 ARG A C 1
ATOM 5122 O O . ARG A 1 681 ? 8.039 7.236 -28.171 1.00 88.50 681 ARG A O 1
ATOM 5129 N N . ALA A 1 682 ? 9.092 5.311 -28.630 1.00 91.62 682 ALA A N 1
ATOM 5130 C CA . ALA A 1 682 ? 10.138 5.504 -27.639 1.00 91.62 682 ALA A CA 1
ATOM 5131 C C . ALA A 1 682 ? 11.509 5.442 -28.306 1.00 91.62 682 ALA A C 1
ATOM 5133 O O . ALA A 1 682 ? 11.660 4.905 -29.405 1.00 91.62 682 ALA A O 1
ATOM 5134 N N . GLN A 1 683 ? 12.519 5.993 -27.652 1.00 92.81 683 GLN A N 1
ATOM 5135 C CA . GLN A 1 683 ? 13.903 5.874 -28.085 1.00 92.81 683 GLN A CA 1
ATOM 5136 C C . GLN A 1 683 ? 14.781 5.409 -26.935 1.00 92.81 683 GLN A C 1
ATOM 5138 O O . GLN A 1 683 ? 14.483 5.639 -25.767 1.00 92.81 683 GLN A O 1
ATOM 5143 N N . TRP A 1 684 ? 15.884 4.782 -27.308 1.00 93.19 684 TRP A N 1
ATOM 5144 C CA . TRP A 1 684 ? 17.008 4.490 -26.437 1.00 93.19 684 TRP A CA 1
ATOM 5145 C C . TRP A 1 684 ? 18.297 4.862 -27.153 1.00 93.19 684 TRP A C 1
ATOM 5147 O O . TRP A 1 684 ? 18.359 4.926 -28.383 1.00 93.19 684 TRP A O 1
ATOM 5157 N N . VAL A 1 685 ? 19.355 5.055 -26.383 1.00 92.81 685 VAL A N 1
ATOM 5158 C CA . VAL A 1 685 ? 20.717 5.104 -26.894 1.00 92.81 685 VAL A CA 1
ATOM 5159 C C . VAL A 1 685 ? 21.469 3.919 -26.315 1.00 92.81 685 VAL A C 1
ATOM 5161 O O . VAL A 1 685 ? 21.528 3.740 -25.100 1.00 92.81 685 VAL A O 1
ATOM 5164 N N . VAL A 1 686 ? 22.025 3.103 -27.204 1.00 93.25 686 VAL A N 1
ATOM 5165 C CA . VAL A 1 686 ? 22.960 2.043 -26.837 1.00 93.25 686 VAL A CA 1
ATOM 5166 C C . VAL A 1 686 ? 24.347 2.659 -26.801 1.00 93.25 686 VAL A C 1
ATOM 5168 O O . VAL A 1 686 ? 24.786 3.231 -27.804 1.00 93.25 686 VAL A O 1
ATOM 5171 N N . GLU A 1 687 ? 25.042 2.525 -25.676 1.00 92.62 687 GLU A N 1
ATOM 5172 C CA . GLU A 1 687 ? 26.435 2.945 -25.556 1.00 92.62 687 GLU A CA 1
ATOM 5173 C C . GLU A 1 687 ? 27.342 1.780 -25.163 1.00 92.62 687 GLU A C 1
ATOM 5175 O O . GLU A 1 687 ? 27.034 1.017 -24.245 1.00 92.62 687 GLU A O 1
ATOM 5180 N N . LEU A 1 688 ? 28.480 1.669 -25.854 1.00 92.75 688 LEU A N 1
ATOM 5181 C CA . LEU A 1 688 ? 29.613 0.849 -25.434 1.00 92.75 688 LEU A CA 1
ATOM 5182 C C . LEU A 1 688 ? 30.688 1.792 -24.910 1.00 92.75 688 LEU A C 1
ATOM 5184 O O . LEU A 1 688 ? 31.188 2.643 -25.652 1.00 92.75 688 LEU A O 1
ATOM 5188 N N . GLN A 1 689 ? 31.007 1.656 -23.628 1.00 91.38 689 GLN A N 1
ATOM 5189 C CA . GLN A 1 689 ? 31.930 2.540 -22.924 1.00 91.38 689 GLN A CA 1
ATOM 5190 C C . GLN A 1 689 ? 33.082 1.735 -22.344 1.00 91.38 689 GLN A C 1
ATOM 5192 O O . GLN A 1 689 ? 32.873 0.660 -21.776 1.00 91.38 689 GLN A O 1
ATOM 5197 N N . VAL A 1 690 ? 34.281 2.295 -22.453 1.00 91.00 690 VAL A N 1
ATOM 5198 C CA . VAL A 1 690 ? 35.464 1.798 -21.762 1.00 91.00 690 VAL A CA 1
ATOM 5199 C C . VAL A 1 690 ? 35.699 2.611 -20.490 1.00 91.00 690 VAL A C 1
ATOM 5201 O O . VAL A 1 690 ? 35.344 3.787 -20.396 1.00 91.00 690 VAL A O 1
ATOM 5204 N N . GLY A 1 691 ? 36.244 1.959 -19.477 1.00 87.94 691 GLY A N 1
ATOM 5205 C CA . GLY A 1 691 ? 36.602 2.567 -18.209 1.00 87.94 691 GLY A CA 1
ATOM 5206 C C . GLY A 1 691 ? 37.967 2.088 -17.760 1.00 87.94 691 GLY A C 1
ATOM 5207 O O . GLY A 1 691 ? 38.383 0.968 -18.055 1.00 87.94 691 GLY A O 1
ATOM 5208 N N . THR A 1 692 ? 38.669 2.945 -17.038 1.00 84.81 692 THR A N 1
ATOM 5209 C CA . THR A 1 692 ? 39.936 2.588 -16.403 1.00 84.81 692 THR A CA 1
ATOM 5210 C C . THR A 1 692 ? 39.661 2.048 -15.007 1.00 84.81 692 THR A C 1
ATOM 5212 O O . THR A 1 692 ? 38.756 2.518 -14.316 1.00 84.81 692 THR A O 1
ATOM 5215 N N . VAL A 1 693 ? 40.419 1.032 -14.600 1.00 74.19 693 VAL A N 1
ATOM 5216 C CA . VAL A 1 693 ? 40.361 0.478 -13.243 1.00 74.19 693 VAL A CA 1
ATOM 5217 C C . VAL A 1 693 ? 41.528 1.094 -12.467 1.00 74.19 693 VAL A C 1
ATOM 5219 O O . VAL A 1 693 ? 42.660 0.633 -12.631 1.00 74.19 693 VAL A O 1
ATOM 5222 N N . PRO A 1 694 ? 41.322 2.192 -11.715 1.00 67.31 694 PRO A N 1
ATOM 5223 C CA . PRO A 1 694 ? 42.416 2.856 -11.021 1.00 67.31 694 PRO A CA 1
ATOM 5224 C C . PRO A 1 694 ? 42.930 1.982 -9.873 1.00 67.31 694 PRO A C 1
ATOM 5226 O O . PRO A 1 694 ? 42.151 1.507 -9.049 1.00 67.31 694 PRO A O 1
ATOM 5229 N N . GLN A 1 695 ? 44.250 1.811 -9.790 1.00 58.41 695 GLN A N 1
ATOM 5230 C CA . GLN A 1 695 ? 44.890 1.145 -8.656 1.00 58.41 695 GLN A CA 1
ATOM 5231 C C . GLN A 1 695 ? 44.741 2.017 -7.395 1.00 58.41 695 GLN A C 1
ATOM 5233 O O . GLN A 1 695 ? 44.969 3.228 -7.454 1.00 58.41 695 GLN A O 1
ATOM 5238 N N . GLN A 1 696 ? 44.340 1.434 -6.260 1.00 56.97 696 GLN A N 1
ATOM 5239 C CA . GLN A 1 696 ? 44.238 2.175 -5.001 1.00 56.97 696 GLN A CA 1
ATOM 5240 C C . GLN A 1 696 ? 45.624 2.368 -4.374 1.00 56.97 696 GLN A C 1
ATOM 5242 O O . GLN A 1 696 ? 46.362 1.415 -4.155 1.00 56.97 696 GLN A O 1
ATOM 5247 N N . THR A 1 697 ? 45.969 3.603 -4.018 1.00 51.97 697 THR A N 1
ATOM 5248 C CA . THR A 1 697 ? 47.098 3.905 -3.126 1.00 51.97 697 THR A CA 1
ATOM 5249 C C . THR A 1 697 ? 46.579 4.066 -1.698 1.00 51.97 697 THR A C 1
ATOM 5251 O O . THR A 1 697 ? 46.265 5.179 -1.276 1.00 51.97 697 THR A O 1
ATOM 5254 N N . GLY A 1 698 ? 46.459 2.961 -0.957 1.00 51.56 698 GLY A N 1
ATOM 5255 C CA . GLY A 1 698 ? 46.080 2.963 0.460 1.00 51.56 698 GLY A CA 1
ATOM 5256 C C . GLY A 1 698 ? 46.508 1.666 1.146 1.00 51.56 698 GLY A C 1
ATOM 5257 O O . GLY A 1 698 ? 45.973 0.609 0.844 1.00 51.56 698 GLY A O 1
ATOM 5258 N N . GLY A 1 699 ? 47.503 1.743 2.034 1.00 43.88 699 GLY A N 1
ATOM 5259 C CA . GLY A 1 699 ? 48.102 0.580 2.693 1.00 43.88 699 GLY A CA 1
ATOM 5260 C C . GLY A 1 699 ? 47.174 -0.066 3.722 1.00 43.88 699 GLY A C 1
ATOM 5261 O O . GLY A 1 699 ? 47.029 0.440 4.831 1.00 43.88 699 GLY A O 1
ATOM 5262 N N . GLY A 1 700 ? 46.591 -1.202 3.356 1.00 45.34 700 GLY A N 1
ATOM 5263 C CA . GLY A 1 700 ? 45.913 -2.139 4.245 1.00 45.34 700 GLY A CA 1
ATOM 5264 C C . GLY A 1 700 ? 45.846 -3.504 3.564 1.00 45.34 700 GLY A C 1
ATOM 5265 O O . GLY A 1 700 ? 45.632 -3.577 2.356 1.00 45.34 700 GLY A O 1
ATOM 5266 N N . GLU A 1 701 ? 46.090 -4.581 4.310 1.00 44.72 701 GLU A N 1
ATOM 5267 C CA . GLU A 1 701 ? 45.997 -5.947 3.791 1.00 44.72 701 GLU A CA 1
ATOM 5268 C C . GLU A 1 701 ? 44.535 -6.254 3.432 1.00 44.72 701 GLU A C 1
ATOM 5270 O O . GLU A 1 701 ? 43.680 -6.388 4.306 1.00 44.72 701 GLU A O 1
ATOM 5275 N N . GLY A 1 702 ? 44.255 -6.298 2.127 1.00 51.41 702 GLY A N 1
ATOM 5276 C CA . GLY A 1 702 ? 42.911 -6.426 1.561 1.00 51.41 702 GLY A CA 1
ATOM 5277 C C . GLY A 1 702 ? 42.502 -5.169 0.796 1.00 51.41 702 GLY A C 1
ATOM 5278 O O . GLY A 1 702 ? 41.683 -4.385 1.269 1.00 51.41 702 GLY A O 1
ATOM 5279 N N . GLU A 1 703 ? 43.086 -4.969 -0.388 1.00 43.94 703 GLU A N 1
ATOM 5280 C CA . GLU A 1 703 ? 42.701 -3.886 -1.298 1.00 43.94 703 GLU A CA 1
ATOM 5281 C C . GLU A 1 703 ? 41.211 -4.014 -1.661 1.00 43.94 703 GLU A C 1
ATOM 5283 O O . GLU A 1 703 ? 40.761 -5.053 -2.148 1.00 43.94 703 GLU A O 1
ATOM 5288 N N . ASN A 1 704 ? 40.426 -2.963 -1.410 1.00 49.50 704 ASN A N 1
ATOM 5289 C CA . ASN A 1 704 ? 39.020 -2.913 -1.800 1.00 49.50 704 ASN A CA 1
ATOM 5290 C C . ASN A 1 704 ? 38.921 -2.465 -3.269 1.00 49.50 704 ASN A C 1
ATOM 5292 O O . ASN A 1 704 ? 39.682 -1.603 -3.706 1.00 49.50 704 ASN A O 1
ATOM 5296 N N . LEU A 1 705 ? 37.983 -3.010 -4.047 1.00 54.06 705 LEU A N 1
ATOM 5297 C CA . LEU A 1 705 ? 37.778 -2.597 -5.441 1.00 54.06 705 LEU A CA 1
ATOM 5298 C C . LEU A 1 705 ? 37.340 -1.118 -5.477 1.00 54.06 705 LEU A C 1
ATOM 5300 O O . LEU A 1 705 ? 36.285 -0.767 -4.952 1.00 54.06 705 LEU A O 1
ATOM 5304 N N . SER A 1 706 ? 38.156 -0.235 -6.063 1.00 58.12 706 SER A N 1
ATOM 5305 C CA . SER A 1 706 ? 37.741 1.130 -6.417 1.00 58.12 706 SER A CA 1
ATOM 5306 C C . SER A 1 706 ? 36.690 1.080 -7.529 1.00 58.12 706 SER A C 1
ATOM 5308 O O . SER A 1 706 ? 36.740 0.215 -8.407 1.00 58.12 706 SER A O 1
ATOM 5310 N N . ASP A 1 707 ? 35.744 2.023 -7.514 1.00 68.81 707 ASP A N 1
ATOM 5311 C CA . ASP A 1 707 ? 34.788 2.166 -8.613 1.00 68.81 707 ASP A CA 1
ATOM 5312 C C . ASP A 1 707 ? 35.531 2.424 -9.938 1.00 68.81 707 ASP A C 1
ATOM 5314 O O . ASP A 1 707 ? 36.482 3.208 -10.006 1.00 68.81 707 ASP A O 1
ATOM 5318 N N . ILE A 1 708 ? 35.082 1.764 -11.009 1.00 80.44 708 ILE A N 1
ATOM 5319 C CA . ILE A 1 708 ? 35.638 1.920 -12.358 1.00 80.44 708 ILE A CA 1
ATOM 5320 C C . ILE A 1 708 ? 35.417 3.361 -12.832 1.00 80.44 708 ILE A C 1
ATOM 5322 O O . ILE A 1 708 ? 34.283 3.849 -12.885 1.00 80.44 708 ILE A O 1
ATOM 5326 N N . ALA A 1 709 ? 36.496 4.025 -13.244 1.00 84.69 709 ALA A N 1
ATOM 5327 C CA . ALA A 1 709 ? 36.445 5.365 -13.811 1.00 84.69 709 ALA A CA 1
ATOM 5328 C C . ALA A 1 709 ? 36.114 5.281 -15.310 1.00 84.69 709 ALA A C 1
ATOM 5330 O O . ALA A 1 709 ? 36.995 5.096 -16.153 1.00 84.69 709 ALA A O 1
ATOM 5331 N N . TRP A 1 710 ? 34.824 5.385 -15.635 1.00 86.88 710 TRP A N 1
ATOM 5332 C CA . TRP A 1 710 ? 34.318 5.362 -17.011 1.00 86.88 710 TRP A CA 1
ATOM 5333 C C . TRP A 1 710 ? 34.723 6.614 -17.795 1.00 86.88 710 TRP A C 1
ATOM 5335 O O . TRP A 1 710 ? 34.593 7.735 -17.299 1.00 86.88 710 TRP A O 1
ATOM 5345 N N . GLU A 1 711 ? 35.182 6.428 -19.032 1.00 85.25 711 GLU A N 1
ATOM 5346 C CA . GLU A 1 711 ? 35.540 7.537 -19.916 1.00 85.25 711 GLU A CA 1
ATOM 5347 C C . GLU A 1 711 ? 34.277 8.300 -20.357 1.00 85.25 711 GLU A C 1
ATOM 5349 O O . GLU A 1 711 ? 33.222 7.717 -20.617 1.00 85.25 711 GLU A O 1
ATOM 5354 N N . SER A 1 712 ? 34.365 9.633 -20.436 1.00 79.00 712 SER A N 1
ATOM 5355 C CA . SER A 1 712 ? 33.214 10.498 -20.745 1.00 79.00 712 SER A CA 1
ATOM 5356 C C . SER A 1 712 ? 32.731 10.385 -22.194 1.00 79.00 712 SER A C 1
ATOM 5358 O O . SER A 1 712 ? 31.600 10.762 -22.502 1.00 79.00 712 SER A O 1
ATOM 5360 N N . THR A 1 713 ? 33.583 9.878 -23.088 1.00 85.81 713 THR A N 1
ATOM 5361 C CA . THR A 1 713 ? 33.263 9.639 -24.496 1.00 85.81 713 THR A CA 1
ATOM 5362 C C . THR A 1 713 ? 33.069 8.146 -24.719 1.00 85.81 713 THR A C 1
ATOM 5364 O O . THR A 1 713 ? 33.989 7.360 -24.534 1.00 85.81 713 THR A O 1
ATOM 5367 N N . ALA A 1 714 ? 31.876 7.737 -25.147 1.00 88.50 714 ALA A N 1
ATOM 5368 C CA . ALA A 1 714 ? 31.617 6.341 -25.476 1.00 88.50 714 ALA A CA 1
ATOM 5369 C C . ALA A 1 714 ? 32.352 5.923 -26.762 1.00 88.50 714 ALA A C 1
ATOM 5371 O O . ALA A 1 714 ? 32.375 6.660 -27.752 1.00 88.50 714 ALA A O 1
ATOM 5372 N N . SER A 1 715 ? 32.892 4.705 -26.782 1.00 90.75 715 SER A N 1
ATOM 5373 C CA . SER A 1 715 ? 33.514 4.120 -27.975 1.00 90.75 715 SER A CA 1
ATOM 5374 C C . SER A 1 715 ? 32.481 3.845 -29.077 1.00 90.75 715 SER A C 1
ATOM 5376 O O . SER A 1 715 ? 32.769 3.988 -30.267 1.00 90.75 715 SER A O 1
ATOM 5378 N N . LEU A 1 716 ? 31.240 3.538 -28.695 1.00 93.19 716 LEU A N 1
ATOM 5379 C CA . LEU A 1 716 ? 30.082 3.489 -29.588 1.00 93.19 716 LEU A CA 1
ATOM 5380 C C . LEU A 1 716 ? 28.891 4.147 -28.890 1.00 93.19 716 LEU A C 1
ATOM 5382 O O . LEU A 1 716 ? 28.633 3.863 -27.728 1.00 93.19 716 LEU A O 1
ATOM 5386 N N . SER A 1 717 ? 28.149 4.991 -29.607 1.00 92.00 717 SER A N 1
ATOM 5387 C CA . SER A 1 717 ? 26.864 5.540 -29.165 1.00 92.00 717 SER A CA 1
ATOM 5388 C C . SER A 1 717 ? 25.914 5.535 -30.358 1.00 92.00 717 SER A C 1
ATOM 5390 O O . SER A 1 717 ? 26.215 6.133 -31.393 1.00 92.00 717 SER A O 1
ATOM 5392 N N . GLN A 1 718 ? 24.805 4.805 -30.250 1.00 93.38 718 GLN A N 1
ATOM 5393 C CA . GLN A 1 718 ? 23.835 4.644 -31.330 1.00 93.38 718 GLN A CA 1
ATOM 5394 C C . GLN A 1 718 ? 22.417 4.794 -30.791 1.00 93.38 718 GLN A C 1
ATOM 5396 O O . GLN A 1 718 ? 21.983 4.050 -29.914 1.00 93.38 718 GLN A O 1
ATOM 5401 N N . ARG A 1 719 ? 21.660 5.722 -31.380 1.00 92.88 719 ARG A N 1
ATOM 5402 C CA . ARG A 1 719 ? 20.228 5.856 -31.110 1.00 92.88 719 ARG A CA 1
ATOM 5403 C C . ARG A 1 719 ? 19.443 4.738 -31.793 1.00 92.88 719 ARG A C 1
ATOM 5405 O O . ARG A 1 719 ? 19.611 4.511 -32.995 1.00 92.88 719 ARG A O 1
ATOM 5412 N N . ILE A 1 720 ? 18.541 4.117 -31.049 1.00 92.94 720 ILE A N 1
ATOM 5413 C CA . ILE A 1 720 ? 17.567 3.138 -31.527 1.00 92.94 720 ILE A CA 1
ATOM 5414 C C . ILE A 1 720 ? 16.153 3.663 -31.261 1.00 92.94 720 ILE A C 1
ATOM 5416 O O . ILE A 1 720 ? 15.889 4.270 -30.224 1.00 92.94 720 ILE A O 1
ATOM 5420 N N . VAL A 1 721 ? 15.254 3.475 -32.225 1.00 91.19 721 VAL A N 1
ATOM 5421 C CA . VAL A 1 721 ? 13.851 3.899 -32.121 1.00 91.19 721 VAL A CA 1
ATOM 5422 C C . VAL A 1 721 ? 12.999 2.655 -31.944 1.00 91.19 721 VAL A C 1
ATOM 5424 O O . VAL A 1 721 ? 13.044 1.743 -32.765 1.00 91.19 721 VAL A O 1
ATOM 5427 N N . LEU A 1 722 ? 12.228 2.637 -30.867 1.00 91.00 722 LEU A N 1
ATOM 5428 C CA . LEU A 1 722 ? 11.379 1.535 -30.455 1.00 91.00 722 LEU A CA 1
ATOM 5429 C C . LEU A 1 722 ? 9.975 1.739 -31.015 1.00 91.00 722 LEU A C 1
ATOM 5431 O O . LEU A 1 722 ? 9.349 2.788 -30.836 1.00 91.00 722 LEU A O 1
ATOM 5435 N N . THR A 1 723 ? 9.474 0.701 -31.673 1.00 88.81 723 THR A N 1
ATOM 5436 C CA . THR A 1 723 ? 8.113 0.646 -32.214 1.00 88.81 723 THR A CA 1
ATOM 5437 C C . THR A 1 723 ? 7.452 -0.666 -31.809 1.00 88.81 723 THR A C 1
ATOM 5439 O O . THR A 1 723 ? 8.061 -1.492 -31.131 1.00 88.81 723 THR A O 1
ATOM 5442 N N . ASN A 1 724 ? 6.205 -0.878 -32.226 1.00 86.75 724 ASN A N 1
ATOM 5443 C CA . ASN A 1 724 ? 5.517 -2.149 -32.010 1.00 86.75 724 ASN A CA 1
ATOM 5444 C C . ASN A 1 724 ? 6.133 -3.332 -32.776 1.00 86.75 724 ASN A C 1
ATOM 5446 O O . ASN A 1 724 ? 5.855 -4.480 -32.423 1.00 86.75 724 ASN A O 1
ATOM 5450 N N . ALA A 1 725 ? 6.953 -3.067 -33.795 1.00 87.62 725 ALA A N 1
ATOM 5451 C CA . ALA A 1 725 ? 7.731 -4.070 -34.502 1.00 87.62 725 ALA A CA 1
ATOM 5452 C C . ALA A 1 725 ? 9.056 -4.335 -33.776 1.00 87.62 725 ALA A C 1
ATOM 5454 O O . ALA A 1 725 ? 9.669 -3.417 -33.230 1.00 87.62 725 ALA A O 1
ATOM 5455 N N . VAL A 1 726 ? 9.504 -5.592 -33.803 1.00 91.00 726 VAL A N 1
ATOM 5456 C CA . VAL A 1 726 ? 10.831 -5.964 -33.301 1.00 91.00 726 VAL A CA 1
ATOM 5457 C C . VAL A 1 726 ? 11.887 -5.363 -34.226 1.00 91.00 726 VAL A C 1
ATOM 5459 O O . VAL A 1 726 ? 11.891 -5.636 -35.429 1.00 91.00 726 VAL A O 1
ATOM 5462 N N . SER A 1 727 ? 12.780 -4.548 -33.673 1.00 90.56 727 SER A N 1
ATOM 5463 C CA . SER A 1 727 ? 13.927 -3.996 -34.389 1.00 90.56 727 SER A CA 1
ATOM 5464 C C . SER A 1 727 ? 15.216 -4.669 -33.931 1.00 90.56 727 SER A C 1
ATOM 5466 O O . SER A 1 727 ? 15.470 -4.795 -32.735 1.00 90.56 727 SER A O 1
ATOM 5468 N N . HIS A 1 728 ? 16.035 -5.094 -34.894 1.00 91.50 728 HIS A N 1
ATOM 5469 C CA . HIS A 1 728 ? 17.309 -5.769 -34.654 1.00 91.50 728 HIS A CA 1
ATOM 5470 C C . HIS A 1 728 ? 18.477 -4.821 -34.939 1.00 91.50 728 HIS A C 1
ATOM 5472 O O . HIS A 1 728 ? 18.612 -4.294 -36.047 1.00 91.50 728 HIS A O 1
ATOM 5478 N N . HIS A 1 729 ? 19.341 -4.624 -33.947 1.00 92.75 729 HIS A N 1
ATOM 5479 C CA . HIS A 1 729 ? 20.476 -3.707 -34.011 1.00 92.75 729 HIS A CA 1
ATOM 5480 C C . HIS A 1 729 ? 21.782 -4.473 -33.804 1.00 92.75 729 HIS A C 1
ATOM 5482 O O . HIS A 1 729 ? 22.134 -4.822 -32.681 1.00 92.75 729 HIS A O 1
ATOM 5488 N N . LYS A 1 730 ? 22.510 -4.729 -34.897 1.00 93.06 730 LYS A N 1
ATOM 5489 C CA . LYS A 1 730 ? 23.833 -5.369 -34.856 1.00 93.06 730 LYS A CA 1
ATOM 5490 C C . LYS A 1 730 ? 24.908 -4.338 -34.547 1.00 93.06 730 LYS A C 1
ATOM 5492 O O . LYS A 1 730 ? 25.078 -3.386 -35.311 1.00 93.06 730 LYS A O 1
ATOM 5497 N N . LEU A 1 731 ? 25.625 -4.541 -33.452 1.00 94.19 731 LEU A N 1
ATOM 5498 C CA . LEU A 1 731 ? 26.614 -3.615 -32.914 1.00 94.19 731 LEU A CA 1
ATOM 5499 C C . LEU A 1 731 ? 27.879 -4.381 -32.531 1.00 94.19 731 LEU A C 1
ATOM 5501 O O . LEU A 1 731 ? 27.854 -5.590 -32.307 1.00 94.19 731 LEU A O 1
ATOM 5505 N N . GLY A 1 732 ? 28.999 -3.677 -32.450 1.00 92.75 732 GLY A N 1
ATOM 5506 C CA . GLY A 1 732 ? 30.241 -4.303 -32.028 1.00 92.75 732 GLY A CA 1
ATOM 5507 C C . GLY A 1 732 ? 31.385 -3.328 -31.857 1.00 92.75 732 GLY A C 1
ATOM 5508 O O . GLY A 1 732 ? 31.297 -2.147 -32.205 1.00 92.75 732 GLY A O 1
ATOM 5509 N N . LEU A 1 733 ? 32.466 -3.856 -31.306 1.00 93.88 733 LEU A N 1
ATOM 5510 C CA . LEU A 1 733 ? 33.674 -3.131 -30.979 1.00 93.88 733 LEU A CA 1
ATOM 5511 C C . LEU A 1 733 ? 34.879 -4.042 -31.211 1.00 93.88 733 LEU A C 1
ATOM 5513 O O . LEU A 1 733 ? 34.864 -5.201 -30.807 1.00 93.88 733 LEU A O 1
ATOM 5517 N N . THR A 1 734 ? 35.927 -3.528 -31.844 1.00 93.94 734 THR A N 1
ATOM 5518 C CA . THR A 1 734 ? 37.211 -4.222 -31.953 1.00 93.94 734 THR A CA 1
ATOM 5519 C C . THR A 1 734 ? 38.287 -3.335 -31.351 1.00 93.94 734 THR A C 1
ATOM 5521 O O . THR A 1 734 ? 38.547 -2.258 -31.879 1.00 93.94 734 THR A O 1
ATOM 5524 N N . ILE A 1 735 ? 38.929 -3.787 -30.274 1.00 93.12 735 ILE A N 1
ATOM 5525 C CA . ILE A 1 735 ? 40.061 -3.090 -29.650 1.00 93.12 735 ILE A CA 1
ATOM 5526 C C . ILE A 1 735 ? 41.333 -3.860 -29.980 1.00 93.12 735 ILE A C 1
ATOM 5528 O O . ILE A 1 735 ? 41.483 -5.011 -29.571 1.00 93.12 735 ILE A O 1
ATOM 5532 N N . ARG A 1 736 ? 42.262 -3.232 -30.702 1.00 91.81 736 ARG A N 1
ATOM 5533 C CA . ARG A 1 736 ? 43.546 -3.837 -31.084 1.00 91.81 736 ARG A CA 1
ATOM 5534 C C . ARG A 1 736 ? 44.677 -3.197 -30.302 1.00 91.81 736 ARG A C 1
ATOM 5536 O O . ARG A 1 736 ? 44.759 -1.973 -30.234 1.00 91.81 736 ARG A O 1
ATOM 5543 N N . ARG A 1 737 ? 45.588 -4.012 -29.770 1.00 91.00 737 ARG A N 1
ATOM 5544 C CA . ARG A 1 737 ? 46.831 -3.517 -29.168 1.00 91.00 737 ARG A CA 1
ATOM 5545 C C . ARG A 1 737 ? 47.987 -3.748 -30.130 1.00 91.00 737 ARG A C 1
ATOM 5547 O O . ARG A 1 737 ? 48.415 -4.882 -30.332 1.00 91.00 737 ARG A O 1
ATOM 5554 N N . SER A 1 738 ? 48.513 -2.675 -30.704 1.00 87.44 738 SER A N 1
ATOM 5555 C CA . SER A 1 738 ? 49.722 -2.701 -31.529 1.00 87.44 738 SER A CA 1
ATOM 5556 C C . SER A 1 738 ? 50.940 -2.246 -30.717 1.00 87.44 738 SER A C 1
ATOM 5558 O O . SER A 1 738 ? 50.820 -1.793 -29.578 1.00 87.44 738 SER A O 1
ATOM 5560 N N . ALA A 1 739 ? 52.139 -2.350 -31.296 1.00 80.38 739 ALA A N 1
ATOM 5561 C CA . ALA A 1 739 ? 53.342 -1.781 -30.685 1.00 80.38 739 ALA A CA 1
ATOM 5562 C C . ALA A 1 739 ? 53.285 -0.239 -30.589 1.00 80.38 739 ALA A C 1
ATOM 5564 O O . ALA A 1 739 ? 54.009 0.346 -29.790 1.00 80.38 739 ALA A O 1
ATOM 5565 N N . GLY A 1 740 ? 52.429 0.407 -31.393 1.00 78.19 740 GLY A N 1
ATOM 5566 C CA . GLY A 1 740 ? 52.248 1.861 -31.431 1.00 78.19 740 GLY A CA 1
ATOM 5567 C C . GLY A 1 740 ? 51.147 2.399 -30.513 1.00 78.19 740 GLY A C 1
ATOM 5568 O O . GLY A 1 740 ? 50.991 3.613 -30.433 1.00 78.19 740 GLY A O 1
ATOM 5569 N N . GLY A 1 741 ? 50.390 1.532 -29.828 1.00 86.19 741 GLY A N 1
ATOM 5570 C CA . GLY A 1 741 ? 49.295 1.932 -28.941 1.00 86.19 741 GLY A CA 1
ATOM 5571 C C . GLY A 1 741 ? 48.062 1.040 -29.065 1.00 86.19 741 GLY A C 1
ATOM 5572 O O . GLY A 1 741 ? 48.124 -0.068 -29.603 1.00 86.19 741 GLY A O 1
ATOM 5573 N N . ILE A 1 742 ? 46.937 1.522 -28.540 1.00 90.69 742 ILE A N 1
ATOM 5574 C CA . ILE A 1 742 ? 45.647 0.833 -28.608 1.00 90.69 742 ILE A CA 1
ATOM 5575 C C . ILE A 1 742 ? 44.735 1.583 -29.573 1.00 90.69 742 ILE A C 1
ATOM 5577 O O . ILE A 1 742 ? 44.557 2.793 -29.463 1.00 90.69 742 ILE A O 1
ATOM 5581 N N . GLU A 1 743 ? 44.155 0.846 -30.513 1.00 91.94 743 GLU A N 1
ATOM 5582 C CA . GLU A 1 743 ? 43.212 1.352 -31.506 1.00 91.94 743 GLU A CA 1
ATOM 5583 C C . GLU A 1 743 ? 41.845 0.707 -31.292 1.00 91.94 743 GLU A C 1
ATOM 5585 O O . GLU A 1 743 ? 41.746 -0.440 -30.850 1.00 91.94 743 GLU A O 1
ATOM 5590 N N . CYS A 1 744 ? 40.785 1.441 -31.621 1.00 92.19 744 CYS A N 1
ATOM 5591 C CA . CYS A 1 744 ? 39.414 0.986 -31.463 1.00 92.19 744 CYS A CA 1
ATOM 5592 C C . CYS A 1 744 ? 38.621 1.233 -32.748 1.00 92.19 744 CYS A C 1
ATOM 5594 O O . CYS A 1 744 ? 38.558 2.356 -33.259 1.00 92.19 744 CYS A O 1
ATOM 5596 N N . ASP A 1 745 ? 37.986 0.174 -33.236 1.00 92.94 745 ASP A N 1
ATOM 5597 C CA . ASP A 1 745 ? 37.012 0.215 -34.316 1.00 92.94 745 ASP A CA 1
ATOM 5598 C C . ASP A 1 745 ? 35.628 -0.097 -33.752 1.00 92.94 745 ASP A C 1
ATOM 5600 O O . ASP A 1 745 ? 35.470 -0.917 -32.845 1.00 92.94 745 ASP A O 1
ATOM 5604 N N . ARG A 1 746 ? 34.601 0.507 -34.341 1.00 93.12 746 ARG A N 1
ATOM 5605 C CA . ARG A 1 746 ? 33.202 0.247 -33.991 1.00 93.12 746 ARG A CA 1
ATOM 5606 C C . ARG A 1 746 ? 32.451 -0.344 -35.171 1.00 93.12 746 ARG A C 1
ATOM 5608 O O . ARG A 1 746 ? 32.671 0.058 -36.316 1.00 93.12 746 ARG A O 1
ATOM 5615 N N . MET A 1 747 ? 31.523 -1.245 -34.882 1.00 92.50 747 MET A N 1
ATOM 5616 C CA . MET A 1 747 ? 30.607 -1.822 -35.857 1.00 92.50 747 MET A CA 1
ATOM 5617 C C . MET A 1 747 ? 29.200 -1.270 -35.648 1.00 92.50 747 MET A C 1
ATOM 5619 O O . MET A 1 747 ? 28.642 -1.374 -34.555 1.00 92.50 747 MET A O 1
ATOM 5623 N N . LEU A 1 748 ? 28.607 -0.735 -36.714 1.00 91.19 748 LEU A N 1
ATOM 5624 C CA . LEU A 1 748 ? 27.200 -0.339 -36.756 1.00 91.19 748 LEU A CA 1
ATOM 5625 C C . LEU A 1 748 ? 26.523 -1.053 -37.924 1.00 91.19 748 LEU A C 1
ATOM 5627 O O . LEU A 1 748 ? 26.914 -0.880 -39.076 1.00 91.19 748 LEU A O 1
ATOM 5631 N N . TYR A 1 749 ? 25.515 -1.870 -37.625 1.00 89.62 749 TYR A N 1
ATOM 5632 C CA . TYR A 1 749 ? 24.714 -2.606 -38.608 1.00 89.62 749 TYR A CA 1
ATOM 5633 C C . TYR A 1 749 ? 25.554 -3.442 -39.593 1.00 89.62 749 TYR A C 1
ATOM 5635 O O . TYR A 1 749 ? 25.234 -3.542 -40.774 1.00 89.62 749 TYR A O 1
ATOM 5643 N N . GLY A 1 750 ? 26.639 -4.051 -39.098 1.00 83.81 750 GLY A N 1
ATOM 5644 C CA . GLY A 1 750 ? 27.555 -4.884 -39.887 1.00 83.81 750 GLY A CA 1
ATOM 5645 C C . GLY A 1 750 ? 28.661 -4.122 -40.629 1.00 83.81 750 GLY A C 1
ATOM 5646 O O . GLY A 1 750 ? 29.504 -4.758 -41.256 1.00 83.81 750 GLY A O 1
ATOM 5647 N N . ALA A 1 751 ? 28.696 -2.788 -40.553 1.00 87.88 751 ALA A N 1
ATOM 5648 C CA . ALA A 1 751 ? 29.765 -1.975 -41.127 1.00 87.88 751 ALA A CA 1
ATOM 5649 C C . ALA A 1 751 ? 30.776 -1.554 -40.050 1.00 87.88 751 ALA A C 1
ATOM 5651 O O . ALA A 1 751 ? 30.406 -0.915 -39.062 1.00 87.88 751 ALA A O 1
ATOM 5652 N N . TRP A 1 752 ? 32.052 -1.887 -40.257 1.00 90.38 752 TRP A N 1
ATOM 5653 C CA . TRP A 1 752 ? 33.157 -1.473 -39.392 1.00 90.38 752 TRP A CA 1
ATOM 5654 C C . TRP A 1 752 ? 33.673 -0.088 -39.786 1.00 90.38 752 TRP A C 1
ATOM 5656 O O . TRP A 1 752 ? 33.940 0.183 -40.957 1.00 90.38 752 TRP A O 1
ATOM 5666 N N . THR A 1 753 ? 33.836 0.783 -38.795 1.00 89.31 753 THR A N 1
ATOM 5667 C CA . THR A 1 753 ? 34.434 2.114 -38.948 1.00 89.31 753 THR A CA 1
ATOM 5668 C C . THR A 1 753 ? 35.534 2.290 -37.909 1.00 89.31 753 THR A C 1
ATOM 5670 O O . THR A 1 753 ? 35.311 2.034 -36.725 1.00 89.31 753 THR A O 1
ATOM 5673 N N . GLY A 1 754 ? 36.723 2.697 -38.355 1.00 85.50 754 GLY A N 1
ATOM 5674 C CA . GLY A 1 754 ? 37.849 2.960 -37.461 1.00 85.50 754 GLY A CA 1
ATOM 5675 C C . GLY A 1 754 ? 37.778 4.325 -36.781 1.00 85.50 754 GLY A C 1
ATOM 5676 O O . GLY A 1 754 ? 36.959 5.174 -37.145 1.00 85.50 754 GLY A O 1
ATOM 5677 N N . GLY A 1 755 ? 38.651 4.535 -35.795 1.00 79.94 755 GLY A N 1
ATOM 5678 C CA . GLY A 1 755 ? 38.761 5.805 -35.067 1.00 79.94 755 GLY A CA 1
ATOM 5679 C C . GLY A 1 755 ? 37.684 6.007 -33.998 1.00 79.94 755 GLY A C 1
ATOM 5680 O O . GLY A 1 755 ? 37.308 7.142 -33.705 1.00 79.94 755 GLY A O 1
ATOM 5681 N N . ALA A 1 756 ? 37.157 4.918 -33.435 1.00 88.06 756 ALA A N 1
ATOM 5682 C CA . ALA A 1 756 ? 36.355 4.980 -32.219 1.00 88.06 756 ALA A CA 1
ATOM 5683 C C . ALA A 1 756 ? 37.238 5.324 -31.005 1.00 88.06 756 ALA A C 1
ATOM 5685 O O . ALA A 1 756 ? 38.464 5.220 -31.059 1.00 88.06 756 ALA A O 1
ATOM 5686 N N . HIS A 1 757 ? 36.618 5.743 -29.899 1.00 89.69 757 HIS A N 1
ATOM 5687 C CA . HIS A 1 757 ? 37.356 6.049 -28.673 1.00 89.69 757 HIS A CA 1
ATOM 5688 C C . HIS A 1 757 ? 38.025 4.779 -28.131 1.00 89.69 757 HIS A C 1
ATOM 5690 O O . HIS A 1 757 ? 37.342 3.787 -27.855 1.00 89.69 757 HIS A O 1
ATOM 5696 N N . ALA A 1 758 ? 39.354 4.796 -28.047 1.00 89.81 758 ALA A N 1
ATOM 5697 C CA . ALA A 1 758 ? 40.165 3.680 -27.580 1.00 89.81 758 ALA A CA 1
ATOM 5698 C C . ALA A 1 758 ? 40.559 3.886 -26.111 1.00 89.81 758 ALA A C 1
ATOM 5700 O O . ALA A 1 758 ? 40.829 5.026 -25.732 1.00 89.81 758 ALA A O 1
ATOM 5701 N N . PRO A 1 759 ? 40.639 2.809 -25.309 1.00 89.19 759 PRO A N 1
ATOM 5702 C CA . PRO A 1 759 ? 41.033 2.921 -23.913 1.00 89.19 759 PRO A CA 1
ATOM 5703 C C . PRO A 1 759 ? 42.479 3.413 -23.796 1.00 89.19 759 PRO A C 1
ATOM 5705 O O . PRO A 1 759 ? 43.350 3.035 -24.586 1.00 89.19 759 PRO A O 1
ATOM 5708 N N . ALA A 1 760 ? 42.750 4.210 -22.763 1.00 85.00 760 ALA A N 1
ATOM 5709 C CA . ALA A 1 760 ? 44.081 4.775 -22.529 1.00 85.00 760 ALA A CA 1
ATOM 5710 C C . ALA A 1 760 ? 45.171 3.723 -22.222 1.00 85.00 760 ALA A C 1
ATOM 5712 O O . ALA A 1 760 ? 46.361 3.999 -22.380 1.00 85.00 760 ALA A O 1
ATOM 5713 N N . SER A 1 761 ? 44.791 2.523 -21.767 1.00 87.00 761 SER A N 1
ATOM 5714 C CA . SER A 1 761 ? 45.720 1.442 -21.417 1.00 87.00 761 SER A CA 1
ATOM 5715 C C . SER A 1 761 ? 45.132 0.058 -21.706 1.00 87.00 761 SER A C 1
ATOM 5717 O O . SER A 1 761 ? 43.940 -0.079 -21.965 1.00 87.00 761 SER A O 1
ATOM 5719 N N . ALA A 1 762 ? 45.968 -0.985 -21.642 1.00 85.31 762 ALA A N 1
ATOM 5720 C CA . ALA A 1 762 ? 45.535 -2.372 -21.836 1.00 85.31 762 ALA A CA 1
ATOM 5721 C C . ALA A 1 762 ? 44.814 -2.966 -20.608 1.00 85.31 762 ALA A C 1
ATOM 5723 O O . ALA A 1 762 ? 44.299 -4.077 -20.694 1.00 85.31 762 ALA A O 1
ATOM 5724 N N . ASN A 1 763 ? 44.772 -2.227 -19.495 1.00 87.62 763 ASN A N 1
ATOM 5725 C CA . ASN A 1 763 ? 43.961 -2.524 -18.321 1.00 87.62 763 ASN A CA 1
ATOM 5726 C C . ASN A 1 763 ? 42.709 -1.640 -18.365 1.00 87.62 763 ASN A C 1
ATOM 5728 O O . ASN A 1 763 ? 42.772 -0.443 -18.067 1.00 87.62 763 ASN A O 1
ATOM 5732 N N . PHE A 1 764 ? 41.584 -2.215 -18.775 1.00 89.31 764 PHE A N 1
ATOM 5733 C CA . PHE A 1 764 ? 40.319 -1.496 -18.903 1.00 89.31 764 PHE A CA 1
ATOM 5734 C C . PHE A 1 764 ? 39.125 -2.413 -18.636 1.00 89.31 764 PHE A C 1
ATOM 5736 O O . PHE A 1 764 ? 39.198 -3.632 -18.773 1.00 89.31 764 PHE A O 1
ATOM 5743 N N . ALA A 1 765 ? 37.997 -1.810 -18.286 1.00 90.25 765 ALA A N 1
ATOM 5744 C CA . ALA A 1 765 ? 36.696 -2.456 -18.290 1.00 90.25 765 ALA A CA 1
ATOM 5745 C C . ALA A 1 765 ? 35.881 -1.956 -19.484 1.00 90.25 765 ALA A C 1
ATOM 5747 O O . ALA A 1 765 ? 35.970 -0.792 -19.862 1.00 90.25 765 ALA A O 1
ATOM 5748 N N . LEU A 1 766 ? 35.080 -2.830 -20.077 1.00 91.38 766 LEU A N 1
ATOM 5749 C CA . LEU A 1 766 ? 34.153 -2.535 -21.161 1.00 91.38 766 LEU A CA 1
ATOM 5750 C C . LEU A 1 766 ? 32.742 -2.864 -20.686 1.00 91.38 766 LEU A C 1
ATOM 5752 O O . LEU A 1 766 ? 32.502 -3.969 -20.202 1.00 91.38 766 LEU A O 1
ATOM 5756 N N . ARG A 1 767 ? 31.801 -1.937 -20.862 1.00 91.75 767 ARG A N 1
ATOM 5757 C CA . ARG A 1 767 ? 30.381 -2.187 -20.588 1.00 91.75 767 ARG A CA 1
ATOM 5758 C C . ARG A 1 767 ? 29.494 -1.803 -21.757 1.00 91.75 767 ARG A C 1
ATOM 5760 O O . ARG A 1 767 ? 29.793 -0.853 -22.485 1.00 91.75 767 ARG A O 1
ATOM 5767 N N . GLY A 1 768 ? 28.373 -2.502 -21.876 1.00 91.81 768 GLY A N 1
ATOM 5768 C CA . GLY A 1 768 ? 27.245 -2.091 -22.706 1.00 91.81 768 GLY A CA 1
ATOM 5769 C C . GLY A 1 768 ? 26.122 -1.537 -21.841 1.00 91.81 768 GLY A C 1
ATOM 5770 O O . GLY A 1 768 ? 25.786 -2.132 -20.819 1.00 91.81 768 GLY A O 1
ATOM 5771 N N . ARG A 1 769 ? 25.529 -0.407 -22.232 1.00 91.69 769 ARG A N 1
ATOM 5772 C CA . ARG A 1 769 ? 24.385 0.181 -21.523 1.00 91.69 769 ARG A CA 1
ATOM 5773 C C . ARG A 1 769 ? 23.300 0.666 -22.474 1.00 91.69 769 ARG A C 1
ATOM 5775 O O . ARG A 1 769 ? 23.589 1.161 -23.562 1.00 91.69 769 ARG A O 1
ATOM 5782 N N . LEU A 1 770 ? 22.058 0.572 -22.014 1.00 92.38 770 LEU A N 1
ATOM 5783 C CA . LEU A 1 770 ? 20.917 1.302 -22.558 1.00 92.38 770 LEU A CA 1
ATOM 5784 C C . LEU A 1 770 ? 20.677 2.518 -21.678 1.00 92.38 770 LEU A C 1
ATOM 5786 O O . LEU A 1 770 ? 20.567 2.394 -20.458 1.00 92.38 770 LEU A O 1
ATOM 5790 N N . LEU A 1 771 ? 20.620 3.688 -22.296 1.00 91.94 771 LEU A N 1
ATOM 5791 C CA . LEU A 1 771 ? 20.458 4.963 -21.610 1.00 91.94 771 LEU A CA 1
ATOM 5792 C C . LEU A 1 771 ? 19.685 5.951 -22.481 1.00 91.94 771 LEU A C 1
ATOM 5794 O O . LEU A 1 771 ? 19.335 5.649 -23.623 1.00 91.94 771 LEU A O 1
ATOM 5798 N N . ARG A 1 772 ? 19.391 7.130 -21.925 1.00 90.75 772 ARG A N 1
ATOM 5799 C CA . ARG A 1 772 ? 18.624 8.195 -22.596 1.00 90.75 772 ARG A CA 1
ATOM 5800 C C . ARG A 1 772 ? 17.292 7.702 -23.165 1.00 90.75 772 ARG A C 1
ATOM 5802 O O . ARG A 1 772 ? 16.966 7.958 -24.323 1.00 90.75 772 ARG A O 1
ATOM 5809 N N . PHE A 1 773 ? 16.545 6.966 -22.343 1.00 93.25 773 PHE A N 1
ATOM 5810 C CA . PHE A 1 773 ? 15.174 6.626 -22.690 1.00 93.25 773 PHE A CA 1
ATOM 5811 C C . PHE A 1 773 ? 14.339 7.894 -22.808 1.00 93.25 773 PHE A C 1
ATOM 5813 O O . PHE A 1 773 ? 14.542 8.850 -22.056 1.00 93.25 773 PHE A O 1
ATOM 5820 N N . ASP A 1 774 ? 13.429 7.900 -23.767 1.00 92.56 774 ASP A N 1
ATOM 5821 C CA . ASP A 1 774 ? 12.528 9.013 -24.003 1.00 92.56 774 ASP A CA 1
ATOM 5822 C C . ASP A 1 774 ? 11.316 8.542 -24.816 1.00 92.56 774 ASP A C 1
ATOM 5824 O O . ASP A 1 774 ? 11.388 7.538 -25.533 1.00 92.56 774 ASP A O 1
ATOM 5828 N N . THR A 1 775 ? 10.205 9.260 -24.696 1.00 92.00 775 THR A N 1
ATOM 5829 C CA . THR A 1 775 ? 8.927 8.968 -25.355 1.00 92.00 775 THR A CA 1
ATOM 5830 C C . THR A 1 775 ? 8.409 10.200 -26.076 1.00 92.00 775 THR A C 1
ATOM 5832 O O . THR A 1 775 ? 8.800 11.318 -25.769 1.00 92.00 775 THR A O 1
ATOM 5835 N N . GLU A 1 776 ? 7.471 10.034 -27.001 1.00 86.62 776 GLU A N 1
ATOM 5836 C CA . GLU A 1 776 ? 6.887 11.189 -27.684 1.00 86.62 776 GLU A CA 1
ATOM 5837 C C . GLU A 1 776 ? 6.133 12.143 -26.755 1.00 86.62 776 GLU A C 1
ATOM 5839 O O . GLU A 1 776 ? 5.208 11.742 -26.049 1.00 86.62 776 GLU A O 1
ATOM 5844 N N . ASN A 1 777 ? 6.429 13.437 -26.892 1.00 80.94 777 ASN A N 1
ATOM 5845 C CA . ASN A 1 777 ? 5.763 14.518 -26.159 1.00 80.94 777 ASN A CA 1
ATOM 5846 C C . ASN A 1 777 ? 4.267 14.669 -26.490 1.00 80.94 777 ASN A C 1
ATOM 5848 O O . ASN A 1 777 ? 3.533 15.301 -25.739 1.00 80.94 777 ASN A O 1
ATOM 5852 N N . SER A 1 778 ? 3.804 14.137 -27.628 1.00 76.75 778 SER A N 1
ATOM 5853 C CA . SER A 1 778 ? 2.411 14.265 -28.076 1.00 76.75 778 SER A CA 1
ATOM 5854 C C . SER A 1 778 ? 1.451 13.270 -27.423 1.00 76.75 778 SER A C 1
ATOM 5856 O O . SER A 1 778 ? 0.243 13.409 -27.597 1.00 76.75 778 SER A O 1
ATOM 5858 N N . GLN A 1 779 ? 1.959 12.256 -26.718 1.00 82.38 779 GLN A N 1
ATOM 5859 C CA . GLN A 1 779 ? 1.131 11.252 -26.055 1.00 82.38 779 GLN A CA 1
ATOM 5860 C C . GLN A 1 779 ? 0.930 11.648 -24.577 1.00 82.38 779 GLN A C 1
ATOM 5862 O O . GLN A 1 779 ? 1.904 11.620 -23.826 1.00 82.38 779 GLN A O 1
ATOM 5867 N N . PRO A 1 780 ? -0.290 12.018 -24.132 1.00 75.81 780 PRO A N 1
ATOM 5868 C CA . PRO A 1 780 ? -0.544 12.455 -22.752 1.00 75.81 780 PRO A CA 1
ATOM 5869 C C . PRO A 1 780 ? -0.461 11.349 -21.686 1.00 75.81 780 PRO A C 1
ATOM 5871 O O . PRO A 1 780 ? -0.190 11.652 -20.525 1.00 75.81 780 PRO A O 1
ATOM 5874 N N . ASP A 1 781 ? -0.694 10.077 -22.035 1.00 84.19 781 ASP A N 1
ATOM 5875 C CA . ASP A 1 781 ? -0.592 8.962 -21.076 1.00 84.19 781 ASP A CA 1
ATOM 5876 C C . ASP A 1 781 ? 0.088 7.720 -21.681 1.00 84.19 781 ASP A C 1
ATOM 5878 O O . ASP A 1 781 ? -0.553 6.679 -21.865 1.00 84.19 781 ASP A O 1
ATOM 5882 N N . PRO A 1 782 ? 1.396 7.782 -22.005 1.00 86.88 782 PRO A N 1
ATOM 5883 C CA . PRO A 1 782 ? 2.091 6.639 -22.575 1.00 86.88 782 PRO A CA 1
ATOM 5884 C C . PRO A 1 782 ? 2.207 5.533 -21.518 1.00 86.88 782 PRO A C 1
ATOM 5886 O O . PRO A 1 782 ? 2.744 5.746 -20.423 1.00 86.88 782 PRO A O 1
ATOM 5889 N N . ARG A 1 783 ? 1.690 4.342 -21.840 1.00 88.44 783 ARG A N 1
ATOM 5890 C CA . ARG A 1 783 ? 1.776 3.138 -20.997 1.00 88.44 783 ARG A CA 1
ATOM 5891 C C . ARG A 1 783 ? 2.062 1.909 -21.835 1.00 88.44 783 ARG A C 1
ATOM 5893 O O . ARG A 1 783 ? 1.546 1.764 -22.940 1.00 88.44 783 ARG A O 1
ATOM 5900 N N . GLY A 1 784 ? 2.822 0.991 -21.265 1.00 88.94 784 GLY A N 1
ATOM 5901 C CA . GLY A 1 784 ? 3.172 -0.257 -21.920 1.00 88.94 784 GLY A CA 1
ATOM 5902 C C . GLY A 1 784 ? 4.442 -0.848 -21.342 1.00 88.94 784 GLY A C 1
ATOM 5903 O O . GLY A 1 784 ? 4.865 -0.496 -20.242 1.00 88.94 784 GLY A O 1
ATOM 5904 N N . PHE A 1 785 ? 5.037 -1.731 -22.127 1.00 89.31 785 PHE A N 1
ATOM 5905 C CA . PHE A 1 785 ? 6.291 -2.397 -21.844 1.00 89.31 785 PHE A CA 1
ATOM 5906 C C . PHE A 1 785 ? 7.278 -2.128 -22.970 1.00 89.31 785 PHE A C 1
ATOM 5908 O O . PHE A 1 785 ? 6.910 -1.988 -24.130 1.00 89.31 785 PHE A O 1
ATOM 5915 N N . VAL A 1 786 ? 8.546 -2.095 -22.629 1.00 90.06 786 VAL A N 1
ATOM 5916 C CA . VAL A 1 786 ? 9.677 -2.202 -23.522 1.00 90.06 786 VAL A CA 1
ATOM 5917 C C . VAL A 1 786 ? 10.276 -3.575 -23.255 1.00 90.06 786 VAL A C 1
ATOM 5919 O O . VAL A 1 786 ? 10.554 -3.935 -22.110 1.00 90.06 786 VAL A O 1
ATOM 5922 N N . ALA A 1 787 ? 10.417 -4.359 -24.312 1.00 90.62 787 ALA A N 1
ATOM 5923 C CA . ALA A 1 787 ? 11.088 -5.641 -24.270 1.00 90.62 787 ALA A CA 1
ATOM 5924 C C . ALA A 1 787 ? 12.438 -5.503 -24.970 1.00 90.62 787 ALA A C 1
ATOM 5926 O O . ALA A 1 787 ? 12.51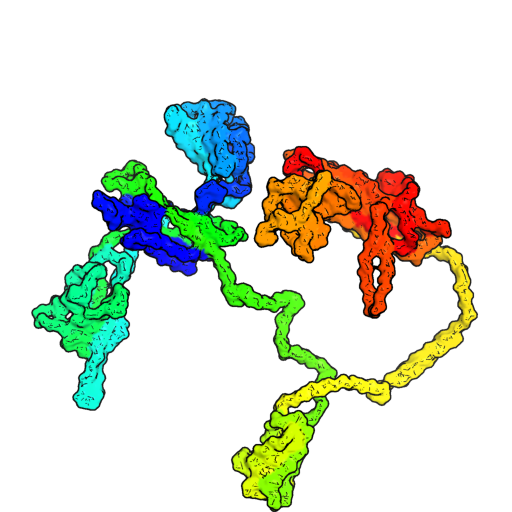3 -4.935 -26.066 1.00 90.62 787 ALA A O 1
ATOM 5927 N N . VAL A 1 788 ? 13.489 -6.008 -24.336 1.00 91.50 788 VAL A N 1
ATOM 5928 C CA . VAL A 1 788 ? 14.835 -6.041 -24.895 1.00 91.50 788 VAL A CA 1
ATOM 5929 C C . VAL A 1 788 ? 15.430 -7.426 -24.747 1.00 91.50 788 VAL A C 1
ATOM 5931 O O . VAL A 1 788 ? 15.242 -8.098 -23.733 1.00 91.50 788 VAL A O 1
ATOM 5934 N N . LYS A 1 789 ? 16.150 -7.840 -25.782 1.00 91.38 789 LYS A N 1
ATOM 5935 C CA . LYS A 1 789 ? 16.885 -9.087 -25.812 1.00 91.38 789 LYS A CA 1
ATOM 5936 C C . LYS A 1 789 ? 18.265 -8.880 -26.411 1.00 91.38 789 LYS A C 1
ATOM 5938 O O . LYS A 1 789 ? 18.405 -8.216 -27.440 1.00 91.38 789 LYS A O 1
ATOM 5943 N N . MET A 1 790 ? 19.265 -9.471 -25.773 1.00 90.75 790 MET A N 1
ATOM 5944 C CA . MET A 1 790 ? 20.590 -9.647 -26.353 1.00 90.75 790 MET A CA 1
ATOM 5945 C C . MET A 1 790 ? 20.686 -10.999 -27.049 1.00 90.75 790 MET A C 1
ATOM 5947 O O . MET A 1 790 ? 20.384 -12.037 -26.459 1.00 90.75 790 MET A O 1
ATOM 5951 N N . GLU A 1 791 ? 21.114 -10.975 -28.306 1.00 87.44 791 GLU A N 1
ATOM 5952 C CA . GLU A 1 791 ? 21.337 -12.168 -29.112 1.00 87.44 791 GLU A CA 1
ATOM 5953 C C . GLU A 1 791 ? 22.706 -12.132 -29.787 1.00 87.44 791 GLU A C 1
ATOM 5955 O O . GLU A 1 791 ? 23.253 -11.073 -30.102 1.00 87.44 791 GLU A O 1
ATOM 5960 N N . LYS A 1 792 ? 23.234 -13.324 -30.093 1.00 85.94 792 LYS A N 1
ATOM 5961 C CA . LYS A 1 792 ? 24.468 -13.505 -30.878 1.00 85.94 792 LYS A CA 1
ATOM 5962 C C . LYS A 1 792 ? 25.680 -12.774 -30.281 1.00 85.94 792 LYS A C 1
ATOM 5964 O O . LYS A 1 792 ? 26.579 -12.380 -31.021 1.00 85.94 792 LYS A O 1
ATOM 5969 N N . GLN A 1 793 ? 25.709 -12.613 -28.958 1.00 88.38 793 GLN A N 1
ATOM 5970 C CA . GLN A 1 793 ? 26.855 -12.090 -28.224 1.00 88.38 793 GLN A CA 1
ATOM 5971 C C . GLN A 1 793 ? 28.083 -12.977 -28.432 1.00 88.38 793 GLN A C 1
ATOM 5973 O O . GLN A 1 793 ? 28.062 -14.184 -28.189 1.00 88.38 793 GLN A O 1
ATOM 5978 N N . LYS A 1 794 ? 29.173 -12.354 -28.865 1.00 88.75 794 LYS A N 1
ATOM 5979 C CA . LYS A 1 794 ? 30.491 -12.966 -28.965 1.00 88.75 794 LYS A CA 1
ATOM 5980 C C . LYS A 1 794 ? 31.527 -11.962 -28.480 1.00 88.75 794 LYS A C 1
ATOM 5982 O O . LYS A 1 794 ? 31.647 -10.882 -29.049 1.00 88.75 794 LYS A O 1
ATOM 5987 N N . ALA A 1 795 ? 32.289 -12.336 -27.458 1.00 91.69 795 ALA A N 1
ATOM 5988 C CA . ALA A 1 795 ? 33.399 -11.546 -26.943 1.00 91.69 795 ALA A CA 1
ATOM 5989 C C . ALA A 1 795 ? 34.650 -12.420 -26.831 1.00 91.69 795 ALA A C 1
ATOM 5991 O O . ALA A 1 795 ? 34.691 -13.363 -26.039 1.00 91.69 795 ALA A O 1
ATOM 5992 N N . THR A 1 796 ? 35.659 -12.140 -27.655 1.00 91.94 796 THR A N 1
ATOM 5993 C CA . THR A 1 796 ? 36.847 -12.997 -27.785 1.00 91.94 796 THR A CA 1
ATOM 5994 C C . THR A 1 796 ? 38.120 -12.183 -27.956 1.00 91.94 796 THR A C 1
ATOM 5996 O O . THR A 1 796 ? 38.121 -11.216 -28.713 1.00 91.94 796 THR A O 1
ATOM 5999 N N . ILE A 1 797 ? 39.211 -12.590 -27.307 1.00 89.62 797 ILE A N 1
ATOM 6000 C CA . ILE A 1 797 ? 40.553 -12.055 -27.563 1.00 89.62 797 ILE A CA 1
ATOM 6001 C C . ILE A 1 797 ? 41.355 -13.092 -28.343 1.00 89.62 797 ILE A C 1
ATOM 6003 O O . ILE A 1 797 ? 41.568 -14.207 -27.854 1.00 89.62 797 ILE A O 1
ATOM 6007 N N . SER A 1 798 ? 41.826 -12.699 -29.525 1.00 85.12 798 SER A N 1
ATOM 6008 C CA . SER A 1 798 ? 42.655 -13.519 -30.420 1.00 85.12 798 SER A CA 1
ATOM 6009 C C . SER A 1 798 ? 43.904 -12.784 -30.873 1.00 85.12 798 SER A C 1
ATOM 6011 O O . SER A 1 798 ? 43.800 -11.559 -31.128 1.00 85.12 798 SER A O 1
#

Foldseek 3Di:
DEAEEEWEQEQVVQATDDPQRHHDADDAAEFQYKYKYFYWYWYQDPVRDIDTDDFAFPWKKKFWAADPDQVFQFPWDWWWKAFDDPWDTFPTDILQDAQVRVQRRCLPTPVLVVFANGWRWDDPSSQSKIKIFTPHQDDTRMDIDDTDTPPAWDFDWDWDDDPSTIIIMTGIGHDTLWMDGDKDFDADDAKDKDWPDFWAWDDDPPDIDTDWTKMKTAGPPRFAAWKWKDFPRFIFPTHGQPRDQVRVQVRVVVSDPPPDRQWHWDDPDPRMIITTGDDPRIRHGGDIIGMGTHDGDIGTTMDMIGSNDPSNVSQPVVHKDWTKIWMWTFGDDPPCPPDGGDIGTSHIDIHIHGYPDDPVVPVPDPPPVVVDDDDDPDDPDDDVPDDQDAPQKAKDFDFDQPDQKDKDFQQRQAPQKDKWKFFPDPVRHTDDPVQWDWDRPDSGMIMIGGPGGAHDSGMMMMMGHDDDPRPDDDDDDDQVNDPPSVVVVVVVVVVVVVVVVPDDDDDDDDDDDDPPDKDWDDQDWDWDKDDADDDPPDDDDQPLLPDDQVPGDDWFFDDAKQAQEDEAAQVVQDDPLDGDQLQVFASHKYFDQVQAWHWFCDDRRGHIDIDGHRFMWGGNNHGIAGWDDQPPHRITAGPVQKDWRDKDWFACVLQDAPKKKKKKKKKKKAWFDPDPLQFWKKKKKKFKWKWAQDDDDDDDDDDDGDDTGIDSFTLDIDMDIHYRDIDMWIKIKMWHHHPVGIWIWIDTPNDIDTDGDHDRDRGIMIIIMIDRMRIDPPRSTRIGMMIMIMPPITIIMD

Radius of gyration: 46.83 Å; chains: 1; bounding box: 124×70×118 Å

Secondary structure (DSSP, 8-state):
-EEEEEEEEETTTTEEE-TTS-B--PPPEETT-EEEEEEEEEEE-TTS-EEE----EEEEEEEEEEPTTTTTS-SB--EEEEESTTPPPPPPB-TT--HHHHHHHHHT-GGGGGS-S--EEEEEGGGTEEEEE-SSSS---EEEEEE--BSSEEEEEEEEEETTEEEEEEEEEEPPSEEE---EEEPPPPPEEEEEE--EEEEETTEEEEE--EEEEE--TT--EEEEEEETTEE---B-TT--HHHHHHHHHTTSTT----EEEEEEETTEEEEEE-GGGTTS--PPPEEEEEEEP--EEEEEEE--SHHHHHHGGGSSEEEEEEEEEEEPPTT-TTSPPEEEEEEEEEEEEE-----HHHHS-----TTS----SS-----TT----S-SEEEEEE--SS-SEEEEE---S-S-EEEEEEESSSS-PBPPGGGEEEEEEETTEEEEEESSPPPTT-EEEEEEESS-----------GGGSTTHHHHHHHHHHHHHHHHHH-------------PPPEEE-PPP-EEEESS---TT----SSTTT--GGGS-SPPBPPPPB-SPPEEEGGGGEETTEEPPGGG-TT-EEE--SSS-EEEPP-TT---EEE-TT-EEEE-SS-EEEEEE-TT-S-EEEGGG-EEEEEEEE-TTTS-TT-EEEEEEEEEEEEE-S-GGG---EEEEEEEEEEE-PPP---SSS---PPPEE-SS-SEEEEEEE-SS-EEEEEEEEEEEETTEEEEEEEETTEEEE-PPPPSSSSEEEEEEEEEEEE-TT-SS-B-EEEEEEEEEEEEE-

Sequence (798 aa):
MSQRFLVYAHMAERRMTDATGSPVVLPPLVEGDAVTLAVRLLDLDAAGSLVEVRRNVRSMKASIGPVAGSAAVPAGGAFTLKIGEGGAESDSLWPGSSAAEVKAAIEGLAALSGYGGSPVVVGLAARGIWLVKFDHAGAVPLQVHTNRLDPVSFVRVRAYEHAGVWWHELRLVMAPIAFTDAFESVLADAPSISTVRDGSTEVVGLEVRYINEIQALYVPPEYRGTYALSYEGRETEFLGVDAGIEEIAAALNDLYDDGKTRFLVTVPKANTAYIEFTGDLKGTDLDEIQVVPGPVEGGDMTFSLNLATAECQAALRAGDFLGLLELELEIGEDGEEELPGKIVTAFREPVTVVREANYDELATRQQIDWLRPPQPTDYVPFTPDQIITGSQHWVGTIGDGAATTIVVAHNLGTRDLHLTLRENDGTGLVVEPVAYDVEIDSDDAITLKFAVAPALNGIRATISTAGPVSAFQAHTHTMGQIDGLEELLTELTGRVAVLEEVLPAAQPGYVSPDAGGEIKFDIPDLVEIFPGRFAPDAKLEEDLAKIVVAELPRPGGLLPAIHDASVANLSTILTGGVIAAASGHTGAVFVNDTGATFVVPGGMGRRSLKIRSNEHLGSDGRVWYAVDRQGATTSYHPRDFERELFLVAVNENMLRVGRALHLELEIAARLITPDAFRLTRAQWVVELQVGTVPQQTGGGEGENLSDIAWESTASLSQRIVLTNAVSHHKLGLTIRRSAGGIECDRMLYGAWTGGAHAPASANFALRGRLLRFDTENSQPDPRGFVAVKMEKQKATIS